Protein 2YZR (pdb70)

Structure (mmCIF, N/CA/C/O backbone):
data_2YZR
#
_entry.id   2YZR
#
_cell.length_a   106.054
_cell.length_b   170.797
_cell.length_c   173.334
_cell.angle_alpha   90.00
_cell.angle_beta   90.00
_cell.angle_gamma   90.00
#
_symmetry.space_group_name_H-M   'I 2 2 2'
#
loop_
_entity.id
_entity.type
_entity.pdbx_description
1 polymer 'Pyridoxal biosynthesis lyase pdxS'
2 non-polymer 'CHLORIDE ION'
3 water water
#
loop_
_atom_site.group_PDB
_atom_site.id
_atom_site.type_symbol
_atom_site.label_atom_id
_atom_site.label_alt_id
_atom_site.label_comp_id
_atom_site.label_asym_id
_atom_site.label_entity_id
_atom_site.label_seq_id
_atom_site.pdbx_PDB_ins_code
_atom_site.Cartn_x
_atom_site.Cartn_y
_atom_site.Cartn_z
_atom_site.occupancy
_atom_site.B_iso_or_equiv
_atom_site.auth_seq_id
_atom_site.auth_comp_id
_atom_site.auth_asym_id
_atom_site.auth_atom_id
_atom_site.pdbx_PDB_model_num
ATOM 1 N N . THR A 1 5 ? -7.055 -59.353 29.646 1.00 71.02 5 THR A N 1
ATOM 2 C CA . THR A 1 5 ? -7.557 -58.980 30.999 1.00 71.45 5 THR A CA 1
ATOM 3 C C . THR A 1 5 ? -8.063 -60.210 31.750 1.00 71.43 5 THR A C 1
ATOM 4 O O . THR A 1 5 ? -7.505 -60.590 32.782 1.00 71.74 5 THR A O 1
ATOM 6 N N . ASP A 1 6 ? -9.122 -60.820 31.224 1.00 70.67 6 ASP A N 1
ATOM 7 C CA . ASP A 1 6 ? -9.727 -62.016 31.809 1.00 69.93 6 ASP A CA 1
ATOM 8 C C . ASP A 1 6 ? -10.405 -61.725 33.152 1.00 68.65 6 ASP A C 1
ATOM 9 O O . ASP A 1 6 ? -11.628 -61.834 33.274 1.00 68.19 6 ASP A O 1
ATOM 14 N N . LEU A 1 7 ? -9.612 -61.364 34.156 1.00 66.69 7 LEU A N 1
ATOM 15 C CA . LEU A 1 7 ? -10.151 -61.046 35.476 1.00 64.20 7 LEU A CA 1
ATOM 16 C C . LEU A 1 7 ? -10.509 -59.564 35.544 1.00 61.62 7 LEU A C 1
ATOM 17 O O . LEU A 1 7 ? -11.395 -59.163 36.300 1.00 61.13 7 LEU A O 1
ATOM 22 N N . LEU A 1 8 ? -9.813 -58.758 34.748 1.00 58.14 8 LEU A N 1
ATOM 23 C CA . LEU A 1 8 ? -10.049 -57.319 34.712 1.00 55.41 8 LEU A CA 1
ATOM 24 C C . LEU A 1 8 ? -11.362 -56.978 34.008 1.00 52.99 8 LEU A C 1
ATOM 25 O O . LEU A 1 8 ? -12.019 -55.991 34.346 1.00 52.48 8 LEU A O 1
ATOM 30 N N . LYS A 1 9 ? -11.742 -57.796 33.031 1.00 49.96 9 LYS A N 1
ATOM 31 C CA . LYS A 1 9 ? -12.981 -57.574 32.294 1.00 47.01 9 LYS A CA 1
ATOM 32 C C . LYS A 1 9 ? -14.183 -57.694 33.228 1.00 46.05 9 LYS A C 1
ATOM 33 O O . LYS A 1 9 ? -15.035 -56.806 33.272 1.00 44.14 9 LYS A O 1
ATOM 39 N N . LYS A 1 10 ? -14.247 -58.794 33.975 1.00 45.72 10 LYS A N 1
ATOM 40 C CA . LYS A 1 10 ? -15.344 -59.006 34.915 1.00 45.42 10 LYS A CA 1
ATOM 41 C C . LYS A 1 10 ? -15.186 -58.079 36.118 1.00 42.99 10 LYS A C 1
ATOM 42 O O . LYS A 1 10 ? -16.149 -57.812 36.839 1.00 42.02 10 LYS A O 1
ATOM 48 N N . GLY A 1 11 ? -13.965 -57.593 36.327 1.00 40.29 11 GLY A N 1
ATOM 49 C CA . GLY A 1 11 ? -13.707 -56.689 37.429 1.00 36.66 11 GLY A CA 1
ATOM 50 C C . GLY A 1 11 ? -14.445 -55.380 37.222 1.00 34.76 11 GLY A C 1
ATOM 51 O O . GLY A 1 11 ? -15.058 -54.852 38.147 1.00 33.95 11 GLY A O 1
ATOM 52 N N . PHE A 1 12 ? -14.390 -54.853 36.004 1.00 32.81 12 PHE A N 1
ATOM 53 C CA . PHE A 1 12 ? -15.068 -53.600 35.690 1.00 32.47 12 PHE A CA 1
ATOM 54 C C . PHE A 1 12 ? -16.585 -53.751 35.763 1.00 33.17 12 PHE A C 1
ATOM 55 O O . PHE A 1 12 ? -17.288 -52.868 36.263 1.00 31.94 12 PHE A O 1
ATOM 63 N N . ALA A 1 13 ? -17.078 -54.875 35.252 1.00 33.45 13 ALA A N 1
ATOM 64 C CA . ALA A 1 13 ? -18.506 -55.156 35.231 1.00 34.03 13 ALA A CA 1
ATOM 65 C C . ALA A 1 13 ? -19.131 -55.246 36.619 1.00 34.18 13 ALA A C 1
ATOM 66 O O . ALA A 1 13 ? -20.258 -54.793 36.822 1.00 32.79 13 ALA A O 1
ATOM 68 N N . LYS A 1 14 ? -18.409 -55.821 37.575 1.00 34.89 14 LYS A N 1
ATOM 69 C CA . LYS A 1 14 ? -18.957 -55.955 38.918 1.00 37.76 14 LYS A CA 1
ATOM 70 C C . LYS A 1 14 ? -19.096 -54.614 39.635 1.00 38.18 14 LYS A C 1
ATOM 71 O O . LYS A 1 14 ? -19.827 -54.508 40.620 1.00 39.32 14 LYS A O 1
ATOM 77 N N . MET A 1 15 ? -18.410 -53.588 39.141 1.00 37.55 15 MET A N 1
ATOM 78 C CA . MET A 1 15 ? -18.494 -52.279 39.775 1.00 38.71 15 MET A CA 1
ATOM 79 C C . MET A 1 15 ? -19.627 -51.415 39.228 1.00 37.57 15 MET A C 1
ATOM 80 O O . MET A 1 15 ? -19.928 -50.356 39.776 1.00 36.19 15 MET A O 1
ATOM 85 N N . VAL A 1 16 ? -20.266 -51.876 38.156 1.00 37.26 16 VAL A N 1
ATOM 86 C CA . VAL A 1 16 ? -21.381 -51.139 37.575 1.00 36.03 16 VAL A CA 1
ATOM 87 C C . VAL A 1 16 ? -22.711 -51.756 38.023 1.00 35.43 16 VAL A C 1
ATOM 88 O O . VAL A 1 16 ? -23.766 -51.119 37.935 1.00 33.16 16 VAL A O 1
ATOM 92 N N . LYS A 1 17 ? -22.657 -52.991 38.516 1.00 34.65 17 LYS A N 1
ATOM 93 C CA . LYS A 1 17 ? -23.867 -53.676 38.957 1.00 35.48 17 LYS A CA 1
ATOM 94 C C . LYS A 1 17 ? -24.609 -52.889 40.032 1.00 33.91 17 LYS A C 1
ATOM 95 O O . LYS A 1 17 ? -23.994 -52.191 40.839 1.00 32.84 17 LYS A O 1
ATOM 101 N N . HIS A 1 18 ? -25.935 -53.018 40.022 1.00 32.95 18 HIS A N 1
ATOM 102 C CA . HIS A 1 18 ? -26.833 -52.348 40.962 1.00 32.72 18 HIS A CA 1
ATOM 103 C C . HIS A 1 18 ? -27.122 -50.912 40.538 1.00 30.03 18 HIS A C 1
ATOM 104 O O . HIS A 1 18 ? -27.980 -50.244 41.117 1.00 30.58 18 HIS A O 1
ATOM 111 N N . GLY A 1 19 ? -26.414 -50.445 39.517 1.00 25.23 19 GLY A N 1
ATOM 112 C CA . GLY A 1 19 ? -26.611 -49.084 39.066 1.00 22.18 19 GLY A CA 1
ATOM 113 C C . GLY A 1 19 ? -27.395 -48.917 37.783 1.00 20.57 19 GLY A C 1
ATOM 114 O O . GLY A 1 19 ? -27.956 -49.869 37.241 1.00 19.02 19 GLY A O 1
ATOM 115 N N . VAL A 1 20 ? -27.430 -47.682 37.300 1.00 19.82 20 VAL A N 1
ATOM 116 C CA . VAL A 1 20 ? -28.139 -47.350 36.080 1.00 17.75 20 VAL A CA 1
ATOM 117 C C . VAL A 1 20 ? -27.169 -46.795 35.047 1.00 18.92 20 VAL A C 1
ATOM 118 O O . VAL A 1 20 ? -26.382 -45.895 35.347 1.00 17.92 20 VAL A O 1
ATOM 122 N N . VAL A 1 21 ? -27.216 -47.349 33.838 1.00 19.20 21 VAL A N 1
ATOM 123 C CA . VAL A 1 21 ? -26.374 -46.876 32.745 1.00 17.43 21 VAL A CA 1
ATOM 124 C C . VAL A 1 21 ? -27.298 -46.056 31.854 1.00 17.78 21 VAL A C 1
ATOM 125 O O . VAL A 1 21 ? -28.350 -46.536 31.430 1.00 17.34 21 VAL A O 1
ATOM 129 N N . MET A 1 22 ? -26.908 -44.821 31.568 1.00 17.59 22 MET A N 1
ATOM 130 C CA . MET A 1 22 ? -27.738 -43.946 30.758 1.00 19.13 22 MET A CA 1
ATOM 131 C C . MET A 1 22 ? -27.142 -43.589 29.408 1.00 20.20 22 MET A C 1
ATOM 132 O O . MET A 1 22 ? -25.940 -43.381 29.289 1.00 21.27 22 MET A O 1
ATOM 137 N N . ASP A 1 23 ? -27.995 -43.519 28.391 1.00 22.49 23 ASP A N 1
ATOM 138 C CA . ASP A 1 23 ? -27.561 -43.144 27.052 1.00 25.53 23 ASP A CA 1
ATOM 139 C C . ASP A 1 23 ? -27.522 -41.623 27.008 1.00 26.62 23 ASP A C 1
ATOM 140 O O . ASP A 1 23 ? -28.457 -40.958 27.464 1.00 25.64 23 ASP A O 1
ATOM 145 N N . VAL A 1 24 ? -26.431 -41.077 26.481 1.00 27.18 24 VAL A N 1
ATOM 146 C CA . VAL A 1 24 ? -26.273 -39.631 26.375 1.00 27.62 24 VAL A CA 1
ATOM 147 C C . VAL A 1 24 ? -25.747 -39.280 24.988 1.00 29.86 24 VAL A C 1
ATOM 148 O O . VAL A 1 24 ? -25.010 -40.059 24.384 1.00 29.99 24 VAL A O 1
ATOM 152 N N . THR A 1 25 ? -26.130 -38.109 24.489 1.00 30.31 25 THR A N 1
ATOM 153 C CA . THR A 1 25 ? -25.713 -37.670 23.163 1.00 32.82 25 THR A CA 1
ATOM 154 C C . THR A 1 25 ? -24.792 -36.457 23.180 1.00 33.06 25 THR A C 1
ATOM 155 O O . THR A 1 25 ? -24.283 -36.049 22.139 1.00 32.49 25 THR A O 1
ATOM 159 N N . ASN A 1 26 ? -24.582 -35.874 24.354 1.00 34.55 26 ASN A N 1
ATOM 160 C CA . ASN A 1 26 ? -23.713 -34.712 24.456 1.00 35.33 26 ASN A CA 1
ATOM 161 C C . ASN A 1 26 ? -23.180 -34.502 25.867 1.00 35.56 26 ASN A C 1
ATOM 162 O O . ASN A 1 26 ? -23.530 -35.230 26.798 1.00 35.91 26 ASN A O 1
ATOM 167 N N . VAL A 1 27 ? -22.328 -33.495 26.011 1.00 35.28 27 VAL A N 1
ATOM 168 C CA . VAL A 1 27 ? -21.712 -33.174 27.290 1.00 34.69 27 VAL A CA 1
ATOM 169 C C . VAL A 1 27 ? -22.735 -32.820 28.361 1.00 33.92 27 VAL A C 1
ATOM 170 O O . VAL A 1 27 ? -22.597 -33.222 29.518 1.00 33.66 27 VAL A O 1
ATOM 174 N N . GLU A 1 28 ? -23.761 -32.071 27.977 1.00 34.11 28 GLU A N 1
ATOM 175 C CA . GLU A 1 28 ? -24.791 -31.668 28.925 1.00 34.53 28 GLU A CA 1
ATOM 176 C C . GLU A 1 28 ? -25.517 -32.883 29.501 1.00 32.92 28 GLU A C 1
ATOM 177 O O . GLU A 1 28 ? -25.690 -32.995 30.717 1.00 31.93 28 GLU A O 1
ATOM 183 N N . GLN A 1 29 ? -25.935 -33.796 28.630 1.00 31.07 29 GLN A N 1
ATOM 184 C CA . GLN A 1 29 ? -26.639 -34.992 29.077 1.00 31.45 29 GLN A CA 1
ATOM 185 C C . GLN A 1 29 ? -25.735 -35.866 29.942 1.00 30.63 29 GLN A C 1
ATOM 186 O O . GLN A 1 29 ? -26.142 -36.333 31.011 1.00 29.67 29 GLN A O 1
ATOM 192 N N . ALA A 1 30 ? -24.505 -36.075 29.484 1.00 28.92 30 ALA A N 1
ATOM 193 C CA . ALA A 1 30 ? -23.553 -36.885 30.230 1.00 28.23 30 ALA A CA 1
ATOM 194 C C . ALA A 1 30 ? -23.410 -36.312 31.633 1.00 28.43 30 ALA A C 1
ATOM 195 O O . ALA A 1 30 ? -23.426 -37.049 32.623 1.00 28.47 30 ALA A O 1
ATOM 197 N N . GLN A 1 31 ? -23.277 -34.993 31.719 1.00 28.23 31 GLN A N 1
ATOM 198 C CA . GLN A 1 31 ? -23.146 -34.339 33.013 1.00 29.42 31 GLN A CA 1
ATOM 199 C C . GLN A 1 31 ? -24.418 -34.523 33.832 1.00 27.16 31 GLN A C 1
ATOM 200 O O . GLN A 1 31 ? -24.355 -34.818 35.023 1.00 29.63 31 GLN A O 1
ATOM 206 N N . ILE A 1 32 ? -25.571 -34.358 33.194 1.00 26.22 32 ILE A N 1
ATOM 207 C CA . ILE A 1 32 ? -26.844 -34.542 33.883 1.00 26.86 32 ILE A CA 1
ATOM 208 C C . ILE A 1 32 ? -26.899 -35.971 34.423 1.00 25.59 32 ILE A C 1
ATOM 209 O O . ILE A 1 32 ? -27.291 -36.204 35.569 1.00 25.49 32 ILE A O 1
ATOM 214 N N . ALA A 1 33 ? -26.487 -36.923 33.594 1.00 25.44 33 ALA A N 1
ATOM 215 C CA . ALA A 1 33 ? -26.476 -38.327 33.989 1.00 25.74 33 ALA A CA 1
ATOM 216 C C . ALA A 1 33 ? -25.609 -38.519 35.230 1.00 26.36 33 ALA A C 1
ATOM 217 O O . ALA A 1 33 ? -26.011 -39.197 36.179 1.00 25.49 33 ALA A O 1
ATOM 219 N N . GLU A 1 34 ? -24.427 -37.910 35.230 1.00 25.88 34 GLU A N 1
ATOM 220 C CA . GLU A 1 34 ? -23.527 -38.034 36.369 1.00 27.40 34 GLU A CA 1
ATOM 221 C C . GLU A 1 34 ? -24.099 -37.429 37.647 1.00 27.49 34 GLU A C 1
ATOM 222 O O . GLU A 1 34 ? -24.060 -38.062 38.704 1.00 26.82 34 GLU A O 1
ATOM 228 N N . GLU A 1 35 ? -24.634 -36.213 37.566 1.00 28.30 35 GLU A N 1
ATOM 229 C CA . GLU A 1 35 ? -25.197 -35.593 38.761 1.00 30.39 35 GLU A CA 1
ATOM 230 C C . GLU A 1 35 ? -26.461 -36.323 39.217 1.00 28.67 35 GLU A C 1
ATOM 231 O O . GLU A 1 35 ? -26.858 -36.222 40.376 1.00 29.46 35 GLU A O 1
ATOM 237 N N . ALA A 1 36 ? -27.082 -37.073 38.311 1.00 27.39 36 ALA A N 1
ATOM 238 C CA . ALA A 1 36 ? -28.284 -37.833 38.652 1.00 25.98 36 ALA A CA 1
ATOM 239 C C . ALA A 1 36 ? -27.911 -39.093 39.430 1.00 25.14 36 ALA A C 1
ATOM 240 O O . ALA A 1 36 ? -28.736 -39.653 40.153 1.00 25.91 36 ALA A O 1
ATOM 242 N N . GLY A 1 37 ? -26.668 -39.544 39.275 1.00 24.34 37 GLY A N 1
ATOM 243 C CA . GLY A 1 37 ? -26.225 -40.731 39.989 1.00 22.23 37 GLY A CA 1
ATOM 244 C C . GLY A 1 37 ? -25.976 -41.969 39.141 1.00 20.75 37 GLY A C 1
ATOM 245 O O . GLY A 1 37 ? -25.855 -43.073 39.672 1.00 21.09 37 GLY A O 1
ATOM 246 N N . ALA A 1 38 ? -25.898 -41.800 37.828 1.00 19.30 38 ALA A N 1
ATOM 247 C CA . ALA A 1 38 ? -25.646 -42.932 36.940 1.00 20.39 38 ALA A CA 1
ATOM 248 C C . ALA A 1 38 ? -24.292 -43.559 37.271 1.00 20.76 38 ALA A C 1
ATOM 249 O O . ALA A 1 38 ? -23.376 -42.862 37.707 1.00 19.97 38 ALA A O 1
ATOM 251 N N . VAL A 1 39 ? -24.167 -44.872 37.080 1.00 20.11 39 VAL A N 1
ATOM 252 C CA . VAL A 1 39 ? -22.901 -45.544 37.347 1.00 19.90 39 VAL A CA 1
ATOM 253 C C . VAL A 1 39 ? -22.002 -45.399 36.129 1.00 18.98 39 VAL A C 1
ATOM 254 O O . VAL A 1 39 ? -20.781 -45.512 36.228 1.00 19.64 39 VAL A O 1
ATOM 258 N N . ALA A 1 40 ? -22.620 -45.141 34.979 1.00 18.46 40 ALA A N 1
ATOM 259 C CA . ALA A 1 40 ? -21.891 -44.982 33.727 1.00 17.88 40 ALA A CA 1
ATOM 260 C C . ALA A 1 40 ? -22.819 -44.462 32.642 1.00 18.53 40 ALA A C 1
ATOM 261 O O . ALA A 1 40 ? -24.039 -44.465 32.803 1.00 16.31 40 ALA A O 1
ATOM 263 N N . VAL A 1 41 ? -22.236 -44.019 31.534 1.00 18.56 41 VAL A N 1
ATOM 264 C CA . VAL A 1 41 ? -23.027 -43.528 30.420 1.00 20.42 41 VAL A CA 1
ATOM 265 C C . VAL A 1 41 ? -22.672 -44.271 29.139 1.00 22.62 41 VAL A C 1
ATOM 266 O O . VAL A 1 41 ? -21.579 -44.823 28.996 1.00 21.82 41 VAL A O 1
ATOM 270 N N . MET A 1 42 ? -23.627 -44.285 28.221 1.00 24.14 42 MET A N 1
ATOM 271 C CA . MET A 1 42 ? -23.483 -44.931 26.930 1.00 27.07 42 MET A CA 1
ATOM 272 C C . MET A 1 42 ? -23.535 -43.798 25.918 1.00 28.92 42 MET A C 1
ATOM 273 O O . MET A 1 42 ? -24.600 -43.238 25.663 1.00 28.45 42 MET A O 1
ATOM 278 N N . ALA A 1 43 ? -22.383 -43.453 25.356 1.00 31.01 43 ALA A N 1
ATOM 279 C CA . ALA A 1 43 ? -22.305 -42.371 24.383 1.00 33.91 43 ALA A CA 1
ATOM 280 C C . ALA A 1 43 ? -22.720 -42.820 22.991 1.00 35.72 43 ALA A C 1
ATOM 281 O O . ALA A 1 43 ? -22.266 -43.850 22.498 1.00 36.48 43 ALA A O 1
ATOM 283 N N . LEU A 1 44 ? -23.597 -42.040 22.370 1.00 38.59 44 LEU A N 1
ATOM 284 C CA . LEU A 1 44 ? -24.082 -42.315 21.022 1.00 42.20 44 LEU A CA 1
ATOM 285 C C . LEU A 1 44 ? -24.670 -41.046 20.418 1.00 45.34 44 LEU A C 1
ATOM 286 O O . LEU A 1 44 ? -25.138 -40.164 21.141 1.00 46.18 44 LEU A O 1
ATOM 291 N N . GLU A 1 45 ? -24.634 -40.949 19.093 1.00 48.99 45 GLU A N 1
ATOM 292 C CA . GLU A 1 45 ? -25.147 -39.776 18.394 1.00 52.61 45 GLU A CA 1
ATOM 293 C C . GLU A 1 45 ? -26.668 -39.640 18.460 1.00 55.15 45 GLU A C 1
ATOM 294 O O . GLU A 1 45 ? -27.185 -38.524 18.492 1.00 55.82 45 GLU A O 1
ATOM 300 N N . ARG A 1 46 ? -27.380 -40.767 18.479 1.00 58.17 46 ARG A N 1
ATOM 301 C CA . ARG A 1 46 ? -28.844 -40.750 18.536 1.00 60.84 46 ARG A CA 1
ATOM 302 C C . ARG A 1 46 ? -29.417 -41.894 19.376 1.00 61.88 46 ARG A C 1
ATOM 303 O O . ARG A 1 46 ? -29.046 -43.054 19.190 1.00 62.13 46 ARG A O 1
ATOM 311 N N . VAL A 1 47 ? -30.326 -41.564 20.293 1.00 62.61 47 VAL A N 1
ATOM 312 C CA . VAL A 1 47 ? -30.951 -42.573 21.150 1.00 63.54 47 VAL A CA 1
ATOM 313 C C . VAL A 1 47 ? -31.743 -43.577 20.309 1.00 63.83 47 VAL A C 1
ATOM 314 O O . VAL A 1 47 ? -32.177 -43.263 19.198 1.00 63.94 47 VAL A O 1
ATOM 318 N N . PRO A 1 48 ? -31.946 -44.800 20.832 1.00 63.74 48 PRO A N 1
ATOM 319 C CA . PRO A 1 48 ? -32.686 -45.847 20.117 1.00 63.92 48 PRO A CA 1
ATOM 320 C C . PRO A 1 48 ? -34.071 -45.446 19.604 1.00 64.13 48 PRO A C 1
ATOM 321 O O . PRO A 1 48 ? -34.500 -45.908 18.543 1.00 63.25 48 PRO A O 1
ATOM 325 N N . ALA A 1 49 ? -34.765 -44.589 20.349 1.00 64.04 49 ALA A N 1
ATOM 326 C CA . ALA A 1 49 ? -36.094 -44.138 19.947 1.00 64.32 49 ALA A CA 1
ATOM 327 C C . ALA A 1 49 ? -36.017 -43.317 18.663 1.00 64.50 49 ALA A C 1
ATOM 328 O O . ALA A 1 49 ? -36.929 -43.357 17.834 1.00 64.47 49 ALA A O 1
ATOM 330 N N . ASP A 1 50 ? -34.925 -42.572 18.509 1.00 64.48 50 ASP A N 1
ATOM 331 C CA . ASP A 1 50 ? -34.715 -41.748 17.323 1.00 64.29 50 ASP A CA 1
ATOM 332 C C . ASP A 1 50 ? -34.094 -42.586 16.209 1.00 63.67 50 ASP A C 1
ATOM 333 O O . ASP A 1 50 ? -34.351 -42.356 15.025 1.00 62.87 50 ASP A O 1
ATOM 338 N N . ILE A 1 51 ? -33.274 -43.557 16.599 1.00 63.42 51 ILE A N 1
ATOM 339 C CA . ILE A 1 51 ? -32.621 -44.437 15.638 1.00 63.51 51 ILE A CA 1
ATOM 340 C C . ILE A 1 51 ? -33.682 -45.112 14.775 1.00 64.27 51 ILE A C 1
ATOM 341 O O . ILE A 1 51 ? -33.494 -45.301 13.572 1.00 64.38 51 ILE A O 1
ATOM 346 N N . ARG A 1 52 ? -34.804 -45.462 15.398 1.00 64.80 52 ARG A N 1
ATOM 347 C CA . ARG A 1 52 ? -35.900 -46.111 14.691 1.00 66.09 52 ARG A CA 1
ATOM 348 C C . ARG A 1 52 ? -37.021 -45.120 14.392 1.00 66.21 52 ARG A C 1
ATOM 349 O O . ARG A 1 52 ? -37.698 -45.224 13.368 1.00 66.48 52 ARG A O 1
ATOM 357 N N . GLY A 1 55 ? -34.470 -44.767 10.557 1.00 48.20 55 GLY A N 1
ATOM 358 C CA . GLY A 1 55 ? -34.829 -44.710 9.150 1.00 47.92 55 GLY A CA 1
ATOM 359 C C . GLY A 1 55 ? -33.667 -45.026 8.223 1.00 47.18 55 GLY A C 1
ATOM 360 O O . GLY A 1 55 ? -33.867 -45.494 7.098 1.00 48.28 55 GLY A O 1
ATOM 361 N N . GLY A 1 56 ? -32.449 -44.770 8.690 1.00 44.37 56 GLY A N 1
ATOM 362 C CA . GLY A 1 56 ? -31.278 -45.040 7.873 1.00 40.54 56 GLY A CA 1
ATOM 363 C C . GLY A 1 56 ? -30.373 -46.098 8.478 1.00 37.01 56 GLY A C 1
ATOM 364 O O . GLY A 1 56 ? -30.838 -47.015 9.158 1.00 36.12 56 GLY A O 1
ATOM 365 N N . VAL A 1 57 ? -29.074 -45.974 8.227 1.00 33.43 57 VAL A N 1
ATOM 366 C CA . VAL A 1 57 ? -28.100 -46.920 8.755 1.00 30.08 57 VAL A CA 1
ATOM 367 C C . VAL A 1 57 ? -27.453 -46.338 10.008 1.00 28.49 57 VAL A C 1
ATOM 368 O O . VAL A 1 57 ? -26.799 -45.295 9.950 1.00 29.34 57 VAL A O 1
ATOM 372 N N . ALA A 1 58 ? -27.650 -47.004 11.140 1.00 26.67 58 ALA A N 1
ATOM 373 C CA . ALA A 1 58 ? -27.073 -46.546 12.401 1.00 25.32 58 ALA A CA 1
ATOM 374 C C . ALA A 1 58 ? -25.727 -47.233 12.614 1.00 23.87 58 ALA A C 1
ATOM 375 O O . ALA A 1 58 ? -25.655 -48.455 12.761 1.00 22.24 58 ALA A O 1
ATOM 377 N N . ARG A 1 59 ? -24.663 -46.437 12.626 1.00 22.58 59 ARG A N 1
ATOM 378 C CA . ARG A 1 59 ? -23.317 -46.964 12.797 1.00 21.99 59 ARG A CA 1
ATOM 379 C C . ARG A 1 59 ? -22.679 -46.431 14.075 1.00 21.97 59 ARG A C 1
ATOM 380 O O . ARG A 1 59 ? -23.305 -45.708 14.847 1.00 19.75 59 ARG A O 1
ATOM 388 N N . MET A 1 60 ? -21.420 -46.801 14.277 1.00 21.76 60 MET A N 1
ATOM 389 C CA . MET A 1 60 ? -20.641 -46.358 15.428 1.00 23.08 60 MET A CA 1
ATOM 390 C C . MET A 1 60 ? -20.608 -44.826 15.439 1.00 22.91 60 MET A C 1
ATOM 391 O O . MET A 1 60 ? -20.608 -44.193 14.382 1.00 22.83 60 MET A O 1
ATOM 396 N N . SER A 1 61 ? -20.586 -44.232 16.629 1.00 22.88 61 SER A N 1
ATOM 397 C CA . SER A 1 61 ? -20.553 -42.776 16.744 1.00 23.50 61 SER A CA 1
ATOM 398 C C . SER A 1 61 ? -19.156 -42.242 16.456 1.00 23.18 61 SER A C 1
ATOM 399 O O . SER A 1 61 ? -18.165 -42.944 16.653 1.00 23.07 61 SER A O 1
ATOM 402 N N . ASP A 1 62 ? -19.087 -40.999 15.983 1.00 22.94 62 ASP A N 1
ATOM 403 C CA . ASP A 1 62 ? -17.808 -40.360 15.687 1.00 23.40 62 ASP A CA 1
ATOM 404 C C . ASP A 1 62 ? -16.944 -40.446 16.943 1.00 23.30 62 ASP A C 1
ATOM 405 O O . ASP A 1 62 ? -17.390 -40.102 18.036 1.00 23.52 62 ASP A O 1
ATOM 410 N N . PRO A 1 63 ? -15.703 -40.932 16.806 1.00 23.13 63 PRO A N 1
ATOM 411 C CA . PRO A 1 63 ? -14.794 -41.053 17.947 1.00 23.35 63 PRO A CA 1
ATOM 412 C C . PRO A 1 63 ? -14.612 -39.734 18.696 1.00 23.96 63 PRO A C 1
ATOM 413 O O . PRO A 1 63 ? -14.412 -39.727 19.912 1.00 22.64 63 PRO A O 1
ATOM 417 N N . ALA A 1 64 ? -14.687 -38.622 17.966 1.00 24.13 64 ALA A N 1
ATOM 418 C CA . ALA A 1 64 ? -14.525 -37.297 18.564 1.00 25.83 64 ALA A CA 1
ATOM 419 C C . ALA A 1 64 ? -15.633 -37.013 19.575 1.00 26.96 64 ALA A C 1
ATOM 420 O O . ALA A 1 64 ? -15.387 -36.457 20.648 1.00 27.98 64 ALA A O 1
ATOM 422 N N . LEU A 1 65 ? -16.856 -37.394 19.225 1.00 27.09 65 LEU A N 1
ATOM 423 C CA . LEU A 1 65 ? -17.998 -37.187 20.103 1.00 27.43 65 LEU A CA 1
ATOM 424 C C . LEU A 1 65 ? -17.854 -38.040 21.365 1.00 26.63 65 LEU A C 1
ATOM 425 O O . LEU A 1 65 ? -18.191 -37.602 22.463 1.00 26.16 65 LEU A O 1
ATOM 430 N N . ILE A 1 66 ? -17.336 -39.252 21.205 1.00 25.64 66 ILE A N 1
ATOM 431 C CA . ILE A 1 66 ? -17.155 -40.148 22.340 1.00 24.54 66 ILE A CA 1
ATOM 432 C C . ILE A 1 66 ? -16.060 -39.631 23.271 1.00 24.96 66 ILE A C 1
ATOM 433 O O . ILE A 1 66 ? -16.194 -39.694 24.497 1.00 23.44 66 ILE A O 1
ATOM 438 N N . GLU A 1 67 ? -14.980 -39.114 22.690 1.00 25.55 67 GLU A N 1
ATOM 439 C CA . GLU A 1 67 ? -13.881 -38.581 23.486 1.00 27.71 67 GLU A CA 1
ATOM 440 C C . GLU A 1 67 ? -14.318 -37.338 24.263 1.00 27.17 67 GLU A C 1
ATOM 441 O O . GLU A 1 67 ? -13.923 -37.157 25.413 1.00 27.49 67 GLU A O 1
ATOM 447 N N . GLU A 1 68 ? -15.134 -36.491 23.642 1.00 27.14 68 GLU A N 1
ATOM 448 C CA . GLU A 1 68 ? -15.629 -35.291 24.314 1.00 29.70 68 GLU A CA 1
ATOM 449 C C . GLU A 1 68 ? -16.408 -35.703 25.555 1.00 28.60 68 GLU A C 1
ATOM 450 O O . GLU A 1 68 ? -16.298 -35.080 26.606 1.00 28.75 68 GLU A O 1
ATOM 456 N N . ILE A 1 69 ? -17.204 -36.757 25.419 1.00 27.77 69 ILE A N 1
ATOM 457 C CA . ILE A 1 69 ? -18.000 -37.254 26.529 1.00 27.11 69 ILE A CA 1
ATOM 458 C C . ILE A 1 69 ? -17.106 -37.880 27.594 1.00 26.92 69 ILE A C 1
ATOM 459 O O . ILE A 1 69 ? -17.350 -37.718 28.787 1.00 25.92 69 ILE A O 1
ATOM 464 N N . MET A 1 70 ? -16.065 -38.584 27.162 1.00 27.04 70 MET A N 1
ATOM 465 C CA . MET A 1 70 ? -15.141 -39.200 28.105 1.00 28.81 70 MET A CA 1
ATOM 466 C C . MET A 1 70 ? -14.450 -38.117 28.932 1.00 29.00 70 MET A C 1
ATOM 467 O O . MET A 1 70 ? -14.176 -38.311 30.112 1.00 28.86 70 MET A O 1
ATOM 472 N N . ASP A 1 71 ? -14.177 -36.975 28.312 1.00 30.04 71 ASP A N 1
ATOM 473 C CA . ASP A 1 71 ? -13.515 -35.879 29.013 1.00 32.34 71 ASP A CA 1
ATOM 474 C C . ASP A 1 71 ? -14.465 -35.059 29.879 1.00 31.30 71 ASP A C 1
ATOM 475 O O . ASP A 1 71 ? -14.030 -34.385 30.807 1.00 32.61 71 ASP A O 1
ATOM 480 N N . ALA A 1 72 ? -15.758 -35.123 29.582 1.00 30.05 72 ALA A N 1
ATOM 481 C CA . ALA A 1 72 ? -16.748 -34.351 30.327 1.00 29.49 72 ALA A CA 1
ATOM 482 C C . ALA A 1 72 ? -17.196 -34.954 31.650 1.00 28.86 72 ALA A C 1
ATOM 483 O O . ALA A 1 72 ? -17.697 -34.236 32.516 1.00 30.22 72 ALA A O 1
ATOM 485 N N . VAL A 1 73 ? -17.023 -36.259 31.822 1.00 27.58 73 VAL A N 1
ATOM 486 C CA . VAL A 1 73 ? -17.461 -36.898 33.057 1.00 26.91 73 VAL A CA 1
ATOM 487 C C . VAL A 1 73 ? -16.389 -37.771 33.690 1.00 27.77 73 VAL A C 1
ATOM 488 O O . VAL A 1 73 ? -15.474 -38.239 33.012 1.00 27.95 73 VAL A O 1
ATOM 492 N N . SER A 1 74 ? -16.510 -37.996 34.995 1.00 27.21 74 SER A N 1
ATOM 493 C CA . SER A 1 74 ? -15.539 -38.813 35.710 1.00 27.69 74 SER A CA 1
ATOM 494 C C . SER A 1 74 ? -15.976 -40.272 35.846 1.00 25.48 74 SER A C 1
ATOM 495 O O . SER A 1 74 ? -15.207 -41.112 36.303 1.00 26.34 74 SER A O 1
ATOM 498 N N . ILE A 1 75 ? -17.211 -40.579 35.459 1.00 23.61 75 ILE A N 1
ATOM 499 C CA . ILE A 1 75 ? -17.680 -41.958 35.530 1.00 21.68 75 ILE A CA 1
ATOM 500 C C . ILE A 1 75 ? -17.327 -42.658 34.217 1.00 20.55 75 ILE A C 1
ATOM 501 O O . ILE A 1 75 ? -17.049 -42.002 33.212 1.00 19.28 75 ILE A O 1
ATOM 506 N N . PRO A 1 76 ? -17.320 -44.001 34.209 1.00 20.12 76 PRO A N 1
ATOM 507 C CA . PRO A 1 76 ? -16.984 -44.727 32.979 1.00 19.44 76 PRO A CA 1
ATOM 508 C C . PRO A 1 76 ? -17.928 -44.486 31.797 1.00 19.23 76 PRO A C 1
ATOM 509 O O . PRO A 1 76 ? -19.114 -44.184 31.973 1.00 18.03 76 PRO A O 1
ATOM 513 N N . VAL A 1 77 ? -17.377 -44.616 30.593 1.00 17.05 77 VAL A N 1
ATOM 514 C CA . VAL A 1 77 ? -18.116 -44.398 29.354 1.00 17.35 77 VAL A CA 1
ATOM 515 C C . VAL A 1 77 ? -18.088 -45.617 28.426 1.00 17.39 77 VAL A C 1
ATOM 516 O O . VAL A 1 77 ? -17.041 -46.230 28.217 1.00 18.14 77 VAL A O 1
ATOM 520 N N . MET A 1 78 ? -19.248 -45.956 27.872 1.00 17.20 78 MET A N 1
ATOM 521 C CA . MET A 1 78 ? -19.375 -47.077 26.948 1.00 17.17 78 MET A CA 1
ATOM 522 C C . MET A 1 78 ? -19.771 -46.524 25.587 1.00 16.09 78 MET A C 1
ATOM 523 O O . MET A 1 78 ? -20.186 -45.368 25.474 1.00 16.35 78 MET A O 1
ATOM 528 N N . ALA A 1 79 ? -19.651 -47.351 24.556 1.00 12.91 79 ALA A N 1
ATOM 529 C CA . ALA A 1 79 ? -20.027 -46.939 23.209 1.00 14.03 79 ALA A CA 1
ATOM 530 C C . ALA A 1 79 ? -20.494 -48.170 22.451 1.00 13.58 79 ALA A C 1
ATOM 531 O O . ALA A 1 79 ? -20.097 -49.290 22.764 1.00 14.10 79 ALA A O 1
ATOM 533 N N . LYS A 1 80 ? -21.330 -47.958 21.448 1.00 13.95 80 LYS A N 1
ATOM 534 C CA . LYS A 1 80 ? -21.863 -49.060 20.673 1.00 16.86 80 LYS A CA 1
ATOM 535 C C . LYS A 1 80 ? -21.175 -49.278 19.341 1.00 16.84 80 LYS A C 1
ATOM 536 O O . LYS A 1 80 ? -20.646 -48.345 18.738 1.00 17.32 80 LYS A O 1
ATOM 542 N N . CYS A 1 81 ? -21.162 -50.533 18.907 1.00 14.60 81 CYS A N 1
ATOM 543 C CA . CYS A 1 81 ? -20.603 -50.893 17.616 1.00 15.90 81 CYS A CA 1
ATOM 544 C C . CYS A 1 81 ? -21.615 -51.854 17.002 1.00 16.00 81 CYS A C 1
ATOM 545 O O . CYS A 1 81 ? -22.353 -52.535 17.722 1.00 16.50 81 CYS A O 1
ATOM 548 N N . ARG A 1 82 ? -21.674 -51.888 15.679 1.00 14.31 82 ARG A N 1
ATOM 549 C CA . ARG A 1 82 ? -22.604 -52.776 14.998 1.00 13.88 82 ARG A CA 1
ATOM 550 C C . ARG A 1 82 ? -22.198 -54.230 15.223 1.00 13.44 82 ARG A C 1
ATOM 551 O O . ARG A 1 82 ? -21.011 -54.537 15.380 1.00 12.21 82 ARG A O 1
ATOM 559 N N . ILE A 1 83 ? -23.187 -55.118 15.259 1.00 13.17 83 ILE A N 1
ATOM 560 C CA . ILE A 1 83 ? -22.930 -56.543 15.452 1.00 13.02 83 ILE A CA 1
ATOM 561 C C . ILE A 1 83 ? -21.992 -57.069 14.371 1.00 12.28 83 ILE A C 1
ATOM 562 O O . ILE A 1 83 ? -22.225 -56.855 13.179 1.00 12.16 83 ILE A O 1
ATOM 567 N N . GLY A 1 84 ? -20.929 -57.746 14.797 1.00 12.99 84 GLY A N 1
ATOM 568 C CA . GLY A 1 84 ? -19.963 -58.305 13.864 1.00 13.17 84 GLY A CA 1
ATOM 569 C C . GLY A 1 84 ? -18.955 -57.327 13.274 1.00 15.27 84 GLY A C 1
ATOM 570 O O . GLY A 1 84 ? -18.078 -57.734 12.512 1.00 15.58 84 GLY A O 1
ATOM 571 N N . HIS A 1 85 ? -19.055 -56.045 13.616 1.00 14.38 85 HIS A N 1
ATOM 572 C CA . HIS A 1 85 ? -18.128 -55.061 13.063 1.00 14.08 85 HIS A CA 1
ATOM 573 C C . HIS A 1 85 ? -16.846 -54.980 13.895 1.00 15.58 85 HIS A C 1
ATOM 574 O O . HIS A 1 85 ? -16.690 -54.105 14.748 1.00 13.72 85 HIS A O 1
ATOM 581 N N . THR A 1 86 ? -15.930 -55.906 13.621 1.00 15.12 86 THR A N 1
ATOM 582 C CA . THR A 1 86 ? -14.659 -56.000 14.324 1.00 15.95 86 THR A CA 1
ATOM 583 C C . THR A 1 86 ? -13.858 -54.699 14.298 1.00 16.98 86 THR A C 1
ATOM 584 O O . THR A 1 86 ? -13.255 -54.319 15.300 1.00 18.39 86 THR A O 1
ATOM 588 N N . THR A 1 87 ? -13.861 -54.015 13.159 1.00 16.14 87 THR A N 1
ATOM 589 C CA . THR A 1 87 ? -13.110 -52.771 13.022 1.00 17.68 87 THR A CA 1
ATOM 590 C C . THR A 1 87 ? -13.670 -51.621 13.854 1.00 15.78 87 THR A C 1
ATOM 591 O O . THR A 1 87 ? -12.909 -50.871 14.454 1.00 16.10 87 THR A O 1
ATOM 595 N N . GLU A 1 88 ? -14.989 -51.468 13.890 1.00 14.46 88 GLU A N 1
ATOM 596 C CA . GLU A 1 88 ? -15.560 -50.414 14.712 1.00 14.54 88 GLU A CA 1
ATOM 597 C C . GLU A 1 88 ? -15.127 -50.679 16.150 1.00 15.26 88 GLU A C 1
ATOM 598 O O . GLU A 1 88 ? -14.680 -49.771 16.850 1.00 14.92 88 GLU A O 1
ATOM 604 N N . ALA A 1 89 ? -15.247 -51.933 16.581 1.00 13.95 89 ALA A N 1
ATOM 605 C CA . ALA A 1 89 ? -14.870 -52.303 17.943 1.00 14.69 89 ALA A CA 1
ATOM 606 C C . ALA A 1 89 ? -13.397 -51.995 18.214 1.00 14.72 89 ALA A C 1
ATOM 607 O O . ALA A 1 89 ? -13.046 -51.513 19.292 1.00 15.34 89 ALA A O 1
ATOM 609 N N . LEU A 1 90 ? -12.539 -52.271 17.237 1.00 14.81 90 LEU A N 1
ATOM 610 C CA . LEU A 1 90 ? -11.112 -52.013 17.390 1.00 16.68 90 LEU A CA 1
ATOM 611 C C . LEU A 1 90 ? -10.874 -50.515 17.536 1.00 16.47 90 LEU A C 1
ATOM 612 O O . LEU A 1 90 ? -9.968 -50.088 18.246 1.00 16.69 90 LEU A O 1
ATOM 617 N N . VAL A 1 91 ? -11.700 -49.717 16.869 1.00 16.80 91 VAL A N 1
ATOM 618 C CA . VAL A 1 91 ? -11.576 -48.268 16.955 1.00 16.73 91 VAL A CA 1
ATOM 619 C C . VAL A 1 91 ? -11.963 -47.797 18.352 1.00 17.63 91 VAL A C 1
ATOM 620 O O . VAL A 1 91 ? -11.261 -46.988 18.964 1.00 18.79 91 VAL A O 1
ATOM 624 N N . LEU A 1 92 ? -13.085 -48.302 18.855 1.00 16.62 92 LEU A N 1
ATOM 625 C CA . LEU A 1 92 ? -13.550 -47.915 20.175 1.00 16.73 92 LEU A CA 1
ATOM 626 C C . LEU A 1 92 ? -12.551 -48.313 21.247 1.00 17.31 92 LEU A C 1
ATOM 627 O O . LEU A 1 92 ? -12.378 -47.601 22.235 1.00 17.38 92 LEU A O 1
ATOM 632 N N . GLU A 1 93 ? -11.889 -49.449 21.052 1.00 17.28 93 GLU A N 1
ATOM 633 C CA . GLU A 1 93 ? -10.908 -49.912 22.023 1.00 17.69 93 GLU A CA 1
ATOM 634 C C . GLU A 1 93 ? -9.691 -48.997 21.997 1.00 17.93 93 GLU A C 1
ATOM 635 O O . GLU A 1 93 ? -9.136 -48.660 23.040 1.00 18.41 93 GLU A O 1
ATOM 641 N N . ALA A 1 94 ? -9.287 -48.584 20.800 1.00 18.06 94 ALA A N 1
ATOM 642 C CA . ALA A 1 94 ? -8.131 -47.710 20.648 1.00 17.47 94 ALA A CA 1
ATOM 643 C C . ALA A 1 94 ? -8.341 -46.343 21.295 1.00 18.29 94 ALA A C 1
ATOM 644 O O . ALA A 1 94 ? -7.408 -45.793 21.886 1.00 18.39 94 ALA A O 1
ATOM 646 N N . ILE A 1 95 ? -9.548 -45.786 21.195 1.00 17.82 95 ILE A N 1
ATOM 647 C CA . ILE A 1 95 ? -9.784 -44.482 21.801 1.00 19.04 95 ILE A CA 1
ATOM 648 C C . ILE A 1 95 ? -9.957 -44.588 23.311 1.00 20.76 95 ILE A C 1
ATOM 649 O O . ILE A 1 95 ? -10.049 -43.575 24.003 1.00 21.78 95 ILE A O 1
ATOM 654 N N . GLY A 1 96 ? -10.011 -45.817 23.819 1.00 20.69 96 GLY A N 1
ATOM 655 C CA . GLY A 1 96 ? -10.112 -46.017 25.254 1.00 19.54 96 GLY A CA 1
ATOM 656 C C . GLY A 1 96 ? -11.446 -46.082 25.980 1.00 18.87 96 GLY A C 1
ATOM 657 O O . GLY A 1 96 ? -11.495 -45.764 27.166 1.00 19.46 96 GLY A O 1
ATOM 658 N N . VAL A 1 97 ? -12.524 -46.491 25.321 1.00 17.81 97 VAL A N 1
ATOM 659 C CA . VAL A 1 97 ? -13.794 -46.572 26.035 1.00 17.72 97 VAL A CA 1
ATOM 660 C C . VAL A 1 97 ? -13.666 -47.625 27.135 1.00 17.67 97 VAL A C 1
ATOM 661 O O . VAL A 1 97 ? -12.800 -48.495 27.076 1.00 16.75 97 VAL A O 1
ATOM 665 N N . ASP A 1 98 ? -14.518 -47.542 28.146 1.00 17.97 98 ASP A N 1
ATOM 666 C CA . ASP A 1 98 ? -14.455 -48.488 29.248 1.00 19.03 98 ASP A CA 1
ATOM 667 C C . ASP A 1 98 ? -15.115 -49.826 28.930 1.00 19.15 98 ASP A C 1
ATOM 668 O O . ASP A 1 98 ? -14.763 -50.858 29.504 1.00 19.21 98 ASP A O 1
ATOM 673 N N . MET A 1 99 ? -16.062 -49.810 28.002 1.00 18.40 99 MET A N 1
ATOM 674 C CA . MET A 1 99 ? -16.759 -51.026 27.617 1.00 18.50 99 MET A CA 1
ATOM 675 C C . MET A 1 99 ? -17.438 -50.825 26.274 1.00 17.69 99 MET A C 1
ATOM 676 O O . MET A 1 99 ? -17.940 -49.744 25.981 1.00 16.07 99 MET A O 1
ATOM 681 N N . ILE A 1 100 ? -17.442 -51.873 25.460 1.00 17.53 100 ILE A N 1
ATOM 682 C CA . ILE A 1 100 ? -18.067 -51.814 24.148 1.00 17.19 100 ILE A CA 1
ATOM 683 C C . ILE A 1 100 ? -19.368 -52.606 24.148 1.00 17.74 100 ILE A C 1
ATOM 684 O O . ILE A 1 100 ? -19.439 -53.720 24.678 1.00 16.45 100 ILE A O 1
ATOM 689 N N . ASP A 1 101 ? -20.398 -52.021 23.551 1.00 17.92 101 ASP A N 1
ATOM 690 C CA . ASP A 1 101 ? -21.694 -52.670 23.467 1.00 18.36 101 ASP A CA 1
ATOM 691 C C . ASP A 1 101 ? -21.983 -53.095 22.026 1.00 18.10 101 ASP A C 1
ATOM 692 O O . ASP A 1 101 ? -22.346 -52.261 21.199 1.00 17.97 101 ASP A O 1
ATOM 697 N N . GLU A 1 102 ? -21.801 -54.381 21.726 1.00 16.40 102 GLU A N 1
ATOM 698 C CA . GLU A 1 102 ? -22.087 -54.906 20.387 1.00 18.17 102 GLU A CA 1
ATOM 699 C C . GLU A 1 102 ? -23.604 -54.977 20.403 1.00 19.47 102 GLU A C 1
ATOM 700 O O . GLU A 1 102 ? -24.187 -55.933 20.911 1.00 20.00 102 GLU A O 1
ATOM 706 N N . SER A 1 103 ? -24.242 -53.953 19.849 1.00 22.79 103 SER A N 1
ATOM 707 C CA . SER A 1 103 ? -25.696 -53.857 19.908 1.00 25.34 103 SER A CA 1
ATOM 708 C C . SER A 1 103 ? -26.538 -53.992 18.656 1.00 25.47 103 SER A C 1
ATOM 709 O O . SER A 1 103 ? -26.167 -53.546 17.571 1.00 23.28 103 SER A O 1
ATOM 712 N N . GLU A 1 104 ? -27.712 -54.580 18.850 1.00 26.08 104 GLU A N 1
ATOM 713 C CA . GLU A 1 104 ? -28.667 -54.780 17.776 1.00 28.37 104 GLU A CA 1
ATOM 714 C C . GLU A 1 104 ? -29.486 -53.514 17.518 1.00 27.41 104 GLU A C 1
ATOM 715 O O . GLU A 1 104 ? -30.316 -53.487 16.615 1.00 27.67 104 GLU A O 1
ATOM 721 N N . VAL A 1 105 ? -29.260 -52.468 18.312 1.00 27.50 105 VAL A N 1
ATOM 722 C CA . VAL A 1 105 ? -29.985 -51.216 18.107 1.00 28.08 105 VAL A CA 1
ATOM 723 C C . VAL A 1 105 ? -29.370 -50.539 16.883 1.00 27.78 105 VAL A C 1
ATOM 724 O O . VAL A 1 105 ? -30.016 -49.741 16.202 1.00 27.43 105 VAL A O 1
ATOM 728 N N . LEU A 1 106 ? -28.107 -50.866 16.622 1.00 25.75 106 LEU A N 1
ATOM 729 C CA . LEU A 1 106 ? -27.390 -50.347 15.466 1.00 24.59 106 LEU A CA 1
ATOM 730 C C . LEU A 1 106 ? -27.624 -51.346 14.333 1.00 24.12 106 LEU A C 1
ATOM 731 O O . LEU A 1 106 ? -28.064 -52.472 14.577 1.00 22.30 106 LEU A O 1
ATOM 736 N N . THR A 1 107 ? -27.334 -50.934 13.102 1.00 22.70 107 THR A N 1
ATOM 737 C CA . THR A 1 107 ? -27.525 -51.792 11.933 1.00 21.92 107 THR A CA 1
ATOM 738 C C . THR A 1 107 ? -26.471 -52.907 11.881 1.00 20.96 107 THR A C 1
ATOM 739 O O . THR A 1 107 ? -25.276 -52.638 11.777 1.00 20.91 107 THR A O 1
ATOM 743 N N . GLN A 1 108 ? -26.921 -54.157 11.955 1.00 19.26 108 GLN A N 1
ATOM 744 C CA . GLN A 1 108 ? -26.015 -55.305 11.934 1.00 19.56 108 GLN A CA 1
ATOM 745 C C . GLN A 1 108 ? -25.092 -55.256 10.715 1.00 18.05 108 GLN A C 1
ATOM 746 O O . GLN A 1 108 ? -25.544 -55.022 9.596 1.00 19.04 108 GLN A O 1
ATOM 752 N N . ALA A 1 109 ? -23.801 -55.479 10.937 1.00 17.75 109 ALA A N 1
ATOM 753 C CA . ALA A 1 109 ? -22.815 -55.437 9.858 1.00 18.09 109 ALA A CA 1
ATOM 754 C C . ALA A 1 109 ? -22.440 -56.811 9.298 1.00 18.47 109 ALA A C 1
ATOM 755 O O . ALA A 1 109 ? -22.062 -56.925 8.130 1.00 21.06 109 ALA A O 1
ATOM 757 N N . ASP A 1 110 ? -22.514 -57.844 10.134 1.00 17.59 110 ASP A N 1
ATOM 758 C CA . ASP A 1 110 ? -22.206 -59.210 9.709 1.00 17.24 110 ASP A CA 1
ATOM 759 C C . ASP A 1 110 ? -23.450 -60.036 10.010 1.00 17.52 110 ASP A C 1
ATOM 760 O O . ASP A 1 110 ? -23.831 -60.192 11.166 1.00 17.01 110 ASP A O 1
ATOM 765 N N . PRO A 1 111 ? -24.100 -60.577 8.970 1.00 17.25 111 PRO A N 1
ATOM 766 C CA . PRO A 1 111 ? -25.314 -61.381 9.144 1.00 17.72 111 PRO A CA 1
ATOM 767 C C . PRO A 1 111 ? -25.083 -62.779 9.704 1.00 18.53 111 PRO A C 1
ATOM 768 O O . PRO A 1 111 ? -26.018 -63.423 10.172 1.00 18.99 111 PRO A O 1
ATOM 772 N N . PHE A 1 112 ? -23.840 -63.243 9.662 1.00 18.26 112 PHE A N 1
ATOM 773 C CA . PHE A 1 112 ? -23.533 -64.586 10.136 1.00 19.80 112 PHE A CA 1
ATOM 774 C C . PHE A 1 112 ? -22.895 -64.694 11.518 1.00 20.40 112 PHE A C 1
ATOM 775 O O . PHE A 1 112 ? -23.267 -65.571 12.297 1.00 20.59 112 PHE A O 1
ATOM 783 N N . PHE A 1 113 ? -21.950 -63.809 11.832 1.00 18.22 113 PHE A N 1
ATOM 784 C CA . PHE A 1 113 ? -21.260 -63.900 13.115 1.00 18.54 113 PHE A CA 1
ATOM 785 C C . PHE A 1 113 ? -21.084 -62.618 13.915 1.00 18.15 113 PHE A C 1
ATOM 786 O O . PHE A 1 113 ? -20.950 -61.526 13.362 1.00 18.21 113 PHE A O 1
ATOM 794 N N . HIS A 1 114 ? -21.073 -62.777 15.234 1.00 16.75 114 HIS A N 1
ATOM 795 C CA . HIS A 1 114 ? -20.838 -61.667 16.145 1.00 16.31 114 HIS A CA 1
ATOM 796 C C . HIS A 1 114 ? -19.322 -61.602 16.289 1.00 14.17 114 HIS A C 1
ATOM 797 O O . HIS A 1 114 ? -18.618 -62.548 15.942 1.00 12.06 114 HIS A O 1
ATOM 804 N N . ILE A 1 115 ? -18.829 -60.492 16.814 1.00 13.91 115 ILE A N 1
ATOM 805 C CA . ILE A 1 115 ? -17.403 -60.299 17.016 1.00 12.85 115 ILE A CA 1
ATOM 806 C C . ILE A 1 115 ? -16.833 -61.336 17.981 1.00 13.36 115 ILE A C 1
ATOM 807 O O . ILE A 1 115 ? -17.501 -61.734 18.932 1.00 14.07 115 ILE A O 1
ATOM 812 N N . TYR A 1 116 ? -15.605 -61.787 17.729 1.00 14.23 116 TYR A N 1
ATOM 813 C CA . TYR A 1 116 ? -14.964 -62.735 18.637 1.00 16.33 116 TYR A CA 1
ATOM 814 C C . TYR A 1 116 ? -14.349 -61.849 19.714 1.00 15.74 116 TYR A C 1
ATOM 815 O O . TYR A 1 116 ? -13.211 -61.409 19.598 1.00 15.01 116 TYR A O 1
ATOM 824 N N . LYS A 1 117 ? -15.125 -61.598 20.761 1.00 16.71 117 LYS A N 1
ATOM 825 C CA . LYS A 1 117 ? -14.731 -60.711 21.850 1.00 17.33 117 LYS A CA 1
ATOM 826 C C . LYS A 1 117 ? -13.565 -61.121 22.748 1.00 18.32 117 LYS A C 1
ATOM 827 O O . LYS A 1 117 ? -12.906 -60.262 23.337 1.00 16.95 117 LYS A O 1
ATOM 833 N N . LYS A 1 118 ? -13.288 -62.417 22.839 1.00 19.35 118 LYS A N 1
ATOM 834 C CA . LYS A 1 118 ? -12.201 -62.892 23.683 1.00 20.80 118 LYS A CA 1
ATOM 835 C C . LYS A 1 118 ? -10.818 -62.347 23.338 1.00 22.28 118 LYS A C 1
ATOM 836 O O . LYS A 1 118 ? -9.963 -62.235 24.218 1.00 21.04 118 LYS A O 1
ATOM 842 N N . LYS A 1 119 ? -10.585 -62.008 22.075 1.00 22.24 119 LYS A N 1
ATOM 843 C CA . LYS A 1 119 ? -9.273 -61.499 21.694 1.00 23.81 119 LYS A CA 1
ATOM 844 C C . LYS A 1 119 ? -9.080 -60.007 21.972 1.00 22.44 119 LYS A C 1
ATOM 845 O O . LYS A 1 119 ? -8.011 -59.460 21.712 1.00 23.19 119 LYS A O 1
ATOM 851 N N . PHE A 1 120 ? -10.108 -59.351 22.501 1.00 19.84 120 PHE A N 1
ATOM 852 C CA . PHE A 1 120 ? -10.011 -57.926 22.822 1.00 18.77 120 PHE A CA 1
ATOM 853 C C . PHE A 1 120 ? -9.579 -57.745 24.274 1.00 18.56 120 PHE A C 1
ATOM 854 O O . PHE A 1 120 ? -9.728 -58.655 25.090 1.00 16.44 120 PHE A O 1
ATOM 862 N N . ASN A 1 121 ? -9.044 -56.567 24.585 1.00 18.17 121 ASN A N 1
ATOM 863 C CA . ASN A 1 121 ? -8.620 -56.242 25.944 1.00 20.47 121 ASN A CA 1
ATOM 864 C C . ASN A 1 121 ? -9.786 -55.601 26.686 1.00 19.08 121 ASN A C 1
ATOM 865 O O . ASN A 1 121 ? -10.010 -55.869 27.862 1.00 20.11 121 ASN A O 1
ATOM 870 N N . VAL A 1 122 ? -10.525 -54.751 25.983 1.00 18.06 122 VAL A N 1
ATOM 871 C CA . VAL A 1 122 ? -11.671 -54.062 26.559 1.00 17.87 122 VAL A CA 1
ATOM 872 C C . VAL A 1 122 ? -12.846 -55.033 26.706 1.00 17.16 122 VAL A C 1
ATOM 873 O O . VAL A 1 122 ? -13.026 -55.930 25.880 1.00 17.43 122 VAL A O 1
ATOM 877 N N . PRO A 1 123 ? -13.643 -54.887 27.778 1.00 17.19 123 PRO A N 1
ATOM 878 C CA . PRO A 1 123 ? -14.790 -55.784 27.971 1.00 15.14 123 PRO A CA 1
ATOM 879 C C . PRO A 1 123 ? -15.975 -55.419 27.084 1.00 14.91 123 PRO A C 1
ATOM 880 O O . PRO A 1 123 ? -16.129 -54.269 26.674 1.00 16.83 123 PRO A O 1
ATOM 884 N N . PHE A 1 124 ? -16.812 -56.408 26.794 1.00 15.05 124 PHE A N 1
ATOM 885 C CA . PHE A 1 124 ? -17.991 -56.217 25.952 1.00 13.88 124 PHE A CA 1
ATOM 886 C C . PHE A 1 124 ? -19.279 -56.543 26.688 1.00 12.36 124 PHE A C 1
ATOM 887 O O . PHE A 1 124 ? -19.303 -57.398 27.570 1.00 12.39 124 PHE A O 1
ATOM 895 N N . VAL A 1 125 ? -20.350 -55.851 26.316 1.00 13.76 125 VAL A N 1
ATOM 896 C CA . VAL A 1 125 ? -21.668 -56.143 26.848 1.00 14.53 125 VAL A CA 1
ATOM 897 C C . VAL A 1 125 ? -22.471 -56.537 25.602 1.00 14.96 125 VAL A C 1
ATOM 898 O O . VAL A 1 125 ? -22.410 -55.853 24.578 1.00 15.46 125 VAL A O 1
ATOM 902 N N . CYS A 1 126 ? -23.189 -57.652 25.670 1.00 14.35 126 CYS A N 1
ATOM 903 C CA . CYS A 1 126 ? -23.981 -58.104 24.527 1.00 13.35 126 CYS A CA 1
ATOM 904 C C . CYS A 1 126 ? -25.435 -58.312 24.920 1.00 12.37 126 CYS A C 1
ATOM 905 O O . CYS A 1 126 ? -25.734 -58.625 26.068 1.00 12.25 126 CYS A O 1
ATOM 908 N N . GLY A 1 127 ? -26.332 -58.146 23.953 1.00 11.62 127 GLY A N 1
ATOM 909 C CA . GLY A 1 127 ? -27.743 -58.346 24.210 1.00 11.55 127 GLY A CA 1
ATOM 910 C C . GLY A 1 127 ? -28.094 -59.818 24.067 1.00 14.27 127 GLY A C 1
ATOM 911 O O . GLY A 1 127 ? -27.382 -60.574 23.409 1.00 16.02 127 GLY A O 1
ATOM 912 N N . ALA A 1 128 ? -29.188 -60.232 24.693 1.00 14.86 128 ALA A N 1
ATOM 913 C CA . ALA A 1 128 ? -29.624 -61.617 24.627 1.00 14.80 128 ALA A CA 1
ATOM 914 C C . ALA A 1 128 ? -31.123 -61.680 24.883 1.00 15.19 128 ALA A C 1
ATOM 915 O O . ALA A 1 128 ? -31.623 -61.058 25.819 1.00 15.18 128 ALA A O 1
ATOM 917 N N . ARG A 1 129 ? -31.836 -62.429 24.047 1.00 15.32 129 ARG A N 1
ATOM 918 C CA . ARG A 1 129 ? -33.281 -62.565 24.189 1.00 16.12 129 ARG A CA 1
ATOM 919 C C . ARG A 1 129 ? -33.648 -63.812 24.978 1.00 15.37 129 ARG A C 1
ATOM 920 O O . ARG A 1 129 ? -34.759 -63.920 25.484 1.00 14.38 129 ARG A O 1
ATOM 928 N N . ASN A 1 130 ? -32.711 -64.750 25.077 1.00 12.78 130 ASN A N 1
ATOM 929 C CA . ASN A 1 130 ? -32.953 -66.004 25.778 1.00 14.56 130 ASN A CA 1
ATOM 930 C C . ASN A 1 130 ? -31.633 -66.632 26.214 1.00 13.12 130 ASN A C 1
ATOM 931 O O . ASN A 1 130 ? -30.565 -66.105 25.921 1.00 13.28 130 ASN A O 1
ATOM 936 N N . LEU A 1 131 ? -31.709 -67.774 26.892 1.00 13.19 131 LEU A N 1
ATOM 937 C CA . LEU A 1 131 ? -30.507 -68.442 27.380 1.00 12.42 131 LEU A CA 1
ATOM 938 C C . LEU A 1 131 ? -29.533 -68.831 26.273 1.00 11.89 131 LEU A C 1
ATOM 939 O O . LEU A 1 131 ? -28.328 -68.657 26.419 1.00 11.22 131 LEU A O 1
ATOM 944 N N . GLY A 1 132 ? -30.055 -69.360 25.171 1.00 12.41 132 GLY A N 1
ATOM 945 C CA . GLY A 1 132 ? -29.197 -69.757 24.071 1.00 12.82 132 GLY A CA 1
ATOM 946 C C . GLY A 1 132 ? -28.321 -68.623 23.574 1.00 12.20 132 GLY A C 1
ATOM 947 O O . GLY A 1 132 ? -27.128 -68.806 23.335 1.00 12.59 132 GLY A O 1
ATOM 948 N N . GLU A 1 133 ? -28.915 -67.445 23.417 1.00 11.55 133 GLU A N 1
ATOM 949 C CA . GLU A 1 133 ? -28.175 -66.280 22.947 1.00 12.42 133 GLU A CA 1
ATOM 950 C C . GLU A 1 133 ? -27.145 -65.825 23.971 1.00 10.01 133 GLU A C 1
ATOM 951 O O . GLU A 1 133 ? -26.025 -65.475 23.615 1.00 9.60 133 GLU A O 1
ATOM 957 N N . ALA A 1 134 ? -27.526 -65.839 25.245 1.00 9.51 134 ALA A N 1
ATOM 958 C CA . ALA A 1 134 ? -26.624 -65.415 26.316 1.00 10.24 134 ALA A CA 1
ATOM 959 C C . ALA A 1 134 ? -25.403 -66.325 26.368 1.00 10.53 134 ALA A C 1
ATOM 960 O O . ALA A 1 134 ? -24.268 -65.860 26.476 1.00 12.48 134 ALA A O 1
ATOM 962 N N . VAL A 1 135 ? -25.641 -67.626 26.279 1.00 8.92 135 VAL A N 1
ATOM 963 C CA . VAL A 1 135 ? -24.557 -68.595 26.316 1.00 10.16 135 VAL A CA 1
ATOM 964 C C . VAL A 1 135 ? -23.623 -68.455 25.118 1.00 8.68 135 VAL A C 1
ATOM 965 O O . VAL A 1 135 ? -22.409 -68.569 25.267 1.00 8.96 135 VAL A O 1
ATOM 969 N N . ARG A 1 136 ? -24.174 -68.196 23.935 1.00 8.54 136 ARG A N 1
ATOM 970 C CA . ARG A 1 136 ? -23.323 -68.019 22.758 1.00 8.37 136 ARG A CA 1
ATOM 971 C C . ARG A 1 136 ? -22.532 -66.707 22.855 1.00 9.44 136 ARG A C 1
ATOM 972 O O . ARG A 1 136 ? -21.353 -66.665 22.497 1.00 10.14 136 ARG A O 1
ATOM 980 N N . ARG A 1 137 ? -23.165 -65.639 23.342 1.00 10.14 137 ARG A N 1
ATOM 981 C CA . ARG A 1 137 ? -22.458 -64.359 23.481 1.00 12.25 137 ARG A CA 1
ATOM 982 C C . ARG A 1 137 ? -21.358 -64.487 24.544 1.00 11.46 137 ARG A C 1
ATOM 983 O O . ARG A 1 137 ? -20.249 -63.986 24.365 1.00 14.02 137 ARG A O 1
ATOM 991 N N . ILE A 1 138 ? -21.664 -65.168 25.645 1.00 10.73 138 ILE A N 1
ATOM 992 C CA . ILE A 1 138 ? -20.686 -65.351 26.712 1.00 11.36 138 ILE A CA 1
ATOM 993 C C . ILE A 1 138 ? -19.495 -66.183 26.248 1.00 12.24 138 ILE A C 1
ATOM 994 O O . ILE A 1 138 ? -18.348 -65.860 26.561 1.00 14.03 138 ILE A O 1
ATOM 999 N N . TRP A 1 139 ? -19.762 -67.252 25.502 1.00 12.64 139 TRP A N 1
ATOM 1000 C CA . TRP A 1 139 ? -18.684 -68.095 25.000 1.00 11.11 139 TRP A CA 1
ATOM 1001 C C . TRP A 1 139 ? -17.822 -67.298 24.029 1.00 11.83 139 TRP A C 1
ATOM 1002 O O . TRP A 1 139 ? -16.619 -67.531 23.917 1.00 11.86 139 TRP A O 1
ATOM 1013 N N . GLU A 1 140 ? -18.446 -66.364 23.317 1.00 11.47 140 GLU A N 1
ATOM 1014 C CA . GLU A 1 140 ? -17.721 -65.522 22.374 1.00 12.13 140 GLU A CA 1
ATOM 1015 C C . GLU A 1 140 ? -16.840 -64.512 23.122 1.00 12.12 140 GLU A C 1
ATOM 1016 O O . GLU A 1 140 ? -15.930 -63.927 22.539 1.00 9.63 140 GLU A O 1
ATOM 1022 N N . GLY A 1 141 ? -17.117 -64.303 24.407 1.00 11.64 141 GLY A N 1
ATOM 1023 C CA . GLY A 1 141 ? -16.301 -63.373 25.175 1.00 14.61 141 GLY A CA 1
ATOM 1024 C C . GLY A 1 141 ? -16.995 -62.259 25.946 1.00 15.08 141 GLY A C 1
ATOM 1025 O O . GLY A 1 141 ? -16.337 -61.510 26.671 1.00 15.93 141 GLY A O 1
ATOM 1026 N N . ALA A 1 142 ? -18.309 -62.131 25.800 1.00 14.29 142 ALA A N 1
ATOM 1027 C CA . ALA A 1 142 ? -19.037 -61.089 26.512 1.00 16.19 142 ALA A CA 1
ATOM 1028 C C . ALA A 1 142 ? -18.723 -61.143 28.007 1.00 16.37 142 ALA A C 1
ATOM 1029 O O . ALA A 1 142 ? -18.704 -62.214 28.605 1.00 17.08 142 ALA A O 1
ATOM 1031 N N . ALA A 1 143 ? -18.471 -59.979 28.596 1.00 16.67 143 ALA A N 1
ATOM 1032 C CA . ALA A 1 143 ? -18.171 -59.865 30.023 1.00 17.42 143 ALA A CA 1
ATOM 1033 C C . ALA A 1 143 ? -19.434 -59.403 30.750 1.00 17.10 143 ALA A C 1
ATOM 1034 O O . ALA A 1 143 ? -19.498 -59.391 31.980 1.00 16.50 143 ALA A O 1
ATOM 1036 N N . MET A 1 144 ? -20.439 -59.025 29.968 1.00 15.87 144 MET A N 1
ATOM 1037 C CA . MET A 1 144 ? -21.691 -58.536 30.515 1.00 15.65 144 MET A CA 1
ATOM 1038 C C . MET A 1 144 ? -22.815 -58.817 29.531 1.00 15.75 144 MET A C 1
ATOM 1039 O O . MET A 1 144 ? -22.619 -58.793 28.308 1.00 14.20 144 MET A O 1
ATOM 1044 N N . ILE A 1 145 ? -23.992 -59.096 30.071 1.00 13.59 145 ILE A N 1
ATOM 1045 C CA . ILE A 1 145 ? -25.153 -59.375 29.248 1.00 15.25 145 ILE A CA 1
ATOM 1046 C C . ILE A 1 145 ? -26.280 -58.413 29.586 1.00 17.12 145 ILE A C 1
ATOM 1047 O O . ILE A 1 145 ? -26.457 -58.035 30.741 1.00 17.78 145 ILE A O 1
ATOM 1052 N N . ARG A 1 146 ? -27.019 -57.983 28.576 1.00 18.53 146 ARG A N 1
ATOM 1053 C CA . ARG A 1 146 ? -28.171 -57.146 28.838 1.00 23.08 146 ARG A CA 1
ATOM 1054 C C . ARG A 1 146 ? -29.342 -57.859 28.179 1.00 23.89 146 ARG A C 1
ATOM 1055 O O . ARG A 1 146 ? -29.387 -58.023 26.961 1.00 22.76 146 ARG A O 1
ATOM 1063 N N . THR A 1 147 ? -30.257 -58.339 29.012 1.00 26.07 147 THR A N 1
ATOM 1064 C CA . THR A 1 147 ? -31.434 -59.040 28.532 1.00 29.49 147 THR A CA 1
ATOM 1065 C C . THR A 1 147 ? -32.298 -57.957 27.913 1.00 32.08 147 THR A C 1
ATOM 1066 O O . THR A 1 147 ? -33.121 -57.328 28.575 1.00 33.09 147 THR A O 1
ATOM 1070 N N . LYS A 1 148 ? -32.052 -57.734 26.628 1.00 37.02 148 LYS A N 1
ATOM 1071 C CA . LYS A 1 148 ? -32.718 -56.711 25.838 1.00 40.59 148 LYS A CA 1
ATOM 1072 C C . LYS A 1 148 ? -34.195 -56.952 25.605 1.00 43.34 148 LYS A C 1
ATOM 1073 O O . LYS A 1 148 ? -34.723 -58.025 25.876 1.00 43.51 148 LYS A O 1
ATOM 1079 N N . GLY A 1 149 ? -34.851 -55.924 25.086 1.00 46.29 149 GLY A N 1
ATOM 1080 C CA . GLY A 1 149 ? -36.262 -56.016 24.796 1.00 49.04 149 GLY A CA 1
ATOM 1081 C C . GLY A 1 149 ? -36.545 -55.309 23.489 1.00 50.52 149 GLY A C 1
ATOM 1082 O O . GLY A 1 149 ? -36.340 -55.867 22.404 1.00 50.64 149 GLY A O 1
ATOM 1083 N N . GLU A 1 150 ? -37.009 -54.070 23.598 1.00 49.88 150 GLU A N 1
ATOM 1084 C CA . GLU A 1 150 ? -37.330 -53.269 22.431 1.00 49.40 150 GLU A CA 1
ATOM 1085 C C . GLU A 1 150 ? -36.920 -51.832 22.720 1.00 48.55 150 GLU A C 1
ATOM 1086 O O . GLU A 1 150 ? -37.711 -51.031 23.231 1.00 46.66 150 GLU A O 1
ATOM 1092 N N . ALA A 1 151 ? -35.669 -51.518 22.404 1.00 46.47 151 ALA A N 1
ATOM 1093 C CA . ALA A 1 151 ? -35.142 -50.182 22.630 1.00 45.41 151 ALA A CA 1
ATOM 1094 C C . ALA A 1 151 ? -35.922 -49.159 21.816 1.00 43.73 151 ALA A C 1
ATOM 1095 O O . ALA A 1 151 ? -36.231 -49.391 20.647 1.00 44.13 151 ALA A O 1
ATOM 1097 N N . GLY A 1 152 ? -36.252 -48.037 22.447 1.00 42.07 152 GLY A N 1
ATOM 1098 C CA . GLY A 1 152 ? -36.977 -46.982 21.761 1.00 39.89 152 GLY A CA 1
ATOM 1099 C C . GLY A 1 152 ? -38.494 -46.999 21.851 1.00 38.63 152 GLY A C 1
ATOM 1100 O O . GLY A 1 152 ? -39.145 -46.076 21.364 1.00 39.32 152 GLY A O 1
ATOM 1101 N N . THR A 1 153 ? -39.069 -48.024 22.473 1.00 37.41 153 THR A N 1
ATOM 1102 C CA . THR A 1 153 ? -40.525 -48.108 22.573 1.00 34.98 153 THR A CA 1
ATOM 1103 C C . THR A 1 153 ? -41.108 -47.683 23.913 1.00 33.28 153 THR A C 1
ATOM 1104 O O . THR A 1 153 ? -42.311 -47.438 24.015 1.00 34.19 153 THR A O 1
ATOM 1108 N N . GLY A 1 154 ? -40.270 -47.605 24.942 1.00 30.51 154 GLY A N 1
ATOM 1109 C CA . GLY A 1 154 ? -40.767 -47.216 26.251 1.00 25.58 154 GLY A CA 1
ATOM 1110 C C . GLY A 1 154 ? -41.759 -48.229 26.802 1.00 23.21 154 GLY A C 1
ATOM 1111 O O . GLY A 1 154 ? -42.464 -47.959 27.776 1.00 21.66 154 GLY A O 1
ATOM 1112 N N . ASN A 1 155 ? -41.819 -49.397 26.168 1.00 19.61 155 ASN A N 1
ATOM 1113 C CA . ASN A 1 155 ? -42.717 -50.462 26.596 1.00 18.25 155 ASN A CA 1
ATOM 1114 C C . ASN A 1 155 ? -41.884 -51.537 27.295 1.00 18.44 155 ASN A C 1
ATOM 1115 O O . ASN A 1 155 ? -41.112 -52.249 26.660 1.00 18.30 155 ASN A O 1
ATOM 1120 N N . ILE A 1 156 ? -42.054 -51.651 28.607 1.00 17.85 156 ILE A N 1
ATOM 1121 C CA . ILE A 1 156 ? -41.293 -52.604 29.409 1.00 17.22 156 ILE A CA 1
ATOM 1122 C C . ILE A 1 156 ? -41.576 -54.087 29.124 1.00 17.59 156 ILE A C 1
ATOM 1123 O O . ILE A 1 156 ? -40.794 -54.957 29.516 1.00 17.26 156 ILE A O 1
ATOM 1128 N N . VAL A 1 157 ? -42.674 -54.374 28.431 1.00 17.62 157 VAL A N 1
ATOM 1129 C CA . VAL A 1 157 ? -43.055 -55.757 28.148 1.00 17.57 157 VAL A CA 1
ATOM 1130 C C . VAL A 1 157 ? -41.964 -56.601 27.489 1.00 19.57 157 VAL A C 1
ATOM 1131 O O . VAL A 1 157 ? -41.818 -57.785 27.797 1.00 19.42 157 VAL A O 1
ATOM 1135 N N . GLU A 1 158 ? -41.195 -56.000 26.590 1.00 20.58 158 GLU A N 1
ATOM 1136 C CA . GLU A 1 158 ? -40.137 -56.733 25.909 1.00 23.46 158 GLU A CA 1
ATOM 1137 C C . GLU A 1 158 ? -39.057 -57.159 26.898 1.00 21.06 158 GLU A C 1
ATOM 1138 O O . GLU A 1 158 ? -38.620 -58.310 26.896 1.00 20.62 158 GLU A O 1
ATOM 1144 N N . ALA A 1 159 ? -38.624 -56.230 27.742 1.00 17.18 159 ALA A N 1
ATOM 1145 C CA . ALA A 1 159 ? -37.617 -56.549 28.736 1.00 15.90 159 ALA A CA 1
ATOM 1146 C C . ALA A 1 159 ? -38.142 -57.632 29.688 1.00 13.67 159 ALA A C 1
ATOM 1147 O O . ALA A 1 159 ? -37.409 -58.534 30.081 1.00 12.01 159 ALA A O 1
ATOM 1149 N N . VAL A 1 160 ? -39.416 -57.549 30.052 1.00 12.95 160 VAL A N 1
ATOM 1150 C CA . VAL A 1 160 ? -39.990 -58.540 30.954 1.00 12.93 160 VAL A CA 1
ATOM 1151 C C . VAL A 1 160 ? -40.061 -59.921 30.306 1.00 12.30 160 VAL A C 1
ATOM 1152 O O . VAL A 1 160 ? -39.730 -60.925 30.934 1.00 10.87 160 VAL A O 1
ATOM 1156 N N . ARG A 1 161 ? -40.492 -59.967 29.051 1.00 13.25 161 ARG A N 1
ATOM 1157 C CA . ARG A 1 161 ? -40.604 -61.237 28.339 1.00 14.08 161 ARG A CA 1
ATOM 1158 C C . ARG A 1 161 ? -39.289 -62.002 28.370 1.00 14.22 161 ARG A C 1
ATOM 1159 O O . ARG A 1 161 ? -39.235 -63.169 28.757 1.00 16.05 161 ARG A O 1
ATOM 1167 N N . HIS A 1 162 ? -38.220 -61.326 27.979 1.00 13.01 162 HIS A N 1
ATOM 1168 C CA . HIS A 1 162 ? -36.923 -61.962 27.918 1.00 13.37 162 HIS A CA 1
ATOM 1169 C C . HIS A 1 162 ? -36.314 -62.331 29.261 1.00 13.62 162 HIS A C 1
ATOM 1170 O O . HIS A 1 162 ? -35.601 -63.329 29.358 1.00 13.16 162 HIS A O 1
ATOM 1177 N N . MET A 1 163 ? -36.588 -61.557 30.305 1.00 14.34 163 MET A N 1
ATOM 1178 C CA . MET A 1 163 ? -36.048 -61.920 31.605 1.00 17.06 163 MET A CA 1
ATOM 1179 C C . MET A 1 163 ? -36.826 -63.151 32.090 1.00 17.03 163 MET A C 1
ATOM 1180 O O . MET A 1 163 ? -36.261 -64.042 32.734 1.00 15.76 163 MET A O 1
ATOM 1185 N N . ARG A 1 164 ? -38.121 -63.200 31.773 1.00 14.30 164 ARG A N 1
ATOM 1186 C CA . ARG A 1 164 ? -38.953 -64.343 32.156 1.00 15.88 164 ARG A CA 1
ATOM 1187 C C . ARG A 1 164 ? -38.413 -65.601 31.479 1.00 14.80 164 ARG A C 1
ATOM 1188 O O . ARG A 1 164 ? -38.290 -66.656 32.108 1.00 13.11 164 ARG A O 1
ATOM 1196 N N . LEU A 1 165 ? -38.095 -65.479 30.192 1.00 14.15 165 LEU A N 1
ATOM 1197 C CA . LEU A 1 165 ? -37.555 -66.595 29.417 1.00 15.22 165 LEU A CA 1
ATOM 1198 C C . LEU A 1 165 ? -36.200 -67.035 29.965 1.00 15.24 165 LEU A C 1
ATOM 1199 O O . LEU A 1 165 ? -35.908 -68.231 30.057 1.00 14.92 165 LEU A O 1
ATOM 1204 N N . MET A 1 166 ? -35.377 -66.057 30.328 1.00 14.44 166 MET A N 1
ATOM 1205 C CA . MET A 1 166 ? -34.050 -66.335 30.864 1.00 15.17 166 MET A CA 1
ATOM 1206 C C . MET A 1 166 ? -34.160 -67.075 32.195 1.00 15.25 166 MET A C 1
ATOM 1207 O O . MET A 1 166 ? -33.540 -68.122 32.380 1.00 16.74 166 MET A O 1
ATOM 1212 N N . ASN A 1 167 ? -34.957 -66.539 33.115 1.00 14.66 167 ASN A N 1
ATOM 1213 C CA . ASN A 1 167 ? -35.120 -67.165 34.425 1.00 16.37 167 ASN A CA 1
ATOM 1214 C C . ASN A 1 167 ? -35.701 -68.577 34.354 1.00 14.27 167 ASN A C 1
ATOM 1215 O O . ASN A 1 167 ? -35.242 -69.470 35.056 1.00 14.26 167 ASN A O 1
ATOM 1220 N N . GLU A 1 168 ? -36.717 -68.775 33.521 1.00 14.82 168 GLU A N 1
ATOM 1221 C CA . GLU A 1 168 ? -37.339 -70.092 33.395 1.00 14.64 168 GLU A CA 1
ATOM 1222 C C . GLU A 1 168 ? -36.369 -71.113 32.795 1.00 13.36 168 GLU A C 1
ATOM 1223 O O . GLU A 1 168 ? -36.301 -72.248 33.257 1.00 13.37 168 GLU A O 1
ATOM 1229 N N . ALA A 1 169 ? -35.610 -70.708 31.779 1.00 12.65 169 ALA A N 1
ATOM 1230 C CA . ALA A 1 169 ? -34.646 -71.617 31.156 1.00 13.37 169 ALA A CA 1
ATOM 1231 C C . ALA A 1 169 ? -33.565 -72.032 32.154 1.00 13.83 169 ALA A C 1
ATOM 1232 O O . ALA A 1 169 ? -33.166 -73.192 32.202 1.00 13.75 169 ALA A O 1
ATOM 1234 N N . ILE A 1 170 ? -33.095 -71.086 32.960 1.00 14.02 170 ILE A N 1
ATOM 1235 C CA . ILE A 1 170 ? -32.063 -71.392 33.942 1.00 13.89 170 ILE A CA 1
ATOM 1236 C C . ILE A 1 170 ? -32.631 -72.306 35.028 1.00 15.40 170 ILE A C 1
ATOM 1237 O O . ILE A 1 170 ? -31.937 -73.186 35.536 1.00 15.57 170 ILE A O 1
ATOM 1242 N N . ALA A 1 171 ? -33.898 -72.101 35.375 1.00 15.50 171 ALA A N 1
ATOM 1243 C CA . ALA A 1 171 ? -34.543 -72.941 36.374 1.00 15.57 171 ALA A CA 1
ATOM 1244 C C . ALA A 1 171 ? -34.659 -74.375 35.830 1.00 14.97 171 ALA A C 1
ATOM 1245 O O . ALA A 1 171 ? -34.464 -75.343 36.564 1.00 14.64 171 ALA A O 1
ATOM 1247 N N . GLN A 1 172 ? -34.978 -74.517 34.546 1.00 14.17 172 GLN A N 1
ATOM 1248 C CA . GLN A 1 172 ? -35.088 -75.860 33.971 1.00 15.01 172 GLN A CA 1
ATOM 1249 C C . GLN A 1 172 ? -33.714 -76.515 33.822 1.00 14.37 172 GLN A C 1
ATOM 1250 O O . GLN A 1 172 ? -33.574 -77.719 34.005 1.00 16.81 172 GLN A O 1
ATOM 1256 N N . LEU A 1 173 ? -32.699 -75.716 33.510 1.00 15.84 173 LEU A N 1
ATOM 1257 C CA . LEU A 1 173 ? -31.344 -76.232 33.345 1.00 16.82 173 LEU A CA 1
ATOM 1258 C C . LEU A 1 173 ? -30.821 -76.883 34.637 1.00 17.30 173 LEU A C 1
ATOM 1259 O O . LEU A 1 173 ? -30.150 -77.915 34.596 1.00 16.02 173 LEU A O 1
ATOM 1264 N N . GLN A 1 174 ? -31.136 -76.282 35.782 1.00 17.43 174 GLN A N 1
ATOM 1265 C CA . GLN A 1 174 ? -30.687 -76.803 37.069 1.00 18.76 174 GLN A CA 1
ATOM 1266 C C . GLN A 1 174 ? -31.278 -78.166 37.430 1.00 19.11 174 GLN A C 1
ATOM 1267 O O . GLN A 1 174 ? -30.775 -78.844 38.327 1.00 20.12 174 GLN A O 1
ATOM 1273 N N . ARG A 1 175 ? -32.346 -78.567 36.747 1.00 18.53 175 ARG A N 1
ATOM 1274 C CA . ARG A 1 175 ? -32.977 -79.855 37.025 1.00 18.75 175 ARG A CA 1
ATOM 1275 C C . ARG A 1 175 ? -32.417 -80.948 36.123 1.00 17.29 175 ARG A C 1
ATOM 1276 O O . ARG A 1 175 ? -32.822 -82.104 36.222 1.00 20.10 175 ARG A O 1
ATOM 1284 N N . MET A 1 176 ? -31.487 -80.583 35.249 1.00 16.10 176 MET A N 1
ATOM 1285 C CA . MET A 1 176 ? -30.905 -81.545 34.316 1.00 15.29 176 MET A CA 1
ATOM 1286 C C . MET A 1 176 ? -29.577 -82.135 34.762 1.00 14.23 176 MET A C 1
ATOM 1287 O O . MET A 1 176 ? -28.808 -81.504 35.484 1.00 13.19 176 MET A O 1
ATOM 1292 N N . THR A 1 177 ? -29.312 -83.350 34.297 1.00 13.06 177 THR A N 1
ATOM 1293 C CA . THR A 1 177 ? -28.050 -84.019 34.570 1.00 13.75 177 THR A CA 1
ATOM 1294 C C . THR A 1 177 ? -27.065 -83.368 33.596 1.00 13.99 177 THR A C 1
ATOM 1295 O O . THR A 1 177 ? -27.478 -82.684 32.651 1.00 13.52 177 THR A O 1
ATOM 1299 N N . ASP A 1 178 ? -25.774 -83.575 33.818 1.00 12.76 178 ASP A N 1
ATOM 1300 C CA . ASP A 1 178 ? -24.762 -83.015 32.933 1.00 15.53 178 ASP A CA 1
ATOM 1301 C C . ASP A 1 178 ? -24.928 -83.526 31.492 1.00 14.44 178 ASP A C 1
ATOM 1302 O O . ASP A 1 178 ? -24.714 -82.778 30.536 1.00 13.64 178 ASP A O 1
ATOM 1307 N N . GLU A 1 179 ? -25.309 -84.793 31.342 1.00 14.39 179 GLU A N 1
ATOM 1308 C CA . GLU A 1 179 ? -25.507 -85.378 30.014 1.00 14.96 179 GLU A CA 1
ATOM 1309 C C . GLU A 1 179 ? -26.625 -84.642 29.279 1.00 14.36 179 GLU A C 1
ATOM 1310 O O . GLU A 1 179 ? -26.539 -84.406 28.076 1.00 13.54 179 GLU A O 1
ATOM 1316 N N . GLU A 1 180 ? -27.680 -84.292 30.009 1.00 14.27 180 GLU A N 1
ATOM 1317 C CA . GLU A 1 180 ? -28.805 -83.568 29.429 1.00 14.27 180 GLU A CA 1
ATOM 1318 C C . GLU A 1 180 ? -28.386 -82.145 29.067 1.00 12.04 180 GLU A C 1
ATOM 1319 O O . GLU A 1 180 ? -28.841 -81.594 28.070 1.00 11.73 180 GLU A O 1
ATOM 1325 N N . VAL A 1 181 ? -27.518 -81.549 29.876 1.00 10.66 181 VAL A N 1
ATOM 1326 C CA . VAL A 1 181 ? -27.057 -80.198 29.587 1.00 11.17 181 VAL A CA 1
ATOM 1327 C C . VAL A 1 181 ? -26.218 -80.223 28.309 1.00 11.66 181 VAL A C 1
ATOM 1328 O O . VAL A 1 181 ? -26.282 -79.297 27.499 1.00 11.47 181 VAL A O 1
ATOM 1332 N N . TYR A 1 182 ? -25.448 -81.292 28.117 1.00 11.60 182 TYR A N 1
ATOM 1333 C CA . TYR A 1 182 ? -24.635 -81.396 26.915 1.00 11.97 182 TYR A CA 1
ATOM 1334 C C . TYR A 1 182 ? -25.575 -81.401 25.713 1.00 13.36 182 TYR A C 1
ATOM 1335 O O . TYR A 1 182 ? -25.277 -80.805 24.677 1.00 13.76 182 TYR A O 1
ATOM 1344 N N . GLY A 1 183 ? -26.715 -82.075 25.858 1.00 13.22 183 GLY A N 1
ATOM 1345 C CA . GLY A 1 183 ? -27.688 -82.116 24.778 1.00 11.46 183 GLY A CA 1
ATOM 1346 C C . GLY A 1 183 ? -28.174 -80.716 24.430 1.00 11.82 183 GLY A C 1
ATOM 1347 O O . GLY A 1 183 ? -28.445 -80.412 23.270 1.00 12.35 183 GLY A O 1
ATOM 1348 N N . VAL A 1 184 ? -28.292 -79.852 25.435 1.00 10.89 184 VAL A N 1
ATOM 1349 C CA . VAL A 1 184 ? -28.736 -78.482 25.191 1.00 9.70 184 VAL A CA 1
ATOM 1350 C C . VAL A 1 184 ? -27.630 -77.682 24.495 1.00 11.67 184 VAL A C 1
ATOM 1351 O O . VAL A 1 184 ? -27.900 -76.897 23.587 1.00 11.65 184 VAL A O 1
ATOM 1355 N N . ALA A 1 185 ? -26.383 -77.891 24.918 1.00 10.82 185 ALA A N 1
ATOM 1356 C CA . ALA A 1 185 ? -25.243 -77.209 24.314 1.00 11.43 185 ALA A CA 1
ATOM 1357 C C . ALA A 1 185 ? -25.137 -77.581 22.836 1.00 12.67 185 ALA A C 1
ATOM 1358 O O . ALA A 1 185 ? -24.802 -76.743 21.991 1.00 13.63 185 ALA A O 1
ATOM 1360 N N . LYS A 1 186 ? -25.420 -78.842 22.525 1.00 12.97 186 LYS A N 1
ATOM 1361 C CA . LYS A 1 186 ? -25.350 -79.310 21.147 1.00 13.47 186 LYS A CA 1
ATOM 1362 C C . LYS A 1 186 ? -26.388 -78.574 20.311 1.00 14.15 186 LYS A C 1
ATOM 1363 O O . LYS A 1 186 ? -26.108 -78.138 19.196 1.00 12.14 186 LYS A O 1
ATOM 1369 N N . PHE A 1 187 ? -27.591 -78.432 20.857 1.00 14.03 187 PHE A N 1
ATOM 1370 C CA . PHE A 1 187 ? -28.654 -77.740 20.147 1.00 13.82 187 PHE A CA 1
ATOM 1371 C C . PHE A 1 187 ? -28.300 -76.266 19.934 1.00 13.64 187 PHE A C 1
ATOM 1372 O O . PHE A 1 187 ? -28.519 -75.717 18.850 1.00 11.23 187 PHE A O 1
ATOM 1380 N N . TYR A 1 188 ? -27.747 -75.634 20.969 1.00 12.62 188 TYR A N 1
ATOM 1381 C CA . TYR A 1 188 ? -27.387 -74.217 20.896 1.00 12.56 188 TYR A CA 1
ATOM 1382 C C . TYR A 1 188 ? -26.288 -73.900 19.891 1.00 12.64 188 TYR A C 1
ATOM 1383 O O . TYR A 1 188 ? -26.249 -72.805 19.331 1.00 13.75 188 TYR A O 1
ATOM 1392 N N . ALA A 1 189 ? -25.392 -74.853 19.674 1.00 12.22 189 ALA A N 1
ATOM 1393 C CA . ALA A 1 189 ? -24.277 -74.650 18.764 1.00 12.97 189 ALA A CA 1
ATOM 1394 C C . ALA A 1 189 ? -24.639 -74.655 17.281 1.00 14.06 189 ALA A C 1
ATOM 1395 O O . ALA A 1 189 ? -23.906 -74.098 16.464 1.00 13.73 189 ALA A O 1
ATOM 1397 N N . ASN A 1 190 ? -25.760 -75.273 16.926 1.00 13.94 190 ASN A N 1
ATOM 1398 C CA . ASN A 1 190 ? -26.161 -75.341 15.523 1.00 15.84 190 ASN A CA 1
ATOM 1399 C C . ASN A 1 190 ? -26.177 -74.014 14.775 1.00 15.91 190 ASN A C 1
ATOM 1400 O O . ASN A 1 190 ? -25.884 -73.967 13.585 1.00 17.84 190 ASN A O 1
ATOM 1405 N N . ARG A 1 191 ? -26.523 -72.937 15.464 1.00 17.72 191 ARG A N 1
ATOM 1406 C CA . ARG A 1 191 ? -26.578 -71.622 14.834 1.00 19.58 191 ARG A CA 1
ATOM 1407 C C . ARG A 1 191 ? -25.273 -71.219 14.143 1.00 17.96 191 ARG A C 1
ATOM 1408 O O . ARG A 1 191 ? -25.289 -70.468 13.171 1.00 16.71 191 ARG A O 1
ATOM 1416 N N . TYR A 1 192 ? -24.145 -71.715 14.641 1.00 15.41 192 TYR A N 1
ATOM 1417 C CA . TYR A 1 192 ? -22.850 -71.375 14.056 1.00 15.65 192 TYR A CA 1
ATOM 1418 C C . TYR A 1 192 ? -22.576 -72.041 12.704 1.00 15.54 192 TYR A C 1
ATOM 1419 O O . TYR A 1 192 ? -21.715 -71.593 11.953 1.00 15.24 192 TYR A O 1
ATOM 1428 N N . ALA A 1 193 ? -23.312 -73.099 12.383 1.00 13.99 193 ALA A N 1
ATOM 1429 C CA . ALA A 1 193 ? -23.085 -73.800 11.123 1.00 15.32 193 ALA A CA 1
ATOM 1430 C C . ALA A 1 193 ? -23.960 -73.323 9.968 1.00 14.17 193 ALA A C 1
ATOM 1431 O O . ALA A 1 193 ? -23.939 -73.910 8.888 1.00 14.70 193 ALA A O 1
ATOM 1433 N N . GLU A 1 194 ? -24.723 -72.260 10.188 1.00 16.14 194 GLU A N 1
ATOM 1434 C CA . GLU A 1 194 ? -25.603 -71.737 9.149 1.00 19.93 194 GLU A CA 1
ATOM 1435 C C . GLU A 1 194 ? -24.887 -71.350 7.862 1.00 18.18 194 GLU A C 1
ATOM 1436 O O . GLU A 1 194 ? -25.330 -71.702 6.767 1.00 18.65 194 GLU A O 1
ATOM 1442 N N . LEU A 1 195 ? -23.793 -70.611 7.995 1.00 15.29 195 LEU A N 1
ATOM 1443 C CA . LEU A 1 195 ? -23.029 -70.181 6.834 1.00 14.52 195 LEU A CA 1
ATOM 1444 C C . LEU A 1 195 ? -22.519 -71.391 6.053 1.00 13.92 195 LEU A C 1
ATOM 1445 O O . LEU A 1 195 ? -22.692 -71.464 4.838 1.00 12.85 195 LEU A O 1
ATOM 1450 N N . ALA A 1 196 ? -21.896 -72.335 6.757 1.00 11.27 196 ALA A N 1
ATOM 1451 C CA . ALA A 1 196 ? -21.364 -73.537 6.120 1.00 11.29 196 ALA A CA 1
ATOM 1452 C C . ALA A 1 196 ? -22.441 -74.288 5.328 1.00 11.28 196 ALA A C 1
ATOM 1453 O O . ALA A 1 196 ? -22.216 -74.676 4.184 1.00 12.44 196 ALA A O 1
ATOM 1455 N N . LYS A 1 197 ? -23.609 -74.484 5.930 1.00 11.89 197 LYS A N 1
ATOM 1456 C CA . LYS A 1 197 ? -24.708 -75.188 5.257 1.00 12.87 197 LYS A CA 1
ATOM 1457 C C . LYS A 1 197 ? -25.237 -74.457 4.022 1.00 13.57 197 LYS A C 1
ATOM 1458 O O . LYS A 1 197 ? -25.531 -75.085 3.001 1.00 13.15 197 LYS A O 1
ATOM 1464 N N . THR A 1 198 ? -25.370 -73.135 4.122 1.00 13.24 198 THR A N 1
ATOM 1465 C CA . THR A 1 198 ? -25.858 -72.319 3.012 1.00 14.88 198 THR A CA 1
ATOM 1466 C C . THR A 1 198 ? -24.885 -72.381 1.836 1.00 14.30 198 THR A C 1
ATOM 1467 O O . THR A 1 198 ? -25.291 -72.494 0.679 1.00 13.26 198 THR A O 1
ATOM 1471 N N . VAL A 1 199 ? -23.596 -72.306 2.143 1.00 14.80 199 VAL A N 1
ATOM 1472 C CA . VAL A 1 199 ? -22.562 -72.361 1.121 1.00 13.64 199 VAL A CA 1
ATOM 1473 C C . VAL A 1 199 ? -22.515 -73.731 0.438 1.00 15.38 199 VAL A C 1
ATOM 1474 O O . VAL A 1 199 ? -22.339 -73.820 -0.780 1.00 16.19 199 VAL A O 1
ATOM 1478 N N . ARG A 1 200 ? -22.675 -74.796 1.217 1.00 14.21 200 ARG A N 1
ATOM 1479 C CA . ARG A 1 200 ? -22.639 -76.138 0.651 1.00 16.18 200 ARG A CA 1
ATOM 1480 C C . ARG A 1 200 ? -23.806 -76.324 -0.314 1.00 16.12 200 ARG A C 1
ATOM 1481 O O . ARG A 1 200 ? -23.657 -76.909 -1.390 1.00 14.31 200 ARG A O 1
ATOM 1489 N N . GLU A 1 201 ? -24.968 -75.814 0.076 1.00 16.95 201 GLU A N 1
ATOM 1490 C CA . GLU A 1 201 ? -26.157 -75.904 -0.759 1.00 19.32 201 GLU A CA 1
ATOM 1491 C C . GLU A 1 201 ? -25.917 -75.123 -2.052 1.00 19.57 201 GLU A C 1
ATOM 1492 O O . GLU A 1 201 ? -26.286 -75.569 -3.141 1.00 19.36 201 GLU A O 1
ATOM 1498 N N . GLY A 1 202 ? -25.287 -73.957 -1.929 1.00 18.33 202 GLY A N 1
ATOM 1499 C CA . GLY A 1 202 ? -25.007 -73.143 -3.101 1.00 18.02 202 GLY A CA 1
ATOM 1500 C C . GLY A 1 202 ? -24.073 -73.834 -4.082 1.00 18.98 202 GLY A C 1
ATOM 1501 O O . GLY A 1 202 ? -24.044 -73.496 -5.267 1.00 17.14 202 GLY A O 1
ATOM 1502 N N . MET A 1 203 ? -23.307 -74.804 -3.589 1.00 18.28 203 MET A N 1
ATOM 1503 C CA . MET A 1 203 ? -22.376 -75.541 -4.433 1.00 18.60 203 MET A CA 1
ATOM 1504 C C . MET A 1 203 ? -23.024 -76.818 -4.970 1.00 17.14 203 MET A C 1
ATOM 1505 O O . MET A 1 203 ? -22.351 -77.662 -5.549 1.00 17.41 203 MET A O 1
ATOM 1510 N N . GLY A 1 204 ? -24.335 -76.943 -4.770 1.00 18.75 204 GLY A N 1
ATOM 1511 C CA . GLY A 1 204 ? -25.078 -78.099 -5.256 1.00 19.05 204 GLY A CA 1
ATOM 1512 C C . GLY A 1 204 ? -25.021 -79.366 -4.417 1.00 20.04 204 GLY A C 1
ATOM 1513 O O . GLY A 1 204 ? -25.211 -80.472 -4.933 1.00 19.96 204 GLY A O 1
ATOM 1514 N N . LEU A 1 205 ? -24.776 -79.217 -3.121 1.00 19.03 205 LEU A N 1
ATOM 1515 C CA . LEU A 1 205 ? -24.689 -80.367 -2.229 1.00 17.57 205 LEU A CA 1
ATOM 1516 C C . LEU A 1 205 ? -25.652 -80.228 -1.051 1.00 17.85 205 LEU A C 1
ATOM 1517 O O . LEU A 1 205 ? -26.180 -79.147 -0.801 1.00 17.96 205 LEU A O 1
ATOM 1522 N N . PRO A 1 206 ? -25.903 -81.330 -0.318 1.00 17.96 206 PRO A N 1
ATOM 1523 C CA . PRO A 1 206 ? -26.811 -81.294 0.836 1.00 16.96 206 PRO A CA 1
ATOM 1524 C C . PRO A 1 206 ? -26.395 -80.201 1.826 1.00 16.95 206 PRO A C 1
ATOM 1525 O O . PRO A 1 206 ? -25.205 -79.992 2.062 1.00 16.16 206 PRO A O 1
ATOM 1529 N N . ALA A 1 207 ? -27.374 -79.510 2.403 1.00 17.26 207 ALA A N 1
ATOM 1530 C CA . ALA A 1 207 ? -27.100 -78.440 3.363 1.00 18.98 207 ALA A CA 1
ATOM 1531 C C . ALA A 1 207 ? -26.758 -79.032 4.728 1.00 19.70 207 ALA A C 1
ATOM 1532 O O . ALA A 1 207 ? -27.477 -78.836 5.706 1.00 19.31 207 ALA A O 1
ATOM 1534 N N . THR A 1 208 ? -25.651 -79.761 4.781 1.00 19.97 208 THR A N 1
ATOM 1535 C CA . THR A 1 208 ? -25.215 -80.398 6.011 1.00 18.40 208 THR A CA 1
ATOM 1536 C C . THR A 1 208 ? -23.781 -79.983 6.290 1.00 17.67 208 THR A C 1
ATOM 1537 O O . THR A 1 208 ? -23.131 -79.352 5.453 1.00 16.10 208 THR A O 1
ATOM 1541 N N . VAL A 1 209 ? -23.284 -80.347 7.463 1.00 15.69 209 VAL A N 1
ATOM 1542 C CA . VAL A 1 209 ? -21.925 -80.004 7.826 1.00 16.81 209 VAL A CA 1
ATOM 1543 C C . VAL A 1 209 ? -21.299 -81.139 8.633 1.00 16.47 209 VAL A C 1
ATOM 1544 O O . VAL A 1 209 ? -22.008 -81.926 9.263 1.00 16.75 209 VAL A O 1
ATOM 1548 N N . LEU A 1 210 ? -19.974 -81.234 8.583 1.00 15.62 210 LEU A N 1
ATOM 1549 C CA . LEU A 1 210 ? -19.238 -82.249 9.340 1.00 16.08 210 LEU A CA 1
ATOM 1550 C C . LEU A 1 210 ? -18.848 -81.565 10.656 1.00 15.50 210 LEU A C 1
ATOM 1551 O O . LEU A 1 210 ? -18.417 -80.412 10.646 1.00 16.93 210 LEU A O 1
ATOM 1556 N N . GLU A 1 211 ? -18.988 -82.255 11.783 1.00 15.07 211 GLU A N 1
ATOM 1557 C CA . GLU A 1 211 ? -18.674 -81.625 13.063 1.00 15.99 211 GLU A CA 1
ATOM 1558 C C . GLU A 1 211 ? -17.208 -81.330 13.354 1.00 15.89 211 GLU A C 1
ATOM 1559 O O . GLU A 1 211 ? -16.903 -80.678 14.354 1.00 15.63 211 GLU A O 1
ATOM 1565 N N . ASN A 1 212 ? -16.301 -81.785 12.495 1.00 14.78 212 ASN A N 1
ATOM 1566 C CA . ASN A 1 212 ? -14.881 -81.535 12.730 1.00 16.18 212 ASN A CA 1
ATOM 1567 C C . ASN A 1 212 ? -14.243 -80.546 11.741 1.00 17.18 212 ASN A C 1
ATOM 1568 O O . ASN A 1 212 ? -13.021 -80.442 11.651 1.00 15.26 212 ASN A O 1
ATOM 1573 N N . GLU A 1 213 ? -15.080 -79.821 11.003 1.00 17.38 213 GLU A N 1
ATOM 1574 C CA . GLU A 1 213 ? -14.599 -78.814 10.061 1.00 17.42 213 GLU A CA 1
ATOM 1575 C C . GLU A 1 213 ? -14.715 -77.452 10.746 1.00 17.44 213 GLU A C 1
ATOM 1576 O O . GLU A 1 213 ? -15.690 -77.194 11.452 1.00 16.61 213 GLU A O 1
ATOM 1582 N N . PRO A 1 214 ? -13.727 -76.562 10.542 1.00 17.35 214 PRO A N 1
ATOM 1583 C CA . PRO A 1 214 ? -13.728 -75.222 11.148 1.00 16.84 214 PRO A CA 1
ATOM 1584 C C . PRO A 1 214 ? -14.890 -74.383 10.626 1.00 16.94 214 PRO A C 1
ATOM 1585 O O . PRO A 1 214 ? -15.135 -74.360 9.423 1.00 19.31 214 PRO A O 1
ATOM 1589 N N . ILE A 1 215 ? -15.606 -73.698 11.513 1.00 15.15 215 ILE A N 1
ATOM 1590 C CA . ILE A 1 215 ? -16.717 -72.865 11.064 1.00 16.44 215 ILE A CA 1
ATOM 1591 C C . ILE A 1 215 ? -16.744 -71.465 11.679 1.00 17.48 215 ILE A C 1
ATOM 1592 O O . ILE A 1 215 ? -17.326 -70.543 11.103 1.00 18.20 215 ILE A O 1
ATOM 1597 N N . TYR A 1 216 ? -16.109 -71.299 12.835 1.00 16.65 216 TYR A N 1
ATOM 1598 C CA . TYR A 1 216 ? -16.078 -69.995 13.491 1.00 16.34 216 TYR A CA 1
ATOM 1599 C C . TYR A 1 216 ? -14.768 -69.747 14.219 1.00 15.90 216 TYR A C 1
ATOM 1600 O O . TYR A 1 216 ? -14.440 -70.441 15.184 1.00 15.35 216 TYR A O 1
ATOM 1609 N N . GLU A 1 217 ? -14.009 -68.766 13.742 1.00 16.00 217 GLU A N 1
ATOM 1610 C CA . GLU A 1 217 ? -12.754 -68.404 14.384 1.00 16.63 217 GLU A CA 1
ATOM 1611 C C . GLU A 1 217 ? -11.843 -69.619 14.557 1.00 16.59 217 GLU A C 1
ATOM 1612 O O . GLU A 1 217 ? -11.130 -69.731 15.556 1.00 17.19 217 GLU A O 1
ATOM 1618 N N . GLY A 1 218 ? -11.874 -70.532 13.588 1.00 16.41 218 GLY A N 1
ATOM 1619 C CA . GLY A 1 218 ? -11.034 -71.718 13.661 1.00 14.53 218 GLY A CA 1
ATOM 1620 C C . GLY A 1 218 ? -11.588 -72.864 14.501 1.00 15.50 218 GLY A C 1
ATOM 1621 O O . GLY A 1 218 ? -11.022 -73.954 14.508 1.00 15.40 218 GLY A O 1
ATOM 1622 N N . PHE A 1 219 ? -12.686 -72.628 15.214 1.00 13.67 219 PHE A N 1
ATOM 1623 C CA . PHE A 1 219 ? -13.300 -73.662 16.047 1.00 12.93 219 PHE A CA 1
ATOM 1624 C C . PHE A 1 219 ? -14.235 -74.539 15.209 1.00 12.24 219 PHE A C 1
ATOM 1625 O O . PHE A 1 219 ? -14.935 -74.034 14.334 1.00 12.30 219 PHE A O 1
ATOM 1633 N N . THR A 1 220 ? -14.244 -75.844 15.471 1.00 10.65 220 THR A N 1
ATOM 1634 C CA . THR A 1 220 ? -15.138 -76.757 14.754 1.00 10.14 220 THR A CA 1
ATOM 1635 C C . THR A 1 220 ? -16.446 -76.824 15.545 1.00 11.30 220 THR A C 1
ATOM 1636 O O . THR A 1 220 ? -16.495 -76.411 16.709 1.00 11.84 220 THR A O 1
ATOM 1640 N N . LEU A 1 221 ? -17.503 -77.341 14.927 1.00 10.77 221 LEU A N 1
ATOM 1641 C CA . LEU A 1 221 ? -18.784 -77.446 15.617 1.00 11.35 221 LEU A CA 1
ATOM 1642 C C . LEU A 1 221 ? -18.589 -78.217 16.918 1.00 13.29 221 LEU A C 1
ATOM 1643 O O . LEU A 1 221 ? -19.091 -77.812 17.970 1.00 13.59 221 LEU A O 1
ATOM 1648 N N . ALA A 1 222 ? -17.851 -79.325 16.843 1.00 12.51 222 ALA A N 1
ATOM 1649 C CA . ALA A 1 222 ? -17.590 -80.152 18.018 1.00 13.90 222 ALA A CA 1
ATOM 1650 C C . ALA A 1 222 ? -16.962 -79.345 19.152 1.00 14.44 222 ALA A C 1
ATOM 1651 O O . ALA A 1 222 ? -17.378 -79.461 20.308 1.00 14.82 222 ALA A O 1
ATOM 1653 N N . GLU A 1 223 ? -15.960 -78.534 18.824 1.00 13.28 223 GLU A N 1
ATOM 1654 C CA . GLU A 1 223 ? -15.286 -77.716 19.828 1.00 13.27 223 GLU A CA 1
ATOM 1655 C C . GLU A 1 223 ? -16.193 -76.607 20.351 1.00 12.41 223 GLU A C 1
ATOM 1656 O O . GLU A 1 223 ? -16.081 -76.207 21.506 1.00 13.09 223 GLU A O 1
ATOM 1662 N N . ILE A 1 224 ? -17.087 -76.105 19.503 1.00 12.95 224 ILE A N 1
ATOM 1663 C CA . ILE A 1 224 ? -18.004 -75.049 19.923 1.00 12.03 224 ILE A CA 1
ATOM 1664 C C . ILE A 1 224 ? -19.010 -75.607 20.930 1.00 12.37 224 ILE A C 1
ATOM 1665 O O . ILE A 1 224 ? -19.354 -74.944 21.909 1.00 13.38 224 ILE A O 1
ATOM 1670 N N . ILE A 1 225 ? -19.466 -76.833 20.689 1.00 11.63 225 ILE A N 1
ATOM 1671 C CA . ILE A 1 225 ? -20.411 -77.492 21.584 1.00 12.08 225 ILE A CA 1
ATOM 1672 C C . ILE A 1 225 ? -19.788 -77.663 22.974 1.00 13.79 225 ILE A C 1
ATOM 1673 O O . ILE A 1 225 ? -20.446 -77.422 23.986 1.00 13.96 225 ILE A O 1
ATOM 1678 N N . ASP A 1 226 ? -18.525 -78.082 23.021 1.00 14.70 226 ASP A N 1
ATOM 1679 C CA . ASP A 1 226 ? -17.840 -78.258 24.300 1.00 16.17 226 ASP A CA 1
ATOM 1680 C C . ASP A 1 226 ? -17.727 -76.909 25.009 1.00 14.97 226 ASP A C 1
ATOM 1681 O O . ASP A 1 226 ? -17.866 -76.828 26.227 1.00 15.04 226 ASP A O 1
ATOM 1686 N N . GLY A 1 227 ? -17.472 -75.855 24.238 1.00 14.06 227 GLY A N 1
ATOM 1687 C CA . GLY A 1 227 ? -17.362 -74.528 24.817 1.00 13.42 227 GLY A CA 1
ATOM 1688 C C . GLY A 1 227 ? -18.688 -74.089 25.416 1.00 14.32 227 GLY A C 1
ATOM 1689 O O . GLY A 1 227 ? -18.737 -73.610 26.547 1.00 16.56 227 GLY A O 1
ATOM 1690 N N . LEU A 1 228 ? -19.770 -74.246 24.659 1.00 12.95 228 LEU A N 1
ATOM 1691 C CA . LEU A 1 228 ? -21.093 -73.872 25.147 1.00 13.67 228 LEU A CA 1
ATOM 1692 C C . LEU A 1 228 ? -21.461 -74.728 26.351 1.00 12.78 228 LEU A C 1
ATOM 1693 O O . LEU A 1 228 ? -22.067 -74.248 27.307 1.00 13.18 228 LEU A O 1
ATOM 1698 N N . TYR A 1 229 ? -21.086 -76.001 26.299 1.00 13.37 229 TYR A N 1
ATOM 1699 C CA . TYR A 1 229 ? -21.367 -76.929 27.386 1.00 13.69 229 TYR A CA 1
ATOM 1700 C C . TYR A 1 229 ? -20.732 -76.444 28.687 1.00 15.13 229 TYR A C 1
ATOM 1701 O O . TYR A 1 229 ? -21.357 -76.500 29.745 1.00 14.25 229 TYR A O 1
ATOM 1710 N N . GLU A 1 230 ? -19.490 -75.972 28.609 1.00 14.79 230 GLU A N 1
ATOM 1711 C CA . GLU A 1 230 ? -18.807 -75.483 29.800 1.00 16.96 230 GLU A CA 1
ATOM 1712 C C . GLU A 1 230 ? -19.490 -74.247 30.384 1.00 15.42 230 GLU A C 1
ATOM 1713 O O . GLU A 1 230 ? -19.566 -74.100 31.604 1.00 15.22 230 GLU A O 1
ATOM 1719 N N . VAL A 1 231 ? -19.987 -73.356 29.529 1.00 14.18 231 VAL A N 1
ATOM 1720 C CA . VAL A 1 231 ? -20.671 -72.169 30.034 1.00 13.14 231 VAL A CA 1
ATOM 1721 C C . VAL A 1 231 ? -21.978 -72.594 30.703 1.00 12.11 231 VAL A C 1
ATOM 1722 O O . VAL A 1 231 ? -22.327 -72.094 31.773 1.00 12.88 231 VAL A O 1
ATOM 1726 N N . LEU A 1 232 ? -22.687 -73.530 30.079 1.00 11.25 232 LEU A N 1
ATOM 1727 C CA . LEU A 1 232 ? -23.948 -74.026 30.630 1.00 10.57 232 LEU A CA 1
ATOM 1728 C C . LEU A 1 232 ? -23.749 -74.677 31.997 1.00 11.11 232 LEU A C 1
ATOM 1729 O O . LEU A 1 232 ? -24.600 -74.552 32.872 1.00 13.19 232 LEU A O 1
ATOM 1734 N N . LEU A 1 233 ? -22.631 -75.373 32.183 1.00 11.69 233 LEU A N 1
ATOM 1735 C CA . LEU A 1 233 ? -22.348 -75.992 33.475 1.00 13.52 233 LEU A CA 1
ATOM 1736 C C . LEU A 1 233 ? -22.193 -74.906 34.542 1.00 15.48 233 LEU A C 1
ATOM 1737 O O . LEU A 1 233 ? -22.607 -75.090 35.685 1.00 15.62 233 LEU A O 1
ATOM 1742 N N . GLU A 1 234 ? -21.595 -73.779 34.162 1.00 16.37 234 GLU A N 1
ATOM 1743 C CA . GLU A 1 234 ? -21.409 -72.664 35.087 1.00 19.28 234 GLU A CA 1
ATOM 1744 C C . GLU A 1 234 ? -22.778 -72.095 35.438 1.00 18.75 234 GLU A C 1
ATOM 1745 O O . GLU A 1 234 ? -23.067 -71.825 36.601 1.00 18.99 234 GLU A O 1
ATOM 1751 N N . VAL A 1 235 ? -23.619 -71.921 34.423 1.00 17.82 235 VAL A N 1
ATOM 1752 C CA . VAL A 1 235 ? -24.965 -71.401 34.628 1.00 15.70 235 VAL A CA 1
ATOM 1753 C C . VAL A 1 235 ? -25.733 -72.321 35.575 1.00 17.04 235 VAL A C 1
ATOM 1754 O O . VAL A 1 235 ? -26.429 -71.858 36.479 1.00 17.82 235 VAL A O 1
ATOM 1758 N N . LYS A 1 236 ? -25.599 -73.629 35.368 1.00 17.00 236 LYS A N 1
ATOM 1759 C CA . LYS A 1 236 ? -26.282 -74.609 36.205 1.00 16.09 236 LYS A CA 1
ATOM 1760 C C . LYS A 1 236 ? -25.812 -74.520 37.658 1.00 17.66 236 LYS A C 1
ATOM 1761 O O . LYS A 1 236 ? -26.620 -74.518 38.582 1.00 16.90 236 LYS A O 1
ATOM 1767 N N . LYS A 1 237 ? -24.500 -74.443 37.851 1.00 18.45 237 LYS A N 1
ATOM 1768 C CA . LYS A 1 237 ? -23.923 -74.364 39.186 1.00 20.41 237 LYS A CA 1
ATOM 1769 C C . LYS A 1 237 ? -24.336 -73.105 39.944 1.00 20.59 237 LYS A C 1
ATOM 1770 O O . LYS A 1 237 ? -24.645 -73.163 41.133 1.00 21.32 237 LYS A O 1
ATOM 1776 N N . LEU A 1 238 ? -24.343 -71.972 39.249 1.00 19.87 238 LEU A N 1
ATOM 1777 C CA . LEU A 1 238 ? -24.684 -70.690 39.860 1.00 19.58 238 LEU A CA 1
ATOM 1778 C C . LEU A 1 238 ? -26.174 -70.380 39.959 1.00 18.88 238 LEU A C 1
ATOM 1779 O O . LEU A 1 238 ? -26.588 -69.600 40.813 1.00 18.65 238 LEU A O 1
ATOM 1784 N N . GLY A 1 239 ? -26.978 -70.977 39.087 1.00 18.37 239 GLY A N 1
ATOM 1785 C CA . GLY A 1 239 ? -28.402 -70.699 39.113 1.00 16.05 239 GLY A CA 1
ATOM 1786 C C . GLY A 1 239 ? -28.670 -69.350 38.467 1.00 15.03 239 GLY A C 1
ATOM 1787 O O . GLY A 1 239 ? -29.734 -68.760 38.649 1.00 13.23 239 GLY A O 1
ATOM 1788 N N . ARG A 1 240 ? -27.689 -68.866 37.711 1.00 13.85 240 ARG A N 1
ATOM 1789 C CA . ARG A 1 240 ? -27.785 -67.585 37.013 1.00 15.16 240 ARG A CA 1
ATOM 1790 C C . ARG A 1 240 ? -26.628 -67.483 36.021 1.00 14.90 240 ARG A C 1
ATOM 1791 O O . ARG A 1 240 ? -25.751 -68.351 35.987 1.00 14.65 240 ARG A O 1
ATOM 1799 N N . LEU A 1 241 ? -26.621 -66.428 35.213 1.00 14.14 241 LEU A N 1
ATOM 1800 C CA . LEU A 1 241 ? -25.545 -66.246 34.247 1.00 14.56 241 LEU A CA 1
ATOM 1801 C C . LEU A 1 241 ? -24.241 -65.976 34.991 1.00 15.90 241 LEU A C 1
ATOM 1802 O O . LEU A 1 241 ? -24.240 -65.332 36.045 1.00 16.75 241 LEU A O 1
ATOM 1807 N N . PRO A 1 242 ? -23.113 -66.480 34.462 1.00 15.35 242 PRO A N 1
ATOM 1808 C CA . PRO A 1 242 ? -21.808 -66.280 35.097 1.00 16.31 242 PRO A CA 1
ATOM 1809 C C . PRO A 1 242 ? -21.247 -64.867 34.937 1.00 16.53 242 PRO A C 1
ATOM 1810 O O . PRO A 1 242 ? -20.114 -64.602 35.332 1.00 19.27 242 PRO A O 1
ATOM 1814 N N . VAL A 1 243 ? -22.032 -63.968 34.347 1.00 15.11 243 VAL A N 1
ATOM 1815 C CA . VAL A 1 243 ? -21.603 -62.579 34.184 1.00 13.75 243 VAL A CA 1
ATOM 1816 C C . VAL A 1 243 ? -22.736 -61.651 34.604 1.00 15.91 243 VAL A C 1
ATOM 1817 O O . VAL A 1 243 ? -23.888 -62.082 34.744 1.00 15.30 243 VAL A O 1
ATOM 1821 N N . VAL A 1 244 ? -22.395 -60.380 34.806 1.00 14.46 244 VAL A N 1
ATOM 1822 C CA . VAL A 1 244 ? -23.361 -59.364 35.196 1.00 14.08 244 VAL A CA 1
ATOM 1823 C C . VAL A 1 244 ? -24.448 -59.298 34.126 1.00 14.99 244 VAL A C 1
ATOM 1824 O O . VAL A 1 244 ? -24.154 -59.287 32.925 1.00 13.37 244 VAL A O 1
ATOM 1828 N N . ASN A 1 245 ? -25.700 -59.256 34.576 1.00 15.13 245 ASN A N 1
ATOM 1829 C CA . ASN A 1 245 ? -26.857 -59.239 33.686 1.00 16.46 245 ASN A CA 1
ATOM 1830 C C . ASN A 1 245 ? -27.791 -58.063 33.974 1.00 17.42 245 ASN A C 1
ATOM 1831 O O . ASN A 1 245 ? -28.463 -58.035 35.003 1.00 17.45 245 ASN A O 1
ATOM 1836 N N . PHE A 1 246 ? -27.831 -57.106 33.050 1.00 17.61 246 PHE A N 1
ATOM 1837 C CA . PHE A 1 246 ? -28.674 -55.922 33.176 1.00 20.71 246 PHE A CA 1
ATOM 1838 C C . PHE A 1 246 ? -29.899 -56.026 32.286 1.00 22.07 246 PHE A C 1
ATOM 1839 O O . PHE A 1 246 ? -29.883 -56.715 31.268 1.00 22.29 246 PHE A O 1
ATOM 1847 N N . ALA A 1 247 ? -30.961 -55.330 32.674 1.00 22.73 247 ALA A N 1
ATOM 1848 C CA . ALA A 1 247 ? -32.182 -55.315 31.886 1.00 23.61 247 ALA A CA 1
ATOM 1849 C C . ALA A 1 247 ? -32.101 -54.075 31.011 1.00 24.26 247 ALA A C 1
ATOM 1850 O O . ALA A 1 247 ? -31.584 -53.038 31.434 1.00 22.11 247 ALA A O 1
ATOM 1852 N N . ALA A 1 248 ? -32.598 -54.190 29.785 1.00 25.38 248 ALA A N 1
ATOM 1853 C CA . ALA A 1 248 ? -32.586 -53.078 28.847 1.00 27.10 248 ALA A CA 1
ATOM 1854 C C . ALA A 1 248 ? -33.786 -53.215 27.925 1.00 29.47 248 ALA A C 1
ATOM 1855 O O . ALA A 1 248 ? -34.245 -54.327 27.649 1.00 30.66 248 ALA A O 1
ATOM 1857 N N . GLY A 1 249 ? -34.298 -52.085 27.452 1.00 31.21 249 GLY A N 1
ATOM 1858 C CA . GLY A 1 249 ? -35.447 -52.130 26.571 1.00 32.77 249 GLY A CA 1
ATOM 1859 C C . GLY A 1 249 ? -36.383 -50.952 26.735 1.00 33.42 249 GLY A C 1
ATOM 1860 O O . GLY A 1 249 ? -36.102 -49.853 26.249 1.00 36.49 249 GLY A O 1
ATOM 1861 N N . GLY A 1 250 ? -37.493 -51.167 27.431 1.00 31.36 250 GLY A N 1
ATOM 1862 C CA . GLY A 1 250 ? -38.452 -50.089 27.600 1.00 28.17 250 GLY A CA 1
ATOM 1863 C C . GLY A 1 250 ? -38.559 -49.445 28.970 1.00 25.70 250 GLY A C 1
ATOM 1864 O O . GLY A 1 250 ? -39.636 -48.990 29.343 1.00 25.15 250 GLY A O 1
ATOM 1865 N N . VAL A 1 251 ? -37.466 -49.400 29.725 1.00 23.58 251 VAL A N 1
ATOM 1866 C CA . VAL A 1 251 ? -37.502 -48.774 31.041 1.00 23.28 251 VAL A CA 1
ATOM 1867 C C . VAL A 1 251 ? -37.814 -47.295 30.836 1.00 24.04 251 VAL A C 1
ATOM 1868 O O . VAL A 1 251 ? -37.009 -46.560 30.260 1.00 25.14 251 VAL A O 1
ATOM 1872 N N . ALA A 1 252 ? -38.982 -46.855 31.293 1.00 22.39 252 ALA A N 1
ATOM 1873 C CA . ALA A 1 252 ? -39.358 -45.456 31.114 1.00 21.81 252 ALA A CA 1
ATOM 1874 C C . ALA A 1 252 ? -39.781 -44.780 32.406 1.00 20.88 252 ALA A C 1
ATOM 1875 O O . ALA A 1 252 ? -39.836 -43.557 32.476 1.00 23.53 252 ALA A O 1
ATOM 1877 N N . THR A 1 253 ? -40.078 -45.576 33.427 1.00 20.03 253 THR A N 1
ATOM 1878 C CA . THR A 1 253 ? -40.507 -45.033 34.708 1.00 18.64 253 THR A CA 1
ATOM 1879 C C . THR A 1 253 ? -39.735 -45.673 35.854 1.00 17.69 253 THR A C 1
ATOM 1880 O O . THR A 1 253 ? -39.102 -46.717 35.681 1.00 17.86 253 THR A O 1
ATOM 1884 N N . PRO A 1 254 ? -39.771 -45.048 37.044 1.00 16.69 254 PRO A N 1
ATOM 1885 C CA . PRO A 1 254 ? -39.060 -45.601 38.202 1.00 14.98 254 PRO A CA 1
ATOM 1886 C C . PRO A 1 254 ? -39.617 -46.980 38.566 1.00 14.48 254 PRO A C 1
ATOM 1887 O O . PRO A 1 254 ? -38.879 -47.867 38.991 1.00 12.85 254 PRO A O 1
ATOM 1891 N N . ALA A 1 255 ? -40.925 -47.152 38.400 1.00 12.39 255 ALA A N 1
ATOM 1892 C CA . ALA A 1 255 ? -41.555 -48.433 38.690 1.00 10.97 255 ALA A CA 1
ATOM 1893 C C . ALA A 1 255 ? -41.026 -49.516 37.734 1.00 11.55 255 ALA A C 1
ATOM 1894 O O . ALA A 1 255 ? -40.840 -50.659 38.143 1.00 12.94 255 ALA A O 1
ATOM 1896 N N . ASP A 1 256 ? -40.778 -49.158 36.472 1.00 11.75 256 ASP A N 1
ATOM 1897 C CA . ASP A 1 256 ? -40.258 -50.121 35.489 1.00 12.15 256 ASP A CA 1
ATOM 1898 C C . ASP A 1 256 ? -38.892 -50.635 35.926 1.00 13.07 256 ASP A C 1
ATOM 1899 O O . ASP A 1 256 ? -38.612 -51.833 35.861 1.00 15.60 256 ASP A O 1
ATOM 1904 N N . ALA A 1 257 ? -38.034 -49.715 36.352 1.00 12.57 257 ALA A N 1
ATOM 1905 C CA . ALA A 1 257 ? -36.698 -50.077 36.802 1.00 12.39 257 ALA A CA 1
ATOM 1906 C C . ALA A 1 257 ? -36.788 -50.988 38.024 1.00 12.72 257 ALA A C 1
ATOM 1907 O O . ALA A 1 257 ? -36.087 -51.997 38.106 1.00 12.07 257 ALA A O 1
ATOM 1909 N N . ALA A 1 258 ? -37.660 -50.640 38.966 1.00 12.13 258 ALA A N 1
ATOM 1910 C CA . ALA A 1 258 ? -37.820 -51.447 40.174 1.00 14.18 258 ALA A CA 1
ATOM 1911 C C . ALA A 1 258 ? -38.336 -52.846 39.835 1.00 13.87 258 ALA A C 1
ATOM 1912 O O . ALA A 1 258 ? -37.959 -53.824 40.475 1.00 15.52 258 ALA A O 1
ATOM 1914 N N . LEU A 1 259 ? -39.203 -52.929 38.831 1.00 14.21 259 LEU A N 1
ATOM 1915 C CA . LEU A 1 259 ? -39.767 -54.208 38.402 1.00 14.50 259 LEU A CA 1
ATOM 1916 C C . LEU A 1 259 ? -38.666 -55.122 37.857 1.00 13.79 259 LEU A C 1
ATOM 1917 O O . LEU A 1 259 ? -38.598 -56.303 38.195 1.00 13.41 259 LEU A O 1
ATOM 1922 N N . MET A 1 260 ? -37.802 -54.575 37.010 1.00 14.74 260 MET A N 1
ATOM 1923 C CA . MET A 1 260 ? -36.727 -55.377 36.450 1.00 14.98 260 MET A CA 1
ATOM 1924 C C . MET A 1 260 ? -35.813 -55.899 37.559 1.00 16.15 260 MET A C 1
ATOM 1925 O O . MET A 1 260 ? -35.371 -57.050 37.515 1.00 16.18 260 MET A O 1
ATOM 1930 N N . MET A 1 261 ? -35.541 -55.063 38.559 1.00 14.04 261 MET A N 1
ATOM 1931 C CA . MET A 1 261 ? -34.692 -55.481 39.668 1.00 14.75 261 MET A CA 1
ATOM 1932 C C . MET A 1 261 ? -35.368 -56.603 40.455 1.00 15.98 261 MET A C 1
ATOM 1933 O O . MET A 1 261 ? -34.700 -57.526 40.925 1.00 16.13 261 MET A O 1
ATOM 1938 N N . GLN A 1 262 ? -36.687 -56.526 40.610 1.00 17.28 262 GLN A N 1
ATOM 1939 C CA . GLN A 1 262 ? -37.398 -57.576 41.335 1.00 20.13 262 GLN A CA 1
ATOM 1940 C C . GLN A 1 262 ? -37.405 -58.871 40.526 1.00 19.85 262 GLN A C 1
ATOM 1941 O O . GLN A 1 262 ? -37.554 -59.957 41.083 1.00 19.66 262 GLN A O 1
ATOM 1947 N N . LEU A 1 263 ? -37.243 -58.752 39.212 1.00 20.18 263 LEU A N 1
ATOM 1948 C CA . LEU A 1 263 ? -37.214 -59.926 38.353 1.00 21.27 263 LEU A CA 1
ATOM 1949 C C . LEU A 1 263 ? -35.823 -60.549 38.342 1.00 22.33 263 LEU A C 1
ATOM 1950 O O . LEU A 1 263 ? -35.603 -61.569 37.691 1.00 22.46 263 LEU A O 1
ATOM 1955 N N . GLY A 1 264 ? -34.883 -59.931 39.056 1.00 21.29 264 GLY A N 1
ATOM 1956 C CA . GLY A 1 264 ? -33.541 -60.483 39.124 1.00 20.23 264 GLY A CA 1
ATOM 1957 C C . GLY A 1 264 ? -32.416 -59.765 38.393 1.00 19.96 264 GLY A C 1
ATOM 1958 O O . GLY A 1 264 ? -31.270 -60.211 38.459 1.00 16.95 264 GLY A O 1
ATOM 1959 N N . SER A 1 265 ? -32.718 -58.672 37.698 1.00 18.67 265 SER A N 1
ATOM 1960 C CA . SER A 1 265 ? -31.680 -57.931 36.981 1.00 19.14 265 SER A CA 1
ATOM 1961 C C . SER A 1 265 ? -30.658 -57.372 37.965 1.00 18.19 265 SER A C 1
ATOM 1962 O O . SER A 1 265 ? -30.996 -57.061 39.104 1.00 17.24 265 SER A O 1
ATOM 1965 N N . ASP A 1 266 ? -29.411 -57.247 37.524 1.00 18.18 266 ASP A N 1
ATOM 1966 C CA . ASP A 1 266 ? -28.360 -56.702 38.371 1.00 18.65 266 ASP A CA 1
ATOM 1967 C C . ASP A 1 266 ? -28.336 -55.182 38.248 1.00 18.38 266 ASP A C 1
ATOM 1968 O O . ASP A 1 266 ? -27.677 -54.504 39.029 1.00 19.01 266 ASP A O 1
ATOM 1973 N N . GLY A 1 267 ? -29.053 -54.657 37.260 1.00 17.23 267 GLY A N 1
ATOM 1974 C CA . GLY A 1 267 ? -29.092 -53.222 37.037 1.00 15.93 267 GLY A CA 1
ATOM 1975 C C . GLY A 1 267 ? -29.900 -52.929 35.785 1.00 17.51 267 GLY A C 1
ATOM 1976 O O . GLY A 1 267 ? -30.499 -53.841 35.217 1.00 18.45 267 GLY A O 1
ATOM 1977 N N . VAL A 1 268 ? -29.932 -51.675 35.344 1.00 16.09 268 VAL A N 1
ATOM 1978 C CA . VAL A 1 268 ? -30.704 -51.340 34.154 1.00 17.25 268 VAL A CA 1
ATOM 1979 C C . VAL A 1 268 ? -30.040 -50.322 33.244 1.00 17.26 268 VAL A C 1
ATOM 1980 O O . VAL A 1 268 ? -29.244 -49.494 33.686 1.00 18.11 268 VAL A O 1
ATOM 1984 N N . PHE A 1 269 ? -30.371 -50.415 31.961 1.00 17.78 269 PHE A N 1
ATOM 1985 C CA . PHE A 1 269 ? -29.888 -49.481 30.956 1.00 19.21 269 PHE A CA 1
ATOM 1986 C C . PHE A 1 269 ? -31.116 -48.650 30.634 1.00 20.81 269 PHE A C 1
ATOM 1987 O O . PHE A 1 269 ? -32.218 -49.189 30.508 1.00 20.73 269 PHE A O 1
ATOM 1995 N N . VAL A 1 270 ? -30.930 -47.345 30.515 1.00 22.08 270 VAL A N 1
ATOM 1996 C CA . VAL A 1 270 ? -32.021 -46.450 30.184 1.00 25.75 270 VAL A CA 1
ATOM 1997 C C . VAL A 1 270 ? -31.558 -45.604 29.008 1.00 28.13 270 VAL A C 1
ATOM 1998 O O . VAL A 1 270 ? -30.533 -44.929 29.085 1.00 28.23 270 VAL A O 1
ATOM 2002 N N . GLY A 1 271 ? -32.304 -45.653 27.913 1.00 31.62 271 GLY A N 1
ATOM 2003 C CA . GLY A 1 271 ? -31.919 -44.885 26.746 1.00 34.50 271 GLY A CA 1
ATOM 2004 C C . GLY A 1 271 ? -32.809 -43.690 26.507 1.00 36.61 271 GLY A C 1
ATOM 2005 O O . GLY A 1 271 ? -32.501 -42.566 26.915 1.00 38.56 271 GLY A O 1
ATOM 2006 N N . SER A 1 272 ? -33.935 -43.947 25.857 1.00 39.13 272 SER A N 1
ATOM 2007 C CA . SER A 1 272 ? -34.891 -42.903 25.520 1.00 40.25 272 SER A CA 1
ATOM 2008 C C . SER A 1 272 ? -35.727 -42.417 26.702 1.00 40.08 272 SER A C 1
ATOM 2009 O O . SER A 1 272 ? -36.114 -41.249 26.754 1.00 41.01 272 SER A O 1
ATOM 2012 N N . GLY A 1 273 ? -35.987 -43.316 27.649 1.00 39.61 273 GLY A N 1
ATOM 2013 C CA . GLY A 1 273 ? -36.797 -42.990 28.814 1.00 39.30 273 GLY A CA 1
ATOM 2014 C C . GLY A 1 273 ? -36.472 -41.746 29.628 1.00 39.52 273 GLY A C 1
ATOM 2015 O O . GLY A 1 273 ? -37.350 -41.207 30.309 1.00 39.31 273 GLY A O 1
ATOM 2016 N N . ILE A 1 274 ? -35.229 -41.280 29.569 1.00 38.68 274 ILE A N 1
ATOM 2017 C CA . ILE A 1 274 ? -34.838 -40.105 30.338 1.00 37.92 274 ILE A CA 1
ATOM 2018 C C . ILE A 1 274 ? -34.831 -38.799 29.549 1.00 38.31 274 ILE A C 1
ATOM 2019 O O . ILE A 1 274 ? -35.488 -37.831 29.932 1.00 37.68 274 ILE A O 1
ATOM 2024 N N . PHE A 1 275 ? -34.096 -38.770 28.447 1.00 38.94 275 PHE A N 1
ATOM 2025 C CA . PHE A 1 275 ? -33.998 -37.555 27.654 1.00 41.36 275 PHE A CA 1
ATOM 2026 C C . PHE A 1 275 ? -35.138 -37.315 26.673 1.00 43.33 275 PHE A C 1
ATOM 2027 O O . PHE A 1 275 ? -35.195 -36.271 26.025 1.00 43.16 275 PHE A O 1
ATOM 2035 N N . LYS A 1 276 ? -36.051 -38.273 26.569 1.00 45.75 276 LYS A N 1
ATOM 2036 C CA . LYS A 1 276 ? -37.200 -38.107 25.690 1.00 48.13 276 LYS A CA 1
ATOM 2037 C C . LYS A 1 276 ? -38.424 -37.821 26.553 1.00 48.43 276 LYS A C 1
ATOM 2038 O O . LYS A 1 276 ? -39.562 -37.933 26.097 1.00 49.37 276 LYS A O 1
ATOM 2044 N N . SER A 1 277 ? -38.170 -37.452 27.806 1.00 47.99 277 SER A N 1
ATOM 2045 C CA . SER A 1 277 ? -39.233 -37.132 28.750 1.00 47.99 277 SER A CA 1
ATOM 2046 C C . SER A 1 277 ? -39.228 -35.631 29.037 1.00 48.77 277 SER A C 1
ATOM 2047 O O . SER A 1 277 ? -38.389 -34.889 28.519 1.00 48.38 277 SER A O 1
ATOM 2050 N N . GLU A 1 278 ? -40.161 -35.194 29.878 1.00 49.42 278 GLU A N 1
ATOM 2051 C CA . GLU A 1 278 ? -40.291 -33.784 30.227 1.00 49.69 278 GLU A CA 1
ATOM 2052 C C . GLU A 1 278 ? -39.150 -33.244 31.093 1.00 48.68 278 GLU A C 1
ATOM 2053 O O . GLU A 1 278 ? -38.500 -32.266 30.724 1.00 49.49 278 GLU A O 1
ATOM 2059 N N . ASN A 1 279 ? -38.910 -33.875 32.239 1.00 46.60 279 ASN A N 1
ATOM 2060 C CA . ASN A 1 279 ? -37.856 -33.426 33.146 1.00 45.05 279 ASN A CA 1
ATOM 2061 C C . ASN A 1 279 ? -36.729 -34.451 33.274 1.00 43.00 279 ASN A C 1
ATOM 2062 O O . ASN A 1 279 ? -36.688 -35.231 34.228 1.00 41.84 279 ASN A O 1
ATOM 2067 N N . PRO A 1 280 ? -35.790 -34.449 32.316 1.00 40.87 280 PRO A N 1
ATOM 2068 C CA . PRO A 1 280 ? -34.649 -35.368 32.294 1.00 38.77 280 PRO A CA 1
ATOM 2069 C C . PRO A 1 280 ? -33.917 -35.588 33.623 1.00 36.61 280 PRO A C 1
ATOM 2070 O O . PRO A 1 280 ? -33.905 -36.702 34.148 1.00 35.83 280 PRO A O 1
ATOM 2074 N N . LEU A 1 281 ? -33.310 -34.539 34.167 1.00 33.08 281 LEU A N 1
ATOM 2075 C CA . LEU A 1 281 ? -32.571 -34.668 35.417 1.00 31.05 281 LEU A CA 1
ATOM 2076 C C . LEU A 1 281 ? -33.385 -35.279 36.549 1.00 31.24 281 LEU A C 1
ATOM 2077 O O . LEU A 1 281 ? -32.939 -36.214 37.216 1.00 29.33 281 LEU A O 1
ATOM 2082 N N . GLU A 1 282 ? -34.572 -34.731 36.775 1.00 30.92 282 GLU A N 1
ATOM 2083 C CA . GLU A 1 282 ? -35.444 -35.215 37.835 1.00 30.20 282 GLU A CA 1
ATOM 2084 C C . GLU A 1 282 ? -35.814 -36.680 37.581 1.00 27.58 282 GLU A C 1
ATOM 2085 O O . GLU A 1 282 ? -35.750 -37.518 38.481 1.00 25.09 282 GLU A O 1
ATOM 2091 N N . ARG A 1 283 ? -36.193 -36.977 36.343 1.00 26.08 283 ARG A N 1
ATOM 2092 C CA . ARG A 1 283 ? -36.563 -38.330 35.940 1.00 26.24 283 ARG A CA 1
ATOM 2093 C C . ARG A 1 283 ? -35.396 -39.299 36.173 1.00 24.21 283 ARG A C 1
ATOM 2094 O O . ARG A 1 283 ? -35.573 -40.377 36.743 1.00 23.38 283 ARG A O 1
ATOM 2102 N N . ALA A 1 284 ? -34.205 -38.902 35.735 1.00 21.24 284 ALA A N 1
ATOM 2103 C CA . ALA A 1 284 ? -33.011 -39.730 35.884 1.00 21.33 284 ALA A CA 1
ATOM 2104 C C . ALA A 1 284 ? -32.721 -40.014 37.352 1.00 21.55 284 ALA A C 1
ATOM 2105 O O . ALA A 1 284 ? -32.363 -41.132 37.722 1.00 21.44 284 ALA A O 1
ATOM 2107 N N . ARG A 1 285 ? -32.878 -38.993 38.186 1.00 21.71 285 ARG A N 1
ATOM 2108 C CA . ARG A 1 285 ? -32.642 -39.134 39.615 1.00 22.00 285 ARG A CA 1
ATOM 2109 C C . ARG A 1 285 ? -33.631 -40.129 40.231 1.00 19.50 285 ARG A C 1
ATOM 2110 O O . ARG A 1 285 ? -33.270 -40.934 41.089 1.00 19.45 285 ARG A O 1
ATOM 2118 N N . ALA A 1 286 ? -34.879 -40.074 39.783 1.00 16.95 286 ALA A N 1
ATOM 2119 C CA . ALA A 1 286 ? -35.907 -40.960 40.312 1.00 17.01 286 ALA A CA 1
ATOM 2120 C C . ALA A 1 286 ? -35.664 -42.414 39.919 1.00 16.24 286 ALA A C 1
ATOM 2121 O O . ALA A 1 286 ? -35.881 -43.327 40.716 1.00 15.68 286 ALA A O 1
ATOM 2123 N N . ILE A 1 287 ? -35.207 -42.631 38.691 1.00 16.12 287 ILE A N 1
ATOM 2124 C CA . ILE A 1 287 ? -34.946 -43.987 38.235 1.00 16.60 287 ILE A CA 1
ATOM 2125 C C . ILE A 1 287 ? -33.750 -44.564 38.985 1.00 16.65 287 ILE A C 1
ATOM 2126 O O . ILE A 1 287 ? -33.736 -45.748 39.321 1.00 15.31 287 ILE A O 1
ATOM 2131 N N . VAL A 1 288 ? -32.760 -43.721 39.266 1.00 16.07 288 VAL A N 1
ATOM 2132 C CA . VAL A 1 288 ? -31.578 -44.160 40.001 1.00 15.41 288 VAL A CA 1
ATOM 2133 C C . VAL A 1 288 ? -31.982 -44.602 41.404 1.00 16.48 288 VAL A C 1
ATOM 2134 O O . VAL A 1 288 ? -31.588 -45.674 41.865 1.00 15.80 288 VAL A O 1
ATOM 2138 N N . GLU A 1 289 ? -32.780 -43.782 42.083 1.00 16.94 289 GLU A N 1
ATOM 2139 C CA . GLU A 1 289 ? -33.209 -44.128 43.434 1.00 17.78 289 GLU A CA 1
ATOM 2140 C C . GLU A 1 289 ? -34.123 -45.352 43.475 1.00 16.42 289 GLU A C 1
ATOM 2141 O O . GLU A 1 289 ? -34.049 -46.151 44.406 1.00 15.24 289 GLU A O 1
ATOM 2147 N N . ALA A 1 290 ? -34.981 -45.498 42.469 1.00 16.49 290 ALA A N 1
ATOM 2148 C CA . ALA A 1 290 ? -35.883 -46.646 42.401 1.00 16.35 290 ALA A CA 1
ATOM 2149 C C . ALA A 1 290 ? -35.081 -47.933 42.173 1.00 17.26 290 ALA A C 1
ATOM 2150 O O . ALA A 1 290 ? -35.444 -49.001 42.673 1.00 17.03 290 ALA A O 1
ATOM 2152 N N . THR A 1 291 ? -33.987 -47.825 41.421 1.00 16.76 291 THR A N 1
ATOM 2153 C CA . THR A 1 291 ? -33.135 -48.979 41.141 1.00 16.90 291 THR A CA 1
ATOM 2154 C C . THR A 1 291 ? -32.404 -49.423 42.402 1.00 17.61 291 THR A C 1
ATOM 2155 O O . THR A 1 291 ? -32.292 -50.619 42.668 1.00 18.58 291 THR A O 1
ATOM 2159 N N . TYR A 1 292 ? -31.912 -48.455 43.175 1.00 19.70 292 TYR A N 1
ATOM 2160 C CA . TYR A 1 292 ? -31.206 -48.738 44.425 1.00 19.28 292 TYR A CA 1
ATOM 2161 C C . TYR A 1 292 ? -32.162 -49.198 45.522 1.00 19.78 292 TYR A C 1
ATOM 2162 O O . TYR A 1 292 ? -31.765 -49.917 46.440 1.00 19.25 292 TYR A O 1
ATOM 2171 N N . ASN A 1 293 ? -33.418 -48.768 45.438 1.00 18.53 293 ASN A N 1
ATOM 2172 C CA . ASN A 1 293 ? -34.407 -49.123 46.455 1.00 18.80 293 ASN A CA 1
ATOM 2173 C C . ASN A 1 293 ? -35.637 -49.784 45.840 1.00 18.67 293 ASN A C 1
ATOM 2174 O O . ASN A 1 293 ? -36.774 -49.473 46.198 1.00 16.81 293 ASN A O 1
ATOM 2179 N N . TYR A 1 294 ? -35.388 -50.714 44.923 1.00 17.84 294 TYR A N 1
ATOM 2180 C CA . TYR A 1 294 ? -36.447 -51.423 44.217 1.00 19.17 294 TYR A CA 1
ATOM 2181 C C . TYR A 1 294 ? -37.414 -52.176 45.127 1.00 18.89 294 TYR A C 1
ATOM 2182 O O . TYR A 1 294 ? -38.534 -52.486 44.726 1.00 19.59 294 TYR A O 1
ATOM 2191 N N . ASP A 1 295 ? -36.982 -52.460 46.350 1.00 19.85 295 ASP A N 1
ATOM 2192 C CA . ASP A 1 295 ? -37.804 -53.178 47.314 1.00 22.26 295 ASP A CA 1
ATOM 2193 C C . ASP A 1 295 ? -38.409 -52.238 48.359 1.00 22.49 295 ASP A C 1
ATOM 2194 O O . ASP A 1 295 ? -38.810 -52.673 49.443 1.00 23.48 295 ASP A O 1
ATOM 2199 N N . LYS A 1 296 ? -38.474 -50.953 48.021 1.00 20.79 296 LYS A N 1
ATOM 2200 C CA . LYS A 1 296 ? -39.024 -49.928 48.909 1.00 20.50 296 LYS A CA 1
ATOM 2201 C C . LYS A 1 296 ? -40.174 -49.197 48.225 1.00 19.92 296 LYS A C 1
ATOM 2202 O O . LYS A 1 296 ? -39.984 -48.123 47.651 1.00 20.51 296 LYS A O 1
ATOM 2208 N N . PRO A 1 297 ? -41.388 -49.763 48.291 1.00 18.82 297 PRO A N 1
ATOM 2209 C CA . PRO A 1 297 ? -42.577 -49.166 47.672 1.00 18.56 297 PRO A CA 1
ATOM 2210 C C . PRO A 1 297 ? -42.745 -47.670 47.967 1.00 18.50 297 PRO A C 1
ATOM 2211 O O . PRO A 1 297 ? -43.053 -46.884 47.072 1.00 19.29 297 PRO A O 1
ATOM 2215 N N . ASP A 1 298 ? -42.546 -47.280 49.222 1.00 19.33 298 ASP A N 1
ATOM 2216 C CA . ASP A 1 298 ? -42.678 -45.874 49.609 1.00 21.11 298 ASP A CA 1
ATOM 2217 C C . ASP A 1 298 ? -41.686 -44.972 48.872 1.00 19.07 298 ASP A C 1
ATOM 2218 O O . ASP A 1 298 ? -42.034 -43.861 48.463 1.00 18.01 298 ASP A O 1
ATOM 2223 N N . ILE A 1 299 ? -40.455 -45.445 48.697 1.00 17.82 299 ILE A N 1
ATOM 2224 C CA . ILE A 1 299 ? -39.451 -44.661 47.981 1.00 18.53 299 ILE A CA 1
ATOM 2225 C C . ILE A 1 299 ? -39.824 -44.579 46.502 1.00 17.14 299 ILE A C 1
ATOM 2226 O O . ILE A 1 299 ? -39.789 -43.501 45.902 1.00 16.82 299 ILE A O 1
ATOM 2231 N N . VAL A 1 300 ? -40.178 -45.723 45.916 1.00 16.65 300 VAL A N 1
ATOM 2232 C CA . VAL A 1 300 ? -40.560 -45.770 44.505 1.00 16.74 300 VAL A CA 1
ATOM 2233 C C . VAL A 1 300 ? -41.745 -44.837 44.241 1.00 16.87 300 VAL A C 1
ATOM 2234 O O . VAL A 1 300 ? -41.760 -44.101 43.254 1.00 16.27 300 VAL A O 1
ATOM 2238 N N . ALA A 1 301 ? -42.731 -44.866 45.132 1.00 16.50 301 ALA A N 1
ATOM 2239 C CA . ALA A 1 301 ? -43.911 -44.016 44.990 1.00 19.79 301 ALA A CA 1
ATOM 2240 C C . ALA A 1 301 ? -43.514 -42.545 45.085 1.00 19.74 301 ALA A C 1
ATOM 2241 O O . ALA A 1 301 ? -43.899 -41.725 44.251 1.00 18.88 301 ALA A O 1
ATOM 2243 N N . GLU A 1 302 ? -42.737 -42.228 46.113 1.00 21.04 302 GLU A N 1
ATOM 2244 C CA . GLU A 1 302 ? -42.271 -40.870 46.355 1.00 22.75 302 GLU A CA 1
ATOM 2245 C C . GLU A 1 302 ? -41.577 -40.241 45.148 1.00 21.37 302 GLU A C 1
ATOM 2246 O O . GLU A 1 302 ? -41.953 -39.152 44.711 1.00 20.26 302 GLU A O 1
ATOM 2252 N N . VAL A 1 303 ? -40.564 -40.915 44.608 1.00 20.02 303 VAL A N 1
ATOM 2253 C CA . VAL A 1 303 ? -39.837 -40.364 43.462 1.00 18.59 303 VAL A CA 1
ATOM 2254 C C . VAL A 1 303 ? -40.651 -40.348 42.169 1.00 19.77 303 VAL A C 1
ATOM 2255 O O . VAL A 1 303 ? -40.238 -39.747 41.178 1.00 18.00 303 VAL A O 1
ATOM 2259 N N . SER A 1 304 ? -41.807 -41.006 42.179 1.00 20.43 304 SER A N 1
ATOM 2260 C CA . SER A 1 304 ? -42.665 -41.039 40.998 1.00 22.12 304 SER A CA 1
ATOM 2261 C C . SER A 1 304 ? -43.629 -39.855 40.965 1.00 23.59 304 SER A C 1
ATOM 2262 O O . SER A 1 304 ? -44.142 -39.499 39.905 1.00 23.82 304 SER A O 1
ATOM 2265 N N . LYS A 1 305 ? -43.870 -39.248 42.123 1.00 25.75 305 LYS A N 1
ATOM 2266 C CA . LYS A 1 305 ? -44.791 -38.118 42.218 1.00 28.63 305 LYS A CA 1
ATOM 2267 C C . LYS A 1 305 ? -44.292 -36.869 41.501 1.00 29.81 305 LYS A C 1
ATOM 2268 O O . LYS A 1 305 ? -43.149 -36.445 41.686 1.00 29.72 305 LYS A O 1
ATOM 2274 N N . ASN A 1 306 ? -45.166 -36.291 40.682 1.00 31.03 306 ASN A N 1
ATOM 2275 C CA . ASN A 1 306 ? -44.871 -35.073 39.932 1.00 32.55 306 ASN A CA 1
ATOM 2276 C C . ASN A 1 306 ? -43.639 -35.132 39.037 1.00 33.53 306 ASN A C 1
ATOM 2277 O O . ASN A 1 306 ? -42.863 -34.177 38.984 1.00 34.05 306 ASN A O 1
ATOM 2282 N N . LEU A 1 307 ? -43.461 -36.240 38.325 1.00 34.33 307 LEU A N 1
ATOM 2283 C CA . LEU A 1 307 ? -42.317 -36.377 37.433 1.00 35.60 307 LEU A CA 1
ATOM 2284 C C . LEU A 1 307 ? -42.559 -35.718 36.084 1.00 38.04 307 LEU A C 1
ATOM 2285 O O . LEU A 1 307 ? -41.613 -35.399 35.365 1.00 40.46 307 LEU A O 1
ATOM 2290 N N . GLY A 1 308 ? -43.825 -35.510 35.739 1.00 39.81 308 GLY A N 1
ATOM 2291 C CA . GLY A 1 308 ? -44.139 -34.904 34.458 1.00 41.84 308 GLY A CA 1
ATOM 2292 C C . GLY A 1 308 ? -44.342 -35.990 33.418 1.00 43.75 308 GLY A C 1
ATOM 2293 O O . GLY A 1 308 ? -44.328 -37.175 33.751 1.00 43.35 308 GLY A O 1
ATOM 2294 N N . GLU A 1 309 ? -44.524 -35.600 32.160 1.00 45.24 309 GLU A N 1
ATOM 2295 C CA . GLU A 1 309 ? -44.740 -36.575 31.095 1.00 47.90 309 GLU A CA 1
ATOM 2296 C C . GLU A 1 309 ? -43.527 -37.458 30.821 1.00 47.92 309 GLU A C 1
ATOM 2297 O O . GLU A 1 309 ? -42.381 -37.029 30.960 1.00 47.43 309 GLU A O 1
ATOM 2303 N N . ALA A 1 310 ? -43.798 -38.697 30.427 1.00 48.12 310 ALA A N 1
ATOM 2304 C CA . ALA A 1 310 ? -42.753 -39.656 30.101 1.00 49.31 310 ALA A CA 1
ATOM 2305 C C . ALA A 1 310 ? -42.739 -39.819 28.583 1.00 50.70 310 ALA A C 1
ATOM 2306 O O . ALA A 1 310 ? -43.360 -39.031 27.865 1.00 51.17 310 ALA A O 1
ATOM 2308 N N . MET A 1 311 ? -42.034 -40.836 28.098 1.00 52.36 311 MET A N 1
ATOM 2309 C CA . MET A 1 311 ? -41.961 -41.105 26.664 1.00 53.69 311 MET A CA 1
ATOM 2310 C C . MET A 1 311 ? -43.079 -42.083 26.296 1.00 55.50 311 MET A C 1
ATOM 2311 O O . MET A 1 311 ? -43.813 -42.546 27.166 1.00 55.07 311 MET A O 1
ATOM 2316 N N . LYS A 1 312 ? -43.195 -42.399 25.008 1.00 58.46 312 LYS A N 1
ATOM 2317 C CA . LYS A 1 312 ? -44.210 -43.338 24.526 1.00 59.48 312 LYS A CA 1
ATOM 2318 C C . LYS A 1 312 ? -43.686 -44.059 23.284 1.00 60.52 312 LYS A C 1
ATOM 2319 O O . LYS A 1 312 ? -42.556 -43.819 22.860 1.00 61.07 312 LYS A O 1
ATOM 2325 N N . GLY A 1 313 ? -44.499 -44.942 22.704 1.00 60.97 313 GLY A N 1
ATOM 2326 C CA . GLY A 1 313 ? -44.070 -45.657 21.512 1.00 60.96 313 GLY A CA 1
ATOM 2327 C C . GLY A 1 313 ? -44.641 -47.052 21.321 1.00 61.33 313 GLY A C 1
ATOM 2328 O O . GLY A 1 313 ? -45.418 -47.516 22.180 1.00 61.71 313 GLY A O 1
ATOM 2329 N N . MET B 1 15 ? -40.806 -118.238 50.203 1.00 40.13 15 MET B N 1
ATOM 2330 C CA . MET B 1 15 ? -40.628 -117.949 48.751 1.00 40.98 15 MET B CA 1
ATOM 2331 C C . MET B 1 15 ? -39.208 -118.284 48.293 1.00 41.15 15 MET B C 1
ATOM 2332 O O . MET B 1 15 ? -38.236 -118.012 49.003 1.00 42.57 15 MET B O 1
ATOM 2334 N N . VAL B 1 16 ? -39.095 -118.882 47.110 1.00 40.52 16 VAL B N 1
ATOM 2335 C CA . VAL B 1 16 ? -37.792 -119.239 46.557 1.00 38.98 16 VAL B CA 1
ATOM 2336 C C . VAL B 1 16 ? -37.047 -117.952 46.225 1.00 38.48 16 VAL B C 1
ATOM 2337 O O . VAL B 1 16 ? -37.663 -116.949 45.860 1.00 37.65 16 VAL B O 1
ATOM 2341 N N . LYS B 1 17 ? -35.725 -117.981 46.346 1.00 37.86 17 LYS B N 1
ATOM 2342 C CA . LYS B 1 17 ? -34.923 -116.795 46.085 1.00 37.93 17 LYS B CA 1
ATOM 2343 C C . LYS B 1 17 ? -33.830 -117.054 45.059 1.00 36.94 17 LYS B C 1
ATOM 2344 O O . LYS B 1 17 ? -33.358 -116.131 44.399 1.00 37.79 17 LYS B O 1
ATOM 2350 N N . HIS B 1 18 ? -33.432 -118.315 44.938 1.00 35.64 18 HIS B N 1
ATOM 2351 C CA . HIS B 1 18 ? -32.393 -118.730 43.999 1.00 33.66 18 HIS B CA 1
ATOM 2352 C C . HIS B 1 18 ? -32.873 -120.044 43.390 1.00 29.64 18 HIS B C 1
ATOM 2353 O O . HIS B 1 18 ? -33.957 -120.523 43.716 1.00 29.13 18 HIS B O 1
ATOM 2360 N N . GLY B 1 19 ? -32.065 -120.620 42.508 1.00 25.19 19 GLY B N 1
ATOM 2361 C CA . GLY B 1 19 ? -32.405 -121.907 41.931 1.00 21.31 19 GLY B CA 1
ATOM 2362 C C . GLY B 1 19 ? -33.202 -122.024 40.651 1.00 20.76 19 GLY B C 1
ATOM 2363 O O . GLY B 1 19 ? -33.432 -121.058 39.923 1.00 17.75 19 GLY B O 1
ATOM 2364 N N . VAL B 1 20 ? -33.627 -123.257 40.395 1.00 19.75 20 VAL B N 1
ATOM 2365 C CA . VAL B 1 20 ? -34.388 -123.604 39.212 1.00 19.77 20 VAL B CA 1
ATOM 2366 C C . VAL B 1 20 ? -35.771 -124.130 39.575 1.00 20.45 20 VAL B C 1
ATOM 2367 O O . VAL B 1 20 ? -35.899 -125.029 40.403 1.00 20.62 20 VAL B O 1
ATOM 2371 N N . VAL B 1 21 ? -36.803 -123.563 38.955 1.00 19.51 21 VAL B N 1
ATOM 2372 C CA . VAL B 1 21 ? -38.170 -124.010 39.182 1.00 18.95 21 VAL B CA 1
ATOM 2373 C C . VAL B 1 21 ? -38.513 -124.827 37.949 1.00 19.56 21 VAL B C 1
ATOM 2374 O O . VAL B 1 21 ? -38.378 -124.343 36.832 1.00 20.04 21 VAL B O 1
ATOM 2378 N N . MET B 1 22 ? -38.953 -126.065 38.142 1.00 21.15 22 MET B N 1
ATOM 2379 C CA . MET B 1 22 ? -39.272 -126.923 37.010 1.00 21.84 22 MET B CA 1
ATOM 2380 C C . MET B 1 22 ? -40.751 -127.259 36.868 1.00 24.14 22 MET B C 1
ATOM 2381 O O . MET B 1 22 ? -41.458 -127.431 37.858 1.00 23.68 22 MET B O 1
ATOM 2386 N N . ASP B 1 23 ? -41.203 -127.357 35.620 1.00 25.07 23 ASP B N 1
ATOM 2387 C CA . ASP B 1 23 ? -42.584 -127.713 35.319 1.00 27.18 23 ASP B CA 1
ATOM 2388 C C . ASP B 1 23 ? -42.675 -129.231 35.319 1.00 27.66 23 ASP B C 1
ATOM 2389 O O . ASP B 1 23 ? -41.852 -129.909 34.699 1.00 27.47 23 ASP B O 1
ATOM 2394 N N . VAL B 1 24 ? -43.670 -129.759 36.021 1.00 26.81 24 VAL B N 1
ATOM 2395 C CA . VAL B 1 24 ? -43.874 -131.195 36.100 1.00 26.93 24 VAL B CA 1
ATOM 2396 C C . VAL B 1 24 ? -45.345 -131.503 35.818 1.00 28.87 24 VAL B C 1
ATOM 2397 O O . VAL B 1 24 ? -46.219 -130.711 36.158 1.00 27.81 24 VAL B O 1
ATOM 2401 N N . THR B 1 25 ? -45.618 -132.645 35.193 1.00 30.07 25 THR B N 1
ATOM 2402 C CA . THR B 1 25 ? -46.993 -133.016 34.875 1.00 32.01 25 THR B CA 1
ATOM 2403 C C . THR B 1 25 ? -47.468 -134.274 35.599 1.00 32.42 25 THR B C 1
ATOM 2404 O O . THR B 1 25 ? -48.599 -134.715 35.407 1.00 33.37 25 THR B O 1
ATOM 2408 N N . ASN B 1 26 ? -46.603 -134.858 36.419 1.00 33.08 26 ASN B N 1
ATOM 2409 C CA . ASN B 1 26 ? -46.972 -136.048 37.172 1.00 34.12 26 ASN B CA 1
ATOM 2410 C C . ASN B 1 26 ? -46.038 -136.266 38.356 1.00 34.60 26 ASN B C 1
ATOM 2411 O O . ASN B 1 26 ? -45.052 -135.545 38.526 1.00 34.87 26 ASN B O 1
ATOM 2416 N N . VAL B 1 27 ? -46.354 -137.259 39.178 1.00 34.13 27 VAL B N 1
ATOM 2417 C CA . VAL B 1 27 ? -45.550 -137.552 40.356 1.00 34.64 27 VAL B CA 1
ATOM 2418 C C . VAL B 1 27 ? -44.123 -137.964 40.012 1.00 34.56 27 VAL B C 1
ATOM 2419 O O . VAL B 1 27 ? -43.180 -137.589 40.709 1.00 34.86 27 VAL B O 1
ATOM 2423 N N . GLU B 1 28 ? -43.962 -138.727 38.937 1.00 34.17 28 GLU B N 1
ATOM 2424 C CA . GLU B 1 28 ? -42.636 -139.174 38.531 1.00 34.17 28 GLU B CA 1
ATOM 2425 C C . GLU B 1 28 ? -41.745 -137.992 38.150 1.00 32.35 28 GLU B C 1
ATOM 2426 O O . GLU B 1 28 ? -40.572 -137.947 38.519 1.00 31.37 28 GLU B O 1
ATOM 2432 N N . GLN B 1 29 ? -42.304 -137.034 37.417 1.00 30.18 29 GLN B N 1
ATOM 2433 C CA . GLN B 1 29 ? -41.536 -135.871 36.996 1.00 28.88 29 GLN B CA 1
ATOM 2434 C C . GLN B 1 29 ? -41.229 -134.964 38.178 1.00 28.11 29 GLN B C 1
ATOM 2435 O O . GLN B 1 29 ? -40.142 -134.391 38.262 1.00 29.02 29 GLN B O 1
ATOM 2441 N N . ALA B 1 30 ? -42.182 -134.843 39.096 1.00 26.48 30 ALA B N 1
ATOM 2442 C CA . ALA B 1 30 ? -41.991 -134.004 40.270 1.00 25.18 30 ALA B CA 1
ATOM 2443 C C . ALA B 1 30 ? -40.833 -134.543 41.099 1.00 26.09 30 ALA B C 1
ATOM 2444 O O . ALA B 1 30 ? -40.023 -133.776 41.624 1.00 25.90 30 ALA B O 1
ATOM 2446 N N . GLN B 1 31 ? -40.755 -135.865 41.216 1.00 25.11 31 GLN B N 1
ATOM 2447 C CA . GLN B 1 31 ? -39.686 -136.480 41.987 1.00 27.05 31 GLN B CA 1
ATOM 2448 C C . GLN B 1 31 ? -38.362 -136.370 41.252 1.00 25.96 31 GLN B C 1
ATOM 2449 O O . GLN B 1 31 ? -37.320 -136.178 41.874 1.00 25.93 31 GLN B O 1
ATOM 2455 N N . ILE B 1 32 ? -38.403 -136.488 39.929 1.00 25.82 32 ILE B N 1
ATOM 2456 C CA . ILE B 1 32 ? -37.193 -136.356 39.131 1.00 25.51 32 ILE B CA 1
ATOM 2457 C C . ILE B 1 32 ? -36.651 -134.950 39.370 1.00 25.01 32 ILE B C 1
ATOM 2458 O O . ILE B 1 32 ? -35.461 -134.764 39.627 1.00 25.33 32 ILE B O 1
ATOM 2463 N N . ALA B 1 33 ? -37.542 -133.966 39.297 1.00 22.63 33 ALA B N 1
ATOM 2464 C CA . ALA B 1 33 ? -37.163 -132.576 39.499 1.00 21.74 33 ALA B CA 1
ATOM 2465 C C . ALA B 1 33 ? -36.484 -132.372 40.846 1.00 21.20 33 ALA B C 1
ATOM 2466 O O . ALA B 1 33 ? -35.436 -131.726 40.921 1.00 20.10 33 ALA B O 1
ATOM 2468 N N . GLU B 1 34 ? -37.068 -132.920 41.911 1.00 22.34 34 GLU B N 1
ATOM 2469 C CA . GLU B 1 34 ? -36.471 -132.766 43.236 1.00 22.15 34 GLU B CA 1
ATOM 2470 C C . GLU B 1 34 ? -35.132 -133.497 43.309 1.00 22.12 34 GLU B C 1
ATOM 2471 O O . GLU B 1 34 ? -34.170 -132.991 43.886 1.00 20.50 34 GLU B O 1
ATOM 2477 N N . GLU B 1 35 ? -35.078 -134.689 42.723 1.00 22.48 35 GLU B N 1
ATOM 2478 C CA . GLU B 1 35 ? -33.848 -135.475 42.711 1.00 25.19 35 GLU B CA 1
ATOM 2479 C C . GLU B 1 35 ? -32.741 -134.697 42.007 1.00 24.05 35 GLU B C 1
ATOM 2480 O O . GLU B 1 35 ? -31.576 -134.770 42.396 1.00 23.20 35 GLU B O 1
ATOM 2486 N N . ALA B 1 36 ? -33.117 -133.953 40.970 1.00 22.50 36 ALA B N 1
ATOM 2487 C CA . ALA B 1 36 ? -32.157 -133.167 40.193 1.00 21.62 36 ALA B CA 1
ATOM 2488 C C . ALA B 1 36 ? -31.656 -131.938 40.942 1.00 20.11 36 ALA B C 1
ATOM 2489 O O . ALA B 1 36 ? -30.569 -131.444 40.658 1.00 22.19 36 ALA B O 1
ATOM 2491 N N . GLY B 1 37 ? -32.442 -131.445 41.895 1.00 19.78 37 GLY B N 1
ATOM 2492 C CA . GLY B 1 37 ? -32.021 -130.278 42.656 1.00 16.91 37 GLY B CA 1
ATOM 2493 C C . GLY B 1 37 ? -32.916 -129.059 42.503 1.00 16.98 37 GLY B C 1
ATOM 2494 O O . GLY B 1 37 ? -32.564 -127.960 42.942 1.00 15.72 37 GLY B O 1
ATOM 2495 N N . ALA B 1 38 ? -34.076 -129.243 41.882 1.00 17.26 38 ALA B N 1
ATOM 2496 C CA . ALA B 1 38 ? -35.013 -128.142 41.690 1.00 18.14 38 ALA B CA 1
ATOM 2497 C C . ALA B 1 38 ? -35.310 -127.494 43.040 1.00 19.43 38 ALA B C 1
ATOM 2498 O O . ALA B 1 38 ? -35.336 -128.170 44.069 1.00 19.87 38 ALA B O 1
ATOM 2500 N N . VAL B 1 39 ? -35.522 -126.182 43.035 1.00 19.65 39 VAL B N 1
ATOM 2501 C CA . VAL B 1 39 ? -35.821 -125.460 44.267 1.00 19.88 39 VAL B CA 1
ATOM 2502 C C . VAL B 1 39 ? -37.328 -125.549 44.540 1.00 19.82 39 VAL B C 1
ATOM 2503 O O . VAL B 1 39 ? -37.785 -125.363 45.665 1.00 20.54 39 VAL B O 1
ATOM 2507 N N . ALA B 1 40 ? -38.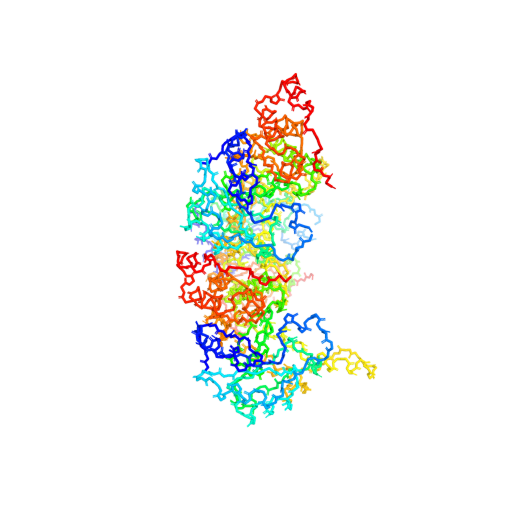087 -125.839 43.488 1.00 19.35 40 ALA B N 1
ATOM 2508 C CA . ALA B 1 40 ? -39.538 -125.975 43.566 1.00 17.94 40 ALA B CA 1
ATOM 2509 C C . ALA B 1 40 ? -40.022 -126.509 42.230 1.00 18.03 40 ALA B C 1
ATOM 2510 O O . ALA B 1 40 ? -39.268 -126.549 41.260 1.00 18.44 40 ALA B O 1
ATOM 2512 N N . VAL B 1 41 ? -41.277 -126.930 42.179 1.00 19.24 41 VAL B N 1
ATOM 2513 C CA . VAL B 1 41 ? -41.836 -127.440 40.941 1.00 19.81 41 VAL B CA 1
ATOM 2514 C C . VAL B 1 41 ? -43.090 -126.660 40.585 1.00 22.39 41 VAL B C 1
ATOM 2515 O O . VAL B 1 41 ? -43.721 -126.050 41.447 1.00 23.70 41 VAL B O 1
ATOM 2519 N N . MET B 1 42 ? -43.429 -126.672 39.304 1.00 24.99 42 MET B N 1
ATOM 2520 C CA . MET B 1 42 ? -44.611 -125.994 38.796 1.00 27.91 42 MET B CA 1
ATOM 2521 C C . MET B 1 42 ? -45.528 -127.099 38.288 1.00 29.86 42 MET B C 1
ATOM 2522 O O . MET B 1 42 ? -45.280 -127.678 37.231 1.00 28.97 42 MET B O 1
ATOM 2527 N N . ALA B 1 43 ? -46.580 -127.392 39.043 1.00 30.91 43 ALA B N 1
ATOM 2528 C CA . ALA B 1 43 ? -47.511 -128.451 38.669 1.00 34.02 43 ALA B CA 1
ATOM 2529 C C . ALA B 1 43 ? -48.530 -128.024 37.625 1.00 35.56 43 ALA B C 1
ATOM 2530 O O . ALA B 1 43 ? -49.261 -127.055 37.817 1.00 36.90 43 ALA B O 1
ATOM 2532 N N . LEU B 1 44 ? -48.567 -128.755 36.518 1.00 37.57 44 LEU B N 1
ATOM 2533 C CA . LEU B 1 44 ? -49.513 -128.486 35.442 1.00 41.29 44 LEU B CA 1
ATOM 2534 C C . LEU B 1 44 ? -49.744 -129.754 34.628 1.00 43.55 44 LEU B C 1
ATOM 2535 O O . LEU B 1 44 ? -48.909 -130.658 34.629 1.00 43.83 44 LEU B O 1
ATOM 2540 N N . GLU B 1 45 ? -50.882 -129.826 33.944 1.00 47.94 45 GLU B N 1
ATOM 2541 C CA . GLU B 1 45 ? -51.214 -131.003 33.147 1.00 51.97 45 GLU B CA 1
ATOM 2542 C C . GLU B 1 45 ? -50.613 -130.991 31.742 1.00 53.26 45 GLU B C 1
ATOM 2543 O O . GLU B 1 45 ? -50.562 -132.027 31.082 1.00 54.74 45 GLU B O 1
ATOM 2549 N N . ARG B 1 46 ? -50.154 -129.827 31.287 1.00 54.97 46 ARG B N 1
ATOM 2550 C CA . ARG B 1 46 ? -49.563 -129.712 29.953 1.00 56.69 46 ARG B CA 1
ATOM 2551 C C . ARG B 1 46 ? -48.343 -128.793 29.944 1.00 56.74 46 ARG B C 1
ATOM 2552 O O . ARG B 1 46 ? -48.426 -127.641 30.376 1.00 56.43 46 ARG B O 1
ATOM 2560 N N . VAL B 1 47 ? -47.215 -129.297 29.450 1.00 56.75 47 VAL B N 1
ATOM 2561 C CA . VAL B 1 47 ? -46.000 -128.489 29.369 1.00 56.50 47 VAL B CA 1
ATOM 2562 C C . VAL B 1 47 ? -46.265 -127.374 28.355 1.00 56.06 47 VAL B C 1
ATOM 2563 O O . VAL B 1 47 ? -46.986 -127.580 27.378 1.00 55.43 47 VAL B O 1
ATOM 2565 N N . PRO B 1 48 ? -45.686 -126.180 28.572 1.00 55.59 48 PRO B N 1
ATOM 2566 C CA . PRO B 1 48 ? -45.888 -125.048 27.659 1.00 55.83 48 PRO B CA 1
ATOM 2567 C C . PRO B 1 48 ? -45.703 -125.364 26.170 1.00 56.46 48 PRO B C 1
ATOM 2568 O O . PRO B 1 48 ? -46.501 -124.929 25.336 1.00 55.12 48 PRO B O 1
ATOM 2572 N N . ALA B 1 49 ? -44.660 -126.125 25.843 1.00 57.05 49 ALA B N 1
ATOM 2573 C CA . ALA B 1 49 ? -44.384 -126.497 24.456 1.00 57.14 49 ALA B CA 1
ATOM 2574 C C . ALA B 1 49 ? -45.548 -127.278 23.845 1.00 57.20 49 ALA B C 1
ATOM 2575 O O . ALA B 1 49 ? -45.860 -127.120 22.663 1.00 57.11 49 ALA B O 1
ATOM 2577 N N . ASP B 1 50 ? -46.182 -128.121 24.654 1.00 57.16 50 ASP B N 1
ATOM 2578 C CA . ASP B 1 50 ? -47.315 -128.922 24.200 1.00 57.88 50 ASP B CA 1
ATOM 2579 C C . ASP B 1 50 ? -48.608 -128.111 24.229 1.00 57.35 50 ASP B C 1
ATOM 2580 O O . ASP B 1 50 ? -49.602 -128.489 23.612 1.00 57.08 50 ASP B O 1
ATOM 2585 N N . ILE B 1 51 ? -48.588 -126.994 24.950 1.00 57.35 51 ILE B N 1
ATOM 2586 C CA . ILE B 1 51 ? -49.754 -126.126 25.044 1.00 57.48 51 ILE B CA 1
ATOM 2587 C C . ILE B 1 51 ? -49.864 -125.278 23.780 1.00 58.37 51 ILE B C 1
ATOM 2588 O O . ILE B 1 51 ? -50.965 -125.030 23.284 1.00 58.55 51 ILE B O 1
ATOM 2593 N N . ARG B 1 52 ? -48.718 -124.841 23.263 1.00 59.34 52 ARG B N 1
ATOM 2594 C CA . ARG B 1 52 ? -48.676 -124.022 22.052 1.00 60.59 52 ARG B CA 1
ATOM 2595 C C . ARG B 1 52 ? -49.099 -124.834 20.834 1.00 60.80 52 ARG B C 1
ATOM 2596 O O . ARG B 1 52 ? -49.800 -124.335 19.953 1.00 61.24 52 ARG B O 1
ATOM 2604 N N . ALA B 1 53 ? -48.661 -126.088 20.790 1.00 60.81 53 ALA B N 1
ATOM 2605 C CA . ALA B 1 53 ? -48.986 -126.977 19.683 1.00 60.45 53 ALA B CA 1
ATOM 2606 C C . ALA B 1 53 ? -50.426 -127.473 19.785 1.00 60.00 53 ALA B C 1
ATOM 2607 O O . ALA B 1 53 ? -51.225 -127.277 18.869 1.00 60.19 53 ALA B O 1
ATOM 2609 N N . ALA B 1 54 ? -50.747 -128.112 20.906 1.00 59.00 54 ALA B N 1
ATOM 2610 C CA . ALA B 1 54 ? -52.085 -128.643 21.137 1.00 58.07 54 ALA B CA 1
ATOM 2611 C C . ALA B 1 54 ? -53.162 -127.604 20.842 1.00 56.98 54 ALA B C 1
ATOM 2612 O O . ALA B 1 54 ? -54.106 -127.866 20.092 1.00 56.60 54 ALA B O 1
ATOM 2614 N N . GLY B 1 55 ? -53.009 -126.421 21.427 1.00 55.36 55 GLY B N 1
ATOM 2615 C CA . GLY B 1 55 ? -53.988 -125.371 21.225 1.00 52.94 55 GLY B CA 1
ATOM 2616 C C . GLY B 1 55 ? -55.106 -125.509 22.242 1.00 50.84 55 GLY B C 1
ATOM 2617 O O . GLY B 1 55 ? -54.839 -125.667 23.437 1.00 51.38 55 GLY B O 1
ATOM 2618 N N . GLY B 1 56 ? -56.353 -125.463 21.775 1.00 47.40 56 GLY B N 1
ATOM 2619 C CA . GLY B 1 56 ? -57.490 -125.583 22.673 1.00 42.21 56 GLY B CA 1
ATOM 2620 C C . GLY B 1 56 ? -57.407 -124.602 23.830 1.00 38.42 56 GLY B C 1
ATOM 2621 O O . GLY B 1 56 ? -56.573 -123.697 23.821 1.00 38.00 56 GLY B O 1
ATOM 2622 N N . VAL B 1 57 ? -58.268 -124.777 24.828 1.00 33.55 57 VAL B N 1
ATOM 2623 C CA . VAL B 1 57 ? -58.273 -123.894 25.988 1.00 29.41 57 VAL B CA 1
ATOM 2624 C C . VAL B 1 57 ? -57.492 -124.507 27.149 1.00 27.44 57 VAL B C 1
ATOM 2625 O O . VAL B 1 57 ? -57.886 -125.538 27.697 1.00 27.55 57 VAL B O 1
ATOM 2629 N N . ALA B 1 58 ? -56.383 -123.871 27.515 1.00 23.80 58 ALA B N 1
ATOM 2630 C CA . ALA B 1 58 ? -55.550 -124.346 28.616 1.00 21.62 58 ALA B CA 1
ATOM 2631 C C . ALA B 1 58 ? -56.039 -123.693 29.901 1.00 20.32 58 ALA B C 1
ATOM 2632 O O . ALA B 1 58 ? -56.036 -122.465 30.019 1.00 18.79 58 ALA B O 1
ATOM 2634 N N . ARG B 1 59 ? -56.449 -124.520 30.861 1.00 19.34 59 ARG B N 1
ATOM 2635 C CA . ARG B 1 59 ? -56.973 -124.032 32.133 1.00 19.34 59 ARG B CA 1
ATOM 2636 C C . ARG B 1 59 ? -56.175 -124.520 33.339 1.00 19.42 59 ARG B C 1
ATOM 2637 O O . ARG B 1 59 ? -55.150 -125.187 33.208 1.00 18.39 59 ARG B O 1
ATOM 2645 N N . MET B 1 60 ? -56.670 -124.173 34.519 1.00 19.74 60 MET B N 1
ATOM 2646 C CA . MET B 1 60 ? -56.065 -124.598 35.771 1.00 20.95 60 MET B CA 1
ATOM 2647 C C . MET B 1 60 ? -56.092 -126.132 35.766 1.00 20.70 60 MET B C 1
ATOM 2648 O O . MET B 1 60 ? -57.041 -126.739 35.265 1.00 20.09 60 MET B O 1
ATOM 2653 N N . SER B 1 61 ? -55.052 -126.753 36.308 1.00 20.72 61 SER B N 1
ATOM 2654 C CA . SER B 1 61 ? -54.979 -128.210 36.354 1.00 22.40 61 SER B CA 1
ATOM 2655 C C . SER B 1 61 ? -55.933 -128.772 37.403 1.00 21.85 61 SER B C 1
ATOM 2656 O O . SER B 1 61 ? -56.347 -128.062 38.320 1.00 20.47 61 SER B O 1
ATOM 2659 N N . ASP B 1 62 ? -56.278 -130.049 37.267 1.00 23.26 62 ASP B N 1
ATOM 2660 C CA . ASP B 1 62 ? -57.171 -130.692 38.225 1.00 23.85 62 ASP B CA 1
ATOM 2661 C C . ASP B 1 62 ? -56.504 -130.641 39.593 1.00 23.74 62 ASP B C 1
ATOM 2662 O O . ASP B 1 62 ? -55.345 -131.029 39.745 1.00 24.22 62 ASP B O 1
ATOM 2667 N N . PRO B 1 63 ? -57.224 -130.131 40.602 1.00 23.97 63 PRO B N 1
ATOM 2668 C CA . PRO B 1 63 ? -56.735 -130.011 41.977 1.00 23.39 63 PRO B CA 1
ATOM 2669 C C . PRO B 1 63 ? -56.177 -131.323 42.516 1.00 24.13 63 PRO B C 1
ATOM 2670 O O . PRO B 1 63 ? -55.240 -131.327 43.318 1.00 23.22 63 PRO B O 1
ATOM 2674 N N . ALA B 1 64 ? -56.763 -132.434 42.074 1.00 24.21 64 ALA B N 1
ATOM 2675 C CA . ALA B 1 64 ? -56.333 -133.757 42.509 1.00 24.48 64 ALA B CA 1
ATOM 2676 C C . ALA B 1 64 ? -54.909 -134.048 42.045 1.00 25.21 64 ALA B C 1
ATOM 2677 O O . ALA B 1 64 ? -54.127 -134.671 42.765 1.00 25.34 64 ALA B O 1
ATOM 2679 N N . LEU B 1 65 ? -54.574 -133.610 40.838 1.00 24.44 65 LEU B N 1
ATOM 2680 C CA . LEU B 1 65 ? -53.231 -133.836 40.321 1.00 24.14 65 LEU B CA 1
ATOM 2681 C C . LEU B 1 65 ? -52.234 -133.006 41.113 1.00 22.91 65 LEU B C 1
ATOM 2682 O O . LEU B 1 65 ? -51.164 -133.485 41.481 1.00 23.88 65 LEU B O 1
ATOM 2687 N N . ILE B 1 66 ? -52.593 -131.757 41.382 1.00 21.71 66 ILE B N 1
ATOM 2688 C CA . ILE B 1 66 ? -51.718 -130.868 42.129 1.00 21.68 66 ILE B CA 1
ATOM 2689 C C . ILE B 1 66 ? -51.453 -131.401 43.534 1.00 21.90 66 ILE B C 1
ATOM 2690 O O . ILE B 1 66 ? -50.318 -131.383 44.011 1.00 22.52 66 ILE B O 1
ATOM 2695 N N . GLU B 1 67 ? -52.497 -131.885 44.198 1.00 22.01 67 GLU B N 1
ATOM 2696 C CA . GLU B 1 67 ? -52.330 -132.415 45.542 1.00 23.28 67 GLU B CA 1
ATOM 2697 C C . GLU B 1 67 ? -51.451 -133.661 45.548 1.00 22.83 67 GLU B C 1
ATOM 2698 O O . GLU B 1 67 ? -50.654 -133.850 46.462 1.00 22.26 67 GLU B O 1
ATOM 2704 N N . GLU B 1 68 ? -51.592 -134.505 44.529 1.00 23.26 68 GLU B N 1
ATOM 2705 C CA . GLU B 1 68 ? -50.779 -135.711 44.429 1.00 25.66 68 GLU B CA 1
ATOM 2706 C C . GLU B 1 68 ? -49.306 -135.317 44.338 1.00 25.13 68 GLU B C 1
ATOM 2707 O O . GLU B 1 68 ? -48.440 -135.972 44.915 1.00 24.27 68 GLU B O 1
ATOM 2713 N N . ILE B 1 69 ? -49.032 -134.237 43.611 1.00 24.75 69 ILE B N 1
ATOM 2714 C CA . ILE B 1 69 ? -47.669 -133.751 43.451 1.00 24.16 69 ILE B CA 1
ATOM 2715 C C . ILE B 1 69 ? -47.170 -133.172 44.771 1.00 23.96 69 ILE B C 1
ATOM 2716 O O . ILE B 1 69 ? -46.028 -133.401 45.161 1.00 24.48 69 ILE B O 1
ATOM 2721 N N . MET B 1 70 ? -48.037 -132.437 45.462 1.00 24.54 70 MET B N 1
ATOM 2722 C CA . MET B 1 70 ? -47.688 -131.849 46.753 1.00 24.90 70 MET B CA 1
ATOM 2723 C C . MET B 1 70 ? -47.271 -132.937 47.751 1.00 25.64 70 MET B C 1
ATOM 2724 O O . MET B 1 70 ? -46.341 -132.745 48.531 1.00 23.94 70 MET B O 1
ATOM 2729 N N . ASP B 1 71 ? -47.961 -134.075 47.725 1.00 25.53 71 ASP B N 1
ATOM 2730 C CA . ASP B 1 71 ? -47.642 -135.173 48.634 1.00 27.65 71 ASP B CA 1
ATOM 2731 C C . ASP B 1 71 ? -46.387 -135.939 48.212 1.00 26.50 71 ASP B C 1
ATOM 2732 O O . ASP B 1 71 ? -45.742 -136.575 49.040 1.00 26.26 71 ASP B O 1
ATOM 2737 N N . ALA B 1 72 ? -46.036 -135.871 46.931 1.00 25.15 72 ALA B N 1
ATOM 2738 C CA . ALA B 1 72 ? -44.872 -136.596 46.423 1.00 23.47 72 ALA B CA 1
ATOM 2739 C C . ALA B 1 72 ? -43.503 -135.927 46.588 1.00 22.10 72 ALA B C 1
ATOM 2740 O O . ALA B 1 72 ? -42.479 -136.568 46.363 1.00 22.55 72 ALA B O 1
ATOM 2742 N N . VAL B 1 73 ? -43.468 -134.657 46.980 1.00 20.56 73 VAL B N 1
ATOM 2743 C CA . VAL B 1 73 ? -42.186 -133.974 47.136 1.00 20.82 73 VAL B CA 1
ATOM 2744 C C . VAL B 1 73 ? -42.072 -133.184 48.429 1.00 21.16 73 VAL B C 1
ATOM 2745 O O . VAL B 1 73 ? -43.073 -132.885 49.075 1.00 20.64 73 VAL B O 1
ATOM 2749 N N . SER B 1 74 ? -40.841 -132.839 48.791 1.00 22.34 74 SER B N 1
ATOM 2750 C CA . SER B 1 74 ? -40.590 -132.078 50.007 1.00 24.72 74 SER B CA 1
ATOM 2751 C C . SER B 1 74 ? -40.127 -130.655 49.710 1.00 24.61 74 SER B C 1
ATOM 2752 O O . SER B 1 74 ? -39.483 -130.009 50.542 1.00 27.56 74 SER B O 1
ATOM 2755 N N . ILE B 1 75 ? -40.439 -130.180 48.511 1.00 23.22 75 ILE B N 1
ATOM 2756 C CA . ILE B 1 75 ? -40.096 -128.821 48.116 1.00 21.07 75 ILE B CA 1
ATOM 2757 C C . ILE B 1 75 ? -41.393 -128.116 47.725 1.00 19.64 75 ILE B C 1
ATOM 2758 O O . ILE B 1 75 ? -42.403 -128.765 47.459 1.00 17.91 75 ILE B O 1
ATOM 2763 N N . PRO B 1 76 ? -41.386 -126.776 47.700 1.00 20.17 76 PRO B N 1
ATOM 2764 C CA . PRO B 1 76 ? -42.580 -125.999 47.342 1.00 19.09 76 PRO B CA 1
ATOM 2765 C C . PRO B 1 76 ? -43.206 -126.377 45.998 1.00 18.57 76 PRO B C 1
ATOM 2766 O O . PRO B 1 76 ? -42.505 -126.737 45.042 1.00 17.22 76 PRO B O 1
ATOM 2770 N N . VAL B 1 77 ? -44.531 -126.306 45.938 1.00 16.07 77 VAL B N 1
ATOM 2771 C CA . VAL B 1 77 ? -45.253 -126.609 44.712 1.00 17.36 77 VAL B CA 1
ATOM 2772 C C . VAL B 1 77 ? -46.045 -125.390 44.256 1.00 17.71 77 VAL B C 1
ATOM 2773 O O . VAL B 1 77 ? -46.768 -124.768 45.036 1.00 18.83 77 VAL B O 1
ATOM 2777 N N . MET B 1 78 ? -45.892 -125.049 42.984 1.00 18.24 78 MET B N 1
ATOM 2778 C CA . MET B 1 78 ? -46.588 -123.911 42.401 1.00 18.44 78 MET B CA 1
ATOM 2779 C C . MET B 1 78 ? -47.594 -124.433 41.396 1.00 16.45 78 MET B C 1
ATOM 2780 O O . MET B 1 78 ? -47.455 -125.548 40.898 1.00 17.63 78 MET B O 1
ATOM 2785 N N . ALA B 1 79 ? -48.608 -123.627 41.105 1.00 13.63 79 ALA B N 1
ATOM 2786 C CA . ALA B 1 79 ? -49.627 -124.001 40.130 1.00 14.90 79 ALA B CA 1
ATOM 2787 C C . ALA B 1 79 ? -50.063 -122.738 39.400 1.00 14.79 79 ALA B C 1
ATOM 2788 O O . ALA B 1 79 ? -50.051 -121.645 39.967 1.00 15.64 79 ALA B O 1
ATOM 2790 N N . LYS B 1 80 ? -50.445 -122.872 38.141 1.00 14.70 80 LYS B N 1
ATOM 2791 C CA . LYS B 1 80 ? -50.867 -121.691 37.418 1.00 18.00 80 LYS B CA 1
ATOM 2792 C C . LYS B 1 80 ? -52.360 -121.606 37.192 1.00 16.42 80 LYS B C 1
ATOM 2793 O O . LYS B 1 80 ? -53.075 -122.613 37.203 1.00 15.27 80 LYS B O 1
ATOM 2799 N N . CYS B 1 81 ? -52.826 -120.375 37.037 1.00 14.66 81 CYS B N 1
ATOM 2800 C CA . CYS B 1 81 ? -54.229 -120.112 36.775 1.00 15.04 81 CYS B CA 1
ATOM 2801 C C . CYS B 1 81 ? -54.245 -119.140 35.615 1.00 13.99 81 CYS B C 1
ATOM 2802 O O . CYS B 1 81 ? -53.233 -118.503 35.313 1.00 12.26 81 CYS B O 1
ATOM 2805 N N . ARG B 1 82 ? -55.392 -119.035 34.962 1.00 13.12 82 ARG B N 1
ATOM 2806 C CA . ARG B 1 82 ? -55.540 -118.136 33.837 1.00 14.01 82 ARG B CA 1
ATOM 2807 C C . ARG B 1 82 ? -55.541 -116.687 34.311 1.00 14.22 82 ARG B C 1
ATOM 2808 O O . ARG B 1 82 ? -55.978 -116.379 35.425 1.00 13.97 82 ARG B O 1
ATOM 2816 N N . ILE B 1 83 ? -55.017 -115.803 33.472 1.00 12.91 83 ILE B N 1
ATOM 2817 C CA . ILE B 1 83 ? -54.970 -114.388 33.799 1.00 12.46 83 ILE B CA 1
ATOM 2818 C C . ILE B 1 83 ? -56.383 -113.882 34.066 1.00 12.90 83 ILE B C 1
ATOM 2819 O O . ILE B 1 83 ? -57.296 -114.107 33.263 1.00 12.98 83 ILE B O 1
ATOM 2824 N N . GLY B 1 84 ? -56.554 -113.214 35.203 1.00 12.82 84 GLY B N 1
ATOM 2825 C CA . GLY B 1 84 ? -57.851 -112.674 35.569 1.00 11.89 84 GLY B CA 1
ATOM 2826 C C . GLY B 1 84 ? -58.813 -113.668 36.204 1.00 13.38 84 GLY B C 1
ATOM 2827 O O . GLY B 1 84 ? -59.845 -113.268 36.745 1.00 13.02 84 GLY B O 1
ATOM 2828 N N . HIS B 1 85 ? -58.494 -114.959 36.162 1.00 12.91 85 HIS B N 1
ATOM 2829 C CA . HIS B 1 85 ? -59.399 -115.961 36.734 1.00 12.71 85 HIS B CA 1
ATOM 2830 C C . HIS B 1 85 ? -59.245 -116.041 38.248 1.00 12.37 85 HIS B C 1
ATOM 2831 O O . HIS B 1 85 ? -58.543 -116.908 38.767 1.00 12.42 85 HIS B O 1
ATOM 2838 N N . THR B 1 86 ? -59.919 -115.144 38.958 1.00 13.36 86 THR B N 1
ATOM 2839 C CA . THR B 1 86 ? -59.805 -115.114 40.405 1.00 14.18 86 THR B CA 1
ATOM 2840 C C . THR B 1 86 ? -60.388 -116.328 41.136 1.00 13.56 86 THR B C 1
ATOM 2841 O O . THR B 1 86 ? -59.923 -116.665 42.221 1.00 14.08 86 THR B O 1
ATOM 2845 N N . THR B 1 87 ? -61.378 -117.005 40.560 1.00 12.82 87 THR B N 1
ATOM 2846 C CA . THR B 1 87 ? -61.912 -118.182 41.239 1.00 14.13 87 THR B CA 1
ATOM 2847 C C . THR B 1 87 ? -60.970 -119.378 41.063 1.00 14.09 87 THR B C 1
ATOM 2848 O O . THR B 1 87 ? -60.895 -120.227 41.950 1.00 13.68 87 THR B O 1
ATOM 2852 N N . GLU B 1 88 ? -60.250 -119.456 39.937 1.00 13.07 88 GLU B N 1
ATOM 2853 C CA . GLU B 1 88 ? -59.285 -120.549 39.767 1.00 12.29 88 GLU B CA 1
ATOM 2854 C C . GLU B 1 88 ? -58.213 -120.337 40.838 1.00 12.64 88 GLU B C 1
ATOM 2855 O O . GLU B 1 88 ? -57.765 -121.283 41.478 1.00 12.98 88 GLU B O 1
ATOM 2861 N N . ALA B 1 89 ? -57.815 -119.081 41.031 1.00 11.91 89 ALA B N 1
ATOM 2862 C CA . ALA B 1 89 ? -56.798 -118.741 42.025 1.00 14.35 89 ALA B CA 1
ATOM 2863 C C . ALA B 1 89 ? -57.266 -119.045 43.452 1.00 14.39 89 ALA B C 1
ATOM 2864 O O . ALA B 1 89 ? -56.480 -119.498 44.284 1.00 14.81 89 ALA B O 1
ATOM 2866 N N . LEU B 1 90 ? -58.537 -118.779 43.738 1.00 14.44 90 LEU B N 1
ATOM 2867 C CA . LEU B 1 90 ? -59.084 -119.045 45.069 1.00 15.71 90 LEU B CA 1
ATOM 2868 C C . LEU B 1 90 ? -59.091 -120.549 45.350 1.00 16.17 90 LEU B C 1
ATOM 2869 O O . LEU B 1 90 ? -58.977 -120.980 46.497 1.00 17.61 90 LEU B O 1
ATOM 2874 N N . VAL B 1 91 ? -59.229 -121.340 44.292 1.00 16.28 91 VAL B N 1
ATOM 2875 C CA . VAL B 1 91 ? -59.224 -122.789 44.411 1.00 17.04 91 VAL B CA 1
ATOM 2876 C C . VAL B 1 91 ? -57.813 -123.277 44.725 1.00 18.19 91 VAL B C 1
ATOM 2877 O O . VAL B 1 91 ? -57.624 -124.147 45.578 1.00 18.64 91 VAL B O 1
ATOM 2881 N N . LEU B 1 92 ? -56.825 -122.722 44.027 1.00 16.60 92 LEU B N 1
ATOM 2882 C CA . LEU B 1 92 ? -55.443 -123.119 44.242 1.00 16.25 92 LEU B CA 1
ATOM 2883 C C . LEU B 1 92 ? -55.022 -122.756 45.650 1.00 17.16 92 LEU B C 1
ATOM 2884 O O . LEU B 1 92 ? -54.286 -123.503 46.296 1.00 18.20 92 LEU B O 1
ATOM 2889 N N . GLU B 1 93 ? -55.494 -121.609 46.123 1.00 17.14 93 GLU B N 1
ATOM 2890 C CA . GLU B 1 93 ? -55.175 -121.160 47.469 1.00 19.00 93 GLU B CA 1
ATOM 2891 C C . GLU B 1 93 ? -55.831 -122.085 48.500 1.00 19.78 93 GLU B C 1
ATOM 2892 O O . GLU B 1 93 ? -55.210 -122.446 49.496 1.00 21.23 93 GLU B O 1
ATOM 2898 N N . ALA B 1 94 ? -57.079 -122.472 48.248 1.00 18.74 94 ALA B N 1
ATOM 2899 C CA . ALA B 1 94 ? -57.811 -123.345 49.165 1.00 19.44 94 ALA B CA 1
ATOM 2900 C C . ALA B 1 94 ? -57.149 -124.711 49.327 1.00 19.04 94 ALA B C 1
ATOM 2901 O O . ALA B 1 94 ? -57.134 -125.264 50.422 1.00 18.93 94 ALA B O 1
ATOM 2903 N N . ILE B 1 95 ? -56.604 -125.262 48.246 1.00 18.61 95 ILE B N 1
ATOM 2904 C CA . ILE B 1 95 ? -55.953 -126.561 48.349 1.00 18.85 95 ILE B CA 1
ATOM 2905 C C . ILE B 1 95 ? -54.534 -126.435 48.898 1.00 19.20 95 ILE B C 1
ATOM 2906 O O . ILE B 1 95 ? -53.842 -127.432 49.080 1.00 19.83 95 ILE B O 1
ATOM 2911 N N . GLY B 1 96 ? -54.107 -125.198 49.145 1.00 19.51 96 GLY B N 1
ATOM 2912 C CA . GLY B 1 96 ? -52.795 -124.959 49.722 1.00 18.92 96 GLY B CA 1
ATOM 2913 C C . GLY B 1 96 ? -51.524 -124.926 48.886 1.00 20.18 96 GLY B C 1
ATOM 2914 O O . GLY B 1 96 ? -50.465 -125.287 49.402 1.00 19.57 96 GLY B O 1
ATOM 2915 N N . VAL B 1 97 ? -51.581 -124.503 47.624 1.00 18.92 97 VAL B N 1
ATOM 2916 C CA . VAL B 1 97 ? -50.345 -124.449 46.844 1.00 18.01 97 VAL B CA 1
ATOM 2917 C C . VAL B 1 97 ? -49.468 -123.379 47.483 1.00 18.20 97 VAL B C 1
ATOM 2918 O O . VAL B 1 97 ? -49.968 -122.471 48.141 1.00 19.52 97 VAL B O 1
ATOM 2922 N N . ASP B 1 98 ? -48.161 -123.479 47.295 1.00 18.35 98 ASP B N 1
ATOM 2923 C CA . ASP B 1 98 ? -47.254 -122.512 47.896 1.00 19.50 98 ASP B CA 1
ATOM 2924 C C . ASP B 1 98 ? -47.201 -121.167 47.171 1.00 19.54 98 ASP B C 1
ATOM 2925 O O . ASP B 1 98 ? -46.922 -120.136 47.781 1.00 18.81 98 ASP B O 1
ATOM 2930 N N . MET B 1 99 ? -47.476 -121.177 45.872 1.00 17.94 99 MET B N 1
ATOM 2931 C CA . MET B 1 99 ? -47.466 -119.950 45.091 1.00 18.63 99 MET B CA 1
ATOM 2932 C C . MET B 1 99 ? -48.305 -120.139 43.831 1.00 16.95 99 MET B C 1
ATOM 2933 O O . MET B 1 99 ? -48.286 -121.201 43.216 1.00 15.43 99 MET B O 1
ATOM 2938 N N . ILE B 1 100 ? -49.058 -119.111 43.464 1.00 16.06 100 ILE B N 1
ATOM 2939 C CA . ILE B 1 100 ? -49.886 -119.182 42.272 1.00 16.37 100 ILE B CA 1
ATOM 2940 C C . ILE B 1 100 ? -49.212 -118.401 41.160 1.00 16.60 100 ILE B C 1
ATOM 2941 O O . ILE B 1 100 ? -48.700 -117.306 41.377 1.00 14.52 100 ILE B O 1
ATOM 2946 N N . ASP B 1 101 ? -49.205 -118.972 39.967 1.00 18.69 101 ASP B N 1
ATOM 2947 C CA . ASP B 1 101 ? -48.609 -118.300 38.828 1.00 18.06 101 ASP B CA 1
ATOM 2948 C C . ASP B 1 101 ? -49.692 -117.908 37.821 1.00 16.53 101 ASP B C 1
ATOM 2949 O O . ASP B 1 101 ? -50.237 -118.760 37.122 1.00 14.42 101 ASP B O 1
ATOM 2954 N N . GLU B 1 102 ? -50.020 -116.618 37.785 1.00 15.91 102 GLU B N 1
ATOM 2955 C CA . GLU B 1 102 ? -51.013 -116.083 36.848 1.00 17.64 102 GLU B CA 1
ATOM 2956 C C . GLU B 1 102 ? -50.219 -115.937 35.556 1.00 17.88 102 GLU B C 1
ATOM 2957 O O . GLU B 1 102 ? -49.476 -114.971 35.387 1.00 17.86 102 GLU B O 1
ATOM 2963 N N . SER B 1 103 ? -50.359 -116.894 34.647 1.00 19.84 103 SER B N 1
ATOM 2964 C CA . SER B 1 103 ? -49.565 -116.843 33.430 1.00 22.77 103 SER B CA 1
ATOM 2965 C C . SER B 1 103 ? -50.280 -116.803 32.093 1.00 23.42 103 SER B C 1
ATOM 2966 O O . SER B 1 103 ? -51.381 -117.326 31.926 1.00 21.03 103 SER B O 1
ATOM 2969 N N . GLU B 1 104 ? -49.599 -116.179 31.141 1.00 24.97 104 GLU B N 1
ATOM 2970 C CA . GLU B 1 104 ? -50.070 -116.038 29.777 1.00 27.79 104 GLU B CA 1
ATOM 2971 C C . GLU B 1 104 ? -49.878 -117.361 29.041 1.00 27.00 104 GLU B C 1
ATOM 2972 O O . GLU B 1 104 ? -50.265 -117.502 27.885 1.00 28.93 104 GLU B O 1
ATOM 2978 N N . VAL B 1 105 ? -49.268 -118.328 29.718 1.00 26.27 105 VAL B N 1
ATOM 2979 C CA . VAL B 1 105 ? -49.059 -119.648 29.138 1.00 25.86 105 VAL B CA 1
ATOM 2980 C C . VAL B 1 105 ? -50.441 -120.265 28.935 1.00 25.47 105 VAL B C 1
ATOM 2981 O O . VAL B 1 105 ? -50.693 -120.946 27.943 1.00 26.14 105 VAL B O 1
ATOM 2985 N N . LEU B 1 106 ? -51.338 -120.019 29.885 1.00 22.43 106 LEU B N 1
ATOM 2986 C CA . LEU B 1 106 ? -52.698 -120.537 29.791 1.00 22.57 106 LEU B CA 1
ATOM 2987 C C . LEU B 1 106 ? -53.567 -119.540 29.023 1.00 22.09 106 LEU B C 1
ATOM 2988 O O . LEU B 1 106 ? -53.132 -118.428 28.723 1.00 19.25 106 LEU B O 1
ATOM 2993 N N . THR B 1 107 ? -54.794 -119.944 28.711 1.00 22.06 107 THR B N 1
ATOM 2994 C CA . THR B 1 107 ? -55.723 -119.093 27.971 1.00 22.35 107 THR B CA 1
ATOM 2995 C C . THR B 1 107 ? -56.278 -117.985 28.869 1.00 21.50 107 THR B C 1
ATOM 2996 O O . THR B 1 107 ? -56.937 -118.265 29.863 1.00 21.61 107 THR B O 1
ATOM 3000 N N . GLN B 1 108 ? -56.012 -116.730 28.516 1.00 21.00 108 GLN B N 1
ATOM 3001 C CA . GLN B 1 108 ? -56.481 -115.598 29.316 1.00 20.42 108 GLN B CA 1
ATOM 3002 C C . GLN B 1 108 ? -57.993 -115.673 29.544 1.00 18.71 108 GLN B C 1
ATOM 3003 O O . GLN B 1 108 ? -58.754 -115.981 28.625 1.00 18.64 108 GLN B O 1
ATOM 3009 N N . ALA B 1 109 ? -58.423 -115.390 30.771 1.00 17.89 109 ALA B N 1
ATOM 3010 C CA . ALA B 1 109 ? -59.844 -115.450 31.124 1.00 17.57 109 ALA B CA 1
ATOM 3011 C C . ALA B 1 109 ? -60.516 -114.080 31.154 1.00 17.29 109 ALA B C 1
ATOM 3012 O O . ALA B 1 109 ? -61.701 -113.954 30.833 1.00 18.71 109 ALA B O 1
ATOM 3014 N N . ASP B 1 110 ? -59.766 -113.063 31.563 1.00 15.59 110 ASP B N 1
ATOM 3015 C CA . ASP B 1 110 ? -60.283 -111.700 31.621 1.00 17.30 110 ASP B CA 1
ATOM 3016 C C . ASP B 1 110 ? -59.379 -110.899 30.695 1.00 17.01 110 ASP B C 1
ATOM 3017 O O . ASP B 1 110 ? -58.176 -110.800 30.927 1.00 17.87 110 ASP B O 1
ATOM 3022 N N . PRO B 1 111 ? -59.945 -110.320 29.627 1.00 18.25 111 PRO B N 1
ATOM 3023 C CA . PRO B 1 111 ? -59.154 -109.537 28.672 1.00 17.87 111 PRO B CA 1
ATOM 3024 C C . PRO B 1 111 ? -58.814 -108.121 29.127 1.00 17.93 111 PRO B C 1
ATOM 3025 O O . PRO B 1 111 ? -57.993 -107.453 28.504 1.00 19.28 111 PRO B O 1
ATOM 3029 N N . PHE B 1 112 ? -59.439 -107.663 30.205 1.00 16.05 112 PHE B N 1
ATOM 3030 C CA . PHE B 1 112 ? -59.191 -106.309 30.689 1.00 16.40 112 PHE B CA 1
ATOM 3031 C C . PHE B 1 112 ? -58.327 -106.206 31.936 1.00 18.05 112 PHE B C 1
ATOM 3032 O O . PHE B 1 112 ? -57.458 -105.341 32.017 1.00 18.40 112 PHE B O 1
ATOM 3040 N N . PHE B 1 113 ? -58.554 -107.081 32.909 1.00 16.19 113 PHE B N 1
ATOM 3041 C CA . PHE B 1 113 ? -57.802 -106.990 34.147 1.00 16.73 113 PHE B CA 1
ATOM 3042 C C . PHE B 1 113 ? -57.161 -108.273 34.667 1.00 16.92 113 PHE B C 1
ATOM 3043 O O . PHE B 1 113 ? -57.654 -109.377 34.438 1.00 17.59 113 PHE B O 1
ATOM 3051 N N . HIS B 1 114 ? -56.048 -108.104 35.372 1.00 15.31 114 HIS B N 1
ATOM 3052 C CA . HIS B 1 114 ? -55.357 -109.220 36.007 1.00 15.02 114 HIS B CA 1
ATOM 3053 C C . HIS B 1 114 ? -55.994 -109.336 37.391 1.00 13.21 114 HIS B C 1
ATOM 3054 O O . HIS B 1 114 ? -56.709 -108.437 37.828 1.00 11.88 114 HIS B O 1
ATOM 3061 N N . ILE B 1 115 ? -55.726 -110.438 38.078 1.00 13.45 115 ILE B N 1
ATOM 3062 C CA . ILE B 1 115 ? -56.260 -110.671 39.416 1.00 11.69 115 ILE B CA 1
ATOM 3063 C C . ILE B 1 115 ? -55.716 -109.644 40.410 1.00 11.62 115 ILE B C 1
ATOM 3064 O O . ILE B 1 115 ? -54.552 -109.255 40.320 1.00 9.86 115 ILE B O 1
ATOM 3069 N N . TYR B 1 116 ? -56.553 -109.198 41.348 1.00 12.44 116 TYR B N 1
ATOM 3070 C CA . TYR B 1 116 ? -56.089 -108.268 42.373 1.00 14.50 116 TYR B CA 1
ATOM 3071 C C . TYR B 1 116 ? -55.477 -109.165 43.453 1.00 16.17 116 TYR B C 1
ATOM 3072 O O . TYR B 1 116 ? -56.140 -109.573 44.408 1.00 12.27 116 TYR B O 1
ATOM 3081 N N . LYS B 1 117 ? -54.198 -109.468 43.264 1.00 17.26 117 LYS B N 1
ATOM 3082 C CA . LYS B 1 117 ? -53.437 -110.358 44.130 1.00 17.02 117 LYS B CA 1
ATOM 3083 C C . LYS B 1 117 ? -53.240 -109.938 45.588 1.00 17.85 117 LYS B C 1
ATOM 3084 O O . LYS B 1 117 ? -53.003 -110.783 46.451 1.00 16.61 117 LYS B O 1
ATOM 3090 N N . LYS B 1 118 ? -53.348 -108.646 45.873 1.00 18.67 118 LYS B N 1
ATOM 3091 C CA . LYS B 1 118 ? -53.169 -108.174 47.240 1.00 21.95 118 LYS B CA 1
ATOM 3092 C C . LYS B 1 118 ? -54.177 -108.714 48.254 1.00 21.59 118 LYS B C 1
ATOM 3093 O O . LYS B 1 118 ? -53.865 -108.802 49.434 1.00 22.25 118 LYS B O 1
ATOM 3099 N N . LYS B 1 119 ? -55.375 -109.078 47.814 1.00 22.59 119 LYS B N 1
ATOM 3100 C CA . LYS B 1 119 ? -56.370 -109.585 48.759 1.00 24.85 119 LYS B CA 1
ATOM 3101 C C . LYS B 1 119 ? -56.204 -111.070 49.090 1.00 22.95 119 LYS B C 1
ATOM 3102 O O . LYS B 1 119 ? -56.934 -111.609 49.914 1.00 25.71 119 LYS B O 1
ATOM 3108 N N . PHE B 1 120 ? -55.244 -111.728 48.449 1.00 22.03 120 PHE B N 1
ATOM 3109 C CA . PHE B 1 120 ? -54.987 -113.148 48.693 1.00 21.20 120 PHE B CA 1
ATOM 3110 C C . PHE B 1 120 ? -53.923 -113.326 49.771 1.00 22.28 120 PHE B C 1
ATOM 3111 O O . PHE B 1 120 ? -53.178 -112.395 50.069 1.00 22.29 120 PHE B O 1
ATOM 3119 N N . ASN B 1 121 ? -53.856 -114.521 50.354 1.00 23.84 121 ASN B N 1
ATOM 3120 C CA . ASN B 1 121 ? -52.847 -114.811 51.371 1.00 25.47 121 ASN B CA 1
ATOM 3121 C C . ASN B 1 121 ? -51.642 -115.462 50.701 1.00 24.20 121 ASN B C 1
ATOM 3122 O O . ASN B 1 121 ? -50.496 -115.148 51.018 1.00 25.93 121 ASN B O 1
ATOM 3127 N N . VAL B 1 122 ? -51.909 -116.365 49.766 1.00 22.20 122 VAL B N 1
ATOM 3128 C CA . VAL B 1 122 ? -50.853 -117.061 49.043 1.00 21.09 122 VAL B CA 1
ATOM 3129 C C . VAL B 1 122 ? -50.140 -116.082 48.095 1.00 20.47 122 VAL B C 1
ATOM 3130 O O . VAL B 1 122 ? -50.759 -115.169 47.550 1.00 19.30 122 VAL B O 1
ATOM 3134 N N . PRO B 1 123 ? -48.822 -116.249 47.907 1.00 20.09 123 PRO B N 1
ATOM 3135 C CA . PRO B 1 123 ? -48.065 -115.354 47.019 1.00 18.05 123 PRO B CA 1
ATOM 3136 C C . PRO B 1 123 ? -48.278 -115.663 45.540 1.00 14.84 123 PRO B C 1
ATOM 3137 O O . PRO B 1 123 ? -48.553 -116.801 45.168 1.00 16.51 123 PRO B O 1
ATOM 3141 N N . PHE B 1 124 ? -48.141 -114.646 44.699 1.00 13.67 124 PHE B N 1
ATOM 3142 C CA . PHE B 1 124 ? -48.302 -114.815 43.252 1.00 13.89 124 PHE B CA 1
ATOM 3143 C C . PHE B 1 124 ? -47.010 -114.473 42.522 1.00 13.08 124 PHE B C 1
ATOM 3144 O O . PHE B 1 124 ? -46.233 -113.631 42.971 1.00 14.16 124 PHE B O 1
ATOM 3152 N N . VAL B 1 125 ? -46.785 -115.136 41.397 1.00 13.39 125 VAL B N 1
ATOM 3153 C CA . VAL B 1 125 ? -45.661 -114.812 40.548 1.00 14.20 125 VAL B CA 1
ATOM 3154 C C . VAL B 1 125 ? -46.339 -114.413 39.236 1.00 15.12 125 VAL B C 1
ATOM 3155 O O . VAL B 1 125 ? -47.270 -115.080 38.787 1.00 14.69 125 VAL B O 1
ATOM 3159 N N . CYS B 1 126 ? -45.905 -113.306 38.646 1.00 14.00 126 CYS B N 1
ATOM 3160 C CA . CYS B 1 126 ? -46.487 -112.837 37.393 1.00 13.69 126 CYS B CA 1
ATOM 3161 C C . CYS B 1 126 ? -45.422 -112.616 36.327 1.00 13.16 126 CYS B C 1
ATOM 3162 O O . CYS B 1 126 ? -44.280 -112.266 36.634 1.00 13.67 126 CYS B O 1
ATOM 3165 N N . GLY B 1 127 ? -45.807 -112.804 35.070 1.00 12.36 127 GLY B N 1
ATOM 3166 C CA . GLY B 1 127 ? -44.878 -112.586 33.980 1.00 12.54 127 GLY B CA 1
ATOM 3167 C C . GLY B 1 127 ? -44.825 -111.110 33.628 1.00 14.62 127 GLY B C 1
ATOM 3168 O O . GLY B 1 127 ? -45.749 -110.356 33.931 1.00 15.81 127 GLY B O 1
ATOM 3169 N N . ALA B 1 128 ? -43.735 -110.686 33.003 1.00 15.19 128 ALA B N 1
ATOM 3170 C CA . ALA B 1 128 ? -43.582 -109.297 32.595 1.00 15.65 128 ALA B CA 1
ATOM 3171 C C . ALA B 1 128 ? -42.601 -109.248 31.436 1.00 16.57 128 ALA B C 1
ATOM 3172 O O . ALA B 1 128 ? -41.571 -109.923 31.452 1.00 17.43 128 ALA B O 1
ATOM 3174 N N . ARG B 1 129 ? -42.931 -108.460 30.423 1.00 17.01 129 ARG B N 1
ATOM 3175 C CA . ARG B 1 129 ? -42.073 -108.337 29.258 1.00 17.83 129 ARG B CA 1
ATOM 3176 C C . ARG B 1 129 ? -41.256 -107.055 29.307 1.00 16.01 129 ARG B C 1
ATOM 3177 O O . ARG B 1 129 ? -40.285 -106.905 28.574 1.00 15.47 129 ARG B O 1
ATOM 3185 N N . ASN B 1 130 ? -41.647 -106.138 30.184 1.00 14.38 130 ASN B N 1
ATOM 3186 C CA . ASN B 1 130 ? -40.957 -104.861 30.311 1.00 15.96 130 ASN B CA 1
ATOM 3187 C C . ASN B 1 130 ? -41.255 -104.227 31.666 1.00 14.85 130 ASN B C 1
ATOM 3188 O O . ASN B 1 130 ? -42.076 -104.739 32.428 1.00 16.06 130 ASN B O 1
ATOM 3193 N N . LEU B 1 131 ? -40.603 -103.105 31.958 1.00 14.21 131 LEU B N 1
ATOM 3194 C CA . LEU B 1 131 ? -40.780 -102.440 33.247 1.00 13.73 131 LEU B CA 1
ATOM 3195 C C . LEU B 1 131 ? -42.221 -102.040 33.559 1.00 12.89 131 LEU B C 1
ATOM 3196 O O . LEU B 1 131 ? -42.670 -102.177 34.695 1.00 13.20 131 LEU B O 1
ATOM 3201 N N . GLY B 1 132 ? -42.941 -101.544 32.559 1.00 12.13 132 GLY B N 1
ATOM 3202 C CA . GLY B 1 132 ? -44.319 -101.143 32.780 1.00 11.93 132 GLY B CA 1
ATOM 3203 C C . GLY B 1 132 ? -45.180 -102.289 33.284 1.00 12.60 132 GLY B C 1
ATOM 3204 O O . GLY B 1 132 ? -45.963 -102.124 34.222 1.00 13.17 132 GLY B O 1
ATOM 3205 N N . GLU B 1 133 ? -45.043 -103.451 32.654 1.00 12.50 133 GLU B N 1
ATOM 3206 C CA . GLU B 1 133 ? -45.804 -104.627 33.053 1.00 14.96 133 GLU B CA 1
ATOM 3207 C C . GLU B 1 133 ? -45.415 -105.077 34.456 1.00 14.98 133 GLU B C 1
ATOM 3208 O O . GLU B 1 133 ? -46.278 -105.414 35.268 1.00 16.13 133 GLU B O 1
ATOM 3214 N N . ALA B 1 134 ? -44.115 -105.065 34.744 1.00 13.82 134 ALA B N 1
ATOM 3215 C CA . ALA B 1 134 ? -43.614 -105.475 36.053 1.00 13.32 134 ALA B CA 1
ATOM 3216 C C . ALA B 1 134 ? -44.159 -104.580 37.160 1.00 14.40 134 ALA B C 1
ATOM 3217 O O . ALA B 1 134 ? -44.594 -105.059 38.211 1.00 14.99 134 ALA B O 1
ATOM 3219 N N . VAL B 1 135 ? -44.128 -103.274 36.923 1.00 12.94 135 VAL B N 1
ATOM 3220 C CA . VAL B 1 135 ? -44.620 -102.324 37.906 1.00 13.20 135 VAL B CA 1
ATOM 3221 C C . VAL B 1 135 ? -46.110 -102.529 38.134 1.00 11.69 135 VAL B C 1
ATOM 3222 O O . VAL B 1 135 ? -46.570 -102.520 39.269 1.00 10.65 135 VAL B O 1
ATOM 3226 N N . ARG B 1 136 ? -46.863 -102.723 37.054 1.00 10.92 136 ARG B N 1
ATOM 3227 C CA . ARG B 1 136 ? -48.300 -102.940 37.178 1.00 10.46 136 ARG B CA 1
ATOM 3228 C C . ARG B 1 136 ? -48.611 -104.248 37.906 1.00 10.63 136 ARG B C 1
ATOM 3229 O O . ARG B 1 136 ? -49.513 -104.283 38.738 1.00 8.96 136 ARG B O 1
ATOM 3237 N N . ARG B 1 137 ? -47.876 -105.319 37.603 1.00 10.64 137 ARG B N 1
ATOM 3238 C CA . ARG B 1 137 ? -48.118 -106.600 38.275 1.00 11.98 137 ARG B CA 1
ATOM 3239 C C . ARG B 1 137 ? -47.752 -106.483 39.757 1.00 11.96 137 ARG B C 1
ATOM 3240 O O . ARG B 1 137 ? -48.453 -107.010 40.621 1.00 13.62 137 ARG B O 1
ATOM 3248 N N . ILE B 1 138 ? -46.657 -105.786 40.051 1.00 12.00 138 ILE B N 1
ATOM 3249 C CA . ILE B 1 138 ? -46.225 -105.607 41.434 1.00 10.93 138 ILE B CA 1
ATOM 3250 C C . ILE B 1 138 ? -47.238 -104.789 42.232 1.00 11.45 138 ILE B C 1
ATOM 3251 O O . ILE B 1 138 ? -47.539 -105.118 43.379 1.00 11.55 138 ILE B O 1
ATOM 3256 N N . TRP B 1 139 ? -47.767 -103.731 41.626 1.00 11.05 139 TRP B N 1
ATOM 3257 C CA . TRP B 1 139 ? -48.750 -102.894 42.308 1.00 12.59 139 TRP B CA 1
ATOM 3258 C C . TRP B 1 139 ? -50.048 -103.660 42.584 1.00 13.54 139 TRP B C 1
ATOM 3259 O O . TRP B 1 139 ? -50.717 -103.416 43.586 1.00 13.10 139 TRP B O 1
ATOM 3270 N N . GLU B 1 140 ? -50.419 -104.578 41.698 1.00 14.08 140 GLU B N 1
ATOM 3271 C CA . GLU B 1 140 ? -51.632 -105.336 41.947 1.00 15.78 140 GLU B CA 1
ATOM 3272 C C . GLU B 1 140 ? -51.398 -106.471 42.948 1.00 16.01 140 GLU B C 1
ATOM 3273 O O . GLU B 1 140 ? -52.331 -107.173 43.319 1.00 15.91 140 GLU B O 1
ATOM 3279 N N . GLY B 1 141 ? -50.154 -106.640 43.399 1.00 16.46 141 GLY B N 1
ATOM 3280 C CA . GLY B 1 141 ? -49.881 -107.668 44.392 1.00 15.71 141 GLY B CA 1
ATOM 3281 C C . GLY B 1 141 ? -48.828 -108.739 44.157 1.00 16.57 141 GLY B C 1
ATOM 3282 O O . GLY B 1 141 ? -48.514 -109.482 45.083 1.00 17.82 141 GLY B O 1
ATOM 3283 N N . ALA B 1 142 ? -48.276 -108.838 42.951 1.00 15.15 142 ALA B N 1
ATOM 3284 C CA . ALA B 1 142 ? -47.268 -109.863 42.674 1.00 15.02 142 ALA B CA 1
ATOM 3285 C C . ALA B 1 142 ? -46.105 -109.830 43.670 1.00 15.42 142 ALA B C 1
ATOM 3286 O O . ALA B 1 142 ? -45.574 -108.763 43.977 1.00 15.76 142 ALA B O 1
ATOM 3288 N N . ALA B 1 143 ? -45.717 -111.007 44.163 1.00 14.40 143 ALA B N 1
ATOM 3289 C CA . ALA B 1 143 ? -44.619 -111.135 45.125 1.00 17.80 143 ALA B CA 1
ATOM 3290 C C . ALA B 1 143 ? -43.336 -111.594 44.437 1.00 18.50 143 ALA B C 1
ATOM 3291 O O . ALA B 1 143 ? -42.257 -111.598 45.034 1.00 19.60 143 ALA B O 1
ATOM 3293 N N . MET B 1 144 ? -43.466 -111.980 43.177 1.00 16.52 144 MET B N 1
ATOM 3294 C CA . MET B 1 144 ? -42.340 -112.458 42.394 1.00 17.91 144 MET B CA 1
ATOM 3295 C C . MET B 1 144 ? -42.631 -112.158 40.928 1.00 18.02 144 MET B C 1
ATOM 3296 O O . MET B 1 144 ? -43.789 -112.195 40.496 1.00 18.67 144 MET B O 1
ATOM 3301 N N . ILE B 1 145 ? -41.587 -111.837 40.172 1.00 15.35 145 ILE B N 1
ATOM 3302 C CA . ILE B 1 145 ? -41.753 -111.532 38.764 1.00 16.88 145 ILE B CA 1
ATOM 3303 C C . ILE B 1 145 ? -41.008 -112.511 37.879 1.00 18.87 145 ILE B C 1
ATOM 3304 O O . ILE B 1 145 ? -39.900 -112.953 38.189 1.00 18.95 145 ILE B O 1
ATOM 3309 N N . ARG B 1 146 ? -41.639 -112.842 36.765 1.00 20.62 146 ARG B N 1
ATOM 3310 C CA . ARG B 1 146 ? -41.070 -113.753 35.800 1.00 22.28 146 ARG B CA 1
ATOM 3311 C C . ARG B 1 146 ? -40.845 -112.955 34.511 1.00 22.15 146 ARG B C 1
ATOM 3312 O O . ARG B 1 146 ? -41.785 -112.676 33.771 1.00 19.96 146 ARG B O 1
ATOM 3320 N N . THR B 1 147 ? -39.602 -112.541 34.279 1.00 23.96 147 THR B N 1
ATOM 3321 C CA . THR B 1 147 ? -39.266 -111.789 33.072 1.00 26.14 147 THR B CA 1
ATOM 3322 C C . THR B 1 147 ? -39.268 -112.851 31.985 1.00 29.03 147 THR B C 1
ATOM 3323 O O . THR B 1 147 ? -38.274 -113.536 31.754 1.00 28.44 147 THR B O 1
ATOM 3327 N N . LYS B 1 148 ? -40.418 -112.991 31.340 1.00 33.47 148 LYS B N 1
ATOM 3328 C CA . LYS B 1 148 ? -40.617 -114.005 30.326 1.00 38.10 148 LYS B CA 1
ATOM 3329 C C . LYS B 1 148 ? -40.504 -113.520 28.906 1.00 40.80 148 LYS B C 1
ATOM 3330 O O . LYS B 1 148 ? -40.641 -112.334 28.613 1.00 42.23 148 LYS B O 1
ATOM 3336 N N . GLY B 1 149 ? -40.276 -114.479 28.022 1.00 43.68 149 GLY B N 1
ATOM 3337 C CA . GLY B 1 149 ? -40.182 -114.181 26.616 1.00 47.33 149 GLY B CA 1
ATOM 3338 C C . GLY B 1 149 ? -41.257 -114.981 25.912 1.00 49.24 149 GLY B C 1
ATOM 3339 O O . GLY B 1 149 ? -42.391 -114.519 25.752 1.00 47.58 149 GLY B O 1
ATOM 3340 N N . GLU B 1 150 ? -40.899 -116.198 25.510 1.00 50.69 150 GLU B N 1
ATOM 3341 C CA . GLU B 1 150 ? -41.826 -117.074 24.812 1.00 51.26 150 GLU B CA 1
ATOM 3342 C C . GLU B 1 150 ? -41.648 -118.514 25.272 1.00 50.15 150 GLU B C 1
ATOM 3343 O O . GLU B 1 150 ? -40.706 -119.206 24.865 1.00 50.47 150 GLU B O 1
ATOM 3349 N N . ALA B 1 151 ? -42.563 -118.960 26.125 1.00 47.26 151 ALA B N 1
ATOM 3350 C CA . ALA B 1 151 ? -42.516 -120.317 26.648 1.00 44.49 151 ALA B CA 1
ATOM 3351 C C . ALA B 1 151 ? -42.824 -121.319 25.546 1.00 42.19 151 ALA B C 1
ATOM 3352 O O . ALA B 1 151 ? -43.576 -121.018 24.620 1.00 42.18 151 ALA B O 1
ATOM 3354 N N . GLY B 1 152 ? -42.226 -122.502 25.644 1.00 39.53 152 GLY B N 1
ATOM 3355 C CA . GLY B 1 152 ? -42.463 -123.542 24.660 1.00 36.82 152 GLY B CA 1
ATOM 3356 C C . GLY B 1 152 ? -41.628 -123.523 23.392 1.00 35.49 152 GLY B C 1
ATOM 3357 O O . GLY B 1 152 ? -41.653 -124.493 22.634 1.00 35.70 152 GLY B O 1
ATOM 3358 N N . THR B 1 153 ? -40.882 -122.448 23.150 1.00 33.88 153 THR B N 1
ATOM 3359 C CA . THR B 1 153 ? -40.071 -122.362 21.934 1.00 32.31 153 THR B CA 1
ATOM 3360 C C . THR B 1 153 ? -38.666 -122.944 22.052 1.00 30.58 153 THR B C 1
ATOM 3361 O O . THR B 1 153 ? -38.088 -123.377 21.057 1.00 30.97 153 THR B O 1
ATOM 3365 N N . GLY B 1 154 ? -38.115 -122.952 23.262 1.00 28.59 154 GLY B N 1
ATOM 3366 C CA . GLY B 1 154 ? -36.773 -123.475 23.451 1.00 24.79 154 GLY B CA 1
ATOM 3367 C C . GLY B 1 154 ? -35.742 -122.486 22.937 1.00 23.09 154 GLY B C 1
ATOM 3368 O O . GLY B 1 154 ? -34.548 -122.783 22.882 1.00 21.36 154 GLY B O 1
ATOM 3369 N N . ASN B 1 155 ? -36.215 -121.302 22.558 1.00 19.83 155 ASN B N 1
ATOM 3370 C CA . ASN B 1 155 ? -35.361 -120.247 22.040 1.00 18.88 155 ASN B CA 1
ATOM 3371 C C . ASN B 1 155 ? -35.145 -119.219 23.143 1.00 18.82 155 ASN B C 1
ATOM 3372 O O . ASN B 1 155 ? -36.077 -118.533 23.550 1.00 19.49 155 ASN B O 1
ATOM 3377 N N . ILE B 1 156 ? -33.909 -119.103 23.611 1.00 18.54 156 ILE B N 1
ATOM 3378 C CA . ILE B 1 156 ? -33.580 -118.181 24.693 1.00 17.48 156 ILE B CA 1
ATOM 3379 C C . ILE B 1 156 ? -33.647 -116.682 24.342 1.00 18.40 156 ILE B C 1
ATOM 3380 O O . ILE B 1 156 ? -33.635 -115.831 25.238 1.00 17.30 156 ILE B O 1
ATOM 3385 N N . VAL B 1 157 ? -33.733 -116.356 23.054 1.00 17.89 157 VAL B N 1
ATOM 3386 C CA . VAL B 1 157 ? -33.764 -114.955 22.632 1.00 18.69 157 VAL B CA 1
ATOM 3387 C C . VAL B 1 157 ? -34.892 -114.134 23.245 1.00 21.03 157 VAL B C 1
ATOM 3388 O O . VAL B 1 157 ? -34.705 -112.963 23.571 1.00 20.18 157 VAL B O 1
ATOM 3392 N N . GLU B 1 158 ? -36.064 -114.738 23.403 1.00 22.39 158 GLU B N 1
ATOM 3393 C CA . GLU B 1 158 ? -37.191 -114.004 23.957 1.00 24.99 158 GLU B CA 1
ATOM 3394 C C . GLU B 1 158 ? -36.931 -113.641 25.420 1.00 23.68 158 GLU B C 1
ATOM 3395 O O . GLU B 1 158 ? -37.240 -112.535 25.862 1.00 24.13 158 GLU B O 1
ATOM 3401 N N . ALA B 1 159 ? -36.346 -114.565 26.170 1.00 20.72 159 ALA B N 1
ATOM 3402 C CA . ALA B 1 159 ? -36.034 -114.295 27.563 1.00 17.52 159 ALA B CA 1
ATOM 3403 C C . ALA B 1 159 ? -34.956 -113.205 27.625 1.00 15.17 159 ALA B C 1
ATOM 3404 O O . ALA B 1 159 ? -34.990 -112.326 28.485 1.00 12.08 159 ALA B O 1
ATOM 3406 N N . VAL B 1 160 ? -34.000 -113.272 26.703 1.00 14.20 160 VAL B N 1
ATOM 3407 C CA . VAL B 1 160 ? -32.922 -112.300 26.661 1.00 13.45 160 VAL B CA 1
ATOM 3408 C C . VAL B 1 160 ? -33.424 -110.918 26.265 1.00 12.61 160 VAL B C 1
ATOM 3409 O O . VAL B 1 160 ? -33.031 -109.918 26.865 1.00 12.55 160 VAL B O 1
ATOM 3413 N N . ARG B 1 161 ? -34.284 -110.859 25.254 1.00 12.34 161 ARG B N 1
ATOM 3414 C CA . ARG B 1 161 ? -34.814 -109.579 24.806 1.00 13.09 161 ARG B CA 1
ATOM 3415 C C . ARG B 1 161 ? -35.473 -108.847 25.963 1.00 13.07 161 ARG B C 1
ATOM 3416 O O . ARG B 1 161 ? -35.210 -107.670 26.205 1.00 13.80 161 ARG B O 1
ATOM 3424 N N . HIS B 1 162 ? -36.320 -109.553 26.696 1.00 12.27 162 HIS B N 1
ATOM 3425 C CA . HIS B 1 162 ? -37.023 -108.922 27.790 1.00 12.84 162 HIS B CA 1
ATOM 3426 C C . HIS B 1 162 ? -36.167 -108.565 28.992 1.00 13.08 162 HIS B C 1
ATOM 3427 O O . HIS B 1 162 ? -36.408 -107.543 29.633 1.00 9.92 162 HIS B O 1
ATOM 3434 N N . MET B 1 163 ? -35.160 -109.377 29.301 1.00 14.23 163 MET B N 1
ATOM 3435 C CA . MET B 1 163 ? -34.302 -109.037 30.424 1.00 16.68 163 MET B CA 1
ATOM 3436 C C . MET B 1 163 ? -33.502 -107.785 30.024 1.00 15.90 163 MET B C 1
ATOM 3437 O O . MET B 1 163 ? -33.254 -106.914 30.857 1.00 15.72 163 MET B O 1
ATOM 3442 N N . ARG B 1 164 ? -33.115 -107.693 28.751 1.00 13.47 164 ARG B N 1
ATOM 3443 C CA . ARG B 1 164 ? -32.382 -106.517 28.258 1.00 14.38 164 ARG B CA 1
ATOM 3444 C C . ARG B 1 164 ? -33.265 -105.282 28.403 1.00 12.35 164 ARG B C 1
ATOM 3445 O O . ARG B 1 164 ? -32.824 -104.248 28.904 1.00 12.15 164 ARG B O 1
ATOM 3453 N N . LEU B 1 165 ? -34.510 -105.398 27.945 1.00 12.63 165 LEU B N 1
ATOM 3454 C CA . LEU B 1 165 ? -35.473 -104.302 28.022 1.00 13.94 165 LEU B CA 1
ATOM 3455 C C . LEU B 1 165 ? -35.682 -103.868 29.467 1.00 12.95 165 LEU B C 1
ATOM 3456 O O . LEU B 1 165 ? -35.765 -102.677 29.764 1.00 11.20 165 LEU B O 1
ATOM 3461 N N . MET B 1 166 ? -35.747 -104.847 30.363 1.00 13.89 166 MET B N 1
ATOM 3462 C CA . MET B 1 166 ? -35.957 -104.592 31.786 1.00 15.00 166 MET B CA 1
ATOM 3463 C C . MET B 1 166 ? -34.766 -103.858 32.399 1.00 14.57 166 MET B C 1
ATOM 3464 O O . MET B 1 166 ? -34.939 -102.849 33.091 1.00 14.91 166 MET B O 1
ATOM 3469 N N . ASN B 1 167 ? -33.560 -104.363 32.142 1.00 13.88 167 ASN B N 1
ATOM 3470 C CA . ASN B 1 167 ? -32.343 -103.749 32.676 1.00 13.91 167 ASN B CA 1
ATOM 3471 C C . ASN B 1 167 ? -32.131 -102.325 32.167 1.00 12.89 167 ASN B C 1
ATOM 3472 O O . ASN B 1 167 ? -31.777 -101.436 32.934 1.00 12.22 167 ASN B O 1
ATOM 3477 N N . GLU B 1 168 ? -32.334 -102.113 30.870 1.00 13.28 168 GLU B N 1
ATOM 3478 C CA . GLU B 1 168 ? -32.144 -100.788 30.285 1.00 14.59 168 GLU B CA 1
ATOM 3479 C C . GLU B 1 168 ? -33.158 -99.786 30.840 1.00 12.90 168 GLU B C 1
ATOM 3480 O O . GLU B 1 168 ? -32.809 -98.647 31.148 1.00 12.08 168 GLU B O 1
ATOM 3486 N N . ALA B 1 169 ? -34.407 -100.216 30.987 1.00 13.40 169 ALA B N 1
ATOM 3487 C CA . ALA B 1 169 ? -35.448 -99.338 31.517 1.00 12.88 169 ALA B CA 1
ATOM 3488 C C . ALA B 1 169 ? -35.112 -98.905 32.946 1.00 12.85 169 ALA B C 1
ATOM 3489 O O . ALA B 1 169 ? -35.280 -97.741 33.305 1.00 15.07 169 ALA B O 1
ATOM 3491 N N . ILE B 1 170 ? -34.622 -99.834 33.757 1.00 12.45 170 ILE B N 1
ATOM 3492 C CA . ILE B 1 170 ? -34.272 -99.510 35.134 1.00 13.11 170 ILE B CA 1
ATOM 3493 C C . ILE B 1 170 ? -33.038 -98.612 35.195 1.00 15.00 170 ILE B C 1
ATOM 3494 O O . ILE B 1 170 ? -32.952 -97.719 36.039 1.00 15.70 170 ILE B O 1
ATOM 3499 N N . ALA B 1 171 ? -32.089 -98.837 34.291 1.00 14.89 171 ALA B N 1
ATOM 3500 C CA . ALA B 1 171 ? -30.892 -98.010 34.255 1.00 15.26 171 ALA B CA 1
ATOM 3501 C C . ALA B 1 171 ? -31.274 -96.563 33.897 1.00 15.37 171 ALA B C 1
ATOM 3502 O O . ALA B 1 171 ? -30.713 -95.613 34.444 1.00 15.98 171 ALA B O 1
ATOM 3504 N N . GLN B 1 172 ? -32.228 -96.398 32.982 1.00 14.58 172 GLN B N 1
ATOM 3505 C CA . GLN B 1 172 ? -32.675 -95.059 32.581 1.00 13.45 172 GLN B CA 1
ATOM 3506 C C . GLN B 1 172 ? -33.531 -94.392 33.659 1.00 13.25 172 GLN B C 1
ATOM 3507 O O . GLN B 1 172 ? -33.523 -93.171 33.802 1.00 15.16 172 GLN B O 1
ATOM 3513 N N . LEU B 1 173 ? -34.272 -95.198 34.413 1.00 14.39 173 LEU B N 1
ATOM 3514 C CA . LEU B 1 173 ? -35.118 -94.683 35.482 1.00 14.36 173 LEU B CA 1
ATOM 3515 C C . LEU B 1 173 ? -34.261 -94.084 36.602 1.00 15.55 173 LEU B C 1
ATOM 3516 O O . LEU B 1 173 ? -34.636 -93.079 37.209 1.00 15.36 173 LEU B O 1
ATOM 3521 N N . GLN B 1 174 ? -33.110 -94.699 36.874 1.00 15.43 174 GLN B N 1
ATOM 3522 C CA . GLN B 1 174 ? -32.223 -94.212 37.931 1.00 15.72 174 GLN B CA 1
ATOM 3523 C C . GLN B 1 174 ? -31.606 -92.848 37.636 1.00 16.38 174 GLN B C 1
ATOM 3524 O O . GLN B 1 174 ? -31.066 -92.207 38.535 1.00 19.13 174 GLN B O 1
ATOM 3530 N N . ARG B 1 175 ? -31.678 -92.410 36.383 1.00 16.46 175 ARG B N 1
ATOM 3531 C CA . ARG B 1 175 ? -31.121 -91.118 35.988 1.00 16.55 175 ARG B CA 1
ATOM 3532 C C . ARG B 1 175 ? -32.179 -90.021 36.019 1.00 16.16 175 ARG B C 1
ATOM 3533 O O . ARG B 1 175 ? -31.884 -88.868 35.728 1.00 16.54 175 ARG B O 1
ATOM 3541 N N . MET B 1 176 ? -33.408 -90.381 36.372 1.00 16.14 176 MET B N 1
ATOM 3542 C CA . MET B 1 176 ? -34.502 -89.413 36.410 1.00 15.60 176 MET B CA 1
ATOM 3543 C C . MET B 1 176 ? -34.758 -88.802 37.783 1.00 14.74 176 MET B C 1
ATOM 3544 O O . MET B 1 176 ? -34.437 -89.395 38.809 1.00 14.30 176 MET B O 1
ATOM 3549 N N . THR B 1 177 ? -35.355 -87.614 37.786 1.00 14.03 177 THR B N 1
ATOM 3550 C CA . THR B 1 177 ? -35.727 -86.947 39.025 1.00 13.39 177 THR B CA 1
ATOM 3551 C C . THR B 1 177 ? -37.067 -87.584 39.380 1.00 13.49 177 THR B C 1
ATOM 3552 O O . THR B 1 177 ? -37.682 -88.244 38.536 1.00 13.01 177 THR B O 1
ATOM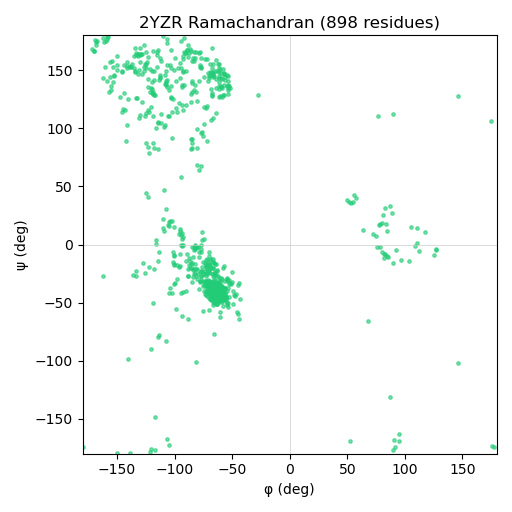 3556 N N . ASP B 1 178 ? -37.524 -87.399 40.613 1.00 13.68 178 ASP B N 1
ATOM 3557 C CA . ASP B 1 178 ? -38.804 -87.977 41.019 1.00 16.07 178 ASP B CA 1
ATOM 3558 C C . ASP B 1 178 ? -39.951 -87.452 40.164 1.00 14.25 178 ASP B C 1
ATOM 3559 O O . ASP B 1 178 ? -40.890 -88.184 39.857 1.00 14.18 178 ASP B O 1
ATOM 3564 N N . GLU B 1 179 ? -39.868 -86.183 39.779 1.00 12.82 179 GLU B N 1
ATOM 3565 C CA . GLU B 1 179 ? -40.903 -85.579 38.960 1.00 14.00 179 GLU B CA 1
ATOM 3566 C C . GLU B 1 179 ? -40.986 -86.267 37.596 1.00 13.32 179 GLU B C 1
ATOM 3567 O O . GLU B 1 179 ? -42.068 -86.420 37.038 1.00 13.05 179 GLU B O 1
ATOM 3573 N N . GLU B 1 180 ? -39.844 -86.679 37.059 1.00 12.59 180 GLU B N 1
ATOM 3574 C CA . GLU B 1 180 ? -39.838 -87.370 35.778 1.00 14.51 180 GLU B CA 1
ATOM 3575 C C . GLU B 1 180 ? -40.353 -88.799 35.977 1.00 12.73 180 GLU B C 1
ATOM 3576 O O . GLU B 1 180 ? -41.022 -89.347 35.107 1.00 13.34 180 GLU B O 1
ATOM 3582 N N . VAL B 1 181 ? -40.046 -89.395 37.127 1.00 11.88 181 VAL B N 1
ATOM 3583 C CA . VAL B 1 181 ? -40.507 -90.750 37.429 1.00 12.40 181 VAL B CA 1
ATOM 3584 C C . VAL B 1 181 ? -42.033 -90.753 37.534 1.00 12.09 181 VAL B C 1
ATOM 3585 O O . VAL B 1 181 ? -42.693 -91.710 37.130 1.00 11.58 181 VAL B O 1
ATOM 3589 N N . TYR B 1 182 ? -42.594 -89.676 38.071 1.00 12.62 182 TYR B N 1
ATOM 3590 C CA . TYR B 1 182 ? -44.046 -89.582 38.191 1.00 12.60 182 TYR B CA 1
ATOM 3591 C C . TYR B 1 182 ? -44.637 -89.582 36.781 1.00 12.30 182 TYR B C 1
ATOM 3592 O O . TYR B 1 182 ? -45.679 -90.192 36.531 1.00 12.51 182 TYR B O 1
ATOM 3601 N N . GLY B 1 183 ? -43.960 -88.894 35.863 1.00 12.77 183 GLY B N 1
ATOM 3602 C CA . GLY B 1 183 ? -44.421 -88.833 34.486 1.00 11.17 183 GLY B CA 1
ATOM 3603 C C . GLY B 1 183 ? -44.473 -90.216 33.852 1.00 11.59 183 GLY B C 1
ATOM 3604 O O . GLY B 1 183 ? -45.319 -90.487 32.995 1.00 12.28 183 GLY B O 1
ATOM 3605 N N . VAL B 1 184 ? -43.561 -91.090 34.268 1.00 9.29 184 VAL B N 1
ATOM 3606 C CA . VAL B 1 184 ? -43.517 -92.455 33.751 1.00 9.89 184 VAL B CA 1
ATOM 3607 C C . VAL B 1 184 ? -44.684 -93.230 34.366 1.00 10.94 184 VAL B C 1
ATOM 3608 O O . VAL B 1 184 ? -45.372 -93.993 33.683 1.00 9.80 184 VAL B O 1
ATOM 3612 N N . ALA B 1 185 ? -44.903 -93.016 35.661 1.00 10.22 185 ALA B N 1
ATOM 3613 C CA . ALA B 1 185 ? -45.990 -93.669 36.380 1.00 11.87 185 ALA B CA 1
ATOM 3614 C C . ALA B 1 185 ? -47.324 -93.312 35.719 1.00 12.81 185 ALA B C 1
ATOM 3615 O O . ALA B 1 185 ? -48.182 -94.174 35.520 1.00 12.51 185 ALA B O 1
ATOM 3617 N N . LYS B 1 186 ? -47.486 -92.035 35.381 1.00 14.20 186 LYS B N 1
ATOM 3618 C CA . LYS B 1 186 ? -48.703 -91.555 34.733 1.00 14.69 186 LYS B CA 1
ATOM 3619 C C . LYS B 1 186 ? -48.896 -92.283 33.411 1.00 15.06 186 LYS B C 1
ATOM 3620 O O . LYS B 1 186 ? -50.002 -92.704 33.080 1.00 14.92 186 LYS B O 1
ATOM 3626 N N . PHE B 1 187 ? -47.812 -92.436 32.654 1.00 15.44 187 PHE B N 1
ATOM 3627 C CA . PHE B 1 187 ? -47.890 -93.124 31.373 1.00 13.63 187 PHE B CA 1
ATOM 3628 C C . PHE B 1 187 ? -48.276 -94.596 31.543 1.00 13.04 187 PHE B C 1
ATOM 3629 O O . PHE B 1 187 ? -49.130 -95.102 30.823 1.00 14.70 187 PHE B O 1
ATOM 3637 N N . TYR B 1 188 ? -47.646 -95.281 32.493 1.00 12.76 188 TYR B N 1
ATOM 3638 C CA . TYR B 1 188 ? -47.936 -96.694 32.733 1.00 12.07 188 TYR B CA 1
ATOM 3639 C C . TYR B 1 188 ? -49.362 -96.948 33.233 1.00 12.47 188 TYR B C 1
ATOM 3640 O O . TYR B 1 188 ? -49.908 -98.034 33.049 1.00 11.83 188 TYR B O 1
ATOM 3649 N N . ALA B 1 189 ? -49.955 -95.952 33.879 1.00 14.30 189 ALA B N 1
ATOM 3650 C CA . ALA B 1 189 ? -51.301 -96.094 34.425 1.00 15.54 189 ALA B CA 1
ATOM 3651 C C . ALA B 1 189 ? -52.424 -96.133 33.389 1.00 16.33 189 ALA B C 1
ATOM 3652 O O . ALA B 1 189 ? -53.486 -96.696 33.651 1.00 16.67 189 ALA B O 1
ATOM 3654 N N . ASN B 1 190 ? -52.191 -95.548 32.217 1.00 16.80 190 ASN B N 1
ATOM 3655 C CA . ASN B 1 190 ? -53.204 -95.501 31.164 1.00 17.41 190 ASN B CA 1
ATOM 3656 C C . ASN B 1 190 ? -53.799 -96.832 30.737 1.00 18.29 190 ASN B C 1
ATOM 3657 O O . ASN B 1 190 ? -54.955 -96.892 30.317 1.00 18.43 190 ASN B O 1
ATOM 3662 N N . ARG B 1 191 ? -53.019 -97.897 30.835 1.00 19.58 191 ARG B N 1
ATOM 3663 C CA . ARG B 1 191 ? -53.495 -99.210 30.422 1.00 21.00 191 ARG B CA 1
ATOM 3664 C C . ARG B 1 191 ? -54.753 -99.634 31.188 1.00 20.14 191 ARG B C 1
ATOM 3665 O O . ARG B 1 191 ? -55.595 -100.364 30.657 1.00 20.64 191 ARG B O 1
ATOM 3673 N N . TYR B 1 192 ? -54.888 -99.161 32.424 1.00 16.95 192 TYR B N 1
ATOM 3674 C CA . TYR B 1 192 ? -56.038 -99.503 33.261 1.00 15.95 192 TYR B CA 1
ATOM 3675 C C . TYR B 1 192 ? -57.360 -98.852 32.845 1.00 15.71 192 TYR B C 1
ATOM 3676 O O . TYR B 1 192 ? -58.431 -99.318 33.231 1.00 14.22 192 TYR B O 1
ATOM 3685 N N . ALA B 1 193 ? -57.292 -97.784 32.056 1.00 14.70 193 ALA B N 1
ATOM 3686 C CA . ALA B 1 193 ? -58.501 -97.082 31.635 1.00 14.43 193 ALA B CA 1
ATOM 3687 C C . ALA B 1 193 ? -59.051 -97.544 30.286 1.00 15.31 193 ALA B C 1
ATOM 3688 O O . ALA B 1 193 ? -60.027 -96.983 29.777 1.00 15.63 193 ALA B O 1
ATOM 3690 N N . GLU B 1 194 ? -58.437 -98.577 29.719 1.00 16.07 194 GLU B N 1
ATOM 3691 C CA . GLU B 1 194 ? -58.854 -99.102 28.425 1.00 19.27 194 GLU B CA 1
ATOM 3692 C C . GLU B 1 194 ? -60.329 -99.500 28.399 1.00 18.54 194 GLU B C 1
ATOM 3693 O O . GLU B 1 194 ? -61.047 -99.165 27.460 1.00 19.07 194 GLU B O 1
ATOM 3699 N N . LEU B 1 195 ? -60.782 -100.223 29.418 1.00 15.83 195 LEU B N 1
ATOM 3700 C CA . LEU B 1 195 ? -62.181 -100.641 29.471 1.00 14.91 195 LEU B CA 1
ATOM 3701 C C . LEU B 1 195 ? -63.126 -99.444 29.557 1.00 13.80 195 LEU B C 1
ATOM 3702 O O . LEU 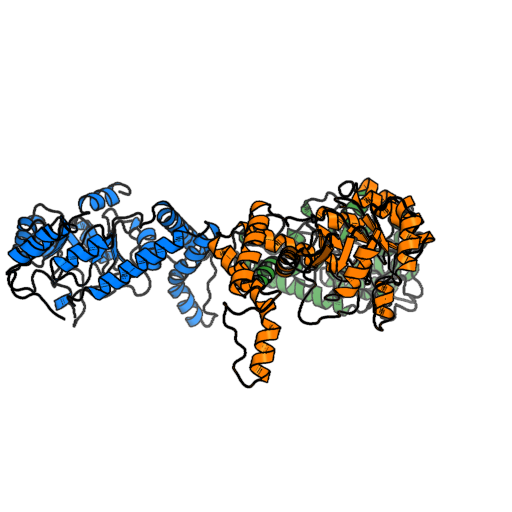B 1 195 ? -64.115 -99.379 28.832 1.00 14.61 195 LEU B O 1
ATOM 3707 N N . ALA B 1 196 ? -62.822 -98.503 30.449 1.00 11.26 196 ALA B N 1
ATOM 3708 C CA . ALA B 1 196 ? -63.659 -97.320 30.626 1.00 11.92 196 ALA B CA 1
ATOM 3709 C C . ALA B 1 196 ? -63.818 -96.512 29.328 1.00 11.75 196 ALA B C 1
ATOM 3710 O O . ALA B 1 196 ? -64.911 -96.045 29.015 1.00 13.55 196 ALA B O 1
ATOM 3712 N N . LYS B 1 197 ? -62.734 -96.358 28.577 1.00 12.04 197 LYS B N 1
ATOM 3713 C CA . LYS B 1 197 ? -62.772 -95.614 27.316 1.00 12.59 197 LYS B CA 1
ATOM 3714 C C . LYS B 1 197 ? -63.567 -96.362 26.247 1.00 14.20 197 LYS B C 1
ATOM 3715 O O . LYS B 1 197 ? -64.327 -95.752 25.488 1.00 13.22 197 LYS B O 1
ATOM 3721 N N . THR B 1 198 ? -63.379 -97.678 26.184 1.00 13.40 198 THR B N 1
ATOM 3722 C CA . THR B 1 198 ? -64.092 -98.510 25.216 1.00 15.61 198 THR B CA 1
ATOM 3723 C C . THR B 1 198 ? -65.596 -98.390 25.457 1.00 15.06 198 THR B C 1
ATOM 3724 O O . THR B 1 198 ? -66.380 -98.175 24.530 1.00 15.24 198 THR B O 1
ATOM 3728 N N . VAL B 1 199 ? -65.990 -98.524 26.715 1.00 15.29 199 VAL B N 1
ATOM 3729 C CA . VAL B 1 199 ? -67.394 -98.435 27.080 1.00 15.63 199 VAL B CA 1
ATOM 3730 C C . VAL B 1 199 ? -67.995 -97.066 26.782 1.00 15.57 199 VAL B C 1
ATOM 3731 O O . VAL B 1 199 ? -69.125 -96.980 26.297 1.00 16.71 199 VAL B O 1
ATOM 3735 N N . ARG B 1 200 ? -67.249 -95.998 27.055 1.00 15.46 200 ARG B N 1
ATOM 3736 C CA . ARG B 1 200 ? -67.773 -94.658 26.808 1.00 16.32 200 ARG B CA 1
ATOM 3737 C C . ARG B 1 200 ? -68.011 -94.443 25.322 1.00 16.22 200 ARG B C 1
ATOM 3738 O O . ARG B 1 200 ? -68.973 -93.794 24.918 1.00 17.31 200 ARG B O 1
ATOM 3746 N N . GLU B 1 201 ? -67.128 -95.003 24.511 1.00 17.37 201 GLU B N 1
ATOM 3747 C CA . GLU B 1 201 ? -67.246 -94.901 23.067 1.00 19.44 201 GLU B CA 1
ATOM 3748 C C . GLU B 1 201 ? -68.486 -95.685 22.628 1.00 19.14 201 GLU B C 1
ATOM 3749 O O . GLU B 1 201 ? -69.223 -95.260 21.735 1.00 19.01 201 GLU B O 1
ATOM 3755 N N . GLY B 1 202 ? -68.714 -96.827 23.275 1.00 18.32 202 GLY B N 1
ATOM 3756 C CA . GLY B 1 202 ? -69.862 -97.658 22.955 1.00 15.63 202 GLY B CA 1
ATOM 3757 C C . GLY B 1 202 ? -71.171 -96.974 23.309 1.00 16.18 202 GLY B C 1
ATOM 3758 O O . GLY B 1 202 ? -72.230 -97.341 22.801 1.00 13.96 202 GLY B O 1
ATOM 3759 N N . MET B 1 203 ? -71.096 -95.978 24.187 1.00 14.98 203 MET B N 1
ATOM 3760 C CA . MET B 1 203 ? -72.273 -95.232 24.604 1.00 17.34 203 MET B CA 1
ATOM 3761 C C . MET B 1 203 ? -72.411 -93.948 23.776 1.00 17.88 203 MET B C 1
ATOM 3762 O O . MET B 1 203 ? -73.241 -93.093 24.076 1.00 17.41 203 MET B O 1
ATOM 3767 N N . GLY B 1 204 ? -71.586 -93.827 22.737 1.00 19.80 204 GLY B N 1
ATOM 3768 C CA . GLY B 1 204 ? -71.639 -92.667 21.857 1.00 20.63 204 GLY B CA 1
ATOM 3769 C C . GLY B 1 204 ? -70.888 -91.421 22.299 1.00 21.33 204 GLY B C 1
ATOM 3770 O O . GLY B 1 204 ? -71.142 -90.332 21.788 1.00 22.20 204 GLY B O 1
ATOM 3771 N N . LEU B 1 205 ? -69.956 -91.570 23.234 1.00 21.00 205 LEU B N 1
ATOM 3772 C CA . LEU B 1 205 ? -69.191 -90.430 23.734 1.00 19.11 205 LEU B CA 1
ATOM 3773 C C . LEU B 1 205 ? -67.696 -90.592 23.456 1.00 18.62 205 LEU B C 1
ATOM 3774 O O . LEU B 1 205 ? -67.247 -91.675 23.095 1.00 19.15 205 LEU B O 1
ATOM 3779 N N . PRO B 1 206 ? -66.909 -89.508 23.611 1.00 18.68 206 PRO B N 1
ATOM 3780 C CA . PRO B 1 206 ? -65.459 -89.556 23.372 1.00 18.51 206 PRO B CA 1
ATOM 3781 C C . PRO B 1 206 ? -64.776 -90.637 24.216 1.00 17.90 206 PRO B C 1
ATOM 3782 O O . PRO B 1 206 ? -65.167 -90.879 25.357 1.00 16.59 206 PRO B O 1
ATOM 3786 N N . ALA B 1 207 ? -63.756 -91.276 23.654 1.00 17.75 207 ALA B N 1
ATOM 3787 C CA . ALA B 1 207 ? -63.030 -92.331 24.360 1.00 18.80 207 ALA B CA 1
ATOM 3788 C C . ALA B 1 207 ? -62.025 -91.717 25.324 1.00 19.17 207 ALA B C 1
ATOM 3789 O O . ALA B 1 207 ? -60.811 -91.821 25.136 1.00 19.32 207 ALA B O 1
ATOM 3791 N N . THR B 1 208 ? -62.545 -91.077 26.363 1.00 19.67 208 THR B N 1
ATOM 3792 C CA . THR B 1 208 ? -61.710 -90.429 27.362 1.00 18.82 208 THR B CA 1
ATOM 3793 C C . THR B 1 208 ? -62.238 -90.787 28.748 1.00 19.66 208 THR B C 1
ATOM 3794 O O . THR B 1 208 ? -63.330 -91.348 28.879 1.00 19.18 208 THR B O 1
ATOM 3798 N N . VAL B 1 209 ? -61.466 -90.463 29.779 1.00 16.82 209 VAL B N 1
ATOM 3799 C CA . VAL B 1 209 ? -61.882 -90.740 31.146 1.00 16.89 209 VAL B CA 1
ATOM 3800 C C . VAL B 1 209 ? -61.473 -89.603 32.068 1.00 16.60 209 VAL B C 1
ATOM 3801 O O . VAL B 1 209 ? -60.547 -88.847 31.768 1.00 15.91 209 VAL B O 1
ATOM 3805 N N . LEU B 1 210 ? -62.180 -89.493 33.186 1.00 15.19 210 LEU B N 1
ATOM 3806 C CA . LEU B 1 210 ? -61.886 -88.495 34.201 1.00 14.73 210 LEU B CA 1
ATOM 3807 C C . LEU B 1 210 ? -60.925 -89.218 35.149 1.00 15.94 210 LEU B C 1
ATOM 3808 O O . LEU B 1 210 ? -61.141 -90.388 35.485 1.00 15.59 210 LEU B O 1
ATOM 3813 N N . GLU B 1 211 ? -59.867 -88.541 35.580 1.00 15.49 211 GLU B N 1
ATOM 3814 C CA . GLU B 1 211 ? -58.898 -89.196 36.445 1.00 15.69 211 GLU B CA 1
ATOM 3815 C C . GLU B 1 211 ? -59.398 -89.539 37.845 1.00 15.14 211 GLU B C 1
ATOM 3816 O O . GLU B 1 211 ? -58.756 -90.315 38.556 1.00 13.54 211 GLU B O 1
ATOM 3822 N N . ASN B 1 212 ? -60.544 -88.994 38.240 1.00 13.93 212 ASN B N 1
ATOM 3823 C CA . ASN B 1 212 ? -61.064 -89.278 39.575 1.00 15.41 212 ASN B CA 1
ATOM 3824 C C . ASN B 1 212 ? -62.243 -90.256 39.651 1.00 15.45 212 ASN B C 1
ATOM 3825 O O . ASN B 1 212 ? -62.958 -90.296 40.646 1.00 15.22 212 ASN B O 1
ATOM 3830 N N . GLU B 1 213 ? -62.432 -91.051 38.602 1.00 16.42 213 GLU B N 1
ATOM 3831 C CA . GLU B 1 213 ? -63.503 -92.041 38.572 1.00 17.69 213 GLU B CA 1
ATOM 3832 C C . GLU B 1 213 ? -62.889 -93.432 38.717 1.00 17.94 213 GLU B C 1
ATOM 3833 O O . GLU B 1 213 ? -61.829 -93.708 38.153 1.00 18.41 213 GLU B O 1
ATOM 3839 N N . PRO B 1 214 ? -63.548 -94.322 39.479 1.00 17.41 214 PRO B N 1
ATOM 3840 C CA . PRO B 1 214 ? -63.086 -95.696 39.713 1.00 16.51 214 PRO B CA 1
ATOM 3841 C C . PRO B 1 214 ? -62.963 -96.496 38.419 1.00 16.45 214 PRO B C 1
ATOM 3842 O O . PRO B 1 214 ? -63.846 -96.442 37.568 1.00 18.69 214 PRO B O 1
ATOM 3846 N N . ILE B 1 215 ? -61.872 -97.238 38.266 1.00 16.50 215 ILE B N 1
ATOM 3847 C CA . ILE B 1 215 ? -61.687 -98.055 37.071 1.00 16.11 215 ILE B CA 1
ATOM 3848 C C . ILE B 1 215 ? -61.162 -99.460 37.383 1.00 16.37 215 ILE B C 1
ATOM 3849 O O . ILE B 1 215 ? -61.407 -100.401 36.627 1.00 18.01 215 ILE B O 1
ATOM 3854 N N . TYR B 1 216 ? -60.458 -99.608 38.499 1.00 15.60 216 TYR B N 1
ATOM 3855 C CA . TYR B 1 216 ? -59.911 -100.910 38.883 1.00 16.49 216 TYR B CA 1
ATOM 3856 C C . TYR B 1 216 ? -59.940 -101.107 40.398 1.00 16.08 216 TYR B C 1
ATOM 3857 O O . TYR B 1 216 ? -59.287 -100.370 41.144 1.00 15.50 216 TYR B O 1
ATOM 3866 N N . GLU B 1 217 ? -60.704 -102.103 40.846 1.00 18.00 217 GLU B N 1
ATOM 3867 C CA . GLU B 1 217 ? -60.823 -102.407 42.270 1.00 17.93 217 GLU B CA 1
ATOM 3868 C C . GLU B 1 217 ? -61.139 -101.173 43.106 1.00 17.84 217 GLU B C 1
ATOM 3869 O O . GLU B 1 217 ? -60.619 -101.023 44.207 1.00 17.94 217 GLU B O 1
ATOM 3875 N N . GLY B 1 218 ? -61.979 -100.286 42.582 1.00 18.04 218 GLY B N 1
ATOM 3876 C CA . GLY B 1 218 ? -62.329 -99.084 43.320 1.00 16.44 218 GLY B CA 1
ATOM 3877 C C . GLY B 1 218 ? -61.293 -97.968 43.260 1.00 16.38 218 GLY B C 1
ATOM 3878 O O . GLY B 1 218 ? -61.535 -96.872 43.765 1.00 15.91 218 GLY B O 1
ATOM 3879 N N . PHE B 1 219 ? -60.137 -98.234 42.658 1.00 14.01 219 PHE B N 1
ATOM 3880 C CA . PHE B 1 219 ? -59.095 -97.214 42.551 1.00 13.98 219 PHE B CA 1
ATOM 3881 C C . PHE B 1 219 ? -59.336 -96.321 41.334 1.00 13.07 219 PHE B C 1
ATOM 3882 O O . PHE B 1 219 ? -59.708 -96.803 40.264 1.00 13.16 219 PHE B O 1
ATOM 3890 N N . THR B 1 220 ? -59.124 -95.020 41.497 1.00 11.94 220 THR B N 1
ATOM 3891 C CA . THR B 1 220 ? -59.288 -94.093 40.382 1.00 12.68 220 THR B CA 1
ATOM 3892 C C . THR B 1 220 ? -57.968 -94.066 39.607 1.00 12.81 220 THR B C 1
ATOM 3893 O O . THR B 1 220 ? -56.948 -94.570 40.088 1.00 12.35 220 THR B O 1
ATOM 3897 N N . LEU B 1 221 ? -57.981 -93.498 38.408 1.00 11.10 221 LEU B N 1
ATOM 3898 C CA . LEU B 1 221 ? -56.756 -93.421 37.625 1.00 12.56 221 LEU B CA 1
ATOM 3899 C C . LEU B 1 221 ? -55.706 -92.672 38.442 1.00 13.57 221 LEU B C 1
ATOM 3900 O O . LEU B 1 221 ? -54.540 -93.071 38.480 1.00 14.56 221 LEU B O 1
ATOM 3905 N N . ALA B 1 222 ? -56.126 -91.595 39.107 1.00 11.98 222 ALA B N 1
ATOM 3906 C CA . ALA B 1 222 ? -55.208 -90.792 39.910 1.00 15.14 222 ALA B CA 1
ATOM 3907 C C . ALA B 1 222 ? -54.550 -91.595 41.032 1.00 15.64 222 ALA B C 1
ATOM 3908 O O . ALA B 1 222 ? -53.367 -91.417 41.313 1.00 17.10 222 ALA B O 1
ATOM 3910 N N . GLU B 1 223 ? -55.314 -92.470 41.677 1.00 16.03 223 GLU B N 1
ATOM 3911 C CA . GLU B 1 223 ? -54.767 -93.284 42.761 1.00 16.04 223 GLU B CA 1
ATOM 3912 C C . GLU B 1 223 ? -53.853 -94.362 42.192 1.00 15.17 223 GLU B C 1
ATOM 3913 O O . GLU B 1 223 ? -52.847 -94.720 42.803 1.00 15.45 223 GLU B O 1
ATOM 3919 N N . ILE B 1 224 ? -54.198 -94.881 41.019 1.00 13.86 224 ILE B N 1
ATOM 3920 C CA . ILE B 1 224 ? -53.361 -95.899 40.404 1.00 13.09 224 ILE B CA 1
ATOM 3921 C C . ILE B 1 224 ? -52.001 -95.289 40.065 1.00 13.39 224 ILE B C 1
ATOM 3922 O O . ILE B 1 224 ? -50.961 -95.917 40.268 1.00 14.74 224 ILE B O 1
ATOM 3927 N N . ILE B 1 225 ? -52.013 -94.059 39.559 1.00 13.48 225 ILE B N 1
ATOM 3928 C CA . ILE B 1 225 ? -50.774 -93.370 39.212 1.00 12.97 225 ILE B CA 1
ATOM 3929 C C . ILE B 1 225 ? -49.875 -93.238 40.443 1.00 14.85 225 ILE B C 1
ATOM 3930 O O . ILE B 1 225 ? -48.684 -93.540 40.379 1.00 13.38 225 ILE B O 1
ATOM 3935 N N . ASP B 1 226 ? -50.445 -92.787 41.560 1.00 16.34 226 ASP B N 1
ATOM 3936 C CA . ASP B 1 226 ? -49.664 -92.635 42.789 1.00 18.31 226 ASP B CA 1
ATOM 3937 C C . ASP B 1 226 ? -49.131 -93.993 43.223 1.00 15.93 226 ASP B C 1
ATOM 3938 O O . ASP B 1 226 ? -48.033 -94.092 43.766 1.00 16.09 226 ASP B O 1
ATOM 3943 N N . GLY B 1 227 ? -49.919 -95.032 42.972 1.00 15.78 227 GLY B N 1
ATOM 3944 C CA . GLY B 1 227 ? -49.518 -96.380 43.324 1.00 14.85 227 GLY B CA 1
ATOM 3945 C C . GLY B 1 227 ? -48.343 -96.862 42.490 1.00 15.42 227 GLY B C 1
ATOM 3946 O O . GLY B 1 227 ? -47.389 -97.412 43.033 1.00 18.23 227 GLY B O 1
ATOM 3947 N N . LEU B 1 228 ? -48.401 -96.669 41.173 1.00 13.91 228 LEU B N 1
ATOM 3948 C CA . LEU B 1 228 ? -47.301 -97.103 40.312 1.00 12.28 228 LEU B CA 1
ATOM 3949 C C . LEU B 1 228 ? -46.074 -96.255 40.608 1.00 11.71 228 LEU B C 1
ATOM 3950 O O . LEU B 1 228 ? -44.945 -96.732 40.542 1.00 9.47 228 LEU B O 1
ATOM 3955 N N . TYR B 1 229 ? -46.311 -94.991 40.941 1.00 12.17 229 TYR B N 1
ATOM 3956 C CA . TYR B 1 229 ? -45.239 -94.066 41.261 1.00 12.29 229 TYR B CA 1
ATOM 3957 C C . TYR B 1 229 ? -44.442 -94.550 42.473 1.00 13.82 229 TYR B C 1
ATOM 3958 O O . TYR B 1 229 ? -43.215 -94.492 42.469 1.00 13.43 229 TYR B O 1
ATOM 3967 N N . GLU B 1 230 ? -45.133 -95.032 43.506 1.00 13.92 230 GLU B N 1
ATOM 3968 C CA . GLU B 1 230 ? -44.444 -95.526 44.698 1.00 15.82 230 GLU B CA 1
ATOM 3969 C C . GLU B 1 230 ? -43.609 -96.768 44.389 1.00 15.34 230 GLU B C 1
ATOM 3970 O O . GLU B 1 230 ? -42.548 -96.966 44.977 1.00 13.99 230 GLU B O 1
ATOM 3976 N N . VAL B 1 231 ? -44.087 -97.608 43.473 1.00 13.28 231 VAL B N 1
ATOM 3977 C CA . VAL B 1 231 ? -43.337 -98.805 43.102 1.00 12.56 231 VAL B CA 1
ATOM 3978 C C . VAL B 1 231 ? -42.087 -98.409 42.310 1.00 13.84 231 VAL B C 1
ATOM 3979 O O . VAL B 1 231 ? -41.002 -98.959 42.533 1.00 12.82 231 VAL B O 1
ATOM 3983 N N . LEU B 1 232 ? -42.243 -97.448 41.399 1.00 12.56 232 LEU B N 1
ATOM 3984 C CA . LEU B 1 232 ? -41.124 -96.970 40.583 1.00 12.90 232 LEU B CA 1
ATOM 3985 C C . LEU B 1 232 ? -40.033 -96.328 41.446 1.00 12.48 232 LEU B C 1
ATOM 3986 O O . LEU B 1 232 ? -38.850 -96.441 41.140 1.00 15.01 232 LEU B O 1
ATOM 3991 N N . LEU B 1 233 ? -40.427 -95.649 42.517 1.00 12.96 233 LEU B N 1
ATOM 3992 C CA . LEU B 1 233 ? -39.443 -95.048 43.411 1.00 14.69 233 LEU B CA 1
ATOM 3993 C C . LEU B 1 233 ? -38.624 -96.145 44.096 1.00 15.32 233 LEU B C 1
ATOM 3994 O O . LEU B 1 233 ? -37.446 -95.948 44.377 1.00 14.71 233 LEU B O 1
ATOM 3999 N N . GLU B 1 234 ? -39.250 -97.291 44.373 1.00 16.76 234 GLU B N 1
ATOM 4000 C CA . GLU B 1 234 ? -38.539 -98.421 44.989 1.00 19.60 234 GLU B CA 1
ATOM 4001 C C . GLU B 1 234 ? -37.529 -98.941 43.974 1.00 18.39 234 GLU B C 1
ATOM 4002 O O . GLU B 1 234 ? -36.373 -99.191 44.302 1.00 19.48 234 GLU B O 1
ATOM 4008 N N . VAL B 1 235 ? -37.985 -99.125 42.739 1.00 16.86 235 VAL B N 1
ATOM 4009 C CA . VAL B 1 235 ? -37.117 -99.615 41.677 1.00 17.13 235 VAL B CA 1
ATOM 4010 C C . VAL B 1 235 ? -35.918 -98.686 41.507 1.00 18.31 235 VAL B C 1
ATOM 4011 O O . VAL B 1 235 ? -34.774 -99.143 41.433 1.00 18.88 235 VAL B O 1
ATOM 4015 N N . LYS B 1 236 ? -36.185 -97.383 41.454 1.00 16.96 236 LYS B N 1
ATOM 4016 C CA . LYS B 1 236 ? -35.128 -96.394 41.293 1.00 18.31 236 LYS B CA 1
ATOM 4017 C C . LYS B 1 236 ? -34.095 -96.494 42.417 1.00 19.43 236 LYS B C 1
ATOM 4018 O O . LYS B 1 236 ? -32.890 -96.498 42.166 1.00 17.09 236 LYS B O 1
ATOM 4024 N N . LYS B 1 237 ? -34.574 -96.588 43.654 1.00 20.96 237 LYS B N 1
ATOM 4025 C CA . LYS B 1 237 ? -33.690 -96.685 44.809 1.00 23.93 237 LYS B CA 1
ATOM 4026 C C . LYS B 1 237 ? -32.879 -97.981 44.835 1.00 23.76 237 LYS B C 1
ATOM 4027 O O . LYS B 1 237 ? -31.696 -97.974 45.169 1.00 23.80 237 LYS B O 1
ATOM 4033 N N . LEU B 1 238 ? -33.522 -99.089 44.482 1.00 23.26 238 LEU B N 1
ATOM 4034 C CA . LEU B 1 238 ? -32.870 -100.394 44.489 1.00 21.81 238 LEU B CA 1
ATOM 4035 C C . LEU B 1 238 ? -32.018 -100.674 43.264 1.00 20.98 238 LEU B C 1
ATOM 4036 O O . LEU B 1 238 ? -31.047 -101.420 43.343 1.00 21.49 238 LEU B O 1
ATOM 4041 N N . GLY B 1 239 ? -32.385 -100.087 42.130 1.00 19.99 239 GLY B N 1
ATOM 4042 C CA . GLY B 1 239 ? -31.637 -100.335 40.913 1.00 16.64 239 GLY B CA 1
ATOM 4043 C C . GLY B 1 239 ? -32.058 -101.683 40.359 1.00 15.42 239 GLY B C 1
ATOM 4044 O O . GLY B 1 239 ? -31.367 -102.277 39.530 1.00 15.03 239 GLY B O 1
ATOM 4045 N N . ARG B 1 240 ? -33.206 -102.163 40.831 1.00 13.82 240 ARG B N 1
ATOM 4046 C CA . ARG B 1 240 ? -33.765 -103.447 40.408 1.00 15.78 240 ARG B CA 1
ATOM 4047 C C . ARG B 1 240 ? -35.209 -103.539 40.898 1.00 14.13 240 ARG B C 1
ATOM 4048 O O . ARG B 1 240 ? -35.681 -102.656 41.616 1.00 13.93 240 ARG B O 1
ATOM 4056 N N . LEU B 1 241 ? -35.908 -104.605 40.518 1.00 13.89 241 LEU B N 1
ATOM 4057 C CA . LEU B 1 241 ? -37.291 -104.786 40.958 1.00 15.30 241 LEU B CA 1
ATOM 4058 C C . LEU B 1 241 ? -37.285 -105.107 42.454 1.00 15.37 241 LEU B C 1
ATOM 4059 O O . LEU B 1 241 ? -36.391 -105.796 42.940 1.00 15.96 241 LEU B O 1
ATOM 4064 N N . PRO B 1 242 ? -38.278 -104.604 43.202 1.00 16.35 242 PRO B N 1
ATOM 4065 C CA . PRO B 1 242 ? -38.369 -104.846 44.647 1.00 16.76 242 PRO B CA 1
ATOM 4066 C C . PRO B 1 242 ? -38.867 -106.238 45.040 1.00 17.16 242 PRO B C 1
ATOM 4067 O O . PRO B 1 242 ? -39.169 -106.498 46.207 1.00 17.88 242 PRO B O 1
ATOM 4071 N N . VAL B 1 243 ? -38.954 -107.133 44.066 1.00 16.12 243 VAL B N 1
ATOM 4072 C CA . VAL B 1 243 ? -39.393 -108.496 44.334 1.00 15.43 243 VAL B CA 1
ATOM 4073 C C . VAL B 1 243 ? -38.452 -109.436 43.596 1.00 16.25 243 VAL B C 1
ATOM 4074 O O . VAL B 1 243 ? -37.731 -109.008 42.691 1.00 16.24 243 VAL B O 1
ATOM 4078 N N . VAL B 1 244 ? -38.450 -110.705 43.993 1.00 14.81 244 VAL B N 1
ATOM 4079 C CA . VAL B 1 244 ? -37.612 -111.712 43.349 1.00 15.23 244 VAL B CA 1
ATOM 4080 C C . VAL B 1 244 ? -37.966 -111.737 41.863 1.00 15.43 244 VAL B C 1
ATOM 4081 O O . VAL B 1 244 ? -39.139 -111.682 41.502 1.00 14.16 244 VAL B O 1
ATOM 4085 N N . ASN B 1 245 ? -36.948 -111.823 41.010 1.00 15.23 245 ASN B N 1
ATOM 4086 C CA . ASN B 1 245 ? -37.153 -111.816 39.567 1.00 16.02 245 ASN B CA 1
ATOM 4087 C C . ASN B 1 245 ? -36.404 -112.940 38.852 1.00 17.11 245 ASN B C 1
ATOM 4088 O O . ASN B 1 245 ? -35.176 -112.902 38.733 1.00 15.85 245 ASN B O 1
ATOM 4093 N N . PHE B 1 246 ? -37.157 -113.926 38.366 1.00 14.74 246 PHE B N 1
ATOM 4094 C CA . PHE B 1 246 ? -36.597 -115.070 37.650 1.00 16.29 246 PHE B CA 1
ATOM 4095 C C . PHE B 1 246 ? -36.805 -114.927 36.144 1.00 18.58 246 PHE B C 1
ATOM 4096 O O . PHE B 1 246 ? -37.763 -114.293 35.699 1.00 19.29 246 PHE B O 1
ATOM 4104 N N . ALA B 1 247 ? -35.909 -115.523 35.363 1.00 18.44 247 ALA B N 1
ATOM 4105 C CA . ALA B 1 247 ? -36.033 -115.495 33.913 1.00 20.04 247 ALA B CA 1
ATOM 4106 C C . ALA B 1 247 ? -36.796 -116.760 33.532 1.00 22.07 247 ALA B C 1
ATOM 4107 O O . ALA B 1 247 ? -36.680 -117.787 34.204 1.00 23.07 247 ALA B O 1
ATOM 4109 N N . ALA B 1 248 ? -37.583 -116.696 32.465 1.00 22.90 248 ALA B N 1
ATOM 4110 C CA . ALA B 1 248 ? -38.346 -117.860 32.044 1.00 25.34 248 ALA B CA 1
ATOM 4111 C C . ALA B 1 248 ? -38.585 -117.880 30.543 1.00 28.28 248 ALA B C 1
ATOM 4112 O O . ALA B 1 248 ? -38.441 -116.862 29.863 1.00 30.52 248 ALA B O 1
ATOM 4114 N N . GLY B 1 249 ? -38.940 -119.058 30.036 1.00 29.42 249 GLY B N 1
ATOM 4115 C CA . GLY B 1 249 ? -39.215 -119.218 28.621 1.00 29.20 249 GLY B CA 1
ATOM 4116 C C . GLY B 1 249 ? -37.995 -119.272 27.724 1.00 28.96 249 GLY B C 1
ATOM 4117 O O . GLY B 1 249 ? -37.306 -118.269 27.537 1.00 28.07 249 GLY B O 1
ATOM 4118 N N . GLY B 1 250 ? -37.730 -120.451 27.167 1.00 27.73 250 GLY B N 1
ATOM 4119 C CA . GLY B 1 250 ? -36.599 -120.605 26.271 1.00 25.68 250 GLY B CA 1
ATOM 4120 C C . GLY B 1 250 ? -35.367 -121.294 26.828 1.00 25.27 250 GLY B C 1
ATOM 4121 O O . GLY B 1 250 ? -34.480 -121.675 26.062 1.00 24.43 250 GLY B O 1
ATOM 4122 N N . VAL B 1 251 ? -35.287 -121.453 28.147 1.00 23.86 251 VAL B N 1
ATOM 4123 C CA . VAL B 1 251 ? -34.124 -122.105 28.742 1.00 23.49 251 VAL B CA 1
ATOM 4124 C C . VAL B 1 251 ? -34.111 -123.583 28.374 1.00 24.76 251 VAL B C 1
ATOM 4125 O O . VAL B 1 251 ? -34.905 -124.369 28.892 1.00 25.12 251 VAL B O 1
ATOM 4129 N N . ALA B 1 252 ? -33.206 -123.963 27.479 1.00 23.34 252 ALA B N 1
ATOM 4130 C CA . ALA B 1 252 ? -33.130 -125.349 27.047 1.00 22.37 252 ALA B CA 1
ATOM 4131 C C . ALA B 1 252 ? -31.805 -126.025 27.380 1.00 21.15 252 ALA B C 1
ATOM 4132 O O . ALA B 1 252 ? -31.731 -127.249 27.437 1.00 22.53 252 ALA B O 1
ATOM 4134 N N . THR B 1 253 ? -30.765 -125.230 27.609 1.00 20.56 253 THR B N 1
ATOM 4135 C CA . THR B 1 253 ? -29.442 -125.771 27.907 1.00 18.04 253 THR B CA 1
ATOM 4136 C C . THR B 1 253 ? -28.808 -125.157 29.146 1.00 16.91 253 THR B C 1
ATOM 4137 O O . THR B 1 253 ? -29.223 -124.094 29.611 1.00 16.37 253 THR B O 1
ATOM 4141 N N . PRO B 1 254 ? -27.780 -125.824 29.697 1.00 15.97 254 PRO B N 1
ATOM 4142 C CA . PRO B 1 254 ? -27.096 -125.310 30.885 1.00 13.83 254 PRO B CA 1
ATOM 4143 C C . PRO B 1 254 ? -26.520 -123.917 30.603 1.00 14.17 254 PRO B C 1
ATOM 4144 O O . PRO B 1 254 ? -26.493 -123.056 31.480 1.00 13.62 254 PRO B O 1
ATOM 4148 N N . ALA B 1 255 ? -26.055 -123.705 29.375 1.00 11.77 255 ALA B N 1
ATOM 4149 C CA . ALA B 1 255 ? -25.497 -122.413 28.998 1.00 12.54 255 ALA B CA 1
ATOM 4150 C C . ALA B 1 255 ? -26.588 -121.329 28.995 1.00 11.85 255 ALA B C 1
ATOM 4151 O O . ALA B 1 255 ? -26.328 -120.193 29.377 1.00 13.68 255 ALA B O 1
ATOM 4153 N N . ASP B 1 256 ? -27.801 -121.678 28.571 1.00 12.73 256 ASP B N 1
ATOM 4154 C CA . ASP B 1 256 ? -28.912 -120.712 28.566 1.00 14.44 256 ASP B CA 1
ATOM 4155 C C . ASP B 1 256 ? -29.182 -120.232 29.992 1.00 15.25 256 ASP B C 1
ATOM 4156 O O . ASP B 1 256 ? -29.339 -119.036 30.241 1.00 17.78 256 ASP B O 1
ATOM 4161 N N . ALA B 1 257 ? -29.251 -121.178 30.923 1.00 13.36 257 ALA B N 1
ATOM 4162 C CA . ALA B 1 257 ? -29.501 -120.857 32.319 1.00 13.14 257 ALA B CA 1
ATOM 4163 C C . ALA B 1 257 ? -28.419 -119.912 32.841 1.00 14.69 257 ALA B C 1
ATOM 4164 O O . ALA B 1 257 ? -28.721 -118.887 33.452 1.00 13.55 257 ALA B O 1
ATOM 4166 N N . ALA B 1 258 ? -27.158 -120.259 32.596 1.00 14.35 258 ALA B N 1
ATOM 4167 C CA . ALA B 1 258 ? -26.042 -119.431 33.040 1.00 14.46 258 ALA B CA 1
ATOM 4168 C C . ALA B 1 258 ? -26.082 -118.043 32.396 1.00 14.93 258 ALA B C 1
ATOM 4169 O O . ALA B 1 258 ? -25.687 -117.054 33.013 1.00 13.99 258 ALA B O 1
ATOM 4171 N N . LEU B 1 259 ? -26.555 -117.971 31.155 1.00 15.43 259 LEU B N 1
ATOM 4172 C CA . LEU B 1 259 ? -26.645 -116.690 30.451 1.00 15.28 259 LEU B CA 1
ATOM 4173 C C . LEU B 1 259 ? -27.635 -115.763 31.163 1.00 14.80 259 LEU B C 1
ATOM 4174 O O . LEU B 1 259 ? -27.353 -114.584 31.381 1.00 15.29 259 LEU B O 1
ATOM 4179 N N . MET B 1 260 ? -28.791 -116.301 31.535 1.00 15.03 260 MET B N 1
ATOM 4180 C CA . MET B 1 260 ? -29.796 -115.501 32.223 1.00 15.45 260 MET B CA 1
ATOM 4181 C C . MET B 1 260 ? -29.272 -114.984 33.560 1.00 15.64 260 MET B C 1
ATOM 4182 O O . MET B 1 260 ? -29.541 -113.841 33.933 1.00 14.28 260 MET B O 1
ATOM 4187 N N . MET B 1 261 ? -28.526 -115.820 34.280 1.00 14.61 261 MET B N 1
ATOM 4188 C CA . MET B 1 261 ? -27.975 -115.406 35.570 1.00 14.70 261 MET B CA 1
ATOM 4189 C C . MET B 1 261 ? -26.964 -114.278 35.374 1.00 15.40 261 MET B C 1
ATOM 4190 O O . MET B 1 261 ? -26.907 -113.347 36.178 1.00 14.93 261 MET B O 1
ATOM 4195 N N . GLN B 1 262 ? -26.163 -114.361 34.314 1.00 15.82 262 GLN B N 1
ATOM 4196 C CA . GLN B 1 262 ? -25.179 -113.312 34.048 1.00 18.36 262 GLN B CA 1
ATOM 4197 C C . GLN B 1 262 ? -25.884 -112.002 33.692 1.00 18.83 262 GLN B C 1
ATOM 4198 O O . GLN B 1 262 ? -25.330 -110.921 33.889 1.00 19.98 262 GLN B O 1
ATOM 4204 N N . LEU B 1 263 ? -27.111 -112.102 33.182 1.00 18.89 263 LEU B N 1
ATOM 4205 C CA . LEU B 1 263 ? -27.883 -110.917 32.819 1.00 18.60 263 LEU B CA 1
ATOM 4206 C C . LEU B 1 263 ? -28.577 -110.299 34.030 1.00 19.61 263 LEU B C 1
ATOM 4207 O O . LEU B 1 263 ? -29.222 -109.256 33.917 1.00 19.61 263 LEU B O 1
ATOM 4212 N N . GLY B 1 264 ? -28.448 -110.940 35.188 1.00 19.67 264 GLY B N 1
ATOM 4213 C CA . GLY B 1 264 ? -29.060 -110.399 36.389 1.00 18.68 264 GLY B CA 1
ATOM 4214 C C . GLY B 1 264 ? -30.245 -111.141 36.983 1.00 17.96 264 GLY B C 1
ATOM 4215 O O . GLY B 1 264 ? -30.802 -110.693 37.986 1.00 16.95 264 GLY B O 1
ATOM 4216 N N . SER B 1 265 ? -30.643 -112.262 36.389 1.00 16.92 265 SER B N 1
ATOM 4217 C CA . SER B 1 265 ? -31.773 -113.027 36.920 1.00 18.91 265 SER B CA 1
ATOM 4218 C C . SER B 1 265 ? -31.443 -113.593 38.297 1.00 18.89 265 SER B C 1
ATOM 4219 O O . SER B 1 265 ? -30.285 -113.891 38.592 1.00 19.48 265 SER B O 1
ATOM 4222 N N . ASP B 1 266 ? -32.461 -113.732 39.139 1.00 18.06 266 ASP B N 1
ATOM 4223 C CA . ASP B 1 266 ? -32.273 -114.283 40.472 1.00 19.33 266 ASP B CA 1
ATOM 4224 C C . ASP B 1 266 ? -32.346 -115.796 40.383 1.00 18.07 266 ASP B C 1
ATOM 4225 O O . ASP B 1 266 ? -31.921 -116.502 41.294 1.00 18.29 266 ASP B O 1
ATOM 4230 N N . GLY B 1 267 ? -32.897 -116.281 39.276 1.00 17.05 267 GLY B N 1
ATOM 4231 C CA . GLY B 1 267 ? -33.040 -117.711 39.076 1.00 16.54 267 GLY B CA 1
ATOM 4232 C C . GLY B 1 267 ? -33.751 -117.967 37.767 1.00 16.18 267 GLY B C 1
ATOM 4233 O O . GLY B 1 267 ? -34.006 -117.028 37.012 1.00 16.64 267 GLY B O 1
ATOM 4234 N N . VAL B 1 268 ? -34.078 -119.225 37.486 1.00 14.77 268 VAL B N 1
ATOM 4235 C CA . VAL B 1 268 ? -34.748 -119.546 36.234 1.00 16.22 268 VAL B CA 1
ATOM 4236 C C . VAL B 1 268 ? -35.880 -120.551 36.363 1.00 16.61 268 VAL B C 1
ATOM 4237 O O . VAL B 1 268 ? -35.890 -121.386 37.266 1.00 17.36 268 VAL B O 1
ATOM 4241 N N . PHE B 1 269 ? -36.834 -120.446 35.444 1.00 19.00 269 PHE B N 1
ATOM 4242 C CA . PHE B 1 269 ? -37.965 -121.362 35.362 1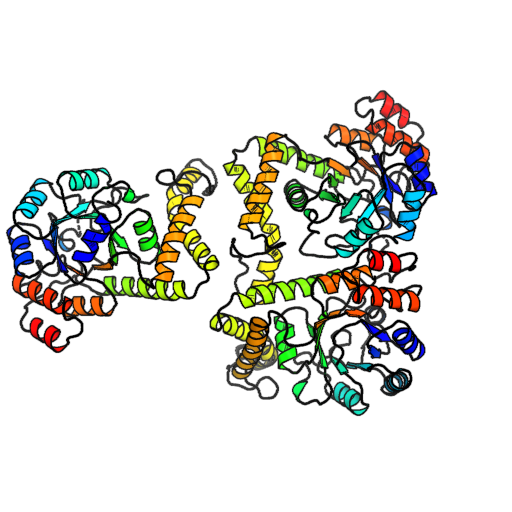.00 21.03 269 PHE B CA 1
ATOM 4243 C C . PHE B 1 269 ? -37.670 -122.196 34.130 1.00 22.96 269 PHE B C 1
ATOM 4244 O O . PHE B 1 269 ? -37.213 -121.667 33.117 1.00 22.73 269 PHE B O 1
ATOM 4252 N N . VAL B 1 270 ? -37.923 -123.493 34.210 1.00 25.63 270 VAL B N 1
ATOM 4253 C CA . VAL B 1 270 ? -37.695 -124.372 33.075 1.00 28.92 270 VAL B CA 1
ATOM 4254 C C . VAL B 1 270 ? -38.911 -125.270 32.894 1.00 31.61 270 VAL B C 1
ATOM 4255 O O . VAL B 1 270 ? -39.337 -125.948 33.828 1.00 31.62 270 VAL B O 1
ATOM 4259 N N . GLY B 1 271 ? -39.475 -125.267 31.693 1.00 34.34 271 GLY B N 1
ATOM 4260 C CA . GLY B 1 271 ? -40.637 -126.095 31.443 1.00 36.77 271 GLY B CA 1
ATOM 4261 C C . GLY B 1 271 ? -40.359 -127.207 30.457 1.00 38.62 271 GLY B C 1
ATOM 4262 O O . GLY B 1 271 ? -40.151 -128.368 30.830 1.00 39.51 271 GLY B O 1
ATOM 4263 N N . SER B 1 272 ? -40.333 -126.834 29.184 1.00 39.78 272 SER B N 1
ATOM 4264 C CA . SER B 1 272 ? -40.109 -127.775 28.097 1.00 39.90 272 SER B CA 1
ATOM 4265 C C . SER B 1 272 ? -38.674 -128.294 28.015 1.00 39.10 272 SER B C 1
ATOM 4266 O O . SER B 1 272 ? -38.448 -129.483 27.771 1.00 39.16 272 SER B O 1
ATOM 4269 N N . GLY B 1 273 ? -37.717 -127.395 28.230 1.00 37.26 273 GLY B N 1
ATOM 4270 C CA . GLY B 1 273 ? -36.307 -127.745 28.154 1.00 36.44 273 GLY B CA 1
ATOM 4271 C C . GLY B 1 273 ? -35.833 -129.029 28.813 1.00 36.10 273 GLY B C 1
ATOM 4272 O O . GLY B 1 273 ? -34.924 -129.686 28.304 1.00 35.56 273 GLY B O 1
ATOM 4273 N N . ILE B 1 274 ? -36.439 -129.397 29.937 1.00 35.50 274 ILE B N 1
ATOM 4274 C CA . ILE B 1 274 ? -36.029 -130.599 30.652 1.00 35.31 274 ILE B CA 1
ATOM 4275 C C . ILE B 1 274 ? -36.711 -131.892 30.218 1.00 36.17 274 ILE B C 1
ATOM 4276 O O . ILE B 1 274 ? -36.064 -132.805 29.710 1.00 35.32 274 ILE B O 1
ATOM 4281 N N . PHE B 1 275 ? -38.019 -131.973 30.415 1.00 37.38 275 PHE B N 1
ATOM 4282 C CA . PHE B 1 275 ? -38.739 -133.190 30.074 1.00 39.26 275 PHE B CA 1
ATOM 4283 C C . PHE B 1 275 ? -38.984 -133.430 28.594 1.00 40.33 275 PHE B C 1
ATOM 4284 O O . PHE B 1 275 ? -39.322 -134.544 28.197 1.00 40.81 275 PHE B O 1
ATOM 4292 N N . LYS B 1 276 ? -38.805 -132.403 27.771 1.00 41.63 276 LYS B N 1
ATOM 4293 C CA . LYS B 1 276 ? -38.988 -132.585 26.338 1.00 43.64 276 LYS B CA 1
ATOM 4294 C C . LYS B 1 276 ? -37.640 -132.858 25.675 1.00 44.01 276 LYS B C 1
ATOM 4295 O O . LYS B 1 276 ? -37.510 -132.806 24.449 1.00 43.90 276 LYS B O 1
ATOM 4301 N N . SER B 1 277 ? -36.637 -133.151 26.500 1.00 43.79 277 SER B N 1
ATOM 4302 C CA . SER B 1 277 ? -35.300 -133.455 26.006 1.00 43.54 277 SER B CA 1
ATOM 4303 C C . SER B 1 277 ? -35.073 -134.957 26.156 1.00 42.89 277 SER B C 1
ATOM 4304 O O . SER B 1 277 ? -35.924 -135.669 26.692 1.00 42.38 277 SER B O 1
ATOM 4307 N N . GLU B 1 278 ? -33.924 -135.432 25.689 1.00 43.19 278 GLU B N 1
ATOM 4308 C CA . GLU B 1 278 ? -33.597 -136.853 25.749 1.00 43.57 278 GLU B CA 1
ATOM 4309 C C . GLU B 1 278 ? -33.403 -137.420 27.155 1.00 42.29 278 GLU B C 1
ATOM 4310 O O . GLU B 1 278 ? -34.014 -138.429 27.504 1.00 42.21 278 GLU B O 1
ATOM 4316 N N . ASN B 1 279 ? -32.554 -136.782 27.957 1.00 40.61 279 ASN B N 1
ATOM 4317 C CA . ASN B 1 279 ? -32.295 -137.257 29.314 1.00 40.05 279 ASN B CA 1
ATOM 4318 C C . ASN B 1 279 ? -32.699 -136.226 30.364 1.00 38.28 279 ASN B C 1
ATOM 4319 O O . ASN B 1 279 ? -31.866 -135.469 30.861 1.00 36.97 279 ASN B O 1
ATOM 4324 N N . PRO B 1 280 ? -33.992 -136.198 30.725 1.00 36.95 280 PRO B N 1
ATOM 4325 C CA . PRO B 1 280 ? -34.558 -135.275 31.713 1.00 34.94 280 PRO B CA 1
ATOM 4326 C C . PRO B 1 280 ? -33.772 -135.111 33.017 1.00 33.36 280 PRO B C 1
ATOM 4327 O O . PRO B 1 280 ? -33.380 -133.998 33.371 1.00 31.55 280 PRO B O 1
ATOM 4331 N N . LEU B 1 281 ? -33.546 -136.207 33.733 1.00 30.48 281 LEU B N 1
ATOM 4332 C CA . LEU B 1 281 ? -32.825 -136.131 34.998 1.00 30.14 281 LEU B CA 1
ATOM 4333 C C . LEU B 1 281 ? -31.433 -135.521 34.852 1.00 29.74 281 LEU B C 1
ATOM 4334 O O . LEU B 1 281 ? -31.082 -134.578 35.565 1.00 28.74 281 LEU B O 1
ATOM 4339 N N . GLU B 1 282 ? -30.646 -136.064 33.930 1.00 28.50 282 GLU B N 1
ATOM 4340 C CA . GLU B 1 282 ? -29.289 -135.583 33.698 1.00 28.99 282 GLU B CA 1
ATOM 4341 C C . GLU B 1 282 ? -29.292 -134.125 33.245 1.00 25.75 282 GLU B C 1
ATOM 4342 O O . GLU B 1 282 ? -28.475 -133.322 33.695 1.00 24.57 282 GLU B O 1
ATOM 4348 N N . ARG B 1 283 ? -30.218 -133.798 32.350 1.00 23.99 283 ARG B N 1
ATOM 4349 C CA . ARG B 1 283 ? -30.371 -132.448 31.815 1.00 23.07 283 ARG B CA 1
ATOM 4350 C C . ARG B 1 283 ? -30.745 -131.477 32.938 1.00 21.48 283 ARG B C 1
ATOM 4351 O O . ARG B 1 283 ? -30.178 -130.391 33.043 1.00 22.41 283 ARG B O 1
ATOM 4359 N N . ALA B 1 284 ? -31.686 -131.884 33.785 1.00 18.42 284 ALA B N 1
ATOM 4360 C CA . ALA B 1 284 ? -32.135 -131.053 34.897 1.00 18.66 284 ALA B CA 1
ATOM 4361 C C . ALA B 1 284 ? -31.001 -130.751 35.875 1.00 17.62 284 ALA B C 1
ATOM 4362 O O . ALA B 1 284 ? -30.824 -129.609 36.299 1.00 16.15 284 ALA B O 1
ATOM 4364 N N . ARG B 1 285 ? -30.246 -131.782 36.241 1.00 17.89 285 ARG B N 1
ATOM 4365 C CA . ARG B 1 285 ? -29.118 -131.627 37.159 1.00 16.65 285 ARG B CA 1
ATOM 4366 C C . ARG B 1 285 ? -28.107 -130.645 36.566 1.00 14.24 285 ARG B C 1
ATOM 4367 O O . ARG B 1 285 ? -27.591 -129.770 37.260 1.00 15.24 285 ARG B O 1
ATOM 4375 N N . ALA B 1 286 ? -27.837 -130.787 35.274 1.00 12.95 286 ALA B N 1
ATOM 4376 C CA . ALA B 1 286 ? -26.890 -129.911 34.597 1.00 12.46 286 ALA B CA 1
ATOM 4377 C C . ALA B 1 286 ? -27.326 -128.444 34.661 1.00 13.34 286 ALA B C 1
ATOM 4378 O O . ALA B 1 286 ? -26.519 -127.560 34.947 1.00 13.98 286 ALA B O 1
ATOM 4380 N N . ILE B 1 287 ? -28.603 -128.184 34.408 1.00 14.23 287 ILE B N 1
ATOM 4381 C CA . ILE B 1 287 ? -29.111 -126.818 34.449 1.00 14.83 287 ILE B CA 1
ATOM 4382 C C . ILE B 1 287 ? -29.049 -126.262 35.873 1.00 16.25 287 ILE B C 1
ATOM 4383 O O . ILE B 1 287 ? -28.789 -125.072 36.073 1.00 16.86 287 ILE B O 1
ATOM 4388 N N . VAL B 1 288 ? -29.278 -127.124 36.859 1.00 15.49 288 VAL B N 1
ATOM 4389 C CA . VAL B 1 288 ? -29.216 -126.706 38.255 1.00 16.09 288 VAL B CA 1
ATOM 4390 C C . VAL B 1 288 ? -27.780 -126.310 38.593 1.00 17.59 288 VAL B C 1
ATOM 4391 O O . VAL B 1 288 ? -27.543 -125.265 39.205 1.00 16.64 288 VAL B O 1
ATOM 4395 N N . GLU B 1 289 ? -26.823 -127.141 38.190 1.00 16.58 289 GLU B N 1
ATOM 4396 C CA . GLU B 1 289 ? -25.421 -126.840 38.461 1.00 19.80 289 GLU B CA 1
ATOM 4397 C C . GLU B 1 289 ? -24.965 -125.568 37.754 1.00 17.67 289 GLU B C 1
ATOM 4398 O O . GLU B 1 289 ? -24.219 -124.775 38.321 1.00 19.17 289 GLU B O 1
ATOM 4404 N N . ALA B 1 290 ? -25.413 -125.374 36.520 1.00 18.22 290 ALA B N 1
ATOM 4405 C CA . ALA B 1 290 ? -25.033 -124.192 35.751 1.00 18.66 290 ALA B CA 1
ATOM 4406 C C . ALA B 1 290 ? -25.620 -122.921 36.358 1.00 18.72 290 ALA B C 1
ATOM 4407 O O . ALA B 1 290 ? -25.013 -121.850 36.287 1.00 19.75 290 ALA B O 1
ATOM 4409 N N . THR B 1 291 ? -26.796 -123.043 36.965 1.00 17.20 291 THR B N 1
ATOM 4410 C CA . THR B 1 291 ? -27.451 -121.900 37.582 1.00 15.68 291 THR B CA 1
ATOM 4411 C C . THR B 1 291 ? -26.745 -121.479 38.869 1.00 17.17 291 THR B C 1
ATOM 4412 O O . THR B 1 291 ? -26.686 -120.294 39.192 1.00 16.78 291 THR B O 1
ATOM 4416 N N . TYR B 1 292 ? -26.218 -122.452 39.606 1.00 18.91 292 TYR B N 1
ATOM 4417 C CA . TYR B 1 292 ? -25.505 -122.167 40.850 1.00 20.40 292 TYR B CA 1
ATOM 4418 C C . TYR B 1 292 ? -24.059 -121.756 40.569 1.00 19.73 292 TYR B C 1
ATOM 4419 O O . TYR B 1 292 ? -23.434 -121.061 41.371 1.00 20.64 292 TYR B O 1
ATOM 4428 N N . ASN B 1 293 ? -23.531 -122.183 39.428 1.00 18.21 293 ASN B N 1
ATOM 4429 C CA . ASN B 1 293 ? -22.154 -121.867 39.065 1.00 20.15 293 ASN B CA 1
ATOM 4430 C C . ASN B 1 293 ? -22.091 -121.143 37.716 1.00 20.18 293 ASN B C 1
ATOM 4431 O O . ASN B 1 293 ? -21.208 -121.406 36.898 1.00 19.26 293 ASN B O 1
ATOM 4436 N N . TYR B 1 294 ? -23.026 -120.220 37.501 1.00 19.10 294 TYR B N 1
ATOM 4437 C CA . TYR B 1 294 ? -23.108 -119.472 36.251 1.00 18.25 294 TYR B CA 1
ATOM 4438 C C . TYR B 1 294 ? -21.840 -118.701 35.892 1.00 18.59 294 TYR B C 1
ATOM 4439 O O . TYR B 1 294 ? -21.647 -118.327 34.741 1.00 16.90 294 TYR B O 1
ATOM 4448 N N . ASP B 1 295 ? -20.976 -118.474 36.876 1.00 19.47 295 ASP B N 1
ATOM 4449 C CA . ASP B 1 295 ? -19.729 -117.754 36.655 1.00 22.45 295 ASP B CA 1
ATOM 4450 C C . ASP B 1 295 ? -18.506 -118.680 36.530 1.00 21.33 295 ASP B C 1
ATOM 4451 O O . ASP B 1 295 ? -17.364 -118.220 36.598 1.00 19.67 295 ASP B O 1
ATOM 4456 N N . LYS B 1 296 ? -18.749 -119.975 36.333 1.00 19.60 296 LYS B N 1
ATOM 4457 C CA . LYS B 1 296 ? -17.669 -120.964 36.210 1.00 20.58 296 LYS B CA 1
ATOM 4458 C C . LYS B 1 296 ? -17.785 -121.751 34.906 1.00 20.04 296 LYS B C 1
ATOM 4459 O O . LYS B 1 296 ? -18.393 -122.825 34.864 1.00 19.12 296 LYS B O 1
ATOM 4465 N N . PRO B 1 297 ? -17.190 -121.230 33.823 1.00 20.26 297 PRO B N 1
ATOM 4466 C CA . PRO B 1 297 ? -17.231 -121.878 32.508 1.00 20.54 297 PRO B CA 1
ATOM 4467 C C . PRO B 1 297 ? -16.866 -123.365 32.486 1.00 20.42 297 PRO B C 1
ATOM 4468 O O . PRO B 1 297 ? -17.488 -124.147 31.765 1.00 20.07 297 PRO B O 1
ATOM 4472 N N . ASP B 1 298 ? -15.861 -123.755 33.262 1.00 20.46 298 ASP B N 1
ATOM 4473 C CA . ASP B 1 298 ? -15.441 -125.155 33.299 1.00 22.27 298 ASP B CA 1
ATOM 4474 C C . ASP B 1 298 ? -16.570 -126.067 33.772 1.00 20.53 298 ASP B C 1
ATOM 4475 O O . ASP B 1 298 ? -16.771 -127.150 33.224 1.00 21.92 298 ASP B O 1
ATOM 4480 N N . ILE B 1 299 ? -17.313 -125.625 34.782 1.00 17.88 299 ILE B N 1
ATOM 4481 C CA . ILE B 1 299 ? -18.419 -126.417 35.301 1.00 17.29 299 ILE B CA 1
ATOM 4482 C C . ILE B 1 299 ? -19.567 -126.456 34.291 1.00 15.63 299 ILE B C 1
ATOM 4483 O O . ILE B 1 299 ? -20.130 -127.519 34.013 1.00 15.28 299 ILE B O 1
ATOM 4488 N N . VAL B 1 300 ? -19.905 -125.298 33.735 1.00 14.58 300 VAL B N 1
ATOM 4489 C CA . VAL B 1 300 ? -20.971 -125.222 32.745 1.00 14.70 300 VAL B CA 1
ATOM 4490 C C . VAL B 1 300 ? -20.626 -126.137 31.568 1.00 15.45 300 VAL B C 1
ATOM 4491 O O . VAL B 1 300 ? -21.491 -126.829 31.037 1.00 15.85 300 VAL B O 1
ATOM 4495 N N . ALA B 1 301 ? -19.355 -126.139 31.177 1.00 15.14 301 ALA B N 1
ATOM 4496 C CA . ALA B 1 301 ? -18.882 -126.957 30.063 1.00 17.13 301 ALA B CA 1
ATOM 4497 C C . ALA B 1 301 ? -18.958 -128.449 30.367 1.00 18.73 301 ALA B C 1
ATOM 4498 O O . ALA B 1 301 ? -19.420 -129.241 29.542 1.00 18.68 301 ALA B O 1
ATOM 4500 N N . GLU B 1 302 ? -18.492 -128.829 31.552 1.00 19.71 302 GLU B N 1
ATOM 4501 C CA . GLU B 1 302 ? -18.501 -130.224 31.951 1.00 20.36 302 GLU B CA 1
ATOM 4502 C C . GLU B 1 302 ? -19.911 -130.802 32.026 1.00 20.52 302 GLU B C 1
ATOM 4503 O O . GLU B 1 302 ? -20.148 -131.914 31.558 1.00 19.82 302 GLU B O 1
ATOM 4509 N N . VAL B 1 303 ? -20.852 -130.058 32.603 1.00 19.94 303 VAL B N 1
ATOM 4510 C CA . VAL B 1 303 ? -22.212 -130.576 32.715 1.00 19.41 303 VAL B CA 1
ATOM 4511 C C . VAL B 1 303 ? -22.948 -130.591 31.382 1.00 20.40 303 VAL B C 1
ATOM 4512 O O . VAL B 1 303 ? -23.955 -131.274 31.242 1.00 20.23 303 VAL B O 1
ATOM 4516 N N . SER B 1 304 ? -22.449 -129.842 30.403 1.00 22.32 304 SER B N 1
ATOM 4517 C CA . SER B 1 304 ? -23.085 -129.807 29.086 1.00 23.28 304 SER B CA 1
ATOM 4518 C C . SER B 1 304 ? -22.555 -130.943 28.221 1.00 23.92 304 SER B C 1
ATOM 4519 O O . SER B 1 304 ? -23.127 -131.275 27.187 1.00 25.06 304 SER B O 1
ATOM 4522 N N . LYS B 1 305 ? -21.456 -131.537 28.665 1.00 25.43 305 LYS B N 1
ATOM 4523 C CA . LYS B 1 305 ? -20.802 -132.625 27.946 1.00 27.96 305 LYS B CA 1
ATOM 4524 C C . LYS B 1 305 ? -21.632 -133.916 27.919 1.00 29.06 305 LYS B C 1
ATOM 4525 O O . LYS B 1 305 ? -22.071 -134.402 28.961 1.00 29.62 305 LYS B O 1
ATOM 4531 N N . ASN B 1 306 ? -21.846 -134.463 26.723 1.00 29.76 306 ASN B N 1
ATOM 4532 C CA . ASN B 1 306 ? -22.606 -135.705 26.552 1.00 31.39 306 ASN B CA 1
ATOM 4533 C C . ASN B 1 306 ? -23.988 -135.639 27.173 1.00 33.39 306 ASN B C 1
ATOM 4534 O O . ASN B 1 306 ? -24.484 -136.631 27.705 1.00 34.66 306 ASN B O 1
ATOM 4539 N N . LEU B 1 307 ? -24.611 -134.472 27.091 1.00 35.02 307 LEU B N 1
ATOM 4540 C CA . LEU B 1 307 ? -25.930 -134.262 27.671 1.00 35.21 307 LEU B CA 1
ATOM 4541 C C . LEU B 1 307 ? -27.044 -134.889 26.841 1.00 37.15 307 LEU B C 1
ATOM 4542 O O . LEU B 1 307 ? -28.148 -135.120 27.339 1.00 37.39 307 LEU B O 1
ATOM 4547 N N . GLY B 1 308 ? -26.755 -135.162 25.575 1.00 38.03 308 GLY B N 1
ATO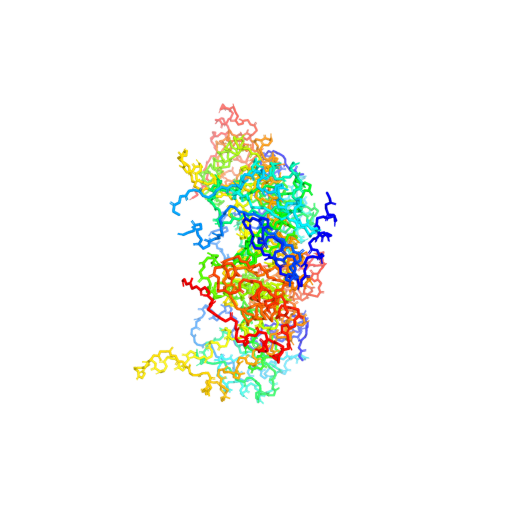M 4548 C CA . GLY B 1 308 ? -27.760 -135.757 24.716 1.00 41.31 308 GLY B CA 1
ATOM 4549 C C . GLY B 1 308 ? -28.613 -134.722 24.003 1.00 43.19 308 GLY B C 1
ATOM 4550 O O . GLY B 1 308 ? -28.387 -133.518 24.138 1.00 43.23 308 GLY B O 1
ATOM 4551 N N . GLU B 1 309 ? -29.599 -135.199 23.250 1.00 43.87 309 GLU B N 1
ATOM 4552 C CA . GLU B 1 309 ? -30.501 -134.338 22.489 1.00 46.22 309 GLU B CA 1
ATOM 4553 C C . GLU B 1 309 ? -31.290 -133.360 23.371 1.00 45.63 309 GLU B C 1
ATOM 4554 O O . GLU B 1 309 ? -31.792 -133.729 24.435 1.00 44.75 309 GLU B O 1
ATOM 4560 N N . ALA B 1 310 ? -31.389 -132.111 22.922 1.00 45.14 310 ALA B N 1
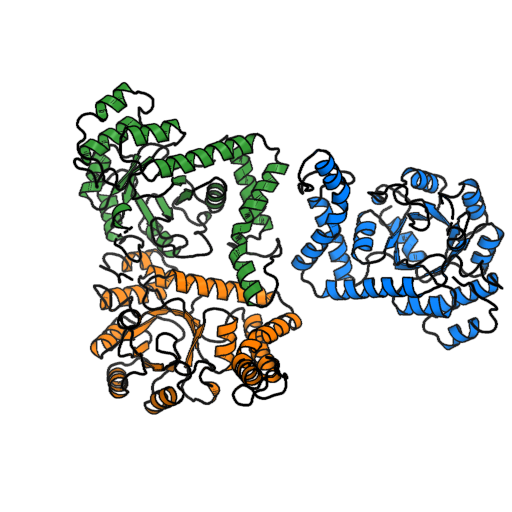ATOM 4561 C CA . ALA B 1 310 ? -32.133 -131.082 23.646 1.00 45.25 310 ALA B CA 1
ATOM 4562 C C . ALA B 1 310 ? -33.471 -130.882 22.935 1.00 45.30 310 ALA B C 1
ATOM 4563 O O . ALA B 1 310 ? -33.657 -131.365 21.817 1.00 44.92 310 ALA B O 1
ATOM 4565 N N . MET B 1 311 ? -34.400 -130.174 23.573 1.00 46.39 311 MET B N 1
ATOM 4566 C CA . MET B 1 311 ? -35.706 -129.940 22.963 1.00 47.49 311 MET B CA 1
ATOM 4567 C C . MET B 1 311 ? -35.545 -129.213 21.629 1.00 48.13 311 MET B C 1
ATOM 4568 O O . MET B 1 311 ? -34.683 -128.344 21.483 1.00 47.15 311 MET B O 1
ATOM 4573 N N . LYS B 1 312 ? -36.379 -129.573 20.660 1.00 50.10 312 LYS B N 1
ATOM 4574 C CA . LYS B 1 312 ? -36.324 -128.967 19.333 1.00 52.15 312 LYS B CA 1
ATOM 4575 C C . LYS B 1 312 ? -36.696 -127.483 19.346 1.00 52.37 312 LYS B C 1
ATOM 4576 O O . LYS B 1 312 ? -35.825 -126.616 19.263 1.00 51.94 312 LYS B O 1
ATOM 4582 N N . GLY B 1 313 ? -37.993 -127.205 19.440 1.00 52.98 313 GLY B N 1
ATOM 4583 C CA . GLY B 1 313 ? -38.474 -125.833 19.464 1.00 52.97 313 GLY B CA 1
ATOM 4584 C C . GLY B 1 313 ? -38.510 -125.159 18.103 1.00 52.69 313 GLY B C 1
ATOM 4585 O O . GLY B 1 313 ? -38.394 -123.914 18.047 1.00 52.59 313 GLY B O 1
ATOM 4586 N N . MET C 1 15 ? -4.098 -117.930 14.938 1.00 30.37 15 MET C N 1
ATOM 4587 C CA . MET C 1 15 ? -5.235 -117.742 13.984 1.00 31.93 15 MET C CA 1
ATOM 4588 C C . MET C 1 15 ? -4.819 -118.045 12.542 1.00 30.55 15 MET C C 1
ATOM 4589 O O . MET C 1 15 ? -3.658 -117.870 12.164 1.00 30.83 15 MET C O 1
ATOM 4591 N N . VAL C 1 16 ? -5.775 -118.504 11.742 1.00 29.66 16 VAL C N 1
ATOM 4592 C CA . VAL C 1 16 ? -5.506 -118.834 10.346 1.00 28.57 16 VAL C CA 1
ATOM 4593 C C . VAL C 1 16 ? -5.464 -117.562 9.504 1.00 27.74 16 VAL C C 1
ATOM 4594 O O . VAL C 1 16 ? -6.251 -116.642 9.717 1.00 26.18 16 VAL C O 1
ATOM 4598 N N . LYS C 1 17 ? -4.533 -117.516 8.556 1.00 27.58 17 LYS C N 1
ATOM 4599 C CA . LYS C 1 17 ? -4.364 -116.352 7.696 1.00 27.73 17 LYS C CA 1
ATOM 4600 C C . LYS C 1 17 ? -4.688 -116.632 6.232 1.00 26.41 17 LYS C C 1
ATOM 4601 O O . LYS C 1 17 ? -4.835 -115.705 5.437 1.00 25.81 17 LYS C O 1
ATOM 4607 N N . HIS C 1 18 ? -4.790 -117.907 5.876 1.00 23.99 18 HIS C N 1
ATOM 4608 C CA . HIS C 1 18 ? -5.081 -118.286 4.500 1.00 22.40 18 HIS C CA 1
ATOM 4609 C C . HIS C 1 18 ? -5.566 -119.720 4.435 1.00 19.63 18 HIS C C 1
ATOM 4610 O O . HIS C 1 18 ? -5.626 -120.402 5.449 1.00 20.04 18 HIS C O 1
ATOM 4617 N N . GLY C 1 19 ? -5.913 -120.173 3.235 1.00 17.65 19 GLY C N 1
ATOM 4618 C CA . GLY C 1 19 ? -6.365 -121.539 3.076 1.00 16.78 19 GLY C CA 1
ATOM 4619 C C . GLY C 1 19 ? -7.864 -121.747 3.105 1.00 17.97 19 GLY C C 1
ATOM 4620 O O . GLY C 1 19 ? -8.649 -120.808 2.953 1.00 16.69 19 GLY C O 1
ATOM 4621 N N . VAL C 1 20 ? -8.261 -122.997 3.308 1.00 18.05 20 VAL C N 1
ATOM 4622 C CA . VAL C 1 20 ? -9.668 -123.361 3.337 1.00 17.72 20 VAL C CA 1
ATOM 4623 C C . VAL C 1 20 ? -10.097 -123.912 4.690 1.00 19.60 20 VAL C C 1
ATOM 4624 O O . VAL C 1 20 ? -9.466 -124.826 5.219 1.00 20.43 20 VAL C O 1
ATOM 4628 N N . VAL C 1 21 ? -11.169 -123.351 5.244 1.00 19.60 21 VAL C N 1
ATOM 4629 C CA . VAL C 1 21 ? -11.709 -123.828 6.514 1.00 19.51 21 VAL C CA 1
ATOM 4630 C C . VAL C 1 21 ? -12.922 -124.673 6.145 1.00 19.92 21 VAL C C 1
ATOM 4631 O O . VAL C 1 21 ? -13.826 -124.196 5.461 1.00 18.69 21 VAL C O 1
ATOM 4635 N N . MET C 1 22 ? -12.952 -125.921 6.598 1.00 20.39 22 MET C N 1
ATOM 4636 C CA . MET C 1 22 ? -14.070 -126.794 6.268 1.00 22.03 22 MET C CA 1
ATOM 4637 C C . MET C 1 22 ? -14.940 -127.157 7.464 1.00 24.07 22 MET C C 1
ATOM 4638 O O . MET C 1 22 ? -14.439 -127.338 8.572 1.00 24.65 22 MET C O 1
ATOM 4643 N N . ASP C 1 23 ? -16.247 -127.257 7.229 1.00 24.81 23 ASP C N 1
ATOM 4644 C CA . ASP C 1 23 ? -17.192 -127.635 8.273 1.00 27.62 23 ASP C CA 1
ATOM 4645 C C . ASP C 1 23 ? -17.247 -129.159 8.321 1.00 28.91 23 ASP C C 1
ATOM 4646 O O . ASP C 1 23 ? -17.422 -129.818 7.292 1.00 28.77 23 ASP C O 1
ATOM 4651 N N . VAL C 1 24 ? -17.091 -129.712 9.519 1.00 28.39 24 VAL C N 1
ATOM 4652 C CA . VAL C 1 24 ? -17.120 -131.154 9.714 1.00 27.60 24 VAL C CA 1
ATOM 4653 C C . VAL C 1 24 ? -18.109 -131.486 10.826 1.00 29.04 24 VAL C C 1
ATOM 4654 O O . VAL C 1 24 ? -18.271 -130.707 11.767 1.00 27.39 24 VAL C O 1
ATOM 4658 N N . THR C 1 25 ? -18.767 -132.638 10.715 1.00 29.26 25 THR C N 1
ATOM 4659 C CA . THR C 1 25 ? -19.751 -133.054 11.708 1.00 30.49 25 THR C CA 1
ATOM 4660 C C . THR C 1 25 ? -19.359 -134.331 12.449 1.00 30.89 25 THR C C 1
ATOM 4661 O O . THR C 1 25 ? -20.130 -134.847 13.256 1.00 31.36 25 THR C O 1
ATOM 4665 N N . ASN C 1 26 ? -18.164 -134.841 12.171 1.00 31.58 26 ASN C N 1
ATOM 4666 C CA . ASN C 1 26 ? -17.682 -136.047 12.833 1.00 32.73 26 ASN C CA 1
ATOM 4667 C C . ASN C 1 26 ? -16.195 -136.268 12.578 1.00 32.94 26 ASN C C 1
ATOM 4668 O O . ASN C 1 26 ? -15.580 -135.571 11.768 1.00 31.50 26 ASN C O 1
ATOM 4673 N N . VAL C 1 27 ? -15.622 -137.241 13.276 1.00 32.89 27 VAL C N 1
ATOM 4674 C CA . VAL C 1 27 ? -14.201 -137.541 13.154 1.00 34.60 27 VAL C CA 1
ATOM 4675 C C . VAL C 1 27 ? -13.755 -137.937 11.752 1.00 33.81 27 VAL C C 1
ATOM 4676 O O . VAL C 1 27 ? -12.656 -137.582 11.327 1.00 35.19 27 VAL C O 1
ATOM 4680 N N . GLU C 1 28 ? -14.598 -138.664 11.029 1.00 33.58 28 GLU C N 1
ATOM 4681 C CA . GLU C 1 28 ? -14.237 -139.085 9.682 1.00 34.98 28 GLU C CA 1
ATOM 4682 C C . GLU C 1 28 ? -14.115 -137.883 8.746 1.00 33.33 28 GLU C C 1
ATOM 4683 O O . GLU C 1 28 ? -13.173 -137.795 7.955 1.00 32.83 28 GLU C O 1
ATOM 4689 N N . GLN C 1 29 ? -15.065 -136.958 8.840 1.00 31.00 29 GLN C N 1
ATOM 4690 C CA . GLN C 1 29 ? -15.044 -135.773 7.991 1.00 30.31 29 GLN C CA 1
ATOM 4691 C C . GLN C 1 29 ? -13.877 -134.854 8.329 1.00 29.26 29 GLN C C 1
ATOM 4692 O O . GLN C 1 29 ? -13.262 -134.272 7.436 1.00 30.07 29 GLN C O 1
ATOM 4698 N N . ALA C 1 30 ? -13.564 -134.731 9.616 1.00 27.93 30 ALA C N 1
ATOM 4699 C CA . ALA C 1 30 ? -12.456 -1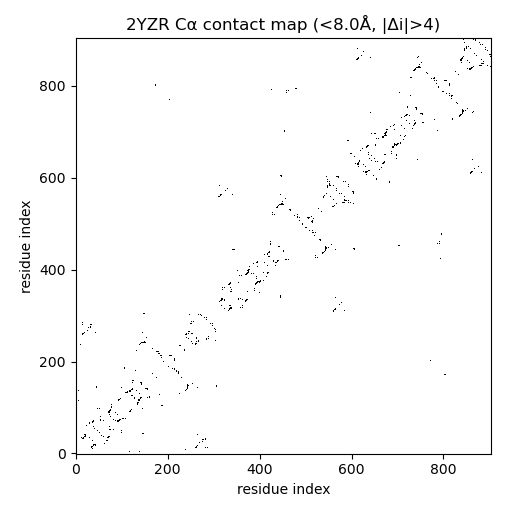33.882 10.040 1.00 26.58 30 ALA C CA 1
ATOM 4700 C C . ALA C 1 30 ? -11.147 -134.425 9.475 1.00 26.26 30 ALA C C 1
ATOM 4701 O O . ALA C 1 30 ? -10.315 -133.667 8.980 1.00 25.83 30 ALA C O 1
ATOM 4703 N N . GLN C 1 31 ? -10.971 -135.741 9.558 1.00 26.38 31 GLN C N 1
ATOM 4704 C CA . GLN C 1 31 ? -9.764 -136.384 9.047 1.00 27.03 31 GLN C CA 1
ATOM 4705 C C . GLN C 1 31 ? -9.678 -136.219 7.538 1.00 26.71 31 GLN C C 1
ATOM 4706 O O . GLN C 1 31 ? -8.592 -136.036 6.990 1.00 26.33 31 GLN C O 1
ATOM 4712 N N . ILE C 1 32 ? -10.826 -136.289 6.869 1.00 26.27 32 ILE C N 1
ATOM 4713 C CA . ILE C 1 32 ? -10.868 -136.102 5.426 1.00 26.88 32 ILE C CA 1
ATOM 4714 C C . ILE C 1 32 ? -10.455 -134.654 5.146 1.00 26.19 32 ILE C C 1
ATOM 4715 O O . ILE C 1 32 ? -9.640 -134.389 4.260 1.00 27.33 32 ILE C O 1
ATOM 4720 N N . ALA C 1 33 ? -11.008 -133.722 5.916 1.00 24.13 33 ALA C N 1
ATOM 4721 C CA . ALA C 1 33 ? -10.691 -132.305 5.746 1.00 24.10 33 ALA C CA 1
ATOM 4722 C C . ALA C 1 33 ? -9.194 -132.066 5.892 1.00 24.88 33 ALA C C 1
ATOM 4723 O O . ALA C 1 33 ? -8.582 -131.375 5.072 1.00 23.14 33 ALA C O 1
ATOM 4725 N N . GLU C 1 34 ? -8.608 -132.644 6.938 1.00 26.68 34 GLU C N 1
ATOM 4726 C CA . GLU C 1 34 ? -7.177 -132.502 7.191 1.00 28.20 34 GLU C CA 1
ATOM 4727 C C . GLU C 1 34 ? -6.377 -133.179 6.084 1.00 29.05 34 GLU C C 1
ATOM 4728 O O . GLU C 1 34 ? -5.313 -132.699 5.683 1.00 28.54 34 GLU C O 1
ATOM 4734 N N . GLU C 1 35 ? -6.897 -134.300 5.595 1.00 29.63 35 GLU C N 1
ATOM 4735 C CA . GLU C 1 35 ? -6.245 -135.048 4.527 1.00 31.84 35 GLU C CA 1
ATOM 4736 C C . GLU C 1 35 ? -6.276 -134.234 3.233 1.00 29.37 35 GLU C C 1
ATOM 4737 O O . GLU C 1 35 ? -5.307 -134.211 2.475 1.00 28.91 35 GLU C O 1
ATOM 4743 N N . ALA C 1 36 ? -7.394 -133.558 2.999 1.00 26.33 36 ALA C N 1
ATOM 4744 C CA . ALA C 1 36 ? -7.570 -132.749 1.800 1.00 24.58 36 ALA C CA 1
ATOM 4745 C C . ALA C 1 36 ? -6.700 -131.496 1.792 1.00 23.74 36 ALA C C 1
ATOM 4746 O O . ALA C 1 36 ? -6.513 -130.876 0.746 1.00 26.54 36 ALA C O 1
ATOM 4748 N N . GLY C 1 37 ? -6.177 -131.118 2.954 1.00 21.58 37 GLY C N 1
ATOM 4749 C CA . GLY C 1 37 ? -5.332 -129.939 3.021 1.00 18.55 37 GLY C CA 1
ATOM 4750 C C . GLY C 1 37 ? -5.976 -128.708 3.644 1.00 18.19 37 GLY C C 1
ATOM 4751 O O . GLY C 1 37 ? -5.460 -127.600 3.501 1.00 17.49 37 GLY C O 1
ATOM 4752 N N . ALA C 1 38 ? -7.099 -128.883 4.333 1.00 17.26 38 ALA C N 1
ATOM 4753 C CA . ALA C 1 38 ? -7.767 -127.750 4.973 1.00 17.95 38 ALA C CA 1
ATOM 4754 C C . ALA C 1 38 ? -6.802 -127.080 5.948 1.00 17.29 38 ALA C C 1
ATOM 4755 O O . ALA C 1 38 ? -5.914 -127.736 6.487 1.00 18.43 38 ALA C O 1
ATOM 4757 N N . VAL C 1 39 ? -6.959 -125.775 6.163 1.00 16.96 39 VAL C N 1
ATOM 4758 C CA . VAL C 1 39 ? -6.090 -125.066 7.097 1.00 15.20 39 VAL C CA 1
ATOM 4759 C C . VAL C 1 39 ? -6.668 -125.187 8.508 1.00 15.95 39 VAL C C 1
ATOM 4760 O O . VAL C 1 39 ? -5.957 -125.028 9.501 1.00 17.14 39 VAL C O 1
ATOM 4764 N N . ALA C 1 40 ? -7.960 -125.488 8.582 1.00 16.60 40 ALA C N 1
ATOM 4765 C CA . ALA C 1 40 ? -8.660 -125.643 9.857 1.00 17.19 40 ALA C CA 1
ATOM 4766 C C . ALA C 1 40 ? -10.033 -126.227 9.589 1.00 18.17 40 ALA C C 1
ATOM 4767 O O . ALA C 1 40 ? -10.485 -126.269 8.442 1.00 17.62 40 ALA C O 1
ATOM 4769 N N . VAL C 1 41 ? -10.694 -126.690 10.644 1.00 18.27 41 VAL C N 1
ATOM 4770 C CA . VAL C 1 41 ? -12.027 -127.244 10.495 1.00 17.62 41 VAL C CA 1
ATOM 4771 C C . VAL C 1 41 ? -13.000 -126.553 11.436 1.00 19.36 41 VAL C C 1
ATOM 4772 O O . VAL C 1 41 ? -12.610 -125.995 12.464 1.00 16.42 41 VAL C O 1
ATOM 4776 N N . MET C 1 42 ? -14.271 -126.587 11.059 1.00 20.23 42 MET C N 1
ATOM 4777 C CA . MET C 1 42 ? -15.338 -125.987 11.845 1.00 23.65 42 MET C CA 1
ATOM 4778 C C . MET C 1 42 ? -16.175 -127.148 12.369 1.00 24.09 42 MET C C 1
ATOM 4779 O O . MET C 1 42 ? -16.826 -127.849 11.594 1.00 22.46 42 MET C O 1
ATOM 4784 N N . ALA C 1 43 ? -16.142 -127.361 13.680 1.00 24.78 43 ALA C N 1
ATOM 4785 C CA . ALA C 1 43 ? -16.895 -128.451 14.285 1.00 27.89 43 ALA C CA 1
ATOM 4786 C C . ALA C 1 43 ? -18.328 -128.052 14.606 1.00 29.38 43 ALA C C 1
ATOM 4787 O O . ALA C 1 43 ? -18.566 -127.087 15.333 1.00 30.17 43 ALA C O 1
ATOM 4789 N N . LEU C 1 44 ? -19.277 -128.793 14.044 1.00 31.90 44 LEU C N 1
ATOM 4790 C CA . LEU C 1 44 ? -20.694 -128.547 14.282 1.00 36.61 44 LEU C CA 1
ATOM 4791 C C . LEU C 1 44 ? -21.477 -129.844 14.080 1.00 38.80 44 LEU C C 1
ATOM 4792 O O . LEU C 1 44 ? -21.006 -130.759 13.405 1.00 38.22 44 LEU C O 1
ATOM 4797 N N . GLU C 1 45 ? -22.662 -129.929 14.679 1.00 42.41 45 GLU C N 1
ATOM 4798 C CA . GLU C 1 45 ? -23.482 -131.132 14.572 1.00 46.79 45 GLU C CA 1
ATOM 4799 C C . GLU C 1 45 ? -24.207 -131.261 13.235 1.00 49.53 45 GLU C C 1
ATOM 4800 O O . GLU C 1 45 ? -24.496 -132.372 12.792 1.00 50.96 45 GLU C O 1
ATOM 4806 N N . ARG C 1 46 ? -24.502 -130.132 12.594 1.00 52.67 46 ARG C N 1
ATOM 4807 C CA . ARG C 1 46 ? -25.187 -130.143 11.299 1.00 54.93 46 ARG C CA 1
ATOM 4808 C C . ARG C 1 46 ? -24.746 -128.971 10.421 1.00 55.91 46 ARG C C 1
ATOM 4809 O O . ARG C 1 46 ? -24.798 -127.818 10.853 1.00 56.53 46 ARG C O 1
ATOM 4817 N N . VAL C 1 47 ? -24.314 -129.266 9.193 1.00 56.01 47 VAL C N 1
ATOM 4818 C CA . VAL C 1 47 ? -23.873 -128.222 8.265 1.00 55.70 47 VAL C CA 1
ATOM 4819 C C . VAL C 1 47 ? -25.022 -127.257 7.959 1.00 55.57 47 VAL C C 1
ATOM 4820 O O . VAL C 1 47 ? -26.193 -127.624 8.068 1.00 54.03 47 VAL C O 1
ATOM 4824 N N . PRO C 1 48 ? -24.697 -126.009 7.569 1.00 55.80 48 PRO C N 1
ATOM 4825 C CA . PRO C 1 48 ? -25.669 -124.957 7.243 1.00 55.93 48 PRO C CA 1
ATOM 4826 C C . PRO C 1 48 ? -26.865 -125.399 6.396 1.00 56.89 48 PRO C C 1
ATOM 4827 O O . PRO C 1 48 ? -28.012 -125.071 6.714 1.00 56.15 48 PRO C O 1
ATOM 4831 N N . ALA C 1 49 ? -26.594 -126.138 5.322 1.00 57.14 49 ALA C N 1
ATOM 4832 C CA . ALA C 1 49 ? -27.645 -126.620 4.427 1.00 58.38 49 ALA C CA 1
ATOM 4833 C C . ALA C 1 49 ? -28.758 -127.365 5.171 1.00 58.58 49 ALA C C 1
ATOM 4834 O O . ALA C 1 49 ? -29.943 -127.142 4.914 1.00 57.79 49 ALA C O 1
ATOM 4836 N N . ASP C 1 50 ? -28.373 -128.247 6.090 1.00 59.46 50 ASP C N 1
ATOM 4837 C CA . ASP C 1 50 ? -29.342 -129.019 6.864 1.00 60.51 50 ASP C CA 1
ATOM 4838 C C . ASP C 1 50 ? -29.963 -128.189 7.986 1.00 60.55 50 ASP C C 1
ATOM 4839 O O . ASP C 1 50 ? -31.121 -128.393 8.349 1.00 60.17 50 ASP C O 1
ATOM 4844 N N . ILE C 1 51 ? -29.187 -127.256 8.533 1.00 61.05 51 ILE C N 1
ATOM 4845 C CA . ILE C 1 51 ? -29.668 -126.400 9.613 1.00 61.96 51 ILE C CA 1
ATOM 4846 C C . ILE C 1 51 ? -30.930 -125.656 9.192 1.00 63.00 51 ILE C C 1
ATOM 4847 O O . ILE C 1 51 ? -31.846 -125.462 9.994 1.00 62.90 51 ILE C O 1
ATOM 4852 N N . ARG C 1 52 ? -30.973 -125.249 7.927 1.00 64.18 52 ARG C N 1
ATOM 4853 C CA . ARG C 1 52 ? -32.116 -124.521 7.394 1.00 65.68 52 ARG C CA 1
ATOM 4854 C C . ARG C 1 52 ? -33.114 -125.458 6.724 1.00 65.69 52 ARG C C 1
ATOM 4855 O O . ARG C 1 52 ? -34.321 -125.352 6.943 1.00 66.08 52 ARG C O 1
ATOM 4863 N N . ALA C 1 54 ? -34.786 -127.782 7.290 1.00 56.91 54 ALA C N 1
ATOM 4864 C CA . ALA C 1 54 ? -35.376 -128.421 8.458 1.00 56.75 54 ALA C CA 1
ATOM 4865 C C . ALA C 1 54 ? -34.548 -128.145 9.709 1.00 56.02 54 ALA C C 1
ATOM 4866 O O . ALA C 1 54 ? -33.335 -128.354 9.723 1.00 55.58 54 ALA C O 1
ATOM 4868 N N . GLY C 1 55 ? -35.212 -127.673 10.760 1.00 54.77 55 GLY C N 1
ATOM 4869 C CA . GLY C 1 55 ? -34.515 -127.381 11.998 1.00 52.81 55 GLY C CA 1
ATOM 4870 C C . GLY C 1 55 ? -35.091 -126.188 12.737 1.00 50.71 55 GLY C C 1
ATOM 4871 O O . GLY C 1 55 ? -35.257 -125.111 12.163 1.00 52.06 55 GLY C O 1
ATOM 4872 N N . GLY C 1 56 ? -35.403 -126.385 14.013 1.00 47.56 56 GLY C N 1
ATOM 4873 C CA . GLY C 1 56 ? -35.948 -125.307 14.816 1.00 42.87 56 GLY C CA 1
ATOM 4874 C C . GLY C 1 56 ? -34.853 -124.387 15.329 1.00 39.43 56 GLY C C 1
ATOM 4875 O O . GLY C 1 56 ? -34.343 -123.545 14.589 1.00 38.81 56 GLY C O 1
ATOM 4876 N N . VAL C 1 57 ? -34.479 -124.552 16.593 1.00 35.16 57 VAL C N 1
ATOM 4877 C CA . VAL C 1 57 ? -33.443 -123.717 17.190 1.00 30.95 57 VAL C CA 1
ATOM 4878 C C . VAL C 1 57 ? -32.066 -124.363 17.077 1.00 29.25 57 VAL C C 1
ATOM 4879 O O . VAL C 1 57 ? -31.839 -125.463 17.585 1.00 30.46 57 VAL C O 1
ATOM 4883 N N . ALA C 1 58 ? -31.149 -123.675 16.405 1.00 25.42 58 ALA C N 1
ATOM 4884 C CA . ALA C 1 58 ? -29.790 -124.175 16.225 1.00 23.06 58 ALA C CA 1
ATOM 4885 C C . ALA C 1 58 ? -28.903 -123.561 17.299 1.00 22.21 58 ALA C C 1
ATOM 4886 O O . ALA C 1 58 ? -28.795 -122.337 17.399 1.00 20.56 58 ALA C O 1
ATOM 4888 N N . ARG C 1 59 ? -28.271 -124.417 18.098 1.00 21.52 59 ARG C N 1
ATOM 4889 C CA . ARG C 1 59 ? -27.415 -123.965 19.187 1.00 20.52 59 ARG C CA 1
ATOM 4890 C C . ARG C 1 59 ? -25.978 -124.465 19.075 1.00 20.45 59 ARG C C 1
ATOM 4891 O O . ARG C 1 59 ? -25.604 -125.153 18.120 1.00 19.27 59 ARG C O 1
ATOM 4899 N N . MET C 1 60 ? -25.177 -124.093 20.068 1.00 19.33 60 MET C N 1
ATOM 4900 C CA . MET C 1 60 ? -23.790 -124.519 20.150 1.00 21.17 60 MET C CA 1
ATOM 4901 C C . MET C 1 60 ? -23.812 -126.047 20.151 1.00 21.00 60 MET C C 1
ATOM 4902 O O . MET C 1 60 ? -24.748 -126.658 20.666 1.00 20.35 60 MET C O 1
ATOM 4907 N N . SER C 1 61 ? -22.797 -126.663 19.559 1.00 21.33 61 SER C N 1
ATOM 4908 C CA . SER C 1 61 ? -22.739 -128.115 19.510 1.00 20.89 61 SER C CA 1
ATOM 4909 C C . SER C 1 61 ? -22.308 -128.669 20.860 1.00 21.09 61 SER C C 1
ATOM 4910 O O . SER C 1 61 ? -21.737 -127.951 21.681 1.00 20.29 61 SER C O 1
ATOM 4913 N N . ASP C 1 62 ? -22.598 -129.945 21.083 1.00 21.47 62 ASP C N 1
ATOM 4914 C CA . ASP C 1 62 ? -22.232 -130.622 22.320 1.00 21.87 62 ASP C CA 1
ATOM 4915 C C . ASP C 1 62 ? -20.709 -130.588 22.436 1.00 20.37 62 ASP C C 1
ATOM 4916 O O . ASP C 1 62 ? -20.001 -130.973 21.510 1.00 21.03 62 ASP C O 1
ATOM 4921 N N . PRO C 1 63 ? -20.189 -130.109 23.575 1.00 20.36 63 PRO C N 1
ATOM 4922 C CA . PRO C 1 63 ? -18.747 -130.017 23.822 1.00 20.76 63 PRO C CA 1
ATOM 4923 C C . PRO C 1 63 ? -18.003 -131.325 23.593 1.00 21.98 63 PRO C C 1
ATOM 4924 O O . PRO C 1 63 ? -16.830 -131.317 23.218 1.00 22.94 63 PRO C O 1
ATOM 4928 N N . ALA C 1 64 ? -18.682 -132.445 23.832 1.00 21.44 64 ALA C N 1
ATOM 4929 C CA . ALA C 1 64 ? -18.075 -133.757 23.654 1.00 22.11 64 ALA C CA 1
ATOM 4930 C C . ALA C 1 64 ? -17.732 -134.009 22.189 1.00 22.94 64 ALA C C 1
ATOM 4931 O O . ALA C 1 64 ? -16.671 -134.559 21.879 1.00 23.46 64 ALA C O 1
ATOM 4933 N N . LEU C 1 65 ? -18.633 -133.618 21.290 1.00 22.25 65 LEU C N 1
ATOM 4934 C CA . LEU C 1 65 ? -18.400 -133.798 19.858 1.00 23.40 65 LEU C CA 1
ATOM 4935 C C . LEU C 1 65 ? -17.235 -132.916 19.401 1.00 22.40 65 LEU C C 1
ATOM 4936 O O . LEU C 1 65 ? -16.400 -133.337 18.601 1.00 21.09 65 LEU C O 1
ATOM 4941 N N . ILE C 1 66 ? -17.179 -131.692 19.914 1.00 21.73 66 ILE C N 1
ATOM 4942 C CA . ILE C 1 66 ? -16.109 -130.777 19.536 1.00 21.15 66 ILE C CA 1
ATOM 4943 C C . ILE C 1 66 ? -14.759 -131.291 20.022 1.00 22.59 66 ILE C C 1
ATOM 4944 O O . ILE C 1 66 ? -13.762 -131.204 19.303 1.00 22.30 66 ILE C O 1
ATOM 4949 N N . GLU C 1 67 ? -14.726 -131.834 21.236 1.00 23.30 67 GLU C N 1
ATOM 4950 C CA . GLU C 1 67 ? -13.479 -132.358 21.786 1.00 25.43 67 GLU C CA 1
ATOM 4951 C C . GLU C 1 67 ? -12.968 -133.573 21.013 1.00 25.06 67 GLU C C 1
ATOM 4952 O O . GLU C 1 67 ? -11.760 -133.759 20.885 1.00 23.58 67 GLU C O 1
ATOM 4958 N N . GLU C 1 68 ? -13.880 -134.392 20.493 1.00 25.92 68 GLU C N 1
ATOM 4959 C CA . GLU C 1 68 ? -13.474 -135.561 19.718 1.00 28.57 68 GLU C CA 1
ATOM 4960 C C . GLU C 1 68 ? -12.816 -135.104 18.419 1.00 28.34 68 GLU C C 1
ATOM 4961 O O . GLU C 1 68 ? -11.815 -135.671 17.984 1.00 29.02 68 GLU C O 1
ATOM 4967 N N . ILE C 1 69 ? -13.383 -134.078 17.796 1.00 27.37 69 ILE C N 1
ATOM 4968 C CA . ILE C 1 69 ? -12.824 -133.565 16.555 1.00 27.14 69 ILE C CA 1
ATOM 4969 C C . ILE C 1 69 ? -11.460 -132.939 16.828 1.00 26.70 69 ILE C C 1
ATOM 4970 O O . ILE C 1 69 ? -10.535 -133.089 16.031 1.00 27.65 69 ILE C O 1
ATOM 4975 N N . MET C 1 70 ? -11.336 -132.254 17.961 1.00 25.30 70 MET C N 1
ATOM 4976 C CA . MET C 1 70 ? -10.074 -131.633 18.347 1.00 26.64 70 MET C CA 1
ATOM 4977 C C . MET C 1 70 ? -8.984 -132.700 18.489 1.00 27.93 70 MET C C 1
ATOM 4978 O O . MET C 1 70 ? -7.845 -132.492 18.077 1.00 26.67 70 MET C O 1
ATOM 4983 N N . ASP C 1 71 ? -9.338 -133.842 19.076 1.00 29.73 71 ASP C N 1
ATOM 4984 C CA . ASP C 1 71 ? -8.377 -134.926 19.267 1.00 32.57 71 ASP C CA 1
ATOM 4985 C C . ASP C 1 71 ? -8.044 -135.627 17.958 1.00 31.89 71 ASP C C 1
ATOM 4986 O O . ASP C 1 71 ? -6.923 -136.095 17.769 1.00 32.27 71 ASP C O 1
ATOM 4991 N N . ALA C 1 72 ? -9.019 -135.691 17.057 1.00 30.27 72 ALA C N 1
ATOM 4992 C CA . ALA C 1 72 ? -8.845 -136.364 15.772 1.00 29.54 72 ALA C CA 1
ATOM 4993 C C . ALA C 1 72 ? -7.900 -135.701 14.765 1.00 28.73 72 ALA C C 1
ATOM 4994 O O . ALA C 1 72 ? -7.352 -136.385 13.903 1.00 29.87 72 ALA C O 1
ATOM 4996 N N . VAL C 1 73 ? -7.699 -134.389 14.859 1.00 27.19 73 VAL C N 1
ATOM 4997 C CA . VAL C 1 73 ? -6.829 -133.709 13.901 1.00 25.78 73 VAL C CA 1
ATOM 4998 C C . VAL C 1 73 ? -5.759 -132.825 14.533 1.00 27.24 73 VAL C C 1
ATOM 4999 O O . VAL C 1 73 ? -5.842 -132.474 15.708 1.00 28.74 73 VAL C O 1
ATOM 5003 N N . SER C 1 74 ? -4.760 -132.460 13.733 1.00 27.34 74 SER C N 1
ATOM 5004 C CA . SER C 1 74 ? -3.657 -131.620 14.194 1.00 28.06 74 SER C CA 1
ATOM 5005 C C . SER C 1 74 ? -3.841 -130.147 13.841 1.00 26.77 74 SER C C 1
ATOM 5006 O O . SER C 1 74 ? -3.184 -129.277 14.417 1.00 27.53 74 SER C O 1
ATOM 5009 N N . ILE C 1 75 ? -4.724 -129.866 12.889 1.00 23.91 75 ILE C N 1
ATOM 5010 C CA . ILE C 1 75 ? -4.976 -128.487 12.485 1.00 22.25 75 ILE C CA 1
ATOM 5011 C C . ILE C 1 75 ? -5.953 -127.826 13.457 1.00 20.38 75 ILE C C 1
ATOM 5012 O O . ILE C 1 75 ? -6.598 -128.504 14.252 1.00 19.71 75 ILE C O 1
ATOM 5017 N N . PRO C 1 76 ? -6.065 -126.489 13.413 1.00 19.85 76 PRO C N 1
ATOM 5018 C CA . PRO C 1 76 ? -6.974 -125.755 14.305 1.00 18.88 76 PRO C CA 1
ATOM 5019 C C . PRO C 1 76 ? -8.446 -126.148 14.159 1.00 19.51 76 PRO C C 1
ATOM 5020 O O . PRO C 1 76 ? -8.906 -126.506 13.070 1.00 18.05 76 PRO C O 1
ATOM 5024 N N . VAL C 1 77 ? -9.177 -126.081 15.267 1.00 18.64 77 VAL C N 1
ATOM 5025 C CA . VAL C 1 77 ? -10.597 -126.414 15.280 1.00 19.38 77 VAL C CA 1
ATOM 5026 C C . VAL C 1 77 ? -11.420 -125.221 15.761 1.00 18.93 77 VAL C C 1
ATOM 5027 O O . VAL C 1 77 ? -11.109 -124.597 16.776 1.00 19.19 77 VAL C O 1
ATOM 5031 N N . MET C 1 78 ? -12.467 -124.902 15.013 1.00 18.24 78 MET C N 1
ATOM 5032 C CA . MET C 1 78 ? -13.346 -123.796 15.358 1.00 17.53 78 MET C CA 1
ATOM 5033 C C . MET C 1 78 ? -14.705 -124.356 15.733 1.00 15.93 78 MET C C 1
ATOM 5034 O O . MET C 1 78 ? -15.031 -125.489 15.384 1.00 15.01 78 MET C O 1
ATOM 5039 N N . ALA C 1 79 ? -15.496 -123.559 16.443 1.00 15.40 79 ALA C N 1
ATOM 5040 C CA . ALA C 1 79 ? -16.838 -123.973 16.835 1.00 15.06 79 ALA C CA 1
ATOM 5041 C C . ALA C 1 79 ? -17.745 -122.749 16.823 1.00 14.95 79 ALA C C 1
ATOM 5042 O O . ALA C 1 79 ? -17.297 -121.634 17.082 1.00 16.32 79 ALA C O 1
ATOM 5044 N N . LYS C 1 80 ? -19.017 -122.966 16.521 1.00 14.96 80 LYS C N 1
ATOM 5045 C CA . LYS C 1 80 ? -19.990 -121.887 16.463 1.00 16.53 80 LYS C CA 1
ATOM 5046 C C . LYS C 1 80 ? -20.737 -121.657 17.772 1.00 16.92 80 LYS C C 1
ATOM 5047 O O . LYS C 1 80 ? -20.958 -122.583 18.554 1.00 16.90 80 LYS C O 1
ATOM 5053 N N . CYS C 1 81 ? -21.115 -120.406 18.006 1.00 15.49 81 CYS C N 1
ATOM 5054 C CA . CYS C 1 81 ? -21.911 -120.060 19.172 1.00 16.61 81 CYS C CA 1
ATOM 5055 C C . CYS C 1 81 ? -22.929 -119.065 18.634 1.00 16.02 81 CYS C C 1
ATOM 5056 O O . CYS C 1 81 ? -22.674 -118.391 17.635 1.00 16.52 81 CYS C O 1
ATOM 5059 N N . ARG C 1 82 ? -24.088 -119.001 19.273 1.00 14.39 82 ARG C N 1
ATOM 5060 C CA . ARG C 1 82 ? -25.146 -118.097 18.851 1.00 13.99 82 ARG C CA 1
ATOM 5061 C C . ARG C 1 82 ? -24.769 -116.637 19.067 1.00 14.20 82 ARG C C 1
ATOM 5062 O O . ARG C 1 82 ? -23.967 -116.319 19.947 1.00 12.14 82 ARG C O 1
ATOM 5070 N N . ILE C 1 83 ? -25.337 -115.756 18.245 1.00 14.74 83 ILE C N 1
ATOM 5071 C CA . ILE C 1 83 ? -25.065 -114.324 18.347 1.00 14.41 83 ILE C CA 1
ATOM 5072 C C . ILE C 1 83 ? -25.455 -113.832 19.732 1.00 13.41 83 ILE C C 1
ATOM 5073 O O . ILE C 1 83 ? -26.585 -114.058 20.183 1.00 13.78 83 ILE C O 1
ATOM 5078 N N . GLY C 1 84 ? -24.519 -113.165 20.402 1.00 10.98 84 GLY C N 1
ATOM 5079 C CA . GLY C 1 84 ? -24.788 -112.635 21.728 1.00 9.93 84 GLY C CA 1
ATOM 5080 C C . GLY C 1 84 ? -24.797 -113.636 22.877 1.00 11.38 84 GLY C C 1
ATOM 5081 O O . GLY C 1 84 ? -24.970 -113.242 24.032 1.00 10.59 84 GLY C O 1
ATOM 5082 N N . HIS C 1 85 ? -24.597 -114.919 22.589 1.00 10.47 85 HIS C N 1
ATOM 5083 C CA . HIS C 1 85 ? -24.619 -115.922 23.654 1.00 11.50 85 HIS C CA 1
ATOM 5084 C C . HIS C 1 85 ? -23.261 -116.048 24.339 1.00 12.05 85 HIS C C 1
ATOM 5085 O O . HIS C 1 85 ? -22.463 -116.936 24.024 1.00 11.45 85 HIS C O 1
ATOM 5092 N N . THR C 1 86 ? -23.022 -115.153 25.291 1.00 12.03 86 THR C N 1
ATOM 5093 C CA . THR C 1 86 ? -21.766 -115.091 26.031 1.00 12.33 86 THR C CA 1
ATOM 5094 C C . THR C 1 86 ? -21.355 -116.380 26.742 1.00 12.80 86 THR C C 1
ATOM 5095 O O . THR C 1 86 ? -20.183 -116.761 26.713 1.00 13.89 86 THR C O 1
ATOM 5099 N N . THR C 1 87 ? -22.305 -117.051 27.383 1.00 10.33 87 THR C N 1
ATOM 5100 C CA . THR C 1 87 ? -21.970 -118.274 28.102 1.00 12.46 87 THR C CA 1
ATOM 5101 C C . THR C 1 87 ? -21.641 -119.438 27.180 1.00 12.59 87 THR C C 1
ATOM 5102 O O . THR C 1 87 ? -20.827 -120.285 27.526 1.00 12.14 87 THR C O 1
ATOM 5106 N N . GLU C 1 88 ? -22.262 -119.487 26.006 1.00 13.46 88 GLU C N 1
ATOM 5107 C CA . GLU C 1 88 ? -21.942 -120.546 25.057 1.00 12.82 88 GLU C CA 1
ATOM 5108 C C . GLU C 1 88 ? -20.496 -120.321 24.627 1.00 13.96 88 GLU C C 1
ATOM 5109 O O . GLU C 1 88 ? -19.722 -121.268 24.487 1.00 16.04 88 GLU C O 1
ATOM 5115 N N . ALA C 1 89 ? -20.137 -119.055 24.431 1.00 12.71 89 ALA C N 1
ATOM 5116 C CA . ALA C 1 89 ? -18.783 -118.697 24.022 1.00 12.66 89 ALA C CA 1
ATOM 5117 C C . ALA C 1 89 ? -17.778 -119.034 25.125 1.00 12.68 89 ALA C C 1
ATOM 5118 O O . ALA C 1 89 ? -16.709 -119.569 24.851 1.00 12.86 89 ALA C O 1
ATOM 5120 N N . LEU C 1 90 ? -18.118 -118.716 26.369 1.00 14.00 90 LEU C N 1
ATOM 5121 C CA . LEU C 1 90 ? -17.226 -119.016 27.484 1.00 14.29 90 LEU C CA 1
ATOM 5122 C C . LEU C 1 90 ? -16.993 -120.523 27.592 1.00 14.71 90 LEU C C 1
ATOM 5123 O O . LEU C 1 90 ? -15.918 -120.964 27.992 1.00 14.80 90 LEU C O 1
ATOM 5128 N N . VAL C 1 91 ? -17.997 -121.309 27.213 1.00 14.79 91 VAL C N 1
ATOM 5129 C CA . VAL C 1 91 ? -17.884 -122.760 27.255 1.00 15.25 91 VAL C CA 1
ATOM 5130 C C . VAL C 1 91 ? -16.883 -123.240 26.207 1.00 16.88 91 VAL C C 1
ATOM 5131 O O . VAL C 1 91 ? -16.001 -124.050 26.500 1.00 17.38 91 VAL C O 1
ATOM 5135 N N . LEU C 1 92 ? -17.019 -122.737 24.985 1.00 15.56 92 LEU C N 1
ATOM 5136 C CA . LEU C 1 92 ? -16.113 -123.133 23.915 1.00 15.26 92 LEU C CA 1
ATOM 5137 C C . LEU C 1 92 ? -14.693 -122.743 24.285 1.00 15.44 92 LEU C C 1
ATOM 5138 O O . LEU C 1 92 ? -13.739 -123.459 23.981 1.00 15.34 92 LEU C O 1
ATOM 5143 N N . GLU C 1 93 ? -14.555 -121.608 24.955 1.00 15.78 93 GLU C N 1
ATOM 5144 C CA . GLU C 1 93 ? -13.242 -121.142 25.369 1.00 17.88 93 GLU C CA 1
ATOM 5145 C C . GLU C 1 93 ? -12.670 -122.053 26.456 1.00 19.34 93 GLU C C 1
ATOM 5146 O O . GLU C 1 93 ? -11.470 -122.321 26.479 1.00 21.00 93 GLU C O 1
ATOM 5152 N N . ALA C 1 94 ? -13.533 -122.533 27.347 1.00 18.87 94 ALA C N 1
ATOM 5153 C CA . ALA C 1 94 ? -13.099 -123.407 28.435 1.00 20.05 94 ALA C CA 1
ATOM 5154 C C . ALA C 1 94 ? -12.622 -124.776 27.944 1.00 20.55 94 ALA C C 1
ATOM 5155 O O . ALA C 1 94 ? -11.653 -125.312 28.472 1.00 19.79 94 ALA C O 1
ATOM 5157 N N . ILE C 1 95 ? -13.294 -125.347 26.946 1.00 21.02 95 ILE C N 1
ATOM 5158 C CA . ILE C 1 95 ? -12.873 -126.648 26.435 1.00 21.15 95 ILE C CA 1
ATOM 5159 C C . ILE C 1 95 ? -11.668 -126.507 25.505 1.00 21.95 95 ILE C C 1
ATOM 5160 O O . ILE C 1 95 ? -11.103 -127.500 25.052 1.00 22.74 95 ILE C O 1
ATOM 5165 N N . GLY C 1 96 ? -11.290 -125.266 25.213 1.00 21.52 96 GLY C N 1
ATOM 5166 C CA . GLY C 1 96 ? -10.121 -125.024 24.386 1.00 21.54 96 GLY C CA 1
ATOM 5167 C C . GLY C 1 96 ? -10.185 -124.971 22.867 1.00 21.95 96 GLY C C 1
ATOM 5168 O O . GLY C 1 96 ? -9.220 -125.372 22.211 1.00 22.21 96 GLY C O 1
ATOM 5169 N N . VAL C 1 97 ? -11.278 -124.487 22.285 1.00 19.55 97 VAL C N 1
ATOM 5170 C CA . VAL C 1 97 ? -11.326 -124.399 20.828 1.00 17.88 97 VAL C CA 1
ATOM 5171 C C . VAL C 1 97 ? -10.335 -123.314 20.407 1.00 17.81 97 VAL C C 1
ATOM 5172 O O . VAL C 1 97 ? -10.029 -122.406 21.177 1.00 17.15 97 VAL C O 1
ATOM 5176 N N . ASP C 1 98 ? -9.837 -123.403 19.182 1.00 18.04 98 ASP C N 1
ATOM 5177 C CA . ASP C 1 98 ? -8.867 -122.430 18.700 1.00 19.44 98 ASP C CA 1
ATOM 5178 C C . ASP C 1 98 ? -9.491 -121.107 18.279 1.00 18.55 98 ASP C C 1
ATOM 5179 O O . ASP C 1 98 ? -8.868 -120.055 18.405 1.00 19.22 98 ASP C O 1
ATOM 5184 N N . MET C 1 99 ? -10.723 -121.156 17.790 1.00 18.46 99 MET C N 1
ATOM 5185 C CA . MET C 1 99 ? -11.410 -119.942 17.372 1.00 19.91 99 MET C CA 1
ATOM 5186 C C . MET C 1 99 ? -12.913 -120.120 17.487 1.00 18.07 99 MET C C 1
ATOM 5187 O O . MET C 1 99 ? -13.447 -121.181 17.177 1.00 16.78 99 MET C O 1
ATOM 5192 N N . ILE C 1 100 ? -13.589 -119.077 17.950 1.00 17.21 100 ILE C N 1
ATOM 5193 C CA . ILE C 1 100 ? -15.034 -119.122 18.107 1.00 16.46 100 ILE C CA 1
ATOM 5194 C C . ILE C 1 100 ? -15.697 -118.317 17.003 1.00 18.23 100 ILE C C 1
ATOM 5195 O O . ILE C 1 100 ? -15.297 -117.191 16.714 1.00 15.87 100 ILE C O 1
ATOM 5200 N N . ASP C 1 101 ? -16.715 -118.903 16.386 1.00 19.29 101 ASP C N 1
ATOM 5201 C CA . ASP C 1 101 ? -17.436 -118.226 15.325 1.00 19.91 101 ASP C CA 1
ATOM 5202 C C . ASP C 1 101 ? -18.833 -117.814 15.793 1.00 18.78 101 ASP C C 1
ATOM 5203 O O . ASP C 1 101 ? -19.729 -118.648 15.904 1.00 17.20 101 ASP C O 1
ATOM 5208 N N . GLU C 1 102 ? -19.000 -116.530 16.095 1.00 18.71 102 GLU C N 1
ATOM 5209 C CA . GLU C 1 102 ? -20.297 -116.006 16.511 1.00 19.74 102 GLU C CA 1
ATOM 5210 C C . GLU C 1 102 ? -21.019 -115.911 15.172 1.00 21.05 102 GLU C C 1
ATOM 5211 O O . GLU C 1 102 ? -20.861 -114.940 14.432 1.00 20.58 102 GLU C O 1
ATOM 5217 N N . SER C 1 103 ? -21.803 -116.938 14.862 1.00 23.86 103 SER C N 1
ATOM 5218 C CA . SER C 1 103 ? -22.473 -117.024 13.571 1.00 26.33 103 SER C CA 1
ATOM 5219 C C . SER C 1 103 ? -23.975 -116.812 13.509 1.00 26.30 103 SER C C 1
ATOM 5220 O O . SER C 1 103 ? -24.720 -117.188 14.415 1.00 25.23 103 SER C O 1
ATOM 5223 N N . GLU C 1 104 ? -24.407 -116.217 12.404 1.00 26.70 104 GLU C N 1
ATOM 5224 C CA . GLU C 1 104 ? -25.820 -115.974 12.165 1.00 28.18 104 GLU C CA 1
ATOM 5225 C C . GLU C 1 104 ? -26.445 -117.248 11.601 1.00 27.12 104 GLU C C 1
ATOM 5226 O O . GLU C 1 104 ? -27.641 -117.301 11.333 1.00 27.05 104 GLU C O 1
ATOM 5232 N N . VAL C 1 105 ? -25.623 -118.277 11.419 1.00 27.15 105 VAL C N 1
ATOM 5233 C CA . VAL C 1 105 ? -26.111 -119.556 10.917 1.00 28.60 105 VAL C CA 1
ATOM 5234 C C . VAL C 1 105 ? -26.963 -120.196 12.015 1.00 27.48 105 VAL C C 1
ATOM 5235 O O . VAL C 1 105 ? -27.944 -120.887 11.735 1.00 28.05 105 VAL C O 1
ATOM 5239 N N . LEU C 1 106 ? -26.577 -119.963 13.266 1.00 23.62 106 LEU C N 1
ATOM 5240 C CA . LEU C 1 106 ? -27.322 -120.496 14.398 1.00 22.39 106 LEU C CA 1
ATOM 5241 C C . LEU C 1 106 ? -28.383 -119.464 14.764 1.00 21.25 106 LEU C C 1
ATOM 5242 O O . LEU C 1 106 ? -28.339 -118.333 14.289 1.00 20.20 106 LEU C O 1
ATOM 5247 N N . THR C 1 107 ? -29.333 -119.856 15.604 1.00 20.73 107 THR C N 1
ATOM 5248 C CA . THR C 1 107 ? -30.407 -118.965 16.032 1.00 20.72 107 THR C CA 1
ATOM 5249 C C . THR C 1 107 ? -29.894 -117.884 16.990 1.00 20.98 107 THR C C 1
ATOM 5250 O O . THR C 1 107 ? -29.382 -118.190 18.066 1.00 21.44 107 THR C O 1
ATOM 5254 N N . GLN C 1 108 ? -30.042 -116.621 16.598 1.00 20.44 108 GLN C N 1
ATOM 5255 C CA . GLN C 1 108 ? -29.576 -115.501 17.415 1.00 20.37 108 GLN C CA 1
ATOM 5256 C C . GLN C 1 108 ? -30.118 -115.593 18.839 1.00 19.07 108 GLN C C 1
ATOM 5257 O O . GLN C 1 108 ? -31.293 -115.892 19.041 1.00 20.10 108 GLN C O 1
ATOM 5263 N N . ALA C 1 109 ? -29.256 -115.334 19.820 1.00 17.40 109 ALA C N 1
ATOM 5264 C CA . ALA C 1 109 ? -29.639 -115.405 21.228 1.00 17.59 109 ALA C CA 1
ATOM 5265 C C . ALA C 1 109 ? -29.939 -114.041 21.854 1.00 18.62 109 ALA C C 1
ATOM 5266 O O . ALA C 1 109 ? -30.777 -113.943 22.747 1.00 20.01 109 ALA C O 1
ATOM 5268 N N . ASP C 1 110 ? -29.244 -113.000 21.402 1.00 17.98 110 ASP C N 1
ATOM 5269 C CA . ASP C 1 110 ? -29.452 -111.645 21.912 1.00 17.89 110 ASP C CA 1
ATOM 5270 C C . ASP C 1 110 ? -29.809 -110.797 20.700 1.00 16.85 110 ASP C C 1
ATOM 5271 O O . ASP C 1 110 ? -28.983 -110.591 19.822 1.00 16.99 110 ASP C O 1
ATOM 5276 N N . PRO C 1 111 ? -31.046 -110.281 20.646 1.00 17.69 111 PRO C N 1
ATOM 5277 C CA . PRO C 1 111 ? -31.505 -109.459 19.523 1.00 16.90 111 PRO C CA 1
ATOM 5278 C C . PRO C 1 111 ? -30.922 -108.051 19.465 1.00 17.08 111 PRO C C 1
ATOM 5279 O O . PRO C 1 111 ? -31.035 -107.373 18.448 1.00 19.23 111 PRO C O 1
ATOM 5283 N N . PHE C 1 112 ? -30.293 -107.609 20.543 1.00 15.72 112 PHE C N 1
ATOM 5284 C CA . PHE C 1 112 ? -29.746 -106.260 20.563 1.00 17.65 112 PHE C CA 1
ATOM 5285 C C . PHE C 1 112 ? -28.236 -106.139 20.408 1.00 18.36 112 PHE C C 1
ATOM 5286 O O . PHE C 1 112 ? -27.757 -105.216 19.759 1.00 19.51 112 PHE C O 1
ATOM 5294 N N . PHE C 1 113 ? -27.482 -107.063 20.994 1.00 18.05 113 PHE C N 1
ATOM 5295 C CA . PHE C 1 113 ? -26.031 -106.961 20.926 1.00 17.97 113 PHE C CA 1
ATOM 5296 C C . PHE C 1 113 ? -25.282 -108.253 20.651 1.00 17.02 113 PHE C C 1
ATOM 5297 O O . PHE C 1 113 ? -25.754 -109.347 20.949 1.00 16.55 113 PHE C O 1
ATOM 5305 N N . HIS C 1 114 ? -24.089 -108.094 20.092 1.00 15.41 114 HIS C N 1
ATOM 5306 C CA . HIS C 1 114 ? -23.202 -109.212 19.827 1.00 13.93 114 HIS C CA 1
ATOM 5307 C C . HIS C 1 114 ? -22.335 -109.320 21.078 1.00 12.94 114 HIS C C 1
ATOM 5308 O O . HIS C 1 114 ? -22.287 -108.404 21.895 1.00 12.07 114 HIS C O 1
ATOM 5315 N N . ILE C 1 115 ? -21.645 -110.437 21.226 1.00 13.93 115 ILE C N 1
ATOM 5316 C CA . ILE C 1 115 ? -20.773 -110.635 22.373 1.00 14.29 115 ILE C CA 1
ATOM 5317 C C . ILE C 1 115 ? -19.662 -109.584 22.377 1.00 13.66 115 ILE C C 1
ATOM 5318 O O . ILE C 1 115 ? -19.201 -109.161 21.310 1.00 12.56 115 ILE C O 1
ATOM 5323 N N . TYR C 1 116 ? -19.250 -109.142 23.565 1.00 12.59 116 TYR C N 1
ATOM 5324 C CA . TYR C 1 116 ? -18.152 -108.182 23.653 1.00 14.65 116 TYR C CA 1
ATOM 5325 C C . TYR C 1 116 ? -16.915 -109.068 23.633 1.00 14.83 116 TYR C C 1
ATOM 5326 O O . TYR C 1 116 ? -16.433 -109.520 24.675 1.00 13.19 116 TYR C O 1
ATOM 5335 N N . LYS C 1 117 ? -16.422 -109.309 22.426 1.00 14.98 117 LYS C N 1
ATOM 5336 C CA . LYS C 1 117 ? -15.290 -110.192 22.187 1.00 16.81 117 LYS C CA 1
ATOM 5337 C C . LYS C 1 117 ? -13.915 -109.813 22.745 1.00 17.60 117 LYS C C 1
ATOM 5338 O O . LYS C 1 117 ? -13.077 -110.690 22.957 1.00 16.86 117 LYS C O 1
ATOM 5344 N N . LYS C 1 118 ? -13.681 -108.531 22.998 1.00 19.23 118 LYS C N 1
ATOM 5345 C CA . LYS C 1 118 ? -12.389 -108.099 23.521 1.00 22.62 118 LYS C CA 1
ATOM 5346 C C . LYS C 1 118 ? -12.039 -108.692 24.885 1.00 23.96 118 LYS C C 1
ATOM 5347 O O . LYS C 1 118 ? -10.863 -108.873 25.199 1.00 24.39 118 LYS C O 1
ATOM 5353 N N . LYS C 1 119 ? -13.052 -108.995 25.691 1.00 24.87 119 LYS C N 1
ATOM 5354 C CA . LYS C 1 119 ? -12.825 -109.569 27.014 1.00 26.92 119 LYS C CA 1
ATOM 5355 C C . LYS C 1 119 ? -12.316 -111.015 26.992 1.00 25.43 119 LYS C C 1
ATOM 5356 O O . LYS C 1 119 ? -11.715 -111.478 27.959 1.00 26.35 119 LYS C O 1
ATOM 5362 N N . PHE C 1 120 ? -12.554 -111.726 25.897 1.00 22.22 120 PHE C N 1
ATOM 5363 C CA . PHE C 1 120 ? -12.120 -113.118 25.789 1.00 21.09 120 PHE C CA 1
ATOM 5364 C C . PHE C 1 120 ? -10.653 -113.265 25.385 1.00 21.91 120 PHE C C 1
ATOM 5365 O O . PHE C 1 120 ? -10.047 -112.337 24.846 1.00 19.47 120 PHE C O 1
ATOM 5373 N N . ASN C 1 121 ? -10.092 -114.444 25.647 1.00 22.84 121 ASN C N 1
ATOM 5374 C CA . ASN C 1 121 ? -8.711 -114.737 25.272 1.00 24.62 121 ASN C CA 1
ATOM 5375 C C . ASN C 1 121 ? -8.710 -115.405 23.902 1.00 23.34 121 ASN C C 1
ATOM 5376 O O . ASN C 1 121 ? -7.861 -115.117 23.061 1.00 25.52 121 ASN C O 1
ATOM 5381 N N . VAL C 1 122 ? -9.667 -116.300 23.683 1.00 21.10 122 VAL C N 1
ATOM 5382 C CA . VAL C 1 122 ? -9.770 -116.994 22.408 1.00 19.27 122 VAL C CA 1
ATOM 5383 C C . VAL C 1 122 ? -10.240 -115.999 21.350 1.00 19.34 122 VAL C C 1
ATOM 5384 O O . VAL C 1 122 ? -11.075 -115.133 21.625 1.00 20.24 122 VAL C O 1
ATOM 5388 N N . PRO C 1 123 ? -9.691 -116.091 20.130 1.00 18.39 123 PRO C N 1
ATOM 5389 C CA . PRO C 1 123 ? -10.108 -115.162 19.077 1.00 18.02 123 PRO C CA 1
ATOM 5390 C C . PRO C 1 123 ? -11.449 -115.553 18.463 1.00 18.89 123 PRO C C 1
ATOM 5391 O O . PRO C 1 123 ? -11.827 -116.734 18.461 1.00 19.60 123 PRO C O 1
ATOM 5395 N N . PHE C 1 124 ? -12.166 -114.556 17.952 1.00 16.22 124 PHE C N 1
ATOM 5396 C CA . PHE C 1 124 ? -13.466 -114.784 17.330 1.00 14.96 124 PHE C CA 1
ATOM 5397 C C . PHE C 1 124 ? -13.441 -114.439 15.856 1.00 14.79 124 PHE C C 1
ATOM 5398 O O . PHE C 1 124 ? -12.659 -113.604 15.410 1.00 14.72 124 PHE C O 1
ATOM 5406 N N . VAL C 1 125 ? -14.311 -115.092 15.104 1.00 15.14 125 VAL C N 1
ATOM 5407 C CA . VAL C 1 125 ? -14.472 -114.771 13.705 1.00 17.88 125 VAL C CA 1
ATOM 5408 C C . VAL C 1 125 ? -15.943 -114.376 13.638 1.00 18.57 125 VAL C C 1
ATOM 5409 O O . VAL C 1 125 ? -16.794 -115.047 14.232 1.00 19.53 125 VAL C O 1
ATOM 5413 N N . CYS C 1 126 ? -16.238 -113.273 12.955 1.00 15.70 126 CYS C N 1
ATOM 5414 C CA . CYS C 1 126 ? -17.615 -112.809 12.824 1.00 15.21 126 CYS C CA 1
ATOM 5415 C C . CYS C 1 126 ? -17.991 -112.592 11.367 1.00 14.33 126 CYS C C 1
ATOM 5416 O O . CYS C 1 126 ? -17.138 -112.298 10.526 1.00 12.87 126 CYS C O 1
ATOM 5419 N N . GLY C 1 127 ? -19.282 -112.718 11.079 1.00 13.28 127 GLY C N 1
ATOM 5420 C CA . GLY C 1 127 ? -19.756 -112.502 9.727 1.00 14.09 127 GLY C CA 1
ATOM 5421 C C . GLY C 1 127 ? -19.977 -111.017 9.490 1.00 15.45 127 GLY C C 1
ATOM 5422 O O . GLY C 1 127 ? -20.083 -110.237 10.436 1.00 16.16 127 GLY C O 1
ATOM 5423 N N . ALA C 1 128 ? -20.026 -110.620 8.225 1.00 16.51 128 ALA C N 1
ATOM 5424 C CA . ALA C 1 128 ? -20.249 -109.230 7.863 1.00 14.83 128 ALA C CA 1
ATOM 5425 C C . ALA C 1 128 ? -20.807 -109.172 6.448 1.00 16.26 128 ALA C C 1
ATOM 5426 O O . ALA C 1 128 ? -20.280 -109.809 5.540 1.00 15.43 128 ALA C O 1
ATOM 5428 N N . ARG C 1 129 ? -21.882 -108.410 6.276 1.00 16.69 129 ARG C N 1
ATOM 5429 C CA . ARG C 1 129 ? -22.521 -108.250 4.980 1.00 17.17 129 ARG C CA 1
ATOM 5430 C C . ARG C 1 129 ? -22.021 -106.990 4.293 1.00 16.30 129 ARG C C 1
ATOM 5431 O O . ARG C 1 129 ? -22.153 -106.851 3.080 1.00 14.79 129 ARG C O 1
ATOM 5439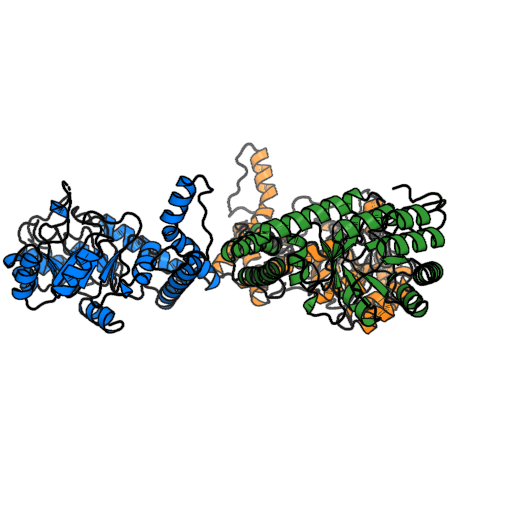 N N . ASN C 1 130 ? -21.458 -106.073 5.074 1.00 13.92 130 ASN C N 1
ATOM 5440 C CA . ASN C 1 130 ? -20.958 -104.814 4.537 1.00 14.75 130 ASN C CA 1
ATOM 5441 C C . ASN C 1 130 ? -19.921 -104.181 5.469 1.00 13.36 130 ASN C C 1
ATOM 5442 O O . ASN C 1 130 ? -19.626 -104.723 6.532 1.00 13.61 130 ASN C O 1
ATOM 5447 N N . LEU C 1 131 ? -19.377 -103.034 5.074 1.00 11.21 131 LEU C N 1
ATOM 5448 C CA . LEU C 1 131 ? -18.357 -102.367 5.880 1.00 11.90 131 LEU C CA 1
ATOM 5449 C C . LEU C 1 131 ? -18.848 -101.962 7.268 1.00 11.46 131 LEU C C 1
ATOM 5450 O O . LEU C 1 131 ? -18.119 -102.091 8.248 1.00 11.35 131 LEU C O 1
ATOM 5455 N N . GLY C 1 132 ? -20.079 -101.467 7.350 1.00 12.73 132 GLY C N 1
ATOM 5456 C CA . GLY C 1 132 ? -20.620 -101.070 8.639 1.00 12.16 132 GLY C CA 1
ATOM 5457 C C . GLY C 1 132 ? -20.588 -102.226 9.624 1.00 11.56 132 GLY C C 1
ATOM 5458 O O . GLY C 1 132 ? -20.159 -102.070 10.768 1.00 12.64 132 GLY C O 1
ATOM 5459 N N . GLU C 1 133 ? -21.041 -103.393 9.183 1.00 10.95 133 GLU C N 1
ATOM 5460 C CA . GLU C 1 133 ? -21.044 -104.570 10.047 1.00 13.41 133 GLU C CA 1
ATOM 5461 C C . GLU C 1 133 ? -19.628 -104.991 10.430 1.00 11.75 133 GLU C C 1
ATOM 5462 O O . GLU C 1 133 ? -19.364 -105.309 11.587 1.00 13.22 133 GLU C O 1
ATOM 5468 N N . ALA C 1 134 ? -18.718 -104.978 9.458 1.00 11.75 134 ALA C N 1
ATOM 5469 C CA . ALA C 1 134 ? -17.330 -105.372 9.693 1.00 11.12 134 ALA C CA 1
ATOM 5470 C C . ALA C 1 134 ? -16.676 -104.484 10.742 1.00 11.50 134 ALA C C 1
ATOM 5471 O O . ALA C 1 134 ? -16.018 -104.971 11.664 1.00 12.21 134 ALA C O 1
ATOM 5473 N N . VAL C 1 135 ? -16.862 -103.177 10.597 1.00 8.93 135 VAL C N 1
ATOM 5474 C CA . VAL C 1 135 ? -16.276 -102.233 11.531 1.00 10.43 135 VAL C CA 1
ATOM 5475 C C . VAL C 1 135 ? -16.822 -102.404 12.942 1.00 9.99 135 VAL C C 1
ATOM 5476 O O . VAL C 1 135 ? -16.060 -102.365 13.905 1.00 8.60 135 VAL C O 1
ATOM 5480 N N . ARG C 1 136 ? -18.131 -102.610 13.067 1.00 10.71 136 ARG C N 1
ATOM 5481 C CA . ARG C 1 136 ? -18.737 -102.788 14.383 1.00 11.81 136 ARG C CA 1
ATOM 5482 C C . ARG C 1 136 ? -18.247 -104.091 15.004 1.00 12.95 136 ARG C C 1
ATOM 5483 O O . ARG C 1 136 ? -17.920 -104.146 16.190 1.00 11.96 136 ARG C O 1
ATOM 5491 N N . ARG C 1 137 ? -18.182 -105.138 14.191 1.00 13.32 137 ARG C N 1
ATOM 5492 C CA . ARG C 1 137 ? -17.717 -106.429 14.673 1.00 13.65 137 ARG C CA 1
ATOM 5493 C C . ARG C 1 137 ? -16.247 -106.347 15.105 1.00 12.31 137 ARG C C 1
ATOM 5494 O O . ARG C 1 137 ? -15.858 -106.908 16.127 1.00 12.67 137 ARG C O 1
ATOM 5502 N N . ILE C 1 138 ? -15.433 -105.635 14.333 1.00 10.36 138 ILE C N 1
ATOM 5503 C CA . ILE C 1 138 ? -14.017 -105.507 14.663 1.00 9.79 138 ILE C CA 1
ATOM 5504 C C . ILE C 1 138 ? -13.831 -104.699 15.939 1.00 11.11 138 ILE C C 1
ATOM 5505 O O . ILE C 1 138 ? -12.988 -105.032 16.774 1.00 11.02 138 ILE C O 1
ATOM 5510 N N . TRP C 1 139 ? -14.628 -103.646 16.095 1.00 10.28 139 TRP C N 1
ATOM 5511 C CA . TRP C 1 139 ? -14.542 -102.817 17.287 1.00 11.23 139 TRP C CA 1
ATOM 5512 C C . TRP C 1 139 ? -14.928 -103.626 18.524 1.00 11.54 139 TRP C C 1
ATOM 5513 O O . TRP C 1 139 ? -14.375 -103.424 19.605 1.00 11.45 139 TRP C O 1
ATOM 5524 N N . GLU C 1 140 ? -15.892 -104.529 18.359 1.00 11.38 140 GLU C N 1
ATOM 5525 C CA . GLU C 1 140 ? -16.348 -105.374 19.452 1.00 12.09 140 GLU C CA 1
ATOM 5526 C C . GLU C 1 140 ? -15.271 -106.398 19.819 1.00 12.47 140 GLU C C 1
ATOM 5527 O O . GLU C 1 140 ? -15.320 -106.993 20.892 1.00 11.94 140 GLU C O 1
ATOM 5533 N N . GLY C 1 141 ? -14.308 -106.607 18.923 1.00 12.44 141 GLY C N 1
ATOM 5534 C CA . GLY C 1 141 ? -13.234 -107.542 19.216 1.00 12.68 141 GLY C CA 1
ATOM 5535 C C . GLY C 1 141 ? -12.929 -108.654 18.224 1.00 12.63 141 GLY C C 1
ATOM 5536 O O . GLY C 1 141 ? -11.990 -109.413 18.440 1.00 14.52 141 GLY C O 1
ATOM 5537 N N . ALA C 1 142 ? -13.705 -108.774 17.153 1.00 12.32 142 ALA C N 1
ATOM 5538 C CA . ALA C 1 142 ? -13.455 -109.824 16.166 1.00 14.03 142 ALA C CA 1
ATOM 5539 C C . ALA C 1 142 ? -12.011 -109.768 15.663 1.00 14.98 142 ALA C C 1
ATOM 5540 O O . ALA C 1 142 ? -11.493 -108.691 15.376 1.00 13.32 142 ALA C O 1
ATOM 5542 N N . ALA C 1 143 ? -11.376 -110.934 15.554 1.00 16.51 143 ALA C N 1
ATOM 5543 C CA . ALA C 1 143 ? -9.991 -111.036 15.078 1.00 18.28 143 ALA C CA 1
ATOM 5544 C C . ALA C 1 143 ? -9.971 -111.487 13.618 1.00 18.16 143 ALA C C 1
ATOM 5545 O O . ALA C 1 143 ? -8.920 -111.542 12.973 1.00 19.39 143 ALA C O 1
ATOM 5547 N N . MET C 1 144 ? -11.145 -111.818 13.108 1.00 16.79 144 MET C N 1
ATOM 5548 C CA . MET C 1 144 ? -11.281 -112.271 11.737 1.00 17.05 144 MET C CA 1
ATOM 5549 C C . MET C 1 144 ? -12.703 -111.997 11.285 1.00 15.63 144 MET C C 1
ATOM 5550 O O . MET C 1 144 ? -13.649 -112.098 12.074 1.00 15.00 144 MET C O 1
ATOM 5555 N N . ILE C 1 145 ? -12.848 -111.634 10.019 1.00 12.39 145 ILE C N 1
ATOM 5556 C CA . ILE C 1 145 ? -14.156 -111.365 9.456 1.00 13.42 145 ILE C CA 1
ATOM 5557 C C . ILE C 1 145 ? -14.425 -112.320 8.302 1.00 16.65 145 ILE C C 1
ATOM 5558 O O . ILE C 1 145 ? -13.523 -112.649 7.523 1.00 16.86 145 ILE C O 1
ATOM 5563 N N . ARG C 1 146 ? -15.654 -112.802 8.210 1.00 17.61 146 ARG C N 1
ATOM 5564 C CA . ARG C 1 146 ? -15.995 -113.636 7.084 1.00 20.63 146 ARG C CA 1
ATOM 5565 C C . ARG C 1 146 ? -17.111 -112.887 6.373 1.00 20.16 146 ARG C C 1
ATOM 5566 O O . ARG C 1 146 ? -18.201 -112.706 6.908 1.00 19.50 146 ARG C O 1
ATOM 5574 N N . THR C 1 147 ? -16.790 -112.374 5.192 1.00 22.31 147 THR C N 1
ATOM 5575 C CA . THR C 1 147 ? -17.753 -111.637 4.393 1.00 26.26 147 THR C CA 1
ATOM 5576 C C . THR C 1 147 ? -18.680 -112.698 3.828 1.00 29.45 147 THR C C 1
ATOM 5577 O O . THR C 1 147 ? -18.323 -113.427 2.904 1.00 30.74 147 THR C O 1
ATOM 5581 N N . LYS C 1 148 ? -19.868 -112.800 4.406 1.00 33.86 148 LYS C N 1
ATOM 5582 C CA . LYS C 1 148 ? -20.810 -113.810 3.974 1.00 39.93 148 LYS C CA 1
ATOM 5583 C C . LYS C 1 148 ? -22.075 -113.254 3.368 1.00 42.26 148 LYS C C 1
ATOM 5584 O O . LYS C 1 148 ? -22.414 -112.086 3.552 1.00 43.56 148 LYS C O 1
ATOM 5590 N N . GLY C 1 149 ? -22.774 -114.128 2.654 1.00 44.96 149 GLY C N 1
ATOM 5591 C CA . GLY C 1 149 ? -24.026 -113.765 2.027 1.00 48.82 149 GLY C CA 1
ATOM 5592 C C . GLY C 1 149 ? -25.134 -114.628 2.595 1.00 50.53 149 GLY C C 1
ATOM 5593 O O . GLY C 1 149 ? -26.170 -114.119 3.025 1.00 50.90 149 GLY C O 1
ATOM 5594 N N . GLU C 1 150 ? -24.909 -115.940 2.597 1.00 51.68 150 GLU C N 1
ATOM 5595 C CA . GLU C 1 150 ? -25.887 -116.884 3.122 1.00 52.32 150 GLU C CA 1
ATOM 5596 C C . GLU C 1 150 ? -25.421 -118.312 2.886 1.00 51.42 150 GLU C C 1
ATOM 5597 O O . GLU C 1 150 ? -25.450 -118.813 1.758 1.00 52.55 150 GLU C O 1
ATOM 5603 N N . ALA C 1 151 ? -24.993 -118.963 3.960 1.00 49.07 151 ALA C N 1
ATOM 5604 C CA . ALA C 1 151 ? -24.511 -120.334 3.887 1.00 46.51 151 ALA C CA 1
ATOM 5605 C C . ALA C 1 151 ? -25.657 -121.311 3.660 1.00 44.29 151 ALA C C 1
ATOM 5606 O O . ALA C 1 151 ? -26.817 -120.998 3.926 1.00 43.79 151 ALA C O 1
ATOM 5608 N N . GLY C 1 152 ? -25.322 -122.495 3.159 1.00 42.30 152 GLY C N 1
ATOM 5609 C CA . GLY C 1 152 ? -26.330 -123.509 2.919 1.00 39.01 152 GLY C CA 1
ATOM 5610 C C . GLY C 1 152 ? -26.985 -123.477 1.553 1.00 37.62 152 GLY C C 1
ATOM 5611 O O . GLY C 1 152 ? -27.612 -124.459 1.155 1.00 37.32 152 GLY C O 1
ATOM 5612 N N . THR C 1 153 ? -26.839 -122.372 0.825 1.00 36.23 153 THR C N 1
ATOM 5613 C CA . THR C 1 153 ? -27.459 -122.252 -0.495 1.00 35.02 153 THR C CA 1
ATOM 5614 C C . THR C 1 153 ? -26.651 -122.858 -1.638 1.00 32.74 153 THR C C 1
ATOM 5615 O O . THR C 1 153 ? -27.221 -123.285 -2.638 1.00 33.31 153 THR C O 1
ATOM 5619 N N . GLY C 1 154 ? -25.331 -122.894 -1.498 1.00 30.85 154 GLY C N 1
ATOM 5620 C CA . GLY C 1 154 ? -24.505 -123.437 -2.563 1.00 26.23 154 GLY C CA 1
ATOM 5621 C C . GLY C 1 154 ? -24.462 -122.472 -3.740 1.00 25.26 154 GLY C C 1
ATOM 5622 O O . GLY C 1 154 ? -23.962 -122.806 -4.816 1.00 22.55 154 GLY C O 1
ATOM 5623 N N . ASN C 1 155 ? -24.998 -121.271 -3.525 1.00 22.33 155 ASN C N 1
ATOM 5624 C CA . ASN C 1 155 ? -25.039 -120.227 -4.545 1.00 20.76 155 ASN C CA 1
ATOM 5625 C C . ASN C 1 155 ? -23.995 -119.164 -4.197 1.00 20.51 155 ASN C C 1
ATOM 5626 O O . ASN C 1 155 ? -24.155 -118.420 -3.232 1.00 20.76 155 ASN C O 1
ATOM 5631 N N . ILE C 1 156 ? -22.940 -119.088 -5.000 1.00 19.94 156 ILE C N 1
ATOM 5632 C CA . ILE C 1 156 ? -21.850 -118.147 -4.768 1.00 19.08 156 ILE C CA 1
ATOM 5633 C C . ILE C 1 156 ? -22.228 -116.657 -4.875 1.00 19.70 156 ILE C C 1
ATOM 5634 O O . ILE C 1 156 ? -21.494 -115.795 -4.388 1.00 19.24 156 ILE C O 1
ATOM 5639 N N . VAL C 1 157 ? -23.368 -116.351 -5.491 1.00 19.58 157 VAL C N 1
ATOM 5640 C CA . VAL C 1 157 ? -23.781 -114.957 -5.664 1.00 20.29 157 VAL C CA 1
ATOM 5641 C C . VAL C 1 157 ? -23.819 -114.201 -4.339 1.00 22.93 157 VAL C C 1
ATOM 5642 O O . VAL C 1 157 ? -23.598 -112.991 -4.295 1.00 21.97 157 VAL C O 1
ATOM 5646 N N . GLU C 1 158 ? -24.092 -114.931 -3.264 1.00 24.61 158 GLU C N 1
ATOM 5647 C CA . GLU C 1 158 ? -24.175 -114.366 -1.922 1.00 26.19 158 GLU C CA 1
ATOM 5648 C C . GLU C 1 158 ? -22.857 -113.737 -1.493 1.00 23.75 158 GLU C C 1
ATOM 5649 O O . GLU C 1 158 ? -22.788 -112.549 -1.164 1.00 23.51 158 GLU C O 1
ATOM 5655 N N . ALA C 1 159 ? -21.813 -114.554 -1.489 1.00 20.29 159 ALA C N 1
ATOM 5656 C CA . ALA C 1 159 ? -20.488 -114.109 -1.118 1.00 16.55 159 ALA C CA 1
ATOM 5657 C C . ALA C 1 159 ? -19.998 -113.014 -2.065 1.00 14.82 159 ALA C C 1
ATOM 5658 O O . ALA C 1 159 ? -19.355 -112.064 -1.632 1.00 13.37 159 ALA C O 1
ATOM 5660 N N . VAL C 1 160 ? -20.302 -113.142 -3.356 1.00 14.62 160 VAL C N 1
ATOM 5661 C CA . VAL C 1 160 ? -19.856 -112.142 -4.325 1.00 14.08 160 VAL C CA 1
ATOM 5662 C C . VAL C 1 160 ? -20.492 -110.777 -4.070 1.00 13.74 160 VAL C C 1
ATOM 5663 O O . VAL C 1 160 ? -19.800 -109.762 -4.071 1.00 12.96 160 VAL C O 1
ATOM 5667 N N . ARG C 1 161 ? -21.802 -110.752 -3.842 1.00 13.85 161 ARG C N 1
ATOM 5668 C CA . ARG C 1 161 ? -22.490 -109.490 -3.588 1.00 15.10 161 ARG C CA 1
ATOM 5669 C C . ARG C 1 161 ? -21.827 -108.745 -2.437 1.00 15.01 161 ARG C C 1
ATOM 5670 O O . ARG C 1 161 ? -21.477 -107.574 -2.555 1.00 15.67 161 ARG C O 1
ATOM 5678 N N . HIS C 1 162 ? -21.623 -109.438 -1.328 1.00 14.98 162 HIS C N 1
ATOM 5679 C CA . HIS C 1 162 ? -21.034 -108.793 -0.167 1.00 16.33 162 HIS C CA 1
ATOM 5680 C C . HIS C 1 162 ? -19.557 -108.443 -0.274 1.00 15.01 162 HIS C C 1
ATOM 5681 O O . HIS C 1 162 ? -19.117 -107.461 0.325 1.00 13.70 162 HIS C O 1
ATOM 5688 N N . MET C 1 163 ? -18.788 -109.216 -1.036 1.00 15.77 163 MET C N 1
ATOM 5689 C CA . MET C 1 163 ? -17.378 -108.883 -1.208 1.00 16.86 163 MET C CA 1
ATOM 5690 C C . MET C 1 163 ? -17.312 -107.632 -2.089 1.00 15.01 163 MET C C 1
ATOM 5691 O O . MET C 1 163 ? -16.472 -106.756 -1.879 1.00 14.13 163 MET C O 1
ATOM 5696 N N . ARG C 1 164 ? -18.213 -107.552 -3.067 1.00 13.50 164 ARG C N 1
ATOM 5697 C CA . ARG C 1 164 ? -18.278 -106.392 -3.954 1.00 12.87 164 ARG C CA 1
ATOM 5698 C C . ARG C 1 164 ? -18.619 -105.161 -3.111 1.00 12.17 164 ARG C C 1
ATOM 5699 O O . ARG C 1 164 ? -17.973 -104.119 -3.223 1.00 10.88 164 ARG C O 1
ATOM 5707 N N . LEU C 1 165 ? -19.645 -105.287 -2.272 1.00 11.50 165 LEU C N 1
ATOM 5708 C CA . LEU C 1 165 ? -20.060 -104.192 -1.396 1.00 12.33 165 LEU C CA 1
ATOM 5709 C C . LEU C 1 165 ? -18.912 -103.785 -0.475 1.00 12.71 165 LEU C C 1
ATOM 5710 O O . LEU C 1 165 ? -18.689 -102.599 -0.242 1.00 13.01 165 LEU C O 1
ATOM 5715 N N . MET C 1 166 ? -18.179 -104.775 0.034 1.00 13.96 166 MET C N 1
ATOM 5716 C CA . MET C 1 166 ? -17.051 -104.522 0.935 1.00 14.91 166 MET C CA 1
ATOM 5717 C C . MET C 1 166 ? -15.921 -103.775 0.225 1.00 14.89 166 MET C C 1
ATOM 5718 O O . MET C 1 166 ? -15.409 -102.780 0.743 1.00 15.99 166 MET C O 1
ATOM 5723 N N . ASN C 1 167 ? -15.540 -104.253 -0.959 1.00 13.69 167 ASN C N 1
ATOM 5724 C CA . ASN C 1 167 ? -14.472 -103.629 -1.738 1.00 13.57 167 ASN C CA 1
ATOM 5725 C C . ASN C 1 167 ? -14.817 -102.203 -2.176 1.00 12.80 167 ASN C C 1
ATOM 5726 O O . ASN C 1 167 ? -14.003 -101.289 -2.039 1.00 10.87 167 ASN C O 1
ATOM 5731 N N . GLU C 1 168 ? -16.016 -102.018 -2.723 1.00 12.06 168 GLU C N 1
ATOM 5732 C CA . GLU C 1 168 ? -16.433 -100.696 -3.181 1.00 13.15 168 GLU C CA 1
ATOM 5733 C C . GLU C 1 168 ? -16.511 -99.691 -2.027 1.00 11.96 168 GLU C C 1
ATOM 5734 O O . GLU C 1 168 ? -16.165 -98.529 -2.198 1.00 12.02 168 GLU C O 1
ATOM 5740 N N . ALA C 1 169 ? -16.951 -100.139 -0.853 1.00 13.10 169 ALA C N 1
ATOM 5741 C CA . ALA C 1 169 ? -17.052 -99.245 0.306 1.00 13.48 169 ALA C CA 1
ATOM 5742 C C . ALA C 1 169 ? -15.665 -98.826 0.785 1.00 13.97 169 ALA C C 1
ATOM 5743 O O . ALA C 1 169 ? -15.442 -97.669 1.142 1.00 14.67 169 ALA C O 1
ATOM 5745 N N . ILE C 1 170 ? -14.724 -99.763 0.784 1.00 14.15 170 ILE C N 1
ATOM 5746 C CA . ILE C 1 170 ? -13.369 -99.442 1.213 1.00 14.60 170 ILE C CA 1
ATOM 5747 C C . ILE C 1 170 ? -12.686 -98.535 0.182 1.00 15.03 170 ILE C C 1
ATOM 5748 O O . ILE C 1 170 ? -11.876 -97.677 0.534 1.00 16.66 170 ILE C O 1
ATOM 5753 N N . ALA C 1 171 ? -13.024 -98.712 -1.089 1.00 14.03 171 ALA C N 1
ATOM 5754 C CA . ALA C 1 171 ? -12.441 -97.876 -2.131 1.00 14.35 171 ALA C CA 1
ATOM 5755 C C . ALA C 1 171 ? -12.947 -96.435 -1.972 1.00 14.94 171 ALA C C 1
ATOM 5756 O O . ALA C 1 171 ? -12.186 -95.482 -2.127 1.00 16.38 171 ALA C O 1
ATOM 5758 N N . GLN C 1 172 ? -14.229 -96.277 -1.661 1.00 13.41 172 GLN C N 1
ATOM 5759 C CA . GLN C 1 172 ? -14.797 -94.945 -1.471 1.00 13.85 172 GLN C CA 1
ATOM 5760 C C . GLN C 1 172 ? -14.274 -94.294 -0.185 1.00 13.94 172 GLN C C 1
ATOM 5761 O O . GLN C 1 172 ? -14.050 -93.083 -0.138 1.00 15.69 172 GLN C O 1
ATOM 5767 N N . LEU C 1 173 ? -14.065 -95.103 0.850 1.00 13.92 173 LEU C N 1
ATOM 5768 C CA . LEU C 1 173 ? -13.562 -94.599 2.125 1.00 14.67 173 LEU C CA 1
ATOM 5769 C C . LEU C 1 173 ? -12.165 -93.991 1.973 1.00 15.29 173 LEU C C 1
ATOM 5770 O O . LEU C 1 173 ? -11.808 -93.043 2.676 1.00 13.52 173 LEU C O 1
ATOM 5775 N N . GLN C 1 174 ? -11.374 -94.545 1.059 1.00 15.57 174 GLN C N 1
ATOM 5776 C CA . GLN C 1 174 ? -10.018 -94.057 0.830 1.00 16.84 174 GLN C CA 1
ATOM 5777 C C . GLN C 1 174 ? -9.959 -92.691 0.154 1.00 18.18 174 GLN C C 1
ATOM 5778 O O . GLN C 1 174 ? -8.914 -92.044 0.155 1.00 19.65 174 GLN C O 1
ATOM 5784 N N . ARG C 1 175 ? -11.070 -92.254 -0.430 1.00 17.53 175 ARG C N 1
ATOM 5785 C CA . ARG C 1 175 ? -11.108 -90.962 -1.103 1.00 18.16 175 ARG C CA 1
ATOM 5786 C C . ARG C 1 175 ? -11.613 -89.870 -0.163 1.00 17.54 175 ARG C C 1
ATOM 5787 O O . ARG C 1 175 ? -11.683 -88.703 -0.543 1.00 18.96 175 ARG C O 1
ATOM 5795 N N . MET C 1 176 ? -11.957 -90.255 1.063 1.00 15.97 176 MET C N 1
ATOM 5796 C CA . MET C 1 176 ? -12.477 -89.317 2.056 1.00 15.54 176 MET C CA 1
ATOM 5797 C C . MET C 1 176 ? -11.431 -88.740 2.994 1.00 15.67 176 MET C C 1
ATOM 5798 O O . MET C 1 176 ? -10.424 -89.381 3.291 1.00 16.08 176 MET C O 1
ATOM 5803 N N . THR C 1 177 ? -11.700 -87.530 3.480 1.00 14.86 177 THR C N 1
ATOM 5804 C CA . THR C 1 177 ? -10.829 -86.866 4.444 1.00 13.04 177 THR C CA 1
ATOM 5805 C C . THR C 1 177 ? -11.170 -87.511 5.791 1.00 12.67 177 THR C C 1
ATOM 5806 O O . THR C 1 177 ? -12.197 -88.180 5.914 1.00 10.66 177 THR C O 1
ATOM 5810 N N . ASP C 1 178 ? -10.323 -87.319 6.796 1.00 12.38 178 ASP C N 1
ATOM 5811 C CA . ASP C 1 178 ? -10.595 -87.894 8.109 1.00 14.53 178 ASP C CA 1
ATOM 5812 C C . ASP C 1 178 ? -11.918 -87.376 8.679 1.00 14.05 178 ASP C C 1
ATOM 5813 O O . ASP C 1 178 ? -12.652 -88.117 9.334 1.00 12.61 178 ASP C O 1
ATOM 5818 N N . GLU C 1 179 ? -12.223 -86.108 8.421 1.00 13.74 179 GLU C N 1
ATOM 5819 C CA . GLU C 1 179 ? -13.463 -85.516 8.908 1.00 15.41 179 GLU C CA 1
ATOM 5820 C C . GLU C 1 179 ? -14.680 -86.233 8.316 1.00 15.37 179 GLU C C 1
ATOM 5821 O O . GLU C 1 179 ? -15.676 -86.449 9.007 1.00 14.72 179 GLU C O 1
ATOM 5827 N N . GLU C 1 180 ? -14.602 -86.592 7.037 1.00 14.02 180 GLU C N 1
ATOM 5828 C CA . GLU C 1 180 ? -15.705 -87.292 6.381 1.00 14.65 180 GLU C CA 1
ATOM 5829 C C . GLU C 1 180 ? -15.796 -88.718 6.915 1.00 12.15 180 GLU C C 1
ATOM 5830 O O . GLU C 1 180 ? -16.879 -89.280 7.032 1.00 11.80 180 GLU C O 1
ATOM 5836 N N . VAL C 1 181 ? -14.651 -89.303 7.238 1.00 12.36 181 VAL C N 1
ATOM 5837 C CA . VAL C 1 181 ? -14.646 -90.650 7.784 1.00 12.76 181 VAL C CA 1
ATOM 5838 C C . VAL C 1 181 ? -15.320 -90.619 9.157 1.00 12.54 181 VAL C C 1
ATOM 5839 O O . VAL C 1 181 ? -16.031 -91.551 9.526 1.00 12.88 181 VAL C O 1
ATOM 5843 N N . TYR C 1 182 ? -15.110 -89.543 9.911 1.00 11.98 182 TYR C N 1
ATOM 5844 C CA . TYR C 1 182 ? -15.744 -89.434 11.222 1.00 11.10 182 TYR C CA 1
ATOM 5845 C C . TYR C 1 182 ? -17.256 -89.464 11.012 1.00 10.60 182 TYR C C 1
ATOM 5846 O O . TYR C 1 182 ? -17.986 -90.104 11.769 1.00 11.20 182 TYR C O 1
ATOM 5855 N N . GLY C 1 183 ? -17.719 -88.770 9.972 1.00 10.30 183 GLY C N 1
ATOM 5856 C CA . GLY C 1 183 ? -19.139 -88.755 9.663 1.00 7.99 183 GLY C CA 1
ATOM 5857 C C . GLY C 1 183 ? -19.674 -90.158 9.416 1.00 8.55 183 GLY C C 1
ATOM 5858 O O . GLY C 1 183 ? -20.803 -90.482 9.801 1.00 9.36 183 GLY C O 1
ATOM 5859 N N . VAL C 1 184 ? -18.871 -90.997 8.766 1.00 7.66 184 VAL C N 1
ATOM 5860 C CA . VAL C 1 184 ? -19.281 -92.370 8.490 1.00 6.56 184 VAL C CA 1
ATOM 5861 C C . VAL C 1 184 ? -19.343 -93.153 9.802 1.00 8.37 184 VAL C C 1
ATOM 5862 O O . VAL C 1 184 ? -20.268 -93.936 10.034 1.00 7.48 184 VAL C O 1
ATOM 5866 N N . ALA C 1 185 ? -18.353 -92.928 10.661 1.00 7.92 185 ALA C N 1
ATOM 5867 C CA . ALA C 1 185 ? -18.293 -93.591 11.956 1.00 10.03 185 ALA C CA 1
ATOM 5868 C C . ALA C 1 185 ? -19.523 -93.217 12.780 1.00 9.80 185 ALA C C 1
ATOM 5869 O O . ALA C 1 185 ? -20.088 -94.056 13.478 1.00 10.17 185 ALA C O 1
ATOM 5871 N N . LYS C 1 186 ? -19.943 -91.959 12.688 1.00 11.95 186 LYS C N 1
ATOM 5872 C CA . LYS C 1 186 ? -21.109 -91.499 13.436 1.00 14.04 186 LYS C CA 1
ATOM 5873 C C . LYS C 1 186 ? -22.363 -92.218 12.950 1.00 15.10 186 LYS C C 1
ATOM 5874 O O . LYS C 1 186 ? -23.232 -92.592 13.747 1.00 14.87 186 LYS C O 1
ATOM 5880 N N . PHE C 1 187 ? -22.456 -92.412 11.639 1.00 13.37 187 PHE C N 1
ATOM 5881 C CA . PHE C 1 187 ? -23.603 -93.094 11.060 1.00 12.48 187 PHE C CA 1
ATOM 5882 C C . PHE C 1 187 ? -23.628 -94.563 11.499 1.00 11.88 187 PHE C C 1
ATOM 5883 O O . PHE C 1 187 ? -24.667 -95.072 11.906 1.00 13.04 187 PHE C O 1
ATOM 5891 N N . TYR C 1 188 ? -22.481 -95.233 11.428 1.00 11.17 188 TYR C N 1
ATOM 5892 C CA . TYR C 1 188 ? -22.392 -96.646 11.812 1.00 11.08 188 TYR C CA 1
ATOM 5893 C C . TYR C 1 188 ? -22.668 -96.936 13.288 1.00 11.64 188 TYR C C 1
ATOM 5894 O O . TYR C 1 188 ? -23.069 -98.045 13.642 1.00 9.72 188 TYR C O 1
ATOM 5903 N N . ALA C 1 189 ? -22.434 -95.952 14.150 1.00 11.13 189 ALA C N 1
ATOM 5904 C CA . ALA C 1 189 ? -22.622 -96.153 15.578 1.00 12.00 189 ALA C CA 1
ATOM 5905 C C . ALA C 1 189 ? -24.073 -96.186 16.041 1.00 12.30 189 ALA C C 1
ATOM 5906 O O . ALA C 1 189 ? -24.378 -96.786 17.067 1.00 10.96 189 ALA C O 1
ATOM 5908 N N . ASN C 1 190 ? -24.959 -95.548 15.283 1.00 13.78 190 ASN C N 1
ATOM 5909 C CA . ASN C 1 190 ? -26.376 -95.482 15.631 1.00 15.38 190 ASN C CA 1
ATOM 5910 C C . ASN C 1 190 ? -27.062 -96.796 15.973 1.00 15.41 190 ASN C C 1
ATOM 5911 O O . ASN C 1 190 ? -27.977 -96.824 16.793 1.00 15.40 190 ASN C O 1
ATOM 5916 N N . ARG C 1 191 ? -26.631 -97.879 15.341 1.00 17.56 191 ARG C N 1
ATOM 5917 C CA . ARG C 1 191 ? -27.228 -99.188 15.582 1.00 19.19 191 ARG C CA 1
ATOM 5918 C C . ARG C 1 191 ? -27.187 -99.612 17.049 1.00 16.72 191 ARG C C 1
ATOM 5919 O O . ARG C 1 191 ? -28.076 -100.315 17.519 1.00 16.40 191 ARG C O 1
ATOM 5927 N N . TYR C 1 192 ? -26.160 -99.178 17.771 1.00 13.87 192 TYR C N 1
ATOM 5928 C CA . TYR C 1 192 ? -26.009 -99.534 19.180 1.00 14.76 192 TYR C CA 1
ATOM 5929 C C . TYR C 1 192 ? -27.033 -98.897 20.121 1.00 14.29 192 TYR C C 1
ATOM 5930 O O . TYR C 1 192 ? -27.238 -99.382 21.232 1.00 14.05 192 TYR C O 1
ATOM 5939 N N . ALA C 1 193 ? -27.681 -97.824 19.684 1.00 13.01 193 ALA C N 1
ATOM 5940 C CA . ALA C 1 193 ? -28.642 -97.135 20.539 1.00 14.21 193 ALA C CA 1
ATOM 5941 C C . ALA C 1 193 ? -30.088 -97.567 20.342 1.00 13.58 193 ALA C C 1
ATOM 5942 O O . ALA C 1 193 ? -30.997 -96.963 20.905 1.00 13.30 193 ALA C O 1
ATOM 5944 N N . GLU C 1 194 ? -30.301 -98.618 19.561 1.00 14.79 194 GLU C N 1
ATOM 5945 C CA . GLU C 1 194 ? -31.650 -99.094 19.293 1.00 18.08 194 GLU C CA 1
ATOM 5946 C C . GLU C 1 194 ? -32.396 -99.506 20.566 1.00 17.84 194 GLU C C 1
ATOM 5947 O O . GLU C 1 194 ? -33.577 -99.191 20.731 1.00 18.17 194 GLU C O 1
ATOM 5953 N N . LEU C 1 195 ? -31.708 -100.204 21.466 1.00 14.86 195 LEU C N 1
ATOM 5954 C CA . LEU C 1 195 ? -32.325 -100.644 22.712 1.00 13.64 195 LEU C CA 1
ATOM 5955 C C . LEU C 1 195 ? -32.745 -99.452 23.566 1.00 12.77 195 LEU C C 1
ATOM 5956 O O . LEU C 1 195 ? -33.885 -99.378 24.021 1.00 12.99 195 LEU C O 1
ATOM 5961 N N . ALA C 1 196 ? -31.817 -98.523 23.778 1.00 10.63 196 ALA C N 1
ATOM 5962 C CA . ALA C 1 196 ? -32.089 -97.338 24.584 1.00 10.63 196 ALA C CA 1
ATOM 5963 C C . ALA C 1 196 ? -33.281 -96.550 24.050 1.00 9.91 196 ALA C C 1
ATOM 5964 O O . ALA C 1 196 ? -34.107 -96.067 24.826 1.00 10.08 196 ALA C O 1
ATOM 5966 N N . LYS C 1 197 ? -33.372 -96.420 22.731 1.00 12.08 197 LYS C N 1
ATOM 5967 C CA . LYS C 1 197 ? -34.478 -95.679 22.116 1.00 15.40 197 LYS C CA 1
ATOM 5968 C C . LYS C 1 197 ? -35.809 -96.395 22.292 1.00 15.51 197 LYS C C 1
ATOM 5969 O O . LYS C 1 197 ? -36.827 -95.765 22.556 1.00 16.63 197 LYS C O 1
ATOM 5975 N N . THR C 1 198 ? -35.794 -97.714 22.131 1.00 17.78 198 THR C N 1
ATOM 5976 C CA . THR C 1 198 ? -36.998 -98.524 22.281 1.00 18.42 198 THR C CA 1
ATOM 5977 C C . THR C 1 198 ? -37.498 -98.437 23.723 1.00 17.59 198 THR C C 1
ATOM 5978 O O . THR C 1 198 ? -38.699 -98.321 23.977 1.00 16.73 198 THR C O 1
ATOM 5982 N N . VAL C 1 199 ? -36.566 -98.488 24.666 1.00 16.19 199 VAL C N 1
ATOM 5983 C CA . VAL C 1 199 ? -36.918 -98.418 26.075 1.00 15.63 199 VAL C CA 1
ATOM 5984 C C . VAL C 1 199 ? -37.519 -97.063 26.444 1.00 15.97 199 VAL C C 1
ATOM 5985 O O . VAL C 1 199 ? -38.545 -97.000 27.120 1.00 15.34 199 VAL C O 1
ATOM 5989 N N . ARG C 1 200 ? -36.898 -95.978 25.992 1.00 14.62 200 ARG C N 1
ATOM 5990 C CA . ARG C 1 200 ? -37.417 -94.660 26.323 1.00 17.39 200 ARG C CA 1
ATOM 5991 C C . ARG C 1 200 ? -38.825 -94.483 25.778 1.00 16.76 200 ARG C C 1
ATOM 5992 O O . ARG C 1 200 ? -39.682 -93.876 26.419 1.00 15.47 200 ARG C O 1
ATOM 6000 N N . GLU C 1 201 ? -39.061 -95.020 24.590 1.00 18.71 201 GLU C N 1
ATOM 6001 C CA . GLU C 1 201 ? -40.372 -94.928 23.968 1.00 20.54 201 GLU C CA 1
ATOM 6002 C C . GLU C 1 201 ? -41.380 -95.725 24.797 1.00 19.62 201 GLU C C 1
ATOM 6003 O O . GLU C 1 201 ? -42.526 -95.309 24.971 1.00 20.26 201 GLU C O 1
ATOM 6009 N N . GLY C 1 202 ? -40.940 -96.870 25.313 1.00 18.58 202 GLY C N 1
ATOM 6010 C CA . GLY C 1 202 ? -41.812 -97.703 26.123 1.00 17.76 202 GLY C CA 1
ATOM 6011 C C . GLY C 1 202 ? -42.162 -97.024 27.432 1.00 18.55 202 GLY C C 1
ATOM 6012 O O . GLY C 1 202 ? -43.152 -97.378 28.075 1.00 18.63 202 GLY C O 1
ATOM 6013 N N . MET C 1 203 ? -41.348 -96.046 27.824 1.00 16.62 203 MET C N 1
ATOM 6014 C CA . MET C 1 203 ? -41.568 -95.303 29.055 1.00 18.27 203 MET C CA 1
ATOM 6015 C C . MET C 1 203 ? -42.343 -94.005 28.800 1.00 18.18 203 MET C C 1
ATOM 6016 O O . MET C 1 203 ? -42.445 -93.152 29.681 1.00 19.69 203 MET C O 1
ATOM 6021 N N . GLY C 1 204 ? -42.888 -93.872 27.593 1.00 18.03 204 GLY C N 1
ATOM 6022 C CA . GLY C 1 204 ? -43.677 -92.702 27.236 1.00 18.66 204 GLY C CA 1
ATOM 6023 C C . GLY C 1 204 ? -42.932 -91.467 26.753 1.00 18.84 204 GLY C C 1
ATOM 6024 O O . GLY C 1 204 ? -43.527 -90.401 26.624 1.00 17.67 204 GLY C O 1
ATOM 6025 N N . LEU C 1 205 ? -41.641 -91.608 26.467 1.00 19.68 205 LEU C N 1
ATOM 6026 C CA . LEU C 1 205 ? -40.821 -90.481 26.025 1.00 19.01 205 LEU C CA 1
ATOM 6027 C C . LEU C 1 205 ? -40.319 -90.626 24.587 1.00 18.78 205 LEU C C 1
ATOM 6028 O O . LEU C 1 205 ? -40.414 -91.697 23.994 1.00 20.68 205 LEU C O 1
ATOM 6033 N N . PRO C 1 206 ? -39.785 -89.537 24.003 1.00 18.63 206 PRO C N 1
ATOM 6034 C CA . PRO C 1 206 ? -39.267 -89.562 22.629 1.00 17.22 206 PRO C CA 1
ATOM 6035 C C . PRO C 1 206 ? -38.186 -90.640 22.459 1.00 16.90 206 PRO C C 1
ATOM 6036 O O . PRO C 1 206 ? -37.365 -90.847 23.354 1.00 13.78 206 PRO C O 1
ATOM 6040 N N . ALA C 1 207 ? -38.185 -91.310 21.310 1.00 16.23 207 ALA C N 1
ATOM 6041 C CA . ALA C 1 207 ? -37.201 -92.355 21.027 1.00 18.02 207 ALA C CA 1
ATOM 6042 C C . ALA C 1 207 ? -35.862 -91.716 20.651 1.00 19.43 207 ALA C C 1
ATOM 6043 O O . ALA C 1 207 ? -35.401 -91.813 19.509 1.00 18.61 207 ALA C O 1
ATOM 6045 N N . THR C 1 208 ? -35.244 -91.064 21.630 1.00 18.63 208 THR C N 1
ATOM 6046 C CA . THR C 1 208 ? -33.975 -90.384 21.428 1.00 17.78 208 THR C CA 1
ATOM 6047 C C . THR C 1 208 ? -33.005 -90.780 22.535 1.00 18.43 208 THR C C 1
ATOM 6048 O O . THR C 1 208 ? -33.415 -91.314 23.567 1.00 16.62 208 THR C O 1
ATOM 6052 N N . VAL C 1 209 ? -31.722 -90.513 22.318 1.00 16.52 209 VAL C N 1
ATOM 6053 C CA . VAL C 1 209 ? -30.705 -90.822 23.309 1.00 16.95 209 VAL C CA 1
ATOM 6054 C C . VAL C 1 209 ? -29.703 -89.682 23.393 1.00 17.24 209 VAL C C 1
ATOM 6055 O O . VAL C 1 209 ? -29.519 -88.930 22.434 1.00 16.87 209 VAL C O 1
ATOM 6059 N N . LEU C 1 210 ? -29.072 -89.555 24.553 1.00 17.47 210 LEU C N 1
ATOM 6060 C CA . LEU C 1 210 ? -28.050 -88.543 24.784 1.00 17.30 210 LEU C CA 1
ATOM 6061 C C . LEU C 1 210 ? -26.755 -89.282 24.454 1.00 17.59 210 LEU C C 1
ATOM 6062 O O . LEU C 1 210 ? -26.577 -90.431 24.871 1.00 18.32 210 LEU C O 1
ATOM 6067 N N . GLU C 1 211 ? -25.853 -88.645 23.714 1.00 16.41 211 GLU C N 1
ATOM 6068 C CA . GLU C 1 211 ? -24.619 -89.321 23.326 1.00 17.70 211 GLU C CA 1
ATOM 6069 C C . GLU C 1 211 ? -23.659 -89.646 24.462 1.00 16.78 211 GLU C C 1
ATOM 6070 O O . GLU C 1 211 ? -22.720 -90.419 24.270 1.00 15.91 211 GLU C O 1
ATOM 6076 N N . ASN C 1 212 ? -23.890 -89.078 25.642 1.00 14.93 212 ASN C N 1
ATOM 6077 C CA . ASN C 1 212 ? -23.000 -89.344 26.765 1.00 15.59 212 ASN C CA 1
ATOM 6078 C C . ASN C 1 212 ? -23.542 -90.304 27.832 1.00 15.33 212 ASN C C 1
ATOM 6079 O O . ASN C 1 212 ? -23.056 -90.326 28.958 1.00 14.89 212 ASN C O 1
ATOM 6084 N N . GLU C 1 213 ? -24.538 -91.104 27.467 1.00 15.10 213 GLU C N 1
ATOM 6085 C CA . GLU C 1 213 ? -25.105 -92.087 28.388 1.00 16.67 213 GLU C CA 1
ATOM 6086 C C . GLU C 1 213 ? -24.633 -93.474 27.945 1.00 16.20 213 GLU C C 1
ATOM 6087 O O . GLU C 1 213 ? -24.551 -93.749 26.753 1.00 15.38 213 GLU C O 1
ATOM 6093 N N . PRO C 1 214 ? -24.324 -94.365 28.902 1.00 16.52 214 PRO C N 1
ATOM 6094 C CA . PRO C 1 214 ? -23.858 -95.728 28.602 1.00 16.67 214 PRO C CA 1
ATOM 6095 C C . PRO C 1 214 ? -24.899 -96.547 27.834 1.00 15.70 214 PRO C C 1
ATOM 6096 O O . PRO C 1 214 ? -26.073 -96.557 28.199 1.00 14.21 214 PRO C O 1
ATOM 6100 N N . ILE C 1 215 ? -24.479 -97.232 26.775 1.00 15.77 215 ILE C N 1
ATOM 6101 C CA . ILE C 1 215 ? -25.418 -98.061 26.020 1.00 17.52 215 ILE C CA 1
ATOM 6102 C C . ILE C 1 215 ? -24.905 -99.469 25.698 1.00 17.10 215 ILE C C 1
ATOM 6103 O O . ILE C 1 215 ? -25.702 -100.393 25.545 1.00 19.35 215 ILE C O 1
ATOM 6108 N N . TYR C 1 216 ? -23.590 -99.637 25.601 1.00 16.85 216 TYR C N 1
ATOM 6109 C CA . TYR C 1 216 ? -23.001 -100.950 25.310 1.00 16.97 216 TYR C CA 1
ATOM 6110 C C . TYR C 1 216 ? -21.693 -101.140 26.080 1.00 17.27 216 TYR C C 1
ATOM 6111 O O . TYR C 1 216 ? -20.724 -100.411 25.858 1.00 16.79 216 TYR C O 1
ATOM 6120 N N . GLU C 1 217 ? -21.675 -102.117 26.986 1.00 18.23 217 GLU C N 1
ATOM 6121 C CA . GLU C 1 217 ? -20.495 -102.415 27.794 1.00 18.02 217 GLU C CA 1
ATOM 6122 C C . GLU C 1 217 ? -19.903 -101.196 28.502 1.00 17.77 217 GLU C C 1
ATOM 6123 O O . GLU C 1 217 ? -18.683 -101.083 28.632 1.00 17.80 217 GLU C O 1
ATOM 6129 N N . GLY C 1 218 ? -20.757 -100.288 28.960 1.00 16.36 218 GLY C N 1
ATOM 6130 C CA . GLY C 1 218 ? -20.263 -99.100 29.641 1.00 14.99 218 GLY C CA 1
ATOM 6131 C C . GLY C 1 218 ? -19.858 -97.973 28.702 1.00 14.89 218 GLY C C 1
ATOM 6132 O O . GLY C 1 218 ? -19.597 -96.856 29.143 1.00 16.29 218 GLY C O 1
ATOM 6133 N N . PHE C 1 219 ? -19.796 -98.259 27.406 1.00 13.17 219 PHE C N 1
ATOM 6134 C CA . PHE C 1 219 ? -19.418 -97.247 26.424 1.00 13.10 219 PHE C CA 1
ATOM 6135 C C . PHE C 1 219 ? -20.615 -96.379 26.049 1.00 11.94 219 PHE C C 1
ATOM 6136 O O . PHE C 1 219 ? -21.724 -96.886 25.862 1.00 12.74 219 PHE C O 1
ATOM 6144 N N . THR C 1 220 ? -20.391 -95.074 25.948 1.00 10.60 220 THR C N 1
ATOM 6145 C CA . THR C 1 220 ? -21.454 -94.150 25.558 1.00 10.93 220 THR C CA 1
ATOM 6146 C C . THR C 1 220 ? -21.460 -94.103 24.030 1.00 11.47 220 THR C C 1
ATOM 6147 O O . THR C 1 220 ? -20.539 -94.605 23.380 1.00 11.06 220 THR C O 1
ATOM 6151 N N . LEU C 1 221 ? -22.493 -93.512 23.449 1.00 11.76 221 LEU C N 1
ATOM 6152 C CA . LEU C 1 221 ? -22.558 -93.423 21.998 1.00 12.54 221 LEU C CA 1
ATOM 6153 C C . LEU C 1 221 ? -21.328 -92.672 21.482 1.00 14.29 221 LEU C C 1
ATOM 6154 O O . LEU C 1 221 ? -20.707 -93.081 20.500 1.00 13.63 221 LEU C O 1
ATOM 6159 N N . ALA C 1 222 ? -20.972 -91.582 22.160 1.00 12.94 222 ALA C N 1
ATOM 6160 C CA . ALA C 1 222 ? -19.826 -90.771 21.752 1.00 14.55 222 ALA C CA 1
ATOM 6161 C C . ALA C 1 222 ? -18.518 -91.557 21.753 1.00 14.19 222 ALA C C 1
ATOM 6162 O O . ALA C 1 222 ? -17.667 -91.352 20.889 1.00 16.31 222 ALA C O 1
ATOM 6164 N N . GLU C 1 223 ? -18.351 -92.446 22.728 1.00 13.07 223 GLU C N 1
ATOM 6165 C CA . GLU C 1 223 ? -17.144 -93.252 22.806 1.00 12.12 223 GLU C CA 1
ATOM 6166 C C . GLU C 1 223 ? -17.165 -94.335 21.729 1.00 12.71 223 GLU C C 1
ATOM 6167 O O . GLU C 1 223 ? -16.118 -94.703 21.194 1.00 10.50 223 GLU C O 1
ATOM 6173 N N . ILE C 1 224 ? -18.355 -94.841 21.404 1.00 12.30 224 ILE C N 1
ATOM 6174 C CA . ILE C 1 224 ? -18.457 -95.874 20.377 1.00 12.64 224 ILE C CA 1
ATOM 6175 C C . ILE C 1 224 ? -18.108 -95.271 19.022 1.00 13.89 224 ILE C C 1
ATOM 6176 O O . ILE C 1 224 ? -17.451 -95.912 18.196 1.00 14.78 224 ILE C O 1
ATOM 6181 N N . ILE C 1 225 ? -18.539 -94.033 18.798 1.00 12.72 225 ILE C N 1
ATOM 6182 C CA . ILE C 1 225 ? -18.239 -93.355 17.546 1.00 12.17 225 ILE C CA 1
ATOM 6183 C C . ILE C 1 225 ? -16.724 -93.236 17.375 1.00 13.22 225 ILE C C 1
ATOM 6184 O O . ILE C 1 225 ? -16.199 -93.508 16.294 1.00 11.96 225 ILE C O 1
ATOM 6189 N N . ASP C 1 226 ? -16.029 -92.835 18.441 1.00 14.26 226 ASP C N 1
ATOM 6190 C CA . ASP C 1 226 ? -14.576 -92.695 18.396 1.00 16.06 226 ASP C CA 1
ATOM 6191 C C . ASP C 1 226 ? -13.908 -94.041 18.146 1.00 15.78 226 ASP C C 1
ATOM 6192 O O . ASP C 1 226 ? -12.886 -94.112 17.467 1.00 16.63 226 ASP C O 1
ATOM 6197 N N . GLY C 1 227 ? -14.483 -95.103 18.704 1.00 15.22 227 GLY C N 1
ATOM 6198 C CA . GLY C 1 227 ? -13.932 -96.433 18.508 1.00 13.13 227 GLY C CA 1
ATOM 6199 C C . GLY C 1 227 ? -14.079 -96.870 17.057 1.00 13.67 227 GLY C C 1
ATOM 6200 O O . GLY C 1 227 ? -13.132 -97.386 16.466 1.00 14.04 227 GLY C O 1
ATOM 6201 N N . LEU C 1 228 ? -15.261 -96.673 16.475 1.00 11.39 228 LEU C N 1
ATOM 6202 C CA . LEU C 1 228 ? -15.475 -97.053 15.081 1.00 11.27 228 LEU C CA 1
ATOM 6203 C C . LEU C 1 228 ? -14.599 -96.199 14.171 1.00 11.97 228 LEU C C 1
ATOM 6204 O O . LEU C 1 228 ? -14.065 -96.683 13.178 1.00 11.28 228 LEU C O 1
ATOM 6209 N N . TYR C 1 229 ? -14.455 -94.924 14.523 1.00 12.61 229 TYR C N 1
ATOM 6210 C CA . TYR C 1 229 ? -13.642 -93.997 13.746 1.00 13.30 229 TYR C CA 1
ATOM 6211 C C . TYR C 1 229 ? -12.200 -94.505 13.647 1.00 15.42 229 TYR C C 1
ATOM 6212 O O . TYR C 1 229 ? -11.611 -94.521 12.561 1.00 17.08 229 TYR C O 1
ATOM 6221 N N . GLU C 1 230 ? -11.633 -94.934 14.773 1.00 14.84 230 GLU C N 1
ATOM 6222 C CA . GLU C 1 230 ? -10.269 -95.442 14.765 1.00 15.54 230 GLU C CA 1
ATOM 6223 C C . GLU C 1 230 ? -10.150 -96.668 13.862 1.00 14.41 230 GLU C C 1
ATOM 6224 O O . GLU C 1 230 ? -9.181 -96.802 13.113 1.00 13.44 230 GLU C O 1
ATOM 6230 N N . VAL C 1 231 ? -11.131 -97.563 13.926 1.00 12.59 231 VAL C N 1
ATOM 6231 C CA . VAL C 1 231 ? -11.099 -98.745 13.073 1.00 13.90 231 VAL C CA 1
ATOM 6232 C C . VAL C 1 231 ? -11.164 -98.298 11.606 1.00 13.66 231 VAL C C 1
ATOM 6233 O O . VAL C 1 231 ? -10.399 -98.780 10.770 1.00 12.80 231 VAL C O 1
ATOM 6237 N N . LEU C 1 232 ? -12.068 -97.368 11.301 1.00 11.65 232 LEU C N 1
ATOM 6238 C CA . LEU C 1 232 ? -12.203 -96.865 9.933 1.00 12.38 232 LEU C CA 1
ATOM 6239 C C . LEU C 1 232 ? -10.926 -96.185 9.436 1.00 11.27 232 LEU C C 1
ATOM 6240 O O . LEU C 1 232 ? -10.608 -96.271 8.257 1.00 12.17 232 LEU C O 1
ATOM 6245 N N . LEU C 1 233 ? -10.196 -95.507 10.319 1.00 11.71 233 LEU C N 1
ATOM 6246 C CA . LEU C 1 233 ? -8.947 -94.869 9.899 1.00 12.57 233 LEU C CA 1
ATOM 6247 C C . LEU C 1 233 ? -7.929 -95.932 9.486 1.00 14.68 233 LEU C C 1
ATOM 6248 O O . LEU C 1 233 ? -7.123 -95.707 8.581 1.00 14.72 233 LEU C O 1
ATOM 6253 N N . GLU C 1 234 ? -7.957 -97.084 10.151 1.00 15.46 234 GLU C N 1
ATOM 6254 C CA . GLU C 1 234 ? -7.038 -98.161 9.802 1.00 18.39 234 GLU C CA 1
ATOM 6255 C C . GLU C 1 234 ? -7.466 -98.765 8.471 1.00 17.36 234 GLU C C 1
ATOM 6256 O O . GLU C 1 234 ? -6.629 -99.082 7.629 1.00 17.29 234 GLU C O 1
ATOM 6262 N N . VAL C 1 235 ? -8.772 -98.915 8.279 1.00 16.18 235 VAL C N 1
ATOM 6263 C CA . VAL C 1 235 ? -9.273 -99.452 7.024 1.00 14.63 235 VAL C CA 1
ATOM 6264 C C . VAL C 1 235 ? -8.815 -98.521 5.904 1.00 15.99 235 VAL C C 1
ATOM 6265 O O . VAL C 1 235 ? -8.346 -98.974 4.858 1.00 14.81 235 VAL C O 1
ATOM 6269 N N . LYS C 1 236 ? -8.948 -97.216 6.135 1.00 14.73 236 LYS C N 1
ATOM 6270 C CA . LYS C 1 236 ? -8.548 -96.229 5.140 1.00 16.51 236 LYS C CA 1
ATOM 6271 C C . LYS C 1 236 ? -7.056 -96.318 4.826 1.00 17.80 236 LYS C C 1
ATOM 6272 O O . LYS C 1 236 ? -6.659 -96.273 3.664 1.00 16.64 236 LYS C O 1
ATOM 6278 N N . LYS C 1 237 ? -6.236 -96.446 5.866 1.00 18.54 237 LYS C N 1
ATOM 6279 C CA . LYS C 1 237 ? -4.792 -96.533 5.689 1.00 20.03 237 LYS C CA 1
ATOM 6280 C C . LYS C 1 237 ? -4.350 -97.787 4.937 1.00 19.62 237 LYS C C 1
ATOM 6281 O O . LYS C 1 237 ? -3.499 -97.719 4.059 1.00 18.76 237 LYS C O 1
ATOM 6287 N N . LEU C 1 238 ? -4.937 -98.927 5.282 1.00 19.37 238 LEU C N 1
ATOM 6288 C CA . LEU C 1 238 ? -4.575 -100.199 4.664 1.00 19.41 238 LEU C CA 1
ATOM 6289 C C . LEU C 1 238 ? -5.218 -100.481 3.314 1.00 19.12 238 LEU C C 1
ATOM 6290 O O . LEU C 1 238 ? -4.658 -101.209 2.502 1.00 18.72 238 LEU C O 1
ATOM 6295 N N . GLY C 1 239 ? -6.395 -99.915 3.072 1.00 18.77 239 GLY C N 1
ATOM 6296 C CA . GLY C 1 239 ? -7.068 -100.177 1.816 1.00 16.90 239 GLY C CA 1
ATOM 6297 C C . GLY C 1 239 ? -7.769 -101.523 1.911 1.00 16.75 239 GLY C C 1
ATOM 6298 O O . GLY C 1 239 ? -8.124 -102.129 0.899 1.00 15.40 239 GLY C O 1
ATOM 6299 N N . ARG C 1 240 ? -7.963 -101.984 3.145 1.00 14.70 240 ARG C N 1
ATOM 6300 C CA . ARG C 1 240 ? -8.623 -103.257 3.419 1.00 15.96 240 ARG C CA 1
ATOM 6301 C C . ARG C 1 240 ? -8.917 -103.342 4.914 1.00 14.79 240 ARG C C 1
ATOM 6302 O O . ARG C 1 240 ? -8.543 -102.450 5.672 1.00 16.72 240 ARG C O 1
ATOM 6310 N N . LEU C 1 241 ? -9.593 -104.403 5.339 1.00 14.95 241 LEU C N 1
ATOM 6311 C CA . LEU C 1 241 ? -9.905 -104.570 6.757 1.00 15.02 241 LEU C CA 1
ATOM 6312 C C . LEU C 1 241 ? -8.617 -104.851 7.526 1.00 15.05 241 LEU C C 1
ATOM 6313 O O . LEU C 1 241 ? -7.705 -105.484 6.998 1.00 15.66 241 LEU C O 1
ATOM 6318 N N . PRO C 1 242 ? -8.521 -104.367 8.775 1.00 15.04 242 PRO C N 1
ATOM 6319 C CA . PRO C 1 242 ? -7.334 -104.573 9.614 1.00 14.88 242 PRO C CA 1
ATOM 6320 C C . PRO C 1 242 ? -7.209 -105.977 10.215 1.00 15.87 242 PRO C C 1
ATOM 6321 O O . PRO C 1 242 ? -6.298 -106.245 11.000 1.00 16.41 242 PRO C O 1
ATOM 6325 N N . VAL C 1 243 ? -8.127 -106.870 9.863 1.00 14.99 243 VAL C N 1
ATOM 6326 C CA . VAL C 1 243 ? -8.050 -108.243 10.348 1.00 13.96 243 VAL C CA 1
ATOM 6327 C C . VAL C 1 243 ? -8.186 -109.158 9.142 1.00 15.30 243 VAL C C 1
ATOM 6328 O O . VAL C 1 243 ? -8.518 -108.701 8.043 1.00 13.59 243 VAL C O 1
ATOM 6332 N N . VAL C 1 244 ? -7.913 -110.444 9.346 1.00 15.03 244 VAL C N 1
ATOM 6333 C CA . VAL C 1 244 ? -8.022 -111.428 8.279 1.00 15.66 244 VAL C CA 1
ATOM 6334 C C . VAL C 1 244 ? -9.471 -111.460 7.802 1.00 15.92 244 VAL C C 1
ATOM 6335 O O . VAL C 1 244 ? -10.401 -111.390 8.612 1.00 14.38 244 VAL C O 1
ATOM 6339 N N . ASN C 1 245 ? -9.652 -111.575 6.489 1.00 14.84 245 ASN C N 1
ATOM 6340 C CA . ASN C 1 245 ? -10.981 -111.575 5.882 1.00 16.19 245 ASN C CA 1
ATOM 6341 C C . ASN C 1 245 ? -11.184 -112.743 4.909 1.00 16.54 245 ASN C C 1
ATOM 6342 O O . ASN C 1 245 ? -10.567 -112.780 3.848 1.00 17.95 245 ASN C O 1
ATOM 6347 N N . PHE C 1 246 ? -12.044 -113.690 5.276 1.00 15.41 246 PHE C N 1
ATOM 6348 C CA . PHE C 1 246 ? -12.344 -114.854 4.431 1.00 16.71 246 PHE C CA 1
ATOM 6349 C C . PHE C 1 246 ? -13.738 -114.723 3.822 1.00 17.46 246 PHE C C 1
ATOM 6350 O O . PHE C 1 246 ? -14.632 -114.124 4.423 1.00 17.45 246 PHE C O 1
ATOM 6358 N N . ALA C 1 247 ? -13.923 -115.286 2.634 1.00 17.47 247 ALA C N 1
ATOM 6359 C CA . ALA C 1 247 ? -15.228 -115.254 1.979 1.00 19.92 247 ALA C CA 1
ATOM 6360 C C . ALA C 1 247 ? -15.957 -116.506 2.445 1.00 21.50 247 ALA C C 1
ATOM 6361 O O . ALA C 1 247 ? -15.320 -117.525 2.722 1.00 22.74 247 ALA C O 1
ATOM 6363 N N . ALA C 1 248 ? -17.281 -116.441 2.539 1.00 23.20 248 ALA C N 1
ATOM 6364 C CA . ALA C 1 248 ? -18.045 -117.598 2.990 1.00 25.63 248 ALA C CA 1
ATOM 6365 C C . ALA C 1 248 ? -19.469 -117.618 2.464 1.00 28.95 248 ALA C C 1
ATOM 6366 O O . ALA C 1 248 ? -20.057 -116.572 2.173 1.00 30.58 248 ALA C O 1
ATOM 6368 N N . GLY C 1 249 ? -20.014 -118.825 2.341 1.00 30.58 249 GLY C N 1
ATOM 6369 C CA . GLY C 1 249 ? -21.373 -118.987 1.862 1.00 31.22 249 GLY C CA 1
ATOM 6370 C C . GLY C 1 249 ? -21.500 -119.127 0.360 1.00 31.16 249 GLY C C 1
ATOM 6371 O O . GLY C 1 249 ? -21.227 -118.186 -0.385 1.00 32.20 249 GLY C O 1
ATOM 6372 N N . GLY C 1 250 ? -21.907 -120.312 -0.086 1.00 29.75 250 GLY C N 1
ATOM 6373 C CA . GLY C 1 250 ? -22.089 -120.540 -1.507 1.00 28.39 250 GLY C CA 1
ATOM 6374 C C . GLY C 1 250 ? -20.944 -121.191 -2.262 1.00 28.16 250 GLY C C 1
ATOM 6375 O O . GLY C 1 250 ? -21.138 -121.616 -3.403 1.00 26.80 250 GLY C O 1
ATOM 6376 N N . VAL C 1 251 ? -19.760 -121.269 -1.656 1.00 26.17 251 VAL C N 1
ATOM 6377 C CA . VAL C 1 251 ? -18.617 -121.884 -2.329 1.00 24.92 251 VAL C CA 1
ATOM 6378 C C . VAL C 1 251 ? -18.875 -123.375 -2.515 1.00 25.05 251 VAL C C 1
ATOM 6379 O O . VAL C 1 251 ? -18.850 -124.143 -1.553 1.00 26.55 251 VAL C O 1
ATOM 6383 N N . ALA C 1 252 ? -19.113 -123.787 -3.755 1.00 23.23 252 ALA C N 1
ATOM 6384 C CA . ALA C 1 252 ? -19.407 -125.185 -4.030 1.00 22.36 252 ALA C CA 1
ATOM 6385 C C . ALA C 1 252 ? -18.450 -125.843 -5.011 1.00 22.07 252 ALA C C 1
ATOM 6386 O O . ALA C 1 252 ? -18.353 -127.068 -5.063 1.00 23.87 252 ALA C O 1
ATOM 6388 N N . THR C 1 253 ? -17.740 -125.036 -5.789 1.00 19.97 253 THR C N 1
ATOM 6389 C CA . THR C 1 253 ? -16.822 -125.576 -6.778 1.00 18.00 253 THR C CA 1
ATOM 6390 C C . THR C 1 253 ? -15.441 -124.960 -6.642 1.00 18.15 253 THR C C 1
ATOM 6391 O O . THR C 1 253 ? -15.268 -123.938 -5.976 1.00 18.26 253 THR C O 1
ATOM 6395 N N . PRO C 1 254 ? -14.431 -125.590 -7.260 1.00 17.79 254 PRO C N 1
ATOM 6396 C CA . PRO C 1 254 ? -13.069 -125.057 -7.192 1.00 16.18 254 PRO C CA 1
ATOM 6397 C C . PRO C 1 254 ? -13.043 -123.671 -7.840 1.00 16.97 254 PRO C C 1
ATOM 6398 O O . PRO C 1 254 ? -12.317 -122.780 -7.399 1.00 17.01 254 PRO C O 1
ATOM 6402 N N . ALA C 1 255 ? -13.842 -123.494 -8.888 1.00 14.18 255 ALA C N 1
ATOM 6403 C CA . ALA C 1 255 ? -13.904 -122.207 -9.568 1.00 14.41 255 ALA C CA 1
ATOM 6404 C C . ALA C 1 255 ? -14.484 -121.134 -8.637 1.00 13.44 255 ALA C C 1
ATOM 6405 O O . ALA C 1 255 ? -14.048 -119.988 -8.666 1.00 15.25 255 ALA C O 1
ATOM 6407 N N . ASP C 1 256 ? -15.457 -121.507 -7.809 1.00 15.24 256 ASP C N 1
ATOM 6408 C CA . ASP C 1 256 ? -16.057 -120.561 -6.862 1.00 15.34 256 ASP C CA 1
ATOM 6409 C C . ASP C 1 256 ? -15.014 -120.066 -5.869 1.00 15.06 256 ASP C C 1
ATOM 6410 O O . ASP C 1 256 ? -14.948 -118.875 -5.562 1.00 14.48 256 ASP C O 1
ATOM 6415 N N . ALA C 1 257 ? -14.215 -120.993 -5.349 1.00 14.18 257 ALA C N 1
ATOM 6416 C CA . ALA C 1 257 ? -13.169 -120.645 -4.397 1.00 14.67 257 ALA C CA 1
ATOM 6417 C C . ALA C 1 257 ? -12.168 -119.709 -5.073 1.00 15.34 257 ALA C C 1
ATOM 6418 O O . ALA C 1 257 ? -11.773 -118.695 -4.502 1.00 14.57 257 ALA C O 1
ATOM 6420 N N . ALA C 1 258 ? -11.763 -120.050 -6.293 1.00 14.10 258 ALA C N 1
ATOM 6421 C CA . ALA C 1 258 ? -10.818 -119.216 -7.037 1.00 16.03 258 ALA C CA 1
ATOM 6422 C C . ALA C 1 258 ? -11.413 -117.831 -7.321 1.00 14.53 258 ALA C C 1
ATOM 6423 O O . ALA C 1 258 ? -10.700 -116.831 -7.324 1.00 16.08 258 ALA C O 1
ATOM 6425 N N . LEU C 1 259 ? -12.718 -117.772 -7.560 1.00 14.17 259 LEU C N 1
ATOM 6426 C CA . LEU C 1 259 ? -13.381 -116.490 -7.826 1.00 14.75 259 LEU C CA 1
ATOM 6427 C C . LEU C 1 259 ? -13.256 -115.553 -6.615 1.00 14.04 259 LEU C C 1
ATOM 6428 O O . LEU C 1 259 ? -12.888 -114.389 -6.752 1.00 13.58 259 LEU C O 1
ATOM 6433 N N . MET C 1 260 ? -13.556 -116.071 -5.429 1.00 14.55 260 MET C N 1
ATOM 6434 C CA . MET C 1 260 ? -13.474 -115.272 -4.213 1.00 15.12 260 MET C CA 1
ATOM 6435 C C . MET C 1 260 ? -12.054 -114.768 -3.953 1.00 15.76 260 MET C C 1
ATOM 6436 O O . MET C 1 260 ? -11.863 -113.638 -3.490 1.00 13.60 260 MET C O 1
ATOM 6441 N N . MET C 1 261 ? -11.061 -115.603 -4.245 1.00 14.75 261 MET C N 1
ATOM 6442 C CA . MET C 1 261 ? -9.673 -115.203 -4.046 1.00 15.02 261 MET C CA 1
ATOM 6443 C C . MET C 1 261 ? -9.321 -114.063 -4.999 1.00 15.18 261 MET C C 1
ATOM 6444 O O . MET C 1 261 ? -8.579 -113.155 -4.635 1.00 13.81 261 MET C O 1
ATOM 6449 N N . GLN C 1 262 ? -9.855 -114.107 -6.217 1.00 17.94 262 GLN C N 1
ATOM 6450 C CA . GLN C 1 262 ? -9.582 -113.050 -7.188 1.00 20.03 262 GLN C CA 1
ATOM 6451 C C . GLN C 1 262 ? -10.296 -111.767 -6.781 1.00 19.82 262 GLN C C 1
ATOM 6452 O O . GLN C 1 262 ? -9.910 -110.683 -7.201 1.00 18.51 262 GLN C O 1
ATOM 6458 N N . LEU C 1 263 ? -11.340 -111.895 -5.962 1.00 19.42 263 LEU C N 1
ATOM 6459 C CA . LEU C 1 263 ? -12.087 -110.735 -5.499 1.00 19.32 263 LEU C CA 1
ATOM 6460 C C . LEU C 1 263 ? -11.431 -110.105 -4.272 1.00 20.69 263 LEU C C 1
ATOM 6461 O O . LEU C 1 263 ? -11.909 -109.096 -3.754 1.00 20.20 263 LEU C O 1
ATOM 6466 N N . GLY C 1 264 ? -10.341 -110.707 -3.802 1.00 20.82 264 GLY C N 1
ATOM 6467 C CA . GLY C 1 264 ? -9.637 -110.150 -2.659 1.00 19.74 264 GLY C CA 1
ATOM 6468 C C . GLY C 1 264 ? -9.643 -110.899 -1.339 1.00 19.33 264 GLY C C 1
ATOM 6469 O O . GLY C 1 264 ? -8.960 -110.477 -0.410 1.00 17.86 264 GLY C O 1
ATOM 6470 N N . SER C 1 265 ? -10.395 -111.993 -1.239 1.00 19.21 265 SER C N 1
ATOM 6471 C CA . SER C 1 265 ? -10.453 -112.771 0.002 1.00 20.00 265 SER C CA 1
ATOM 6472 C C . SER C 1 265 ? -9.085 -113.322 0.390 1.00 18.78 265 SER C C 1
ATOM 6473 O O . SER C 1 265 ? -8.243 -113.578 -0.473 1.00 18.27 265 SER C O 1
ATOM 6476 N N . ASP C 1 266 ? -8.867 -113.511 1.688 1.00 18.27 266 ASP C N 1
ATOM 6477 C CA . ASP C 1 266 ? -7.603 -114.065 2.172 1.00 17.79 266 ASP C CA 1
ATOM 6478 C C . ASP C 1 266 ? -7.730 -115.588 2.233 1.00 17.31 266 ASP C C 1
ATOM 6479 O O . ASP C 1 266 ? -6.736 -116.303 2.366 1.00 17.90 266 ASP C O 1
ATOM 6484 N N . GLY C 1 267 ? -8.965 -116.071 2.150 1.00 16.58 267 GLY C N 1
ATOM 6485 C CA . GLY C 1 267 ? -9.225 -117.500 2.211 1.00 16.47 267 GLY C CA 1
ATOM 6486 C C . GLY C 1 267 ? -10.714 -117.760 2.091 1.00 15.94 267 GLY C C 1
ATOM 6487 O O . GLY C 1 267 ? -11.480 -116.833 1.847 1.00 14.90 267 GLY C O 1
ATOM 6488 N N . VAL C 1 268 ? -11.137 -119.010 2.252 1.00 16.99 268 VAL C N 1
ATOM 6489 C CA . VAL C 1 268 ? -12.556 -119.329 2.133 1.00 17.32 268 VAL C CA 1
ATOM 6490 C C . VAL C 1 268 ? -13.049 -120.362 3.137 1.00 17.57 268 VAL C C 1
ATOM 6491 O O . VAL C 1 268 ? -12.289 -121.193 3.630 1.00 18.19 268 VAL C O 1
ATOM 6495 N N . PHE C 1 269 ? -14.339 -120.285 3.434 1.00 19.09 269 PHE C N 1
ATOM 6496 C CA . PHE C 1 269 ? -14.999 -121.215 4.336 1.00 20.17 269 PHE C CA 1
ATOM 6497 C C . PHE C 1 269 ? -15.864 -122.078 3.434 1.00 21.49 269 PHE C C 1
ATOM 6498 O O . PHE C 1 269 ? -16.491 -121.568 2.507 1.00 19.81 269 PHE C O 1
ATOM 6506 N N . VAL C 1 270 ? -15.880 -123.379 3.691 1.00 23.73 270 VAL C N 1
ATOM 6507 C CA . VAL C 1 270 ? -16.690 -124.296 2.908 1.00 27.53 270 VAL C CA 1
ATOM 6508 C C . VAL C 1 270 ? -17.445 -125.190 3.878 1.00 30.85 270 VAL C C 1
ATOM 6509 O O . VAL C 1 270 ? -16.845 -125.820 4.749 1.00 32.05 270 VAL C O 1
ATOM 6513 N N . GLY C 1 271 ? -18.764 -125.242 3.737 1.00 34.95 271 GLY C N 1
ATOM 6514 C CA . GLY C 1 271 ? -19.549 -126.067 4.634 1.00 38.39 271 GLY C CA 1
ATOM 6515 C C . GLY C 1 271 ? -20.224 -127.227 3.939 1.00 40.83 271 GLY C C 1
ATOM 6516 O O . GLY C 1 271 ? -19.747 -128.366 3.978 1.00 42.18 271 GLY C O 1
ATOM 6517 N N . SER C 1 272 ? -21.341 -126.925 3.289 1.00 42.31 272 SER C N 1
ATOM 6518 C CA . SER C 1 272 ? -22.125 -127.929 2.584 1.00 42.89 272 SER C CA 1
ATOM 6519 C C . SER C 1 272 ? -21.479 -128.355 1.269 1.00 43.01 272 SER C C 1
ATOM 6520 O O . SER C 1 272 ? -21.556 -129.522 0.882 1.00 42.53 272 SER C O 1
ATOM 6523 N N . GLY C 1 273 ? -20.840 -127.401 0.595 1.00 42.53 273 GLY C N 1
ATOM 6524 C CA . GLY C 1 273 ? -20.199 -127.662 -0.683 1.00 41.31 273 GLY C CA 1
ATOM 6525 C C . GLY C 1 273 ? -19.376 -128.933 -0.821 1.00 41.03 273 GLY C C 1
ATOM 6526 O O . GLY C 1 273 ? -19.319 -129.519 -1.903 1.00 40.52 273 GLY C O 1
ATOM 6527 N N . ILE C 1 274 ? -18.737 -129.363 0.262 1.00 40.44 274 ILE C N 1
ATOM 6528 C CA . ILE C 1 274 ? -17.906 -130.560 0.225 1.00 39.61 274 ILE C CA 1
ATOM 6529 C C . ILE C 1 274 ? -18.630 -131.837 0.637 1.00 39.85 274 ILE C C 1
ATOM 6530 O O . ILE C 1 274 ? -18.754 -132.775 -0.149 1.00 38.86 274 ILE C O 1
ATOM 6535 N N . PHE C 1 275 ? -19.110 -131.873 1.871 1.00 40.00 275 PHE C N 1
ATOM 6536 C CA . PHE C 1 275 ? -19.777 -133.064 2.364 1.00 41.44 275 PHE C CA 1
ATOM 6537 C C . PHE C 1 275 ? -21.201 -133.269 1.869 1.00 42.98 275 PHE C C 1
ATOM 6538 O O . PHE C 1 275 ? -21.847 -134.258 2.210 1.00 43.61 275 PHE C O 1
ATOM 6546 N N . LYS C 1 276 ? -21.681 -132.343 1.047 1.00 44.88 276 LYS C N 1
ATOM 6547 C CA . LYS C 1 276 ? -23.012 -132.464 0.468 1.00 47.22 276 LYS C CA 1
ATOM 6548 C C . LYS C 1 276 ? -22.867 -132.760 -1.023 1.00 47.85 276 LYS C C 1
ATOM 6549 O O . LYS C 1 276 ? -23.835 -132.687 -1.782 1.00 48.09 276 LYS C O 1
ATOM 6555 N N . SER C 1 277 ? -21.644 -133.088 -1.433 1.00 47.99 277 SER C N 1
ATOM 6556 C CA . SER C 1 277 ? -21.356 -133.422 -2.824 1.00 47.82 277 SER C CA 1
ATOM 6557 C C . SER C 1 277 ? -21.129 -134.931 -2.927 1.00 47.54 277 SER C C 1
ATOM 6558 O O . SER C 1 277 ? -21.071 -135.626 -1.912 1.00 47.33 277 SER C O 1
ATOM 6561 N N . GLU C 1 278 ? -20.994 -135.430 -4.152 1.00 47.95 278 GLU C N 1
ATOM 6562 C CA . GLU C 1 278 ? -20.802 -136.859 -4.387 1.00 48.25 278 GLU C CA 1
ATOM 6563 C C . GLU C 1 278 ? -19.461 -137.425 -3.912 1.00 47.74 278 GLU C C 1
ATOM 6564 O O . GLU C 1 278 ? -19.417 -138.500 -3.307 1.00 47.46 278 GLU C O 1
ATOM 6570 N N . ASN C 1 279 ? -18.372 -136.711 -4.191 1.00 46.11 279 ASN C N 1
ATOM 6571 C CA . ASN C 1 279 ? -17.042 -137.164 -3.791 1.00 44.32 279 ASN C CA 1
ATOM 6572 C C . ASN C 1 279 ? -16.350 -136.132 -2.904 1.00 42.51 279 ASN C C 1
ATOM 6573 O O . ASN C 1 279 ? -15.481 -135.390 -3.366 1.00 42.60 279 ASN C O 1
ATOM 6578 N N . PRO C 1 280 ? -16.723 -136.081 -1.614 1.00 40.22 280 PRO C N 1
ATOM 6579 C CA . PRO C 1 280 ? -16.170 -135.154 -0.622 1.00 37.57 280 PRO C CA 1
ATOM 6580 C C . PRO C 1 280 ? -14.648 -134.986 -0.610 1.00 35.82 280 PRO C C 1
ATOM 6581 O O . PRO C 1 280 ? -14.145 -133.880 -0.804 1.00 35.12 280 PRO C O 1
ATOM 6585 N N . LEU C 1 281 ? -13.916 -136.071 -0.379 1.00 33.23 281 LEU C N 1
ATOM 6586 C CA . LEU C 1 281 ? -12.458 -135.993 -0.332 1.00 33.09 281 LEU C CA 1
ATOM 6587 C C . LEU C 1 281 ? -11.849 -135.437 -1.615 1.00 33.01 281 LEU C C 1
ATOM 6588 O O . LEU C 1 281 ? -10.921 -134.627 -1.573 1.00 32.73 281 LEU C O 1
ATOM 6593 N N . GLU C 1 282 ? -12.367 -135.884 -2.752 1.00 32.17 282 GLU C N 1
ATOM 6594 C CA . GLU C 1 282 ? -11.872 -135.433 -4.044 1.00 31.47 282 GLU C CA 1
ATOM 6595 C C . GLU C 1 282 ? -12.166 -133.941 -4.238 1.00 28.48 282 GLU C C 1
ATOM 6596 O O . GLU C 1 282 ? -11.276 -133.161 -4.577 1.00 25.17 282 GLU C O 1
ATOM 6602 N N . ARG C 1 283 ? -13.415 -133.549 -4.012 1.00 26.59 283 ARG C N 1
ATOM 6603 C CA . ARG C 1 283 ? -13.818 -132.155 -4.171 1.00 26.40 283 ARG C CA 1
ATOM 6604 C C . ARG C 1 283 ? -13.099 -131.244 -3.178 1.00 24.65 283 ARG C C 1
ATOM 6605 O O . ARG C 1 283 ? -12.794 -130.097 -3.493 1.00 24.52 283 ARG C O 1
ATOM 6613 N N . ALA C 1 284 ? -12.820 -131.762 -1.985 1.00 23.47 284 ALA C N 1
ATOM 6614 C CA . ALA C 1 284 ? -12.137 -130.981 -0.959 1.00 22.55 284 ALA C CA 1
ATOM 6615 C C . ALA C 1 284 ? -10.713 -130.654 -1.397 1.00 21.87 284 ALA C C 1
ATOM 6616 O O . ALA C 1 284 ? -10.260 -129.521 -1.242 1.00 20.16 284 ALA C O 1
ATOM 6618 N N . ARG C 1 285 ? -10.008 -131.649 -1.934 1.00 22.02 285 ARG C N 1
ATOM 6619 C CA . ARG C 1 285 ? -8.644 -131.445 -2.416 1.00 22.31 285 ARG C CA 1
ATOM 6620 C C . ARG C 1 285 ? -8.650 -130.409 -3.536 1.00 19.22 285 ARG C C 1
ATOM 6621 O O . ARG C 1 285 ? -7.796 -129.530 -3.585 1.00 19.91 285 ARG C O 1
ATOM 6629 N N . ALA C 1 286 ? -9.616 -130.529 -4.439 1.00 17.31 286 ALA C N 1
ATOM 6630 C CA . ALA C 1 286 ? -9.723 -129.619 -5.573 1.00 15.73 286 ALA C CA 1
ATOM 6631 C C . ALA C 1 286 ? -9.959 -128.171 -5.143 1.00 15.87 286 ALA C C 1
ATOM 6632 O O . ALA C 1 286 ? -9.358 -127.251 -5.698 1.00 16.26 286 ALA C O 1
ATOM 6634 N N . ILE C 1 287 ? -10.830 -127.963 -4.161 1.00 15.25 287 ILE C N 1
ATOM 6635 C CA . ILE C 1 287 ? -11.098 -126.609 -3.690 1.00 15.77 287 ILE C CA 1
ATOM 6636 C C . ILE C 1 287 ? -9.846 -126.063 -2.998 1.00 16.53 287 ILE C C 1
ATOM 6637 O O . ILE C 1 287 ? -9.521 -124.883 -3.128 1.00 15.51 287 ILE C O 1
ATOM 6642 N N . VAL C 1 288 ? -9.135 -126.927 -2.278 1.00 16.41 288 VAL C N 1
ATOM 6643 C CA . VAL C 1 288 ? -7.910 -126.514 -1.606 1.00 16.89 288 VAL C CA 1
ATOM 6644 C C . VAL C 1 288 ? -6.879 -126.062 -2.641 1.00 19.07 288 VAL C C 1
ATOM 6645 O O . VAL C 1 288 ? -6.208 -125.042 -2.458 1.00 16.93 288 VAL C O 1
ATOM 6649 N N . GLU C 1 289 ? -6.768 -126.825 -3.729 1.00 20.27 289 GLU C N 1
ATOM 6650 C CA . GLU C 1 289 ? -5.832 -126.518 -4.809 1.00 21.68 289 GLU C CA 1
ATOM 6651 C C . GLU C 1 289 ? -6.189 -125.241 -5.554 1.00 19.38 289 GLU C C 1
ATOM 6652 O O . GLU C 1 289 ? -5.317 -124.437 -5.858 1.00 20.22 289 GLU C O 1
ATOM 6658 N N . ALA C 1 290 ? -7.470 -125.066 -5.860 1.00 19.35 290 ALA C N 1
ATOM 6659 C CA . ALA C 1 290 ? -7.927 -123.878 -6.581 1.00 19.46 290 ALA C CA 1
ATOM 6660 C C . ALA C 1 290 ? -7.707 -122.613 -5.753 1.00 18.72 290 ALA C C 1
ATOM 6661 O O . ALA C 1 290 ? -7.406 -121.548 -6.296 1.00 16.54 290 ALA C O 1
ATOM 6663 N N . THR C 1 291 ? -7.855 -122.738 -4.437 1.00 17.53 291 THR C N 1
ATOM 6664 C CA . THR C 1 291 ? -7.677 -121.601 -3.541 1.00 17.25 291 THR C CA 1
ATOM 6665 C C . THR C 1 291 ? -6.209 -121.188 -3.501 1.00 16.66 291 THR C C 1
ATOM 6666 O O . THR C 1 291 ? -5.886 -120.002 -3.481 1.00 15.10 291 THR C O 1
ATOM 6670 N N . TYR C 1 292 ? -5.324 -122.178 -3.501 1.00 17.88 292 TYR C N 1
ATOM 6671 C CA . TYR C 1 292 ? -3.892 -121.920 -3.477 1.00 18.11 292 TYR C CA 1
ATOM 6672 C C . TYR C 1 292 ? -3.404 -121.428 -4.847 1.00 18.07 292 TYR C C 1
ATOM 6673 O O . TYR C 1 292 ? -2.568 -120.529 -4.932 1.00 17.84 292 TYR C O 1
ATOM 6682 N N . ASN C 1 293 ? -3.933 -122.021 -5.914 1.00 16.70 293 ASN C N 1
ATOM 6683 C CA . ASN C 1 293 ? -3.548 -121.653 -7.277 1.00 16.92 293 ASN C CA 1
ATOM 6684 C C . ASN C 1 293 ? -4.691 -120.925 -7.974 1.00 17.56 293 ASN C C 1
ATOM 6685 O O . ASN C 1 293 ? -5.018 -121.236 -9.123 1.00 16.67 293 ASN C O 1
ATOM 6690 N N . TYR C 1 294 ? -5.284 -119.953 -7.288 1.00 16.15 294 TYR C N 1
ATOM 6691 C CA . TYR C 1 294 ? -6.426 -119.225 -7.828 1.00 18.23 294 TYR C CA 1
ATOM 6692 C C . TYR C 1 294 ? -6.172 -118.400 -9.084 1.00 19.08 294 TYR C C 1
ATOM 6693 O O . TYR C 1 294 ? -7.113 -118.022 -9.777 1.00 19.19 294 TYR C O 1
ATOM 6702 N N . ASP C 1 295 ? -4.911 -118.121 -9.386 1.00 21.70 295 ASP C N 1
ATOM 6703 C CA . ASP C 1 295 ? -4.598 -117.342 -10.576 1.00 24.92 295 ASP C CA 1
ATOM 6704 C C . ASP C 1 295 ? -4.017 -118.223 -11.687 1.00 23.90 295 ASP C C 1
ATOM 6705 O O . ASP C 1 295 ? -3.417 -117.723 -12.637 1.00 22.56 295 ASP C O 1
ATOM 6710 N N . LYS C 1 296 ? -4.200 -119.536 -11.557 1.00 23.42 296 LYS C N 1
ATOM 6711 C CA . LYS C 1 296 ? -3.717 -120.495 -12.554 1.00 23.99 296 LYS C CA 1
ATOM 6712 C C . LYS C 1 296 ? -4.885 -121.282 -13.152 1.00 22.86 296 LYS C C 1
ATOM 6713 O O . LYS C 1 296 ? -5.226 -122.369 -12.678 1.00 21.82 296 LYS C O 1
ATOM 6719 N N . PRO C 1 297 ? -5.511 -120.737 -14.208 1.00 22.05 297 PRO C N 1
ATOM 6720 C CA . PRO C 1 297 ? -6.649 -121.371 -14.884 1.00 22.07 297 PRO C CA 1
ATOM 6721 C C . PRO C 1 297 ? -6.481 -122.856 -15.212 1.00 21.41 297 PRO C C 1
ATOM 6722 O O . PRO C 1 297 ? -7.414 -123.641 -15.031 1.00 20.29 297 PRO C O 1
ATOM 6726 N N . ASP C 1 298 ? -5.303 -123.244 -15.696 1.00 21.22 298 ASP C N 1
ATOM 6727 C CA . ASP C 1 298 ? -5.060 -124.642 -16.046 1.00 21.52 298 ASP C CA 1
ATOM 6728 C C . ASP C 1 298 ? -5.178 -125.576 -14.849 1.00 20.69 298 ASP C C 1
ATOM 6729 O O . ASP C 1 298 ? -5.671 -126.696 -14.977 1.00 19.59 298 ASP C O 1
ATOM 6734 N N . ILE C 1 299 ? -4.724 -125.120 -13.685 1.00 19.35 299 ILE C N 1
ATOM 6735 C CA . ILE C 1 299 ? -4.811 -125.935 -12.483 1.00 19.05 299 ILE C CA 1
ATOM 6736 C C . ILE C 1 299 ? -6.255 -126.010 -11.987 1.00 17.62 299 ILE C C 1
ATOM 6737 O O . ILE C 1 299 ? -6.734 -127.078 -11.606 1.00 17.99 299 ILE C O 1
ATOM 6742 N N . VAL C 1 300 ? -6.949 -124.876 -11.989 1.00 16.89 300 VAL C N 1
ATOM 6743 C CA . VAL C 1 300 ? -8.339 -124.856 -11.556 1.00 16.73 300 VAL C CA 1
ATOM 6744 C C . VAL C 1 300 ? -9.132 -125.752 -12.506 1.00 18.35 300 VAL C C 1
ATOM 6745 O O . VAL C 1 300 ? -10.018 -126.495 -12.088 1.00 18.42 300 VAL C O 1
ATOM 6749 N N . ALA C 1 301 ? -8.802 -125.677 -13.791 1.00 18.40 301 ALA C N 1
ATOM 6750 C CA . ALA C 1 301 ? -9.478 -126.487 -14.794 1.00 21.20 301 ALA C CA 1
ATOM 6751 C C . ALA C 1 301 ? -9.214 -127.971 -14.552 1.00 22.15 301 ALA C C 1
ATOM 6752 O O . ALA C 1 301 ? -10.140 -128.781 -14.550 1.00 20.75 301 ALA C O 1
ATOM 6754 N N . GLU C 1 302 ? -7.949 -128.321 -14.337 1.00 23.68 302 GLU C N 1
ATOM 6755 C CA . GLU C 1 302 ? -7.584 -129.716 -14.116 1.00 25.83 302 GLU C CA 1
ATOM 6756 C C . GLU C 1 302 ? -8.234 -130.321 -12.874 1.00 24.65 302 GLU C C 1
ATOM 6757 O O . GLU C 1 302 ? -8.742 -131.440 -12.925 1.00 24.19 302 GLU C O 1
ATOM 6763 N N . VAL C 1 303 ? -8.234 -129.587 -11.765 1.00 22.22 303 VAL C N 1
ATOM 6764 C CA . VAL C 1 303 ? -8.829 -130.110 -10.538 1.00 20.01 303 VAL C CA 1
ATOM 6765 C C . VAL C 1 303 ? -10.353 -130.169 -10.616 1.00 20.49 303 VAL C C 1
ATOM 6766 O O . VAL C 1 303 ? -11.001 -130.802 -9.785 1.00 20.12 303 VAL C O 1
ATOM 6770 N N . SER C 1 304 ? -10.928 -129.519 -11.622 1.00 21.24 304 SER C N 1
ATOM 6771 C CA . SER C 1 304 ? -12.377 -129.525 -11.781 1.00 22.25 304 SER C CA 1
ATOM 6772 C C . SER C 1 304 ? -12.859 -130.723 -12.594 1.00 22.27 304 SER C C 1
ATOM 6773 O O . SER C 1 304 ? -14.037 -131.075 -12.549 1.00 23.38 304 SER C O 1
ATOM 6776 N N . LYS C 1 305 ? -11.951 -131.354 -13.329 1.00 24.21 305 LYS C N 1
ATOM 6777 C CA . LYS C 1 305 ? -12.313 -132.507 -14.151 1.00 26.84 305 LYS C CA 1
ATOM 6778 C C . LYS C 1 305 ? -12.718 -133.739 -13.348 1.00 28.38 305 LYS C C 1
ATOM 6779 O O . LYS C 1 305 ? -12.001 -134.174 -12.446 1.00 27.38 305 LYS C O 1
ATOM 6785 N N . ASN C 1 306 ? -13.878 -134.290 -13.694 1.00 31.30 306 ASN C N 1
ATOM 6786 C CA . ASN C 1 306 ? -14.416 -135.490 -13.060 1.00 34.06 306 ASN C CA 1
ATOM 6787 C C . ASN C 1 306 ? -14.621 -135.415 -11.553 1.00 35.35 306 ASN C C 1
ATOM 6788 O O . ASN C 1 306 ? -14.359 -136.390 -10.849 1.00 37.09 306 ASN C O 1
ATOM 6793 N N . LEU C 1 307 ? -15.092 -134.279 -11.052 1.00 36.25 307 LEU C N 1
ATOM 6794 C CA . LEU C 1 307 ? -15.321 -134.149 -9.618 1.00 36.97 307 LEU C CA 1
ATOM 6795 C C . LEU C 1 307 ? -16.608 -134.829 -9.173 1.00 38.37 307 LEU C C 1
ATOM 6796 O O . LEU C 1 307 ? -16.755 -135.191 -8.004 1.00 39.59 307 LEU C O 1
ATOM 6801 N N . GLY C 1 308 ? -17.541 -134.999 -10.104 1.00 39.47 308 GLY C N 1
ATOM 6802 C CA . GLY C 1 308 ? -18.804 -135.625 -9.763 1.00 41.12 308 GLY C CA 1
ATOM 6803 C C . GLY C 1 308 ? -19.860 -134.583 -9.443 1.00 42.59 308 GLY C C 1
ATOM 6804 O O . GLY C 1 308 ? -19.655 -133.390 -9.673 1.00 40.98 308 GLY C O 1
ATOM 6805 N N . GLU C 1 309 ? -20.987 -135.031 -8.902 1.00 44.33 309 GLU C N 1
ATOM 6806 C CA . GLU C 1 309 ? -22.089 -134.138 -8.562 1.00 46.79 309 GLU C CA 1
ATOM 6807 C C . GLU C 1 309 ? -21.755 -133.196 -7.406 1.00 46.30 309 GLU C C 1
ATOM 6808 O O . GLU C 1 309 ? -21.213 -133.619 -6.383 1.00 45.28 309 GLU C O 1
ATOM 6814 N N . ALA C 1 310 ? -22.083 -131.919 -7.578 1.00 45.69 310 ALA C N 1
ATOM 6815 C CA . ALA C 1 310 ? -21.856 -130.915 -6.542 1.00 46.32 310 ALA C CA 1
ATOM 6816 C C . ALA C 1 310 ? -23.157 -130.811 -5.748 1.00 46.31 310 ALA C C 1
ATOM 6817 O O . ALA C 1 310 ? -24.148 -131.452 -6.106 1.00 45.95 310 ALA C O 1
ATOM 6819 N N . MET C 1 311 ? -23.167 -130.019 -4.678 1.00 47.22 311 MET C N 1
ATOM 6820 C CA . MET C 1 311 ? -24.384 -129.876 -3.877 1.00 48.56 311 MET C CA 1
ATOM 6821 C C . MET C 1 311 ? -25.470 -129.185 -4.701 1.00 49.20 311 MET C C 1
ATOM 6822 O O . MET C 1 311 ? -25.178 -128.312 -5.519 1.00 48.51 311 MET C O 1
ATOM 6827 N N . LYS C 1 312 ? -26.721 -129.581 -4.484 1.00 50.77 312 LYS C N 1
ATOM 6828 C CA . LYS C 1 312 ? -27.838 -129.011 -5.229 1.00 52.60 312 LYS C CA 1
ATOM 6829 C C . LYS C 1 312 ? -27.989 -127.505 -5.032 1.00 52.72 312 LYS C C 1
ATOM 6830 O O . LYS C 1 312 ? -27.872 -126.735 -5.988 1.00 53.16 312 LYS C O 1
ATOM 6836 N N . GLY C 1 313 ? -28.252 -127.088 -3.798 1.00 52.74 313 GLY C N 1
ATOM 6837 C CA . GLY C 1 313 ? -28.418 -125.672 -3.522 1.00 52.18 313 GLY C CA 1
ATOM 6838 C C . GLY C 1 313 ? -29.824 -125.181 -3.812 1.00 52.27 313 GLY C C 1
ATOM 6839 O O . GLY C 1 313 ? -30.681 -126.019 -4.162 1.00 52.97 313 GLY C O 1
#

Secondary structure (DSSP, 8-state):
-THHHHHHHHTTTTSEEEEESSHHHHHHHHHHT-SEEEE-SS-HHHH------PPPHHHHHHHHHH-SS-EEEEEETT-HHHHHHHHHTT-SEEEEETTSPPS-SS----GGG-SS-EEEE-SSHHHHHHHHHHT-SEEEE---TTS--THHHHHHHHHHHHHHHHHTTS-HHHHHHHHHHHHGGGGHHHHHHHHHTTS-S---TTSEEETTEEHHHHHHHHHHHHHHHHHHTS-SSEEEE-S---SHHHHHHHHHTT-S-EEESHHHHTSS-HHHHHHHHHHHHHTTT-HHHHHHHHTT-------/---SSEEEEESSHHHHHHHHHHT-SEEEE-SS-HHHHHHH-S---PPPHHHHHHHHHH-SS-EEEEEETT-HHHHHHHHHTT-SEEEEETTSPPS-SS----GGG-SS-EEEEESSHHHHHHHHHTT-SEEEEE--TTS--THHHHHHHHHHHHHHHHHTTS-HHHHHHHHHHHHGGGGHHHHHHHHHTTS-S---TTSEEETTEEHHHHHHHHHHHHHHHHHHTS-SSEEEEES---SHHHHHHHHHTT-SEEEESHHHHTSS-HHHHHHHHHHHHHTTT-HHHHHHHHTT--PPP--/---SEEEEEESSHHHHHHHHHHT-SEEEE-SS-HHHH---S---PPPHHHHHHHHHH-SS-EEEEEETT-HHHHHHHHHTT-SEEEEETTSPPS-SS----GGG-SS-EEEEESSHHHHHHHHHHT-SEEEEES-TTS--THHHHHHHHHHHHHHHHHTTS-HHHHHHHHHHHHGGGGHHHHHHHHHTTS-S---TTSEEETTEEHHHHHHHHHHHHHHHHHHTS-SSEEEEES---SHHHHHHHHHTT-SEEEESHHHHTSS-HHHHHHHHHHHHHTTT-HHHHHHHHTT-------

CATH classification: 3.20.20.70

Nearest PDB structures (foldseek):
  2yzr-assembly1_B  TM=1.003E+00  e=9.064E-62  Methanocaldococcus jannaschii DSM 2661
  2yzr-assembly1_C  TM=1.002E+00  e=6.915E-58  Methanocaldococcus jannaschii DSM 2661
  2yzr-assembly1_A  TM=1.001E+00  e=8.671E-57  Methanocaldococcus jannaschii DSM 2661
  4fir-assembly1_E  TM=9.925E-01  e=2.573E-46  Pyrococcus horikoshii OT3
  4fiq-assembly1_A  TM=9.814E-01  e=2.119E-44  Pyrococcus horikoshii OT3

Solvent-accessible surface area: 36908 Å² total; per-residue (Å²): 59,114,152,134,23,99,12,36,0,121,142,3,79,108,2,2,0,0,6,0,33,58,53,117,31,0,85,31,0,56,107,3,31,7,28,0,0,0,1,6,94,133,9,9,20,57,31,157,105,68,78,21,136,42,8,75,43,55,37,0,74,100,0,43,127,31,14,106,32,35,3,0,0,18,0,37,7,14,48,48,84,9,0,82,46,0,47,87,40,45,8,58,0,0,1,2,0,50,31,11,58,91,45,44,104,100,36,38,4,35,1,103,115,6,108,13,14,2,0,1,3,0,101,57,4,3,21,0,0,14,19,18,15,1,11,5,3,0,0,10,0,18,16,62,31,10,20,21,73,30,74,42,0,32,133,18,4,143,87,2,62,86,30,10,33,86,3,87,149,51,43,60,56,51,0,32,24,31,0,78,149,35,0,60,147,10,0,93,57,30,59,78,78,85,112,70,147,66,90,86,46,75,41,55,36,50,56,88,24,12,94,60,64,16,18,21,89,0,11,76,15,0,40,93,12,0,45,64,0,51,162,94,28,92,4,21,8,14,12,0,0,10,22,1,4,4,43,2,54,23,0,8,73,0,13,124,23,51,7,16,0,0,15,1,15,5,2,1,33,87,16,103,46,36,58,86,6,0,115,5,0,4,62,0,2,112,41,82,76,97,104,122,55,19,51,105,29,44,142,140,11,42,133,28,16,162,87,106,13,137,122,2,0,0,0,11,0,37,56,52,125,36,0,79,34,0,59,101,1,32,6,37,0,0,2,1,4,89,144,15,8,14,55,18,133,88,70,36,74,78,17,138,44,7,73,42,51,33,1,76,94,0,55,132,24,17,108,35,56,2,3,0,14,0,36,7,10,44,53,84,9,0,77,54,0,44,88,38,37,6,73,7,0,0,2,0,62,26,11,56,90,47,44,99,91,39,40,2,36,6,113,118,19,145,16,50,2,0,1,5,1,110,56,1,2,25,0,0,11,20,17,15,0,20,6,46,2,0,8,0,12,6,71,14,12,26,2,28,0,22,40,0,1,77,13,5,63,25,2,61,18,4,10,32,15,0,86,74,21,50,64,134,74,0,78,37,2,0,111,94,12,0,63,150,12,0,92,54,31,64,76,77,79,112,70,144,69,89,84,48,72,40,125,99,109,91,85,27,9,97,59,64,18,18,21,86,0,9,74,14,0,40,103,11,0,46,73,0,51,166,78,29,96,5,37,26,36,12,0,0,5,11,8,5,0,18,2,0,0,0,0,6,0,22,75,25,52,7,26,0,0,10,3,16,5,2,0,39,90,14,108,54,38,75,86,4,0,106,3,0,10,62,0,4,123,41,80,81,102,39,102,60,4,5,108,22,9,77,99,9,36,128,22,8,142,50,88,10,125,122,22,1,0,0,8,0,30,62,54,120,34,0,86,38,0,56,102,5,42,6,33,0,0,2,1,6,88,96,8,7,23,61,18,136,106,38,40,17,7,34,25,9,34,2,11,37,0,42,103,1,52,126,29,14,112,34,53,2,2,0,12,0,0,3,6,0,41,4,2,0,40,0,0,45,38,29,36,7,69,5,0,0,1,0,82,31,12,37,74,0,3,36,47,17,40,4,30,5,114,157,27,145,16,41,1,0,0,4,1,130,53,4,4,21,0,0,12,19,17,14,1,20,5,39,1,0,5,0,14,16,69,22,13,29,21,75,30,73,37,0,30,142,20,5,145,87,2,57,87,30,10,31,85,4,86,179,56,70,64,55,69,0,28,24,30,0,78,152,36,0,60,153,11,0,101,8,6,56,61,8,63,108,44,4,37,68,82,48,72,38,57,36,49,23,57,18,10,90,58,63,17,19,21,85,0,11,74,15,0,41,103,20,0,41,66,0,54,147,93,29,94,4,49,28,23,13,0,0,3,8,7,6,6,46,3,56,22,0,9,74,0,24,107,24,48,8,29,0,0,13,2,15,6,3,0,32,80,14,105,45,33,52,87,6,0,104,5,0,23,72,0,7,180,26,85,89,114,102,123,62,18,52,101,30,45,136,152,17,40,125,44,23,206,63

Foldseek 3Di:
DVVVQLVLQVQQFLFEEEEDAALVLLVLLVVLPGQEYEYANDFLLVLPDDAFAWHDLVRQVRSVVSDDHAYETEGEFQPQVSVVVCVVSPHQEYEHDPSGPHDDPQHGAQQPVGPHAYEYEDQADLRLLLVVLSGHQHYAPEFATNALDLVGLVNSLVRHLVVLVVLLVDDLVVLLVVLLVSLVSQCQVVLVVCVVVVHHSDDDQCDQRPPRHGSVRSSVSSSVQSVVSNVVSHGPHQYEYEYNNQALLSLLVSVVSPHRGYYYTCNQVVFDHRSLRSSLNRQCSNPSVDPVSNVVSRPPPHGTDHD/DDQAFEEEEDAALVLLVLLVVLPGQEYEYANDFLLRCVVVPDFGAWHDLVRQVNNVVSDDHAYETEGEFPPVVSVVVCVVSPHQEYEHDPSGPHDDPQHGAQQPVGDHAYEYEDQADLRLLLVVLSGHQEYENEFAASQLALVGLVNSLVRHLVVLVVLLVDDLVVLLVVLLVSLVSQCQVVLVVCVVVVHHSDDDQCADRPPRHGSVRSSVSSSVQSVVSNVVSHGPHQYEYEHNNQALLSQLVRVVSPHSYYYYTCNQPVFDHNSLRSSLNRQCRVPSVDVVSNVVSRPPSHGTHDD/DDQAFEEEEDQALVLLVLLVVLPGQEYEYDNDFLQVCVVHDFFAWHDLVRQVRSVVSDDHAYETEGEFQPVVSVVVCVVSPHQEYEHDPSGPHDDPQHGAQQVVDPHAYEYEDQADLRLLLCVLSGHQEYADFQGASPLALVRLVNSLVRHLVVLVVLLVDDLVVLLVVLLVSLVSQCQVVLVVCVVVVHHSDDDQPADRPPRHGSVRSSVSSSVQSVVSNVVSHGPHAYEYEHNPQALLSLLVVVVSPHSYYYYYCNQVQFDHRSLRSSLNRQCNVVSVDVVSNVVSRPPPHGTHDD

Sequence (904 aa):
TDLLKKGFAKMVKHGVVMDVTNVEQAQIAEEAGAVAVMALERVPADIRGGVARMSDPALIEEIMDAVSIPVMAKCRIGHTTEALVLEAIGVDMIDESEVLTQADPFFHIYKKKFNVPFVCGARNLGEAVRRIWEGAAMIRTKGEAGTGNIVEAVRHMRLMNEAIAQLQRMTDEEVYGVAKFYANRYAELAKTVREGMGLPATVLENEPIYEGFTLAEIIDGLYEVLLEVKKLGRLPVVNFAAGGVATPADAALMMQLGSDGVFVGSGIFKSENPLERARAIVEATYNYDKPDIVAEVSKNLGEAMKGMVKHGVVMDVTNVEQAQIAEEAGAVAVMALERVPADIRAAGGVARMSDPALIEEIMDAVSIPVMAKCRIGHTTEALVLEAIGVDMIDESEVLTQADPFFHIYKKKFNVPFVCGARNLGEAVRRIWEGAAMIRTKGEAGTGNIVEAVRHMRLMNEAIAQLQRMTDEEVYGVAKFYANRYAELAKTVREGMGLPATVLENEPIYEGFTLAEIIDGLYEVLLEVKKLGRLPVVNFAAGGVATPADAALMMQLGSDGVFVGSGIFKSENPLERARAIVEATYNYDKPDIVAEVSKNLGEAMKGMVKHGVVMDVTNVEQAQIAEEAGAVAVMALERVPADIRAGGVARMSDPALIEEIMDAVSIPVMAKCRIGHTTEALVLEAIGVDMIDESEVLTQADPFFHIYKKKFNVPFVCGARNLGEAVRRIWEGAAMIRTKGEAGTGNIVEAVRHMRLMNEAIAQLQRMTDEEVYGVAKFYANRYAELAKTVREGMGLPATVLENEPIYEGFTLAEIIDGLYEVLLEVKKLGRLPVVNFAAGGVATPADAALMMQLGSDGVFVGSGIFKSENPLERARAIVEATYNYDKPDIVAEVSKNLGEAMKG

Organism: Methanocaldococcus jannaschii (strain ATCC 43067 / DSM 2661 / JAL-1 / JCM 10045 / NBRC 100440) (NCBI:txid243232)

InterPro domains:
  IPR001852 Pyridoxal 5'-phosphate synthase subunit PdxS/SNZ [MF_01824] (3-330)
  IPR001852 Pyridoxal 5'-phosphate synthase subunit PdxS/SNZ [PIRSF029271] (2-329)
  IPR001852 Pyridoxal 5'-phosphate synthase subunit PdxS/SNZ [PS01235] (241-259)
  IPR001852 Pyridoxal 5'-phosphate synthase subunit PdxS/SNZ [PS51129] (8-330)
  IPR001852 Pyridoxal 5'-phosphate synthase subunit PdxS/SNZ [PTHR31829] (3-325)
  IPR001852 Pyridoxal 5'-phosphate synthase subunit PdxS/SNZ [TIGR00343] (8-329)
  IPR001852 Pyridoxal 5'-phosphate synthase subunit PdxS/SNZ [cd04727] (10-329)
  IPR011060 Ribulose-phosphate binding barrel [SSF51366] (17-304)
  IPR013785 Aldolase-type TIM barrel [G3DSA:3.20.20.70] (1-313)
  IPR033755 PdxS/SNZ N-terminal domain [PF01680] (7-207)
  IPR033983 Thiazole synthase ThiG [PF05690] (240-291)

Radius of gyration: 37.37 Å; Cα contacts (8 Å, |Δi|>4): 2002; chains: 3; bounding box: 69×108×67 Å

B-factor: mean 23.55, std 12.15, range [4.63, 74.26]